Protein AF-A0A498K5F4-F1 (afdb_monomer_lite)

Organism: Malus domestica (NCBI:txid3750)

InterPro domains:
  IPR036188 FAD/NAD(P)-binding domain superfamily [G3DSA:3.50.50.60] (1-344)
  IPR036188 FAD/NAD(P)-binding domain superfamily [G3DSA:3.50.50.60] (350-735)
  IPR036188 FAD/NAD(P)-binding domain superfamily [G3DSA:3.50.50.60] (738-1126)
  IPR036188 FAD/NAD(P)-binding domain superfamily [SSF51905] (8-209)
  IPR036188 FAD/NAD(P)-binding domain superfamily [SSF51905] (174-330)
  IPR036188 FAD/NAD(P)-binding domain superfamily [SSF51905] (362-568)
  IPR036188 FAD/NAD(P)-binding domain superfamily [SSF51905] (528-710)
  IPR036188 FAD/NAD(P)-binding domain superfamily [SSF51905] (752-953)
  IPR036188 FAD/NAD(P)-binding domain superfamily [SSF51905] (918-1083)
  IPR050982 Auxin biosynthesis and cation transport [PTHR43539] (362-741)

Structure (mmCIF, N/CA/C/O backbone):
data_AF-A0A498K5F4-F1
#
_entry.id   AF-A0A498K5F4-F1
#
loop_
_atom_site.group_PDB
_atom_site.id
_atom_site.type_symbol
_atom_site.label_atom_id
_atom_site.label_alt_id
_atom_site.label_comp_id
_atom_site.label_asym_id
_atom_site.label_entity_id
_atom_site.label_seq_id
_atom_site.pdbx_PDB_ins_code
_atom_site.Cartn_x
_atom_site.Cartn_y
_atom_site.Cartn_z
_atom_site.occupancy
_atom_site.B_iso_or_equiv
_atom_site.auth_seq_id
_atom_site.auth_comp_id
_atom_site.auth_asym_id
_atom_site.auth_atom_id
_atom_site.pdbx_PDB_model_num
ATOM 1 N N . MET A 1 1 ? 35.836 16.786 -33.222 1.00 35.81 1 MET A N 1
ATOM 2 C CA . MET A 1 1 ? 34.864 17.900 -33.381 1.00 35.81 1 MET A CA 1
ATOM 3 C C . MET A 1 1 ? 33.391 17.529 -33.111 1.00 35.81 1 MET A C 1
ATOM 5 O O . MET A 1 1 ? 32.616 18.451 -32.907 1.00 35.81 1 MET A O 1
ATOM 9 N N . GLN A 1 2 ? 32.972 16.250 -33.040 1.00 36.69 2 GLN A N 1
ATOM 10 C CA . GLN A 1 2 ? 31.561 15.869 -32.777 1.00 36.69 2 GLN A CA 1
ATOM 11 C C . GLN A 1 2 ? 31.146 15.764 -31.286 1.00 36.69 2 GLN A C 1
ATOM 13 O O . GLN A 1 2 ? 29.950 15.759 -31.003 1.00 36.69 2 GLN A O 1
ATOM 18 N N . GLU A 1 3 ? 32.074 15.723 -30.319 1.00 43.69 3 GLU A N 1
ATOM 19 C CA . GLU A 1 3 ? 31.733 15.519 -28.891 1.00 43.69 3 GLU A CA 1
ATOM 20 C C . GLU A 1 3 ? 31.123 16.748 -28.190 1.00 43.69 3 GLU A C 1
ATOM 22 O O . GLU A 1 3 ? 30.252 16.601 -27.333 1.00 43.69 3 GLU A O 1
ATOM 27 N N . HIS A 1 4 ? 31.481 17.973 -28.592 1.00 48.19 4 HIS A N 1
ATOM 28 C CA . HIS A 1 4 ? 31.007 19.195 -27.920 1.00 48.19 4 HIS A CA 1
ATOM 29 C C . HIS A 1 4 ? 29.530 19.552 -28.177 1.00 48.19 4 HIS A C 1
ATOM 31 O O . HIS A 1 4 ? 29.014 20.461 -27.534 1.00 48.19 4 HIS A O 1
ATOM 37 N N . ASN A 1 5 ? 28.826 18.861 -29.083 1.00 56.59 5 ASN A N 1
ATOM 38 C CA . ASN A 1 5 ? 27.401 19.127 -29.346 1.00 56.59 5 ASN A CA 1
ATOM 39 C C . ASN A 1 5 ? 26.447 18.482 -28.326 1.00 56.59 5 ASN A C 1
ATOM 41 O O . ASN A 1 5 ? 25.254 18.770 -28.351 1.00 56.59 5 ASN A O 1
ATOM 45 N N . LYS A 1 6 ? 26.950 17.620 -27.432 1.00 69.94 6 LYS A N 1
ATOM 46 C CA . LYS A 1 6 ? 26.140 16.919 -26.418 1.00 69.94 6 LYS A CA 1
ATOM 47 C C . LYS A 1 6 ? 26.333 17.450 -24.992 1.00 69.94 6 LYS A C 1
ATOM 49 O O . LYS A 1 6 ? 25.706 16.926 -24.078 1.00 69.94 6 LYS A O 1
ATOM 54 N N . LEU A 1 7 ? 27.179 18.467 -24.797 1.00 88.56 7 LEU A N 1
ATOM 55 C CA . LEU A 1 7 ? 27.463 19.029 -23.474 1.00 88.56 7 LEU A CA 1
ATOM 56 C C . LEU A 1 7 ? 26.258 19.812 -22.933 1.00 88.56 7 LEU A C 1
ATOM 58 O O . LEU A 1 7 ? 25.738 20.704 -23.609 1.00 88.56 7 LEU A O 1
ATOM 62 N N . VAL A 1 8 ? 25.843 19.492 -21.707 1.00 95.00 8 VAL A N 1
ATOM 63 C CA . VAL A 1 8 ? 24.773 20.189 -20.980 1.00 95.00 8 VAL A CA 1
ATOM 64 C C . VAL A 1 8 ? 25.374 21.142 -19.945 1.00 95.00 8 VAL A C 1
ATOM 66 O O . VAL A 1 8 ? 26.144 20.722 -19.084 1.00 95.00 8 VAL A O 1
ATOM 69 N N . ILE A 1 9 ? 25.001 22.420 -19.989 1.00 96.44 9 ILE A N 1
ATOM 70 C CA . ILE A 1 9 ? 25.398 23.412 -18.983 1.00 96.44 9 ILE A CA 1
ATOM 71 C C . ILE A 1 9 ? 24.272 23.541 -17.960 1.00 96.44 9 ILE A C 1
ATOM 73 O O . ILE A 1 9 ? 23.156 23.917 -18.310 1.00 96.44 9 ILE A O 1
ATOM 77 N N . ILE A 1 10 ? 24.549 23.241 -16.694 1.00 96.81 10 ILE A N 1
ATOM 78 C CA . ILE A 1 10 ? 23.596 23.376 -15.588 1.00 96.81 10 ILE A CA 1
ATOM 79 C C . ILE A 1 10 ? 23.981 24.600 -14.760 1.00 96.81 10 ILE A C 1
ATOM 81 O O . ILE A 1 10 ? 25.098 24.681 -14.257 1.00 96.81 10 ILE A O 1
ATOM 85 N N . VAL A 1 11 ? 23.057 25.542 -14.582 1.00 95.00 11 VAL A N 1
ATOM 86 C CA . VAL A 1 11 ? 23.273 26.743 -13.762 1.00 95.00 11 VAL A CA 1
ATOM 87 C C . VAL A 1 11 ? 22.565 26.577 -12.420 1.00 95.00 11 VAL A C 1
ATOM 89 O O . VAL A 1 11 ? 21.337 26.620 -12.355 1.00 95.00 11 VAL A O 1
ATOM 92 N N . GLY A 1 12 ? 23.343 26.402 -11.351 1.00 93.38 12 GLY A N 1
ATOM 93 C CA . GLY A 1 12 ? 22.898 26.188 -9.973 1.00 93.38 12 GLY A CA 1
ATOM 94 C C . GLY A 1 12 ? 23.105 24.749 -9.492 1.00 93.38 12 GLY A C 1
ATOM 95 O O . GLY A 1 12 ? 22.627 23.801 -10.110 1.00 93.38 12 GLY A O 1
ATOM 96 N N . ALA A 1 13 ? 23.754 24.584 -8.337 1.00 94.69 13 ALA A N 1
ATOM 97 C CA . ALA A 1 13 ? 23.990 23.305 -7.663 1.00 94.69 13 ALA A CA 1
ATOM 98 C C . ALA A 1 13 ? 23.065 23.109 -6.444 1.00 94.69 13 ALA A C 1
ATOM 100 O O . ALA A 1 13 ? 23.431 22.495 -5.440 1.00 94.69 13 ALA A O 1
ATOM 101 N N . GLY A 1 14 ? 21.840 23.638 -6.505 1.00 93.06 14 GLY A N 1
ATOM 102 C CA . GLY A 1 14 ? 20.769 23.294 -5.565 1.00 93.06 14 GLY A CA 1
ATOM 103 C C . GLY A 1 14 ? 20.199 21.887 -5.817 1.00 93.06 14 GLY A C 1
ATOM 104 O O . GLY A 1 14 ? 20.601 21.227 -6.776 1.00 93.06 14 GLY A O 1
ATOM 105 N N . PRO A 1 15 ? 19.213 21.423 -5.022 1.00 93.56 15 PRO A N 1
ATOM 106 C CA . PRO A 1 15 ? 18.617 20.093 -5.190 1.00 93.56 15 PRO A CA 1
ATOM 107 C C . PRO A 1 15 ? 18.179 19.770 -6.629 1.00 93.56 15 PRO A C 1
ATOM 109 O O . PRO A 1 15 ? 18.432 18.671 -7.107 1.00 93.56 15 PRO A O 1
ATOM 112 N N . SER A 1 16 ? 17.594 20.730 -7.356 1.00 93.00 16 SER A N 1
ATOM 113 C CA . SER A 1 16 ? 17.188 20.543 -8.760 1.00 93.00 16 SER A CA 1
ATOM 114 C C . SER A 1 16 ? 18.375 20.369 -9.718 1.00 93.00 16 SER A C 1
ATOM 116 O O . SER A 1 16 ? 18.307 19.563 -10.646 1.00 93.00 16 SER A O 1
ATOM 118 N N . GLY A 1 17 ? 19.468 21.104 -9.496 1.00 94.94 17 GLY A N 1
ATOM 119 C CA . GLY A 1 17 ? 20.683 21.004 -10.306 1.00 94.94 17 GLY A CA 1
ATOM 120 C C . GLY A 1 17 ? 21.415 19.691 -10.060 1.00 94.94 17 GLY A C 1
ATOM 121 O O . GLY A 1 17 ? 21.773 19.001 -11.010 1.00 94.94 17 GLY A O 1
ATOM 122 N N . LEU A 1 18 ? 21.523 19.288 -8.791 1.00 96.75 18 LEU A N 1
ATOM 123 C CA . LEU A 1 18 ? 22.079 17.992 -8.400 1.00 96.75 18 LEU A CA 1
ATOM 124 C C . LEU A 1 18 ? 21.248 16.824 -8.945 1.00 96.75 18 LEU A C 1
ATOM 126 O O . LEU A 1 18 ? 21.823 15.886 -9.485 1.00 96.75 18 LEU A O 1
ATOM 130 N N . ALA A 1 19 ? 19.912 16.897 -8.880 1.00 96.06 19 ALA A N 1
ATOM 131 C CA . ALA A 1 19 ? 19.024 15.894 -9.480 1.00 96.06 19 ALA A CA 1
ATOM 132 C C . ALA A 1 19 ? 19.284 15.725 -10.982 1.00 96.06 19 ALA A C 1
ATOM 134 O O . ALA A 1 19 ? 19.341 14.605 -11.491 1.00 96.06 19 ALA A O 1
ATOM 135 N N . THR A 1 20 ? 19.428 16.852 -11.685 1.00 95.44 20 THR A N 1
ATOM 136 C CA . THR A 1 20 ? 19.690 16.874 -13.126 1.00 95.44 20 THR A CA 1
ATOM 137 C C . THR A 1 20 ? 21.054 16.260 -13.422 1.00 95.44 20 THR A C 1
ATOM 139 O O . THR A 1 20 ? 21.137 15.346 -14.238 1.00 95.44 20 THR A O 1
ATOM 142 N N . ALA A 1 21 ? 22.098 16.699 -12.714 1.00 96.06 21 ALA A N 1
ATOM 143 C CA . ALA A 1 21 ? 23.446 16.155 -12.834 1.00 96.06 21 ALA A CA 1
ATOM 144 C C . ALA A 1 21 ? 23.472 14.640 -12.575 1.00 96.06 21 ALA A C 1
ATOM 146 O O . ALA A 1 21 ? 23.976 13.902 -13.408 1.00 96.06 21 ALA A O 1
ATOM 147 N N . GLY A 1 22 ? 22.834 14.151 -11.506 1.00 94.62 22 GLY A N 1
ATOM 148 C CA . GLY A 1 22 ? 22.765 12.715 -11.204 1.00 94.62 22 GLY A CA 1
ATOM 149 C C . GLY A 1 22 ? 22.081 11.890 -12.302 1.00 94.62 22 GLY A C 1
ATOM 150 O O . GLY A 1 22 ? 22.544 10.800 -12.647 1.00 94.62 22 GLY A O 1
ATOM 151 N N . CYS A 1 23 ? 21.020 12.423 -12.918 1.00 93.06 23 CYS A N 1
ATOM 152 C CA . CYS A 1 23 ? 20.382 11.783 -14.073 1.00 93.06 23 CYS A CA 1
ATOM 153 C C . CYS A 1 23 ? 21.304 11.757 -15.303 1.00 93.06 23 CYS A C 1
ATOM 155 O O . CYS A 1 23 ? 21.369 10.736 -15.987 1.00 93.06 23 CYS A O 1
ATOM 157 N N . LEU A 1 24 ? 22.024 12.850 -15.576 1.00 91.69 24 LEU A N 1
ATOM 158 C CA . LEU A 1 24 ? 22.962 12.940 -16.699 1.00 91.69 24 LEU A CA 1
ATOM 159 C C . LEU A 1 24 ? 24.189 12.037 -16.494 1.00 91.69 24 LEU A C 1
ATOM 161 O O . LEU A 1 24 ? 24.546 11.320 -17.427 1.00 91.69 24 LEU A O 1
ATOM 165 N N . SER A 1 25 ? 24.749 11.967 -15.276 1.00 90.06 25 SER A N 1
ATOM 166 C CA . SER A 1 25 ? 25.822 11.028 -14.904 1.00 90.06 25 SER A CA 1
ATOM 167 C C . SER A 1 25 ? 25.431 9.592 -15.213 1.00 90.06 25 SER A C 1
ATOM 169 O O . SER A 1 25 ? 26.182 8.852 -15.842 1.00 90.06 25 SER A O 1
ATOM 171 N N . ARG A 1 26 ? 24.220 9.193 -14.811 1.00 87.50 26 ARG A N 1
ATOM 172 C CA . ARG A 1 26 ? 23.711 7.836 -15.036 1.00 87.50 26 ARG A CA 1
ATOM 173 C C . ARG A 1 26 ? 23.546 7.504 -16.524 1.00 87.50 26 ARG A C 1
ATOM 175 O O . ARG A 1 26 ? 23.658 6.338 -16.892 1.00 87.50 26 ARG A O 1
ATOM 182 N N . LEU A 1 27 ? 23.251 8.501 -17.356 1.00 86.06 27 LEU A N 1
ATOM 183 C CA . LEU A 1 27 ? 23.112 8.358 -18.808 1.00 86.06 27 LEU A CA 1
ATOM 184 C C . LEU A 1 27 ? 24.436 8.552 -19.565 1.00 86.06 27 LEU A C 1
ATOM 186 O O . LEU A 1 27 ? 24.423 8.515 -20.793 1.00 86.06 27 LEU A O 1
ATOM 190 N N . ALA A 1 28 ? 25.551 8.772 -18.859 1.00 87.69 28 ALA A N 1
ATOM 191 C CA . ALA A 1 28 ? 26.849 9.117 -19.440 1.00 87.69 28 ALA A CA 1
ATOM 192 C C . ALA A 1 28 ? 26.788 10.324 -20.403 1.00 87.69 28 ALA A C 1
ATOM 194 O O . ALA A 1 28 ? 27.536 10.399 -21.378 1.00 87.69 28 ALA A O 1
ATOM 195 N N . ILE A 1 29 ? 25.888 11.279 -20.140 1.00 86.88 29 ILE A N 1
ATOM 196 C CA . ILE A 1 29 ? 25.802 12.527 -20.906 1.00 86.88 29 ILE A CA 1
ATOM 197 C C . ILE A 1 29 ? 26.764 13.534 -20.268 1.00 86.88 29 ILE A C 1
ATOM 199 O O . ILE A 1 29 ? 26.645 13.779 -19.068 1.00 86.88 29 ILE A O 1
ATOM 203 N N . PRO A 1 30 ? 27.696 14.138 -21.027 1.00 91.12 30 PRO A N 1
ATOM 204 C CA . PRO A 1 30 ? 28.629 15.108 -20.474 1.00 91.12 30 PRO A CA 1
ATOM 205 C C . PRO A 1 30 ? 27.887 16.365 -20.017 1.00 91.12 30 PRO A C 1
ATOM 207 O O . PRO A 1 30 ? 27.040 16.909 -20.734 1.00 91.12 30 PRO A O 1
ATOM 210 N N . TYR A 1 31 ? 28.227 16.854 -18.830 1.00 95.44 31 TYR A N 1
ATOM 211 C CA . TYR A 1 31 ? 27.654 18.074 -18.278 1.00 95.44 31 TYR A CA 1
ATOM 212 C C . TYR A 1 31 ? 28.675 18.847 -17.448 1.00 95.44 31 TYR A C 1
ATOM 214 O O . TYR A 1 31 ? 29.657 18.291 -16.959 1.00 95.44 31 TYR A O 1
ATOM 222 N N . ILE A 1 32 ? 28.395 20.132 -17.252 1.00 96.38 32 ILE A N 1
ATOM 223 C CA . ILE A 1 32 ? 29.047 20.972 -16.247 1.00 96.38 32 ILE A CA 1
ATOM 224 C C . ILE A 1 32 ? 27.984 21.597 -15.350 1.00 96.38 32 ILE A C 1
ATOM 226 O O . ILE A 1 32 ? 26.868 21.869 -15.795 1.00 96.38 32 ILE A O 1
ATOM 230 N N . VAL A 1 33 ? 28.324 21.828 -14.084 1.00 97.31 33 VAL A N 1
ATOM 231 C CA . VAL A 1 33 ? 27.446 22.519 -13.131 1.00 97.31 33 VAL A CA 1
ATOM 232 C C . VAL A 1 33 ? 28.151 23.776 -12.663 1.00 97.31 33 VAL A C 1
ATOM 234 O O . VAL A 1 33 ? 29.204 23.677 -12.047 1.00 97.31 33 VAL A O 1
ATOM 237 N N . LEU A 1 34 ? 27.578 24.942 -12.941 1.00 95.56 34 LEU A N 1
ATOM 238 C CA . LEU A 1 34 ? 28.090 26.234 -12.498 1.00 95.56 34 LEU A CA 1
ATOM 239 C C . LEU A 1 34 ? 27.342 26.655 -11.230 1.00 95.56 34 LEU A C 1
ATOM 241 O O . LEU A 1 34 ? 26.116 26.764 -11.240 1.00 95.56 34 LEU A O 1
ATOM 245 N N . GLU A 1 35 ? 28.065 26.879 -10.137 1.00 93.75 35 GLU A N 1
ATOM 246 C CA . GLU A 1 35 ? 27.515 27.337 -8.859 1.00 93.75 35 GLU A CA 1
ATOM 247 C C . GLU A 1 35 ? 28.187 28.647 -8.447 1.00 93.75 35 GLU A C 1
ATOM 249 O O . GLU A 1 35 ? 29.414 28.742 -8.418 1.00 93.75 35 GLU A O 1
ATOM 254 N N . ARG A 1 36 ? 27.379 29.663 -8.117 1.00 90.94 36 ARG A N 1
ATOM 255 C CA . ARG A 1 36 ? 27.882 30.992 -7.739 1.00 90.94 36 ARG A CA 1
ATOM 256 C C . ARG A 1 36 ? 28.551 30.984 -6.366 1.00 90.94 36 ARG A C 1
ATOM 258 O O . ARG A 1 36 ? 29.446 31.783 -6.118 1.00 90.94 36 ARG A O 1
ATOM 265 N N . GLU A 1 37 ? 28.132 30.077 -5.490 1.00 92.44 37 GLU A N 1
ATOM 266 C CA . GLU A 1 37 ? 28.693 29.901 -4.153 1.00 92.44 37 GLU A CA 1
ATOM 267 C C . GLU A 1 37 ? 29.899 28.948 -4.138 1.00 92.44 37 GLU A C 1
ATOM 269 O O . GLU A 1 37 ? 30.217 28.273 -5.114 1.00 92.44 37 GLU A O 1
ATOM 274 N N . ASP A 1 38 ? 30.584 28.886 -2.997 1.00 92.69 38 ASP A N 1
ATOM 275 C CA . ASP A 1 38 ? 31.694 27.955 -2.724 1.00 92.69 38 ASP A CA 1
ATOM 276 C C . ASP A 1 38 ? 31.242 26.530 -2.340 1.00 92.69 38 ASP A C 1
ATOM 278 O O . ASP A 1 38 ? 32.068 25.685 -2.000 1.00 92.69 38 ASP A O 1
ATOM 282 N N . CYS A 1 39 ? 29.933 26.264 -2.353 1.00 92.75 39 CYS A N 1
ATOM 283 C CA . CYS A 1 39 ? 29.355 24.976 -1.995 1.00 92.75 39 CYS A CA 1
ATOM 284 C C . CYS A 1 39 ? 28.031 24.731 -2.724 1.00 92.75 39 CYS A C 1
ATOM 286 O O . CYS A 1 39 ? 27.279 25.658 -3.034 1.00 92.75 39 CYS A O 1
ATOM 288 N N . PHE A 1 40 ? 27.706 23.458 -2.947 1.00 93.38 40 PHE A N 1
ATOM 289 C CA . PHE A 1 40 ? 26.390 23.063 -3.440 1.00 93.38 40 PHE A CA 1
ATOM 290 C C . PHE A 1 40 ? 25.323 23.209 -2.351 1.00 93.38 40 PHE A C 1
ATOM 292 O O . PHE A 1 40 ? 25.611 23.180 -1.151 1.00 93.38 40 PHE A O 1
ATOM 299 N N . ALA A 1 41 ? 24.064 23.325 -2.779 1.00 91.50 41 ALA A N 1
ATOM 300 C CA . ALA A 1 41 ? 22.913 23.524 -1.903 1.00 91.50 41 ALA A CA 1
ATOM 301 C C . ALA A 1 41 ? 23.121 24.668 -0.889 1.00 91.50 41 ALA A C 1
ATOM 303 O O . ALA A 1 41 ? 22.697 24.578 0.265 1.00 91.50 41 ALA A O 1
ATOM 304 N N . SER A 1 42 ? 23.750 25.759 -1.330 1.00 90.62 42 SER A N 1
ATOM 305 C CA . SER A 1 42 ? 24.113 26.919 -0.510 1.00 90.62 42 SER A CA 1
ATOM 306 C C . SER A 1 42 ? 22.935 27.529 0.258 1.00 90.62 42 SER A C 1
ATOM 308 O O . SER A 1 42 ? 23.097 27.927 1.410 1.00 90.62 42 SER A O 1
ATOM 310 N N . LEU A 1 43 ? 21.717 27.511 -0.299 1.00 88.12 43 LEU A N 1
ATOM 311 C CA . LEU A 1 43 ? 20.494 27.892 0.422 1.00 88.12 43 LEU A CA 1
ATOM 312 C C . LEU A 1 43 ? 20.327 27.109 1.735 1.00 88.12 43 LEU A C 1
ATOM 314 O O . LEU A 1 43 ? 20.000 27.683 2.771 1.00 88.12 43 LEU A O 1
ATOM 318 N N . TRP A 1 44 ? 20.588 25.803 1.702 1.00 90.44 44 TRP A N 1
ATOM 319 C CA . TRP A 1 44 ? 20.495 24.929 2.866 1.00 90.44 44 TRP A CA 1
ATOM 320 C C . TRP A 1 44 ? 21.716 25.083 3.769 1.00 90.44 44 TRP A C 1
ATOM 322 O O . TRP A 1 44 ? 21.542 25.299 4.965 1.00 90.44 44 TRP A O 1
ATOM 332 N N . LYS A 1 45 ? 22.937 25.047 3.221 1.00 91.56 45 LYS A N 1
ATOM 333 C CA . LYS A 1 45 ? 24.167 25.107 4.030 1.00 91.56 45 LYS A CA 1
ATOM 334 C C . LYS A 1 45 ? 24.387 26.483 4.680 1.00 91.56 45 LYS A C 1
ATOM 336 O O . LYS A 1 45 ? 24.680 26.557 5.870 1.00 91.56 45 LYS A O 1
ATOM 341 N N . LYS A 1 46 ? 24.184 27.575 3.935 1.00 89.62 46 LYS A N 1
ATOM 342 C CA . LYS A 1 46 ? 24.531 28.946 4.350 1.00 89.62 46 LYS A CA 1
ATOM 343 C C . LYS A 1 46 ? 23.349 29.825 4.731 1.00 89.62 46 LYS A C 1
ATOM 345 O O . LYS A 1 46 ? 23.470 30.584 5.686 1.00 89.62 46 LYS A O 1
ATOM 350 N N . TYR A 1 47 ? 22.215 29.738 4.040 1.00 89.50 47 TYR A N 1
ATOM 351 C CA . TYR A 1 47 ? 21.156 30.761 4.137 1.00 89.50 47 TYR A CA 1
ATOM 352 C C . TYR A 1 47 ? 19.872 30.303 4.840 1.00 89.50 47 TYR A C 1
ATOM 354 O O . TYR A 1 47 ? 18.872 31.015 4.823 1.00 89.50 47 TYR A O 1
ATOM 362 N N . SER A 1 48 ? 19.878 29.125 5.464 1.00 90.50 48 SER A N 1
ATOM 363 C CA . SER A 1 48 ? 18.741 28.611 6.234 1.00 90.50 48 SER A CA 1
ATOM 364 C C . SER A 1 48 ? 19.025 28.574 7.740 1.00 90.50 48 SER A C 1
ATOM 366 O O . SER A 1 48 ? 20.187 28.502 8.164 1.00 90.50 48 SER A O 1
ATOM 368 N N . TYR A 1 49 ? 17.956 28.596 8.536 1.00 92.88 49 TYR A N 1
ATOM 369 C CA . TYR A 1 49 ? 17.965 28.538 10.001 1.00 92.88 49 TYR A CA 1
ATOM 370 C C . TYR A 1 49 ? 17.969 27.101 10.536 1.00 92.88 49 TYR A C 1
ATOM 372 O O . TYR A 1 49 ? 17.601 26.160 9.832 1.00 92.88 49 TYR A O 1
ATOM 380 N N . ASP A 1 50 ? 18.395 26.916 11.784 1.00 91.31 50 ASP A N 1
ATOM 381 C CA . ASP A 1 50 ? 18.807 25.597 12.286 1.00 91.31 50 ASP A CA 1
ATOM 382 C C . ASP A 1 50 ? 17.641 24.665 12.613 1.00 91.31 50 ASP A C 1
ATOM 384 O O . ASP A 1 50 ? 17.724 23.457 12.389 1.00 91.31 50 ASP A O 1
ATOM 388 N N . ARG A 1 51 ? 16.503 25.223 13.039 1.00 91.81 51 ARG A N 1
ATOM 389 C CA . ARG A 1 51 ? 15.259 24.473 13.281 1.00 91.81 51 ARG A CA 1
ATOM 390 C C . ARG A 1 51 ? 14.625 23.904 12.001 1.00 91.81 51 ARG A C 1
ATOM 392 O O . ARG A 1 51 ? 13.708 23.087 12.100 1.00 91.81 51 ARG A O 1
ATOM 399 N N . LEU A 1 52 ? 15.049 24.318 10.806 1.00 92.19 52 LEU A N 1
ATOM 400 C CA . LEU A 1 52 ? 14.364 23.968 9.560 1.00 92.19 52 LEU A CA 1
ATOM 401 C C . LEU A 1 52 ? 14.250 22.444 9.361 1.00 92.19 52 LEU A C 1
ATOM 403 O O . LEU A 1 52 ? 15.211 21.690 9.503 1.00 92.19 52 LEU A O 1
ATOM 407 N N . HIS A 1 53 ? 13.055 22.001 8.978 1.00 93.25 53 HIS A N 1
ATOM 408 C CA . HIS A 1 53 ? 12.778 20.642 8.519 1.00 93.25 53 HIS A CA 1
ATOM 409 C C . HIS A 1 53 ? 12.097 20.700 7.155 1.00 93.25 53 HIS A C 1
ATOM 411 O O . HIS A 1 53 ? 11.402 21.668 6.839 1.00 93.25 53 HIS A O 1
ATOM 417 N N . LEU A 1 54 ? 12.208 19.626 6.374 1.00 92.00 54 LEU A N 1
ATOM 418 C CA . LEU A 1 54 ? 11.367 19.449 5.197 1.00 92.00 54 LEU A CA 1
ATOM 419 C C . LEU A 1 54 ? 9.889 19.493 5.609 1.00 92.00 54 LEU A C 1
ATOM 421 O O . LEU A 1 54 ? 9.438 18.742 6.475 1.00 92.00 54 LEU A O 1
ATOM 425 N N . HIS A 1 55 ? 9.116 20.372 4.973 1.00 88.88 55 HIS A N 1
ATOM 426 C CA . HIS A 1 55 ? 7.681 20.483 5.243 1.00 88.88 55 HIS A CA 1
ATOM 427 C C . HIS A 1 55 ? 6.868 19.337 4.624 1.00 88.88 55 HIS A C 1
ATOM 429 O O . HIS A 1 55 ? 5.752 19.055 5.068 1.00 88.88 55 HIS A O 1
ATOM 435 N N . LEU A 1 56 ? 7.422 18.669 3.609 1.00 88.44 56 LEU A N 1
ATOM 436 C CA . LEU A 1 56 ? 6.853 17.473 3.000 1.00 88.44 56 LEU A CA 1
ATOM 437 C C . LEU A 1 56 ? 7.512 16.218 3.571 1.00 88.44 56 LEU A C 1
ATOM 439 O O . LEU A 1 56 ? 8.623 16.258 4.096 1.00 88.44 56 LEU A O 1
ATOM 443 N N . GLN A 1 57 ? 6.803 15.094 3.480 1.00 86.38 57 GLN A N 1
ATOM 444 C CA . GLN A 1 57 ? 7.365 13.818 3.909 1.00 86.38 57 GLN A CA 1
ATOM 445 C C . GLN A 1 57 ? 8.523 13.408 2.996 1.00 86.38 57 GLN A C 1
ATOM 447 O O . GLN A 1 57 ? 8.454 13.650 1.791 1.00 86.38 57 GLN A O 1
ATOM 452 N N . LYS A 1 58 ? 9.518 12.709 3.554 1.00 88.31 58 LYS A N 1
ATOM 453 C CA . LYS A 1 58 ? 10.767 12.331 2.874 1.00 88.31 58 LYS A CA 1
ATOM 454 C C . LYS A 1 58 ? 10.560 11.724 1.479 1.00 88.31 58 LYS A C 1
ATOM 456 O O . LYS A 1 58 ? 11.197 12.162 0.536 1.00 88.31 58 LYS A O 1
ATOM 461 N N . GLN A 1 59 ? 9.555 10.863 1.312 1.00 82.69 59 GLN A N 1
ATOM 462 C CA . GLN A 1 59 ? 9.188 10.233 0.032 1.00 82.69 59 GLN A CA 1
ATOM 463 C C . GLN A 1 59 ? 8.816 11.202 -1.113 1.00 82.69 59 GLN A C 1
ATOM 465 O O . GLN A 1 59 ? 8.831 10.809 -2.273 1.00 82.69 59 GLN A O 1
ATOM 470 N N . PHE A 1 60 ? 8.444 12.453 -0.816 1.00 84.75 60 PHE A N 1
ATOM 471 C CA . PHE A 1 60 ? 8.174 13.488 -1.830 1.00 84.75 60 PHE A CA 1
ATOM 472 C C . PHE A 1 60 ? 9.383 14.388 -2.108 1.00 84.75 60 PHE A C 1
ATOM 474 O O . PHE A 1 60 ? 9.296 15.273 -2.955 1.00 84.75 60 PHE A O 1
ATOM 481 N N . CYS A 1 61 ? 10.478 14.199 -1.374 1.00 90.19 61 CYS A N 1
ATOM 482 C CA . CYS A 1 61 ? 11.689 15.010 -1.452 1.00 90.19 61 CYS A CA 1
ATOM 483 C C . CYS A 1 61 ? 12.914 14.196 -1.891 1.00 90.19 61 CYS A C 1
ATOM 485 O O . CYS A 1 61 ? 14.022 14.725 -1.868 1.00 90.19 61 CYS A O 1
ATOM 487 N N . GLU A 1 62 ? 12.730 12.918 -2.237 1.00 92.00 62 GLU A N 1
ATOM 488 C CA . GLU A 1 62 ? 13.796 12.060 -2.759 1.00 92.00 62 GLU A CA 1
ATOM 489 C C . GLU A 1 62 ? 14.281 12.599 -4.106 1.00 92.00 62 GLU A C 1
ATOM 491 O O . GLU A 1 62 ? 13.490 13.014 -4.957 1.00 92.00 62 GLU A O 1
ATOM 496 N N . LEU A 1 63 ? 15.596 12.587 -4.285 1.00 94.06 63 LEU A N 1
ATOM 497 C CA . LEU A 1 63 ? 16.218 12.877 -5.569 1.00 94.06 63 LEU A CA 1
ATOM 498 C C . LEU A 1 63 ? 16.143 11.612 -6.437 1.00 94.06 63 LEU A C 1
ATOM 500 O O . LEU A 1 63 ? 16.140 10.497 -5.910 1.00 94.06 63 LEU A O 1
ATOM 504 N N . PRO A 1 64 ? 16.086 11.745 -7.771 1.00 91.38 64 PRO A N 1
ATOM 505 C CA . PRO A 1 64 ? 16.006 10.596 -8.662 1.00 91.38 64 PRO A CA 1
ATOM 506 C C . PRO A 1 64 ? 17.108 9.574 -8.379 1.00 91.38 64 PRO A C 1
ATOM 508 O O . PRO A 1 64 ? 18.266 9.942 -8.206 1.00 91.38 64 PRO A O 1
ATOM 511 N N . HIS A 1 65 ? 16.746 8.290 -8.382 1.00 91.25 65 HIS A N 1
ATOM 512 C CA . HIS A 1 65 ? 17.673 7.160 -8.238 1.00 91.25 65 HIS A CA 1
ATOM 513 C C . HIS A 1 65 ? 18.337 6.984 -6.859 1.00 91.25 65 HIS A C 1
ATOM 515 O O . HIS A 1 65 ? 19.141 6.067 -6.716 1.00 91.25 65 HIS A O 1
ATOM 521 N N . MET A 1 66 ? 17.961 7.762 -5.837 1.00 92.25 66 MET A N 1
ATOM 522 C CA . MET A 1 66 ? 18.413 7.545 -4.460 1.00 92.25 66 MET A CA 1
ATOM 523 C C . MET A 1 66 ? 17.292 7.869 -3.465 1.00 92.25 66 MET A C 1
ATOM 525 O O . MET A 1 66 ? 16.813 8.996 -3.404 1.00 92.25 66 MET A O 1
ATOM 529 N N . SER A 1 67 ? 16.858 6.883 -2.680 1.00 91.00 67 SER A N 1
ATOM 530 C CA . SER A 1 67 ? 15.856 7.101 -1.628 1.00 91.00 67 SER A CA 1
ATOM 531 C C . SER A 1 67 ? 16.501 7.566 -0.324 1.00 91.00 67 SER A C 1
ATOM 533 O O . SER A 1 67 ? 17.673 7.291 -0.068 1.00 91.00 67 SER A O 1
ATOM 535 N N . PHE A 1 68 ? 15.728 8.225 0.544 1.00 89.06 68 PHE A N 1
ATOM 536 C CA . PHE A 1 68 ? 16.209 8.542 1.890 1.00 89.06 68 PHE A CA 1
ATOM 537 C C . PHE A 1 68 ? 16.454 7.264 2.708 1.00 89.06 68 PHE A C 1
ATOM 539 O O . PHE A 1 68 ? 15.670 6.312 2.605 1.00 89.06 68 PHE A O 1
ATOM 546 N N . PRO A 1 69 ? 17.439 7.264 3.624 1.00 87.06 69 PRO A N 1
ATOM 547 C CA . PRO A 1 69 ? 17.608 6.188 4.592 1.00 87.06 69 PRO A CA 1
ATOM 548 C C . PRO A 1 69 ? 16.319 5.896 5.379 1.00 87.06 69 PRO A C 1
ATOM 550 O O . PRO A 1 69 ? 15.557 6.797 5.762 1.00 87.06 69 PRO A O 1
ATOM 553 N N . THR A 1 70 ? 16.054 4.616 5.657 1.00 78.69 70 THR A N 1
ATOM 554 C CA . THR A 1 70 ? 14.859 4.197 6.412 1.00 78.69 70 THR A CA 1
ATOM 555 C C . THR A 1 70 ? 14.859 4.752 7.835 1.00 78.69 70 THR A C 1
ATOM 557 O O . THR A 1 70 ? 13.786 5.106 8.324 1.00 78.69 70 THR A O 1
ATOM 560 N N . SER A 1 71 ? 16.044 4.927 8.430 1.00 81.88 71 SER A N 1
ATOM 561 C CA . SER A 1 71 ? 16.281 5.526 9.751 1.00 81.88 71 SER A CA 1
ATOM 562 C C . SER A 1 71 ? 15.882 7.002 9.859 1.00 81.88 71 SER A C 1
ATOM 564 O O . SER A 1 71 ? 15.597 7.472 10.958 1.00 81.88 71 SER A O 1
ATOM 566 N N . TYR A 1 72 ? 15.826 7.745 8.747 1.00 85.69 72 TYR A N 1
ATOM 567 C CA . TYR A 1 72 ? 15.471 9.165 8.779 1.00 85.69 72 TYR A CA 1
ATOM 568 C C . TYR A 1 72 ? 13.996 9.357 9.169 1.00 85.69 72 TYR A C 1
ATOM 570 O O . TYR A 1 72 ? 13.133 8.584 8.725 1.00 85.69 72 TYR A O 1
ATOM 578 N N . PRO A 1 73 ? 13.661 10.406 9.943 1.00 84.44 73 PRO A N 1
ATOM 579 C CA . PRO A 1 73 ? 12.290 10.692 10.337 1.00 84.44 73 PRO A CA 1
ATOM 580 C C . PRO A 1 73 ? 11.426 11.053 9.122 1.00 84.44 73 PRO A C 1
ATOM 582 O O . PRO A 1 73 ? 11.914 11.366 8.038 1.00 84.44 73 PRO A O 1
ATOM 585 N N . THR A 1 74 ? 10.104 11.033 9.307 1.00 85.44 74 THR A N 1
ATOM 586 C CA . THR A 1 74 ? 9.146 11.317 8.220 1.00 85.44 74 THR A CA 1
ATOM 587 C C . THR A 1 74 ? 9.361 12.702 7.600 1.00 85.44 74 THR A C 1
ATOM 589 O O . THR A 1 74 ? 9.256 12.840 6.385 1.00 85.44 74 THR A O 1
ATOM 592 N N . TYR A 1 75 ? 9.672 13.705 8.424 1.00 90.69 75 TYR A N 1
ATOM 593 C CA . TYR A 1 75 ? 10.013 15.066 8.009 1.00 90.69 75 TYR A CA 1
ATOM 594 C C . TYR A 1 75 ? 11.477 15.308 8.365 1.00 90.69 75 TYR A C 1
ATOM 596 O O . TYR A 1 75 ? 11.809 15.390 9.546 1.00 90.69 75 TYR A O 1
ATOM 604 N N . VAL A 1 76 ? 12.343 15.345 7.355 1.00 93.56 76 VAL A N 1
ATOM 605 C CA . VAL A 1 76 ? 13.800 15.299 7.543 1.00 93.56 76 VAL A CA 1
ATOM 606 C C . VAL A 1 76 ? 14.317 16.656 8.053 1.00 93.56 76 VAL A C 1
ATOM 608 O O . VAL A 1 76 ? 13.989 17.679 7.445 1.00 93.56 76 VAL A O 1
ATOM 611 N N . PRO A 1 77 ? 15.098 16.704 9.149 1.00 95.00 77 PRO A N 1
ATOM 612 C CA . PRO A 1 77 ? 15.794 17.908 9.601 1.00 95.00 77 PRO A CA 1
ATOM 613 C C . PRO A 1 77 ? 16.809 18.411 8.569 1.00 95.00 77 PRO A C 1
ATOM 615 O O . PRO A 1 77 ? 17.406 17.614 7.845 1.00 95.00 77 PRO A O 1
ATOM 618 N N . LYS A 1 78 ? 17.072 19.722 8.561 1.00 93.94 78 LYS A N 1
ATOM 619 C CA . LYS A 1 78 ? 18.048 20.398 7.685 1.00 93.94 78 LYS A CA 1
ATOM 620 C C . LYS A 1 78 ? 19.378 19.648 7.566 1.00 93.94 78 LYS A C 1
ATOM 622 O O . LYS A 1 78 ? 19.799 19.353 6.454 1.00 93.94 78 LYS A O 1
ATOM 627 N N . ASN A 1 79 ? 20.012 19.302 8.687 1.00 94.62 79 ASN A N 1
ATOM 628 C CA . ASN A 1 79 ? 21.348 18.689 8.679 1.00 94.62 79 ASN A CA 1
ATOM 629 C C . ASN A 1 79 ? 21.343 17.287 8.054 1.00 94.62 79 ASN A C 1
ATOM 631 O O . ASN A 1 79 ? 22.242 16.948 7.296 1.00 94.62 79 ASN A O 1
ATOM 635 N N . GLN A 1 80 ? 20.292 16.500 8.300 1.00 96.25 80 GLN A N 1
ATOM 636 C CA . GLN A 1 80 ? 20.123 15.197 7.650 1.00 96.25 80 GLN A CA 1
ATOM 637 C C . GLN A 1 80 ? 19.813 15.343 6.157 1.00 96.25 80 GLN A C 1
ATOM 639 O O . GLN A 1 80 ? 20.266 14.539 5.353 1.00 96.25 80 GLN A O 1
ATOM 644 N N . PHE A 1 81 ? 19.071 16.380 5.757 1.00 96.50 81 PHE A N 1
ATOM 645 C CA . PHE A 1 81 ? 18.863 16.662 4.339 1.00 96.50 81 PHE A CA 1
ATOM 646 C C . PHE A 1 81 ? 20.168 17.083 3.648 1.00 96.50 81 PHE A C 1
ATOM 648 O O . PHE A 1 81 ? 20.428 16.625 2.543 1.00 96.50 81 PHE A O 1
ATOM 655 N N . ILE A 1 82 ? 21.016 17.885 4.302 1.00 95.88 82 ILE A N 1
ATOM 656 C CA . ILE A 1 82 ? 22.353 18.239 3.797 1.00 95.88 82 ILE A CA 1
ATOM 657 C C . ILE A 1 82 ? 23.226 16.990 3.640 1.00 95.88 82 ILE A C 1
ATOM 659 O O . ILE A 1 82 ? 23.793 16.808 2.566 1.00 95.88 82 ILE A O 1
ATOM 663 N N . GLN A 1 83 ? 23.263 16.111 4.648 1.00 96.06 83 GLN A N 1
ATOM 664 C CA . GLN A 1 83 ? 23.988 14.839 4.564 1.00 96.06 83 GLN A CA 1
ATOM 665 C C . GLN A 1 83 ? 23.489 13.989 3.392 1.00 96.06 83 GLN A C 1
ATOM 667 O O . GLN A 1 83 ? 24.273 13.498 2.595 1.00 96.06 83 GLN A O 1
ATOM 672 N N . TYR A 1 84 ? 22.172 13.885 3.220 1.00 97.12 84 TYR A N 1
ATOM 673 C CA . TYR A 1 84 ? 21.585 13.184 2.082 1.00 97.12 84 TYR A CA 1
ATOM 674 C C . TYR A 1 84 ? 22.016 13.778 0.724 1.00 97.12 84 TYR A C 1
ATOM 676 O O . TYR A 1 84 ? 22.241 13.034 -0.227 1.00 97.12 84 TYR A O 1
ATOM 684 N N . LEU A 1 85 ? 22.152 15.105 0.610 1.00 96.56 85 LEU A N 1
ATOM 685 C CA . LEU A 1 85 ? 22.673 15.742 -0.605 1.00 96.56 85 LEU A CA 1
ATOM 686 C C . LEU A 1 85 ? 24.173 15.468 -0.804 1.00 96.56 85 LEU A C 1
ATOM 688 O O . LEU A 1 85 ? 24.603 15.315 -1.943 1.00 96.56 85 LEU A O 1
ATOM 692 N N . GLU A 1 86 ? 24.956 15.391 0.273 1.00 95.94 86 GLU A N 1
ATOM 693 C CA . GLU A 1 86 ? 26.369 14.983 0.240 1.00 95.94 86 GLU A CA 1
ATOM 694 C C . GLU A 1 86 ? 26.529 13.545 -0.246 1.00 95.94 86 GLU A C 1
ATOM 696 O O . GLU A 1 86 ? 27.290 13.297 -1.184 1.00 95.94 86 GLU A O 1
ATOM 701 N N . ASP A 1 87 ? 25.733 12.629 0.300 1.00 95.88 87 ASP A N 1
ATOM 702 C CA . ASP A 1 87 ? 25.691 11.234 -0.128 1.00 95.88 87 ASP A CA 1
ATOM 703 C C . ASP A 1 87 ? 25.295 11.135 -1.611 1.00 95.88 87 ASP A C 1
ATOM 705 O O . ASP A 1 87 ? 25.873 10.348 -2.355 1.00 95.88 87 ASP A O 1
ATOM 709 N N . TYR A 1 88 ? 24.359 11.976 -2.074 1.00 96.69 88 TYR A N 1
ATOM 710 C CA . TYR A 1 88 ? 23.916 12.002 -3.472 1.00 96.69 88 TYR A CA 1
ATOM 711 C C . TYR A 1 88 ? 25.024 12.473 -4.419 1.00 96.69 88 TYR A C 1
ATOM 713 O O . TYR A 1 88 ? 25.267 11.862 -5.460 1.00 96.69 88 TYR A O 1
ATOM 721 N N . VAL A 1 89 ? 25.711 13.558 -4.051 1.00 96.06 89 VAL A N 1
ATOM 722 C CA . VAL A 1 89 ? 26.852 14.097 -4.802 1.00 96.06 89 VAL A CA 1
ATOM 723 C C . VAL A 1 89 ? 27.970 13.062 -4.894 1.00 96.06 89 VAL A C 1
ATOM 725 O O . VAL A 1 89 ? 28.498 12.844 -5.984 1.00 96.06 89 VAL A O 1
ATOM 728 N N . SER A 1 90 ? 28.279 12.383 -3.785 1.00 95.56 90 SER A N 1
ATOM 729 C CA . SER A 1 90 ? 29.272 11.306 -3.743 1.00 95.56 90 SER A CA 1
ATOM 730 C C . SER A 1 90 ? 28.853 10.113 -4.608 1.00 95.56 90 SER A C 1
ATOM 732 O O . SER A 1 90 ? 29.629 9.659 -5.447 1.00 95.56 90 SER A O 1
ATOM 734 N N . HIS A 1 91 ? 27.600 9.663 -4.486 1.00 94.38 91 HIS A N 1
ATOM 735 C CA . HIS A 1 91 ? 27.069 8.514 -5.220 1.00 94.38 91 HIS A CA 1
ATOM 736 C C . HIS A 1 91 ? 27.150 8.688 -6.743 1.00 94.38 91 HIS A C 1
ATOM 738 O O . HIS A 1 91 ? 27.485 7.743 -7.453 1.00 94.38 91 HIS A O 1
ATOM 744 N N . PHE A 1 92 ? 26.866 9.892 -7.250 1.00 94.25 92 PHE A N 1
ATOM 745 C CA . PHE A 1 92 ? 26.903 10.199 -8.686 1.00 94.25 92 PHE A CA 1
ATOM 746 C C . PHE A 1 92 ? 28.201 10.872 -9.152 1.00 94.25 92 PHE A C 1
ATOM 748 O O . PHE A 1 92 ? 28.284 11.258 -10.319 1.00 94.25 92 PHE A O 1
ATOM 755 N N . SER A 1 93 ? 29.198 11.012 -8.266 1.00 94.62 93 SER A N 1
ATOM 756 C CA . SER A 1 93 ? 30.474 11.692 -8.545 1.00 94.62 93 SER A CA 1
ATOM 757 C C . SER A 1 93 ? 30.286 13.076 -9.186 1.00 94.62 93 SER A C 1
ATOM 759 O O . SER A 1 93 ? 30.942 13.428 -10.165 1.00 94.62 93 SER A O 1
ATOM 761 N N . ILE A 1 94 ? 29.335 13.858 -8.665 1.00 95.75 94 ILE A N 1
ATOM 762 C CA . ILE A 1 94 ? 29.006 15.180 -9.208 1.00 95.75 94 ILE A CA 1
ATOM 763 C C . ILE A 1 94 ? 30.056 16.186 -8.730 1.00 95.75 94 ILE A C 1
ATOM 765 O O . ILE A 1 94 ? 30.252 16.355 -7.530 1.00 95.75 94 ILE A O 1
ATOM 769 N N . SER A 1 95 ? 30.658 16.921 -9.663 1.00 94.12 95 SER A N 1
ATOM 770 C CA . SER A 1 95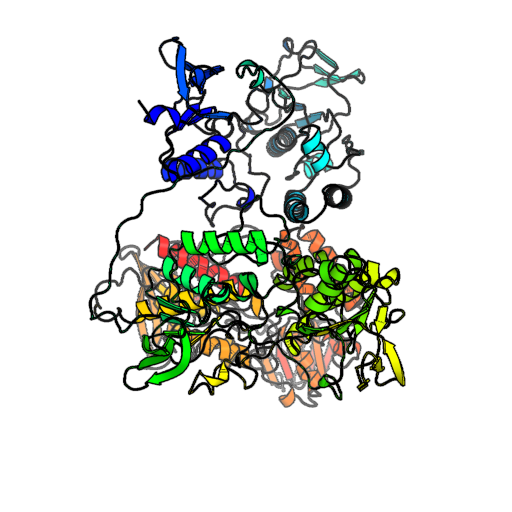 ? 31.677 17.933 -9.359 1.00 94.12 95 SER A CA 1
ATOM 771 C C . SER A 1 95 ? 31.232 19.319 -9.832 1.00 94.12 95 SER A C 1
ATOM 773 O O . SER A 1 95 ? 31.501 19.684 -10.978 1.00 94.12 95 SER A O 1
ATOM 775 N N . PRO A 1 96 ? 30.523 20.103 -8.996 1.00 96.00 96 PRO A N 1
ATOM 776 C CA . PRO A 1 96 ? 30.165 21.468 -9.350 1.00 96.00 96 PRO A CA 1
ATOM 777 C C . PRO A 1 96 ? 31.381 22.395 -9.413 1.00 96.00 96 PRO A C 1
ATOM 779 O O . PRO A 1 96 ? 32.272 22.343 -8.567 1.00 96.00 96 PRO A O 1
ATOM 782 N N . MET A 1 97 ? 31.378 23.285 -10.399 1.00 94.50 97 MET A N 1
ATOM 783 C CA . MET A 1 97 ? 32.323 24.386 -10.535 1.00 94.50 97 MET A CA 1
ATOM 784 C C . MET A 1 97 ? 31.843 25.559 -9.687 1.00 94.50 97 MET A C 1
ATOM 786 O O . MET A 1 97 ? 30.902 26.271 -10.043 1.00 94.50 97 MET A O 1
ATOM 790 N N . TYR A 1 98 ? 32.490 25.734 -8.544 1.00 94.06 98 TYR A N 1
ATOM 791 C CA . TYR A 1 98 ? 32.134 26.752 -7.565 1.00 94.06 98 TYR A CA 1
ATOM 792 C C . TYR A 1 98 ? 32.625 28.153 -7.940 1.00 94.06 98 TYR A C 1
ATOM 794 O O . TYR A 1 98 ? 33.552 28.332 -8.737 1.00 94.06 98 TYR A O 1
ATOM 802 N N . LYS A 1 99 ? 32.026 29.163 -7.299 1.00 92.00 99 LYS A N 1
ATOM 803 C CA . LYS A 1 99 ? 32.328 30.590 -7.494 1.00 92.00 99 LYS A CA 1
ATOM 804 C C . LYS A 1 99 ? 32.196 31.056 -8.950 1.00 92.00 99 LYS A C 1
ATOM 806 O O . LYS A 1 99 ? 32.885 31.987 -9.361 1.00 92.00 99 LYS A O 1
ATOM 811 N N . ARG A 1 100 ? 31.326 30.411 -9.732 1.00 92.94 100 ARG A N 1
ATOM 812 C CA . ARG A 1 100 ? 30.993 30.776 -11.114 1.00 92.94 100 ARG A CA 1
ATOM 813 C C . ARG A 1 100 ? 29.635 31.455 -11.144 1.00 92.94 100 ARG A C 1
ATOM 815 O O . ARG A 1 100 ? 28.597 30.798 -11.100 1.00 92.94 100 ARG A O 1
ATOM 822 N N . ASN A 1 101 ? 29.641 32.782 -11.196 1.00 91.50 101 ASN A N 1
ATOM 823 C CA . ASN A 1 101 ? 28.415 33.559 -11.310 1.00 91.50 101 ASN A CA 1
ATOM 824 C C . ASN A 1 101 ? 28.098 33.826 -12.775 1.00 91.50 101 ASN A C 1
ATOM 826 O O . ASN A 1 101 ? 28.829 34.548 -13.445 1.00 91.50 101 ASN A O 1
ATOM 830 N N . VAL A 1 102 ? 27.015 33.231 -13.264 1.00 92.31 102 VAL A N 1
ATOM 831 C CA . VAL A 1 102 ? 26.550 33.432 -14.638 1.00 92.31 102 VAL A CA 1
ATOM 832 C C . VAL A 1 102 ? 25.998 34.850 -14.783 1.00 92.31 102 VAL A C 1
ATOM 834 O O . VAL A 1 102 ? 25.074 35.229 -14.067 1.00 92.31 102 VAL A O 1
ATOM 837 N N . GLU A 1 103 ? 26.569 35.623 -15.705 1.00 91.06 103 GLU A N 1
ATOM 838 C CA . GLU A 1 103 ? 26.154 37.003 -15.995 1.00 91.06 103 GLU A CA 1
ATOM 839 C C . GLU A 1 103 ? 25.339 37.102 -17.285 1.00 91.06 103 GLU A C 1
ATOM 841 O O . GLU A 1 103 ? 24.488 37.979 -17.409 1.00 91.06 103 GLU A O 1
ATOM 846 N N . SER A 1 104 ? 25.564 36.194 -18.239 1.00 91.81 104 SER A N 1
ATOM 847 C CA . SER A 1 104 ? 24.726 36.088 -19.434 1.00 91.81 104 SER A CA 1
ATOM 848 C C . SER A 1 104 ? 24.654 34.662 -19.974 1.00 91.81 104 SER A C 1
ATOM 850 O O . SER A 1 104 ? 25.599 33.884 -19.848 1.00 91.81 104 SER A O 1
ATOM 852 N N . ALA A 1 105 ? 23.518 34.320 -20.575 1.00 92.31 105 ALA A N 1
ATOM 853 C CA . ALA A 1 105 ? 23.327 33.106 -21.352 1.00 92.31 105 ALA A CA 1
ATOM 854 C C . ALA A 1 105 ? 22.495 33.425 -22.599 1.00 92.31 105 ALA A C 1
ATOM 856 O O . ALA A 1 105 ? 21.378 33.935 -22.485 1.00 92.31 105 ALA A O 1
ATOM 857 N N . GLU A 1 106 ? 23.049 33.120 -23.770 1.00 91.12 106 GLU A N 1
ATOM 858 C CA . GLU A 1 106 ? 22.466 33.414 -25.082 1.00 91.12 106 GLU A CA 1
ATOM 859 C C . GLU A 1 106 ? 22.548 32.169 -25.974 1.00 91.12 106 GLU A C 1
ATOM 861 O O . GLU A 1 106 ? 23.510 31.400 -25.894 1.00 91.12 106 GLU A O 1
ATOM 866 N N . TYR A 1 107 ? 21.524 31.941 -26.799 1.00 87.69 107 TYR A N 1
ATOM 867 C CA . TYR A 1 107 ? 21.531 30.849 -27.771 1.00 87.69 107 TYR A CA 1
ATOM 868 C C . TYR A 1 107 ? 22.004 31.372 -29.124 1.00 87.69 107 TYR A C 1
ATOM 870 O O . TYR A 1 107 ? 21.316 32.172 -29.757 1.00 87.69 107 TYR A O 1
ATOM 878 N N . ASP A 1 108 ? 23.166 30.907 -29.573 1.00 86.50 108 ASP A N 1
ATOM 879 C CA . ASP A 1 108 ? 23.686 31.244 -30.890 1.00 86.50 108 ASP A CA 1
ATOM 880 C C . ASP A 1 108 ? 23.071 30.324 -31.953 1.00 86.50 108 ASP A C 1
ATOM 882 O O . ASP A 1 108 ? 23.335 29.118 -32.004 1.00 86.50 108 ASP A O 1
ATOM 886 N N . GLN A 1 109 ? 22.256 30.918 -32.825 1.00 82.06 109 GLN A N 1
ATOM 887 C CA . GLN A 1 109 ? 21.573 30.229 -33.921 1.00 82.06 109 GLN A CA 1
ATOM 888 C C . GLN A 1 109 ? 22.549 29.682 -34.973 1.00 82.06 109 GLN A C 1
ATOM 890 O O . GLN A 1 109 ? 22.246 28.677 -35.619 1.00 82.06 109 GLN A O 1
ATOM 895 N N . VAL A 1 110 ? 23.722 30.307 -35.139 1.00 81.25 110 VAL A N 1
ATOM 896 C CA . VAL A 1 110 ? 24.713 29.901 -36.145 1.00 81.25 110 VAL A CA 1
ATOM 897 C C . VAL A 1 110 ? 25.443 28.643 -35.686 1.00 81.25 110 VAL A C 1
ATOM 899 O O . VAL A 1 110 ? 25.479 27.647 -36.411 1.00 81.25 110 VAL A O 1
ATOM 902 N N . SER A 1 111 ? 25.983 28.643 -34.464 1.00 79.69 111 SER A N 1
ATOM 903 C CA . SER A 1 111 ? 26.667 27.468 -33.908 1.00 79.69 111 SER A CA 1
ATOM 904 C C . SER A 1 111 ? 25.727 26.413 -33.314 1.00 79.69 111 SER A C 1
ATOM 906 O O . SER A 1 111 ? 26.182 25.308 -33.007 1.00 79.69 111 SER A O 1
ATOM 908 N N . LYS A 1 112 ? 24.427 26.722 -33.178 1.00 83.69 112 LYS A N 1
ATOM 909 C CA . LYS A 1 112 ? 23.400 25.897 -32.515 1.00 83.69 112 LYS A CA 1
ATOM 910 C C . LYS A 1 112 ? 23.762 25.532 -31.072 1.00 83.69 112 LYS A C 1
ATOM 912 O O . LYS A 1 112 ? 23.439 24.435 -30.606 1.00 83.69 112 LYS A O 1
ATOM 917 N N . LYS A 1 113 ? 24.439 26.437 -30.363 1.00 87.19 113 LYS A N 1
ATOM 918 C CA . LYS A 1 113 ? 24.917 26.236 -28.990 1.00 87.19 113 LYS A CA 1
ATOM 919 C C . LYS A 1 113 ? 24.499 27.379 -28.082 1.00 87.19 113 LYS A C 1
ATOM 921 O O . LYS A 1 113 ? 24.376 28.527 -28.491 1.00 87.19 113 LYS A O 1
ATOM 926 N N . TRP A 1 114 ? 24.344 27.047 -26.811 1.00 91.94 114 TRP A N 1
ATOM 927 C CA . TRP A 1 114 ? 24.305 28.016 -25.733 1.00 91.94 114 TRP A CA 1
ATOM 928 C C . TRP A 1 114 ? 25.709 28.533 -25.451 1.00 91.94 114 TRP A C 1
ATOM 930 O O . TRP A 1 114 ? 26.624 27.735 -25.233 1.00 91.94 114 TRP A O 1
ATOM 940 N N . ILE A 1 115 ? 25.841 29.855 -25.423 1.00 91.94 115 ILE A N 1
ATOM 941 C CA . ILE A 1 115 ? 27.015 30.584 -24.954 1.00 91.94 115 ILE A CA 1
ATOM 942 C C . ILE A 1 115 ? 26.665 31.124 -23.570 1.00 91.94 115 ILE A C 1
ATOM 944 O O . ILE A 1 115 ? 25.799 31.988 -23.425 1.00 91.94 115 ILE A O 1
ATOM 948 N N . VAL A 1 116 ? 27.307 30.580 -22.540 1.00 93.50 116 VAL A N 1
ATOM 949 C CA . VAL A 1 116 ? 27.090 30.968 -21.143 1.00 93.50 116 VAL A CA 1
ATOM 950 C C . VAL A 1 116 ? 28.344 31.658 -20.641 1.00 93.50 116 VAL A C 1
ATOM 952 O O . VAL A 1 116 ? 29.405 31.041 -20.581 1.00 93.50 116 VAL A O 1
ATOM 955 N N . LYS A 1 117 ? 28.226 32.932 -20.267 1.00 93.25 117 LYS A N 1
ATOM 956 C CA . LYS A 1 117 ? 29.332 33.719 -19.724 1.00 93.25 117 LYS A CA 1
ATOM 957 C C . LYS A 1 117 ? 29.219 33.777 -18.209 1.00 93.25 117 LYS A C 1
ATOM 959 O O . LYS A 1 117 ? 28.209 34.249 -17.676 1.00 93.25 117 LYS A O 1
ATOM 964 N N . ALA A 1 118 ? 30.248 33.304 -17.517 1.00 92.56 118 ALA A N 1
ATOM 965 C CA . ALA A 1 118 ? 30.306 33.319 -16.064 1.00 92.56 118 ALA A CA 1
ATOM 966 C C . ALA A 1 118 ? 31.576 34.001 -15.562 1.00 92.56 118 ALA A C 1
ATOM 968 O O . ALA A 1 118 ? 32.669 33.785 -16.077 1.00 92.56 118 ALA A O 1
ATOM 969 N N . LYS A 1 119 ? 31.424 34.797 -14.509 1.00 91.38 119 LYS A N 1
ATOM 970 C CA . LYS A 1 119 ? 32.528 35.442 -13.813 1.00 91.38 119 LYS A CA 1
ATOM 971 C C . LYS A 1 119 ? 33.022 34.552 -12.681 1.00 91.38 119 LYS A C 1
ATOM 973 O O . LYS A 1 119 ? 32.224 34.080 -11.861 1.00 91.38 119 LYS A O 1
ATOM 978 N N . ASN A 1 120 ? 34.334 34.344 -12.608 1.00 88.81 120 ASN A N 1
ATOM 979 C CA . ASN A 1 120 ? 34.962 33.680 -11.473 1.00 88.81 120 ASN A CA 1
ATOM 980 C C . ASN A 1 120 ? 35.113 34.669 -10.307 1.00 88.81 120 ASN A C 1
ATOM 982 O O . ASN A 1 120 ? 35.964 35.552 -10.326 1.00 88.81 120 ASN A O 1
ATOM 986 N N . ILE A 1 121 ? 34.296 34.518 -9.263 1.00 84.00 121 ILE A N 1
ATOM 987 C CA . ILE A 1 121 ? 34.322 35.406 -8.084 1.00 84.00 121 ILE A CA 1
ATOM 988 C C . ILE A 1 121 ? 35.479 35.034 -7.127 1.00 84.00 121 ILE A C 1
ATOM 990 O O . ILE A 1 121 ? 35.811 35.777 -6.210 1.00 84.00 121 ILE A O 1
ATOM 994 N N . GLY A 1 122 ? 36.117 33.874 -7.315 1.00 69.69 122 GLY A N 1
ATOM 995 C CA . GLY A 1 122 ? 37.177 33.367 -6.441 1.00 69.69 122 GLY A CA 1
ATOM 996 C C . GLY A 1 122 ? 38.615 33.572 -6.918 1.00 69.69 122 GLY A C 1
ATOM 997 O O . GLY A 1 122 ? 39.510 33.133 -6.200 1.00 69.69 122 GLY A O 1
ATOM 998 N N . GLY A 1 123 ? 38.839 34.152 -8.105 1.00 70.62 123 GLY A N 1
ATOM 999 C CA . GLY A 1 123 ? 40.148 34.215 -8.777 1.00 70.62 123 GLY A CA 1
ATOM 1000 C C . GLY A 1 123 ? 40.311 35.439 -9.688 1.00 70.62 123 GLY A C 1
ATOM 1001 O O . GLY A 1 123 ? 39.929 36.540 -9.295 1.00 70.62 123 GLY A O 1
ATOM 1002 N N . SER A 1 124 ? 40.892 35.268 -10.889 1.00 61.25 124 SER A N 1
ATOM 1003 C CA . SER A 1 124 ? 40.975 36.344 -11.890 1.00 61.25 124 SER A CA 1
ATOM 1004 C C . SER A 1 124 ? 39.567 36.854 -12.218 1.00 61.25 124 SER A C 1
ATOM 1006 O O . SER A 1 124 ? 38.652 36.065 -12.441 1.00 61.25 124 SER A O 1
ATOM 1008 N N . SER A 1 125 ? 39.382 38.178 -12.255 1.00 66.25 125 SER A N 1
ATOM 1009 C CA . SER A 1 125 ? 38.098 38.820 -12.606 1.00 66.25 125 SER A CA 1
ATOM 1010 C C . SER A 1 125 ? 37.708 38.638 -14.086 1.00 66.25 125 SER A C 1
ATOM 1012 O O . SER A 1 125 ? 36.886 39.396 -14.599 1.00 66.25 125 SER A O 1
ATOM 1014 N N . GLU A 1 126 ? 38.319 37.680 -14.779 1.00 75.38 126 GLU A N 1
ATOM 1015 C CA . GLU A 1 126 ? 38.114 37.418 -16.196 1.00 75.38 126 GLU A CA 1
ATOM 1016 C C . GLU A 1 126 ? 36.800 36.664 -16.421 1.00 75.38 126 GLU A C 1
ATOM 1018 O O . GLU A 1 126 ? 36.355 35.851 -15.604 1.00 75.38 126 GLU A O 1
ATOM 1023 N N . MET A 1 127 ? 36.156 36.984 -17.540 1.00 85.62 127 MET A N 1
ATOM 1024 C CA . MET A 1 127 ? 34.926 36.335 -17.971 1.00 85.62 127 MET A CA 1
ATOM 1025 C C . MET A 1 127 ? 35.258 35.004 -18.635 1.00 85.62 127 MET A C 1
ATOM 1027 O O . MET A 1 127 ? 35.991 34.962 -19.619 1.00 85.62 127 MET A O 1
ATOM 1031 N N . GLU A 1 128 ? 34.683 33.925 -18.116 1.00 91.38 128 GLU A N 1
ATOM 1032 C CA . GLU A 1 128 ? 34.805 32.590 -18.687 1.00 91.38 128 GLU A CA 1
ATOM 1033 C C . GLU A 1 128 ? 33.598 32.299 -19.583 1.00 91.38 128 GLU A C 1
ATOM 1035 O O . GLU A 1 128 ? 32.449 32.536 -19.194 1.00 91.38 128 GLU A O 1
ATOM 1040 N N . GLU A 1 129 ? 33.849 31.768 -20.778 1.00 92.25 129 GLU A N 1
ATOM 1041 C CA . GLU A 1 129 ? 32.803 31.386 -21.727 1.00 92.25 129 GLU A CA 1
ATOM 1042 C C . GLU A 1 129 ? 32.671 29.865 -21.816 1.00 92.25 129 GLU A C 1
ATOM 1044 O O . GLU A 1 129 ? 33.642 29.138 -22.029 1.00 92.25 129 GLU A O 1
ATOM 1049 N N . TYR A 1 130 ? 31.439 29.387 -21.670 1.00 91.88 130 TYR A N 1
ATOM 1050 C CA . TYR A 1 130 ? 31.081 27.978 -21.727 1.00 91.88 130 TYR A CA 1
ATOM 1051 C C . TYR A 1 130 ? 30.131 27.730 -22.893 1.00 91.88 130 TYR A C 1
ATOM 1053 O O . TYR A 1 130 ? 29.145 28.447 -23.066 1.00 91.88 130 TYR A O 1
ATOM 1061 N N . PHE A 1 131 ? 30.398 26.674 -23.660 1.00 91.62 131 PHE A N 1
ATOM 1062 C CA . PHE A 1 131 ? 29.643 26.333 -24.864 1.00 91.62 131 PHE A CA 1
ATOM 1063 C C . PHE A 1 131 ? 28.975 24.971 -24.704 1.00 91.62 131 PHE A C 1
ATOM 1065 O O . PHE A 1 131 ? 29.662 23.982 -24.461 1.00 91.62 131 PHE A O 1
ATOM 1072 N N . GLY A 1 132 ? 27.656 24.891 -24.873 1.00 88.12 132 GLY A N 1
ATOM 1073 C CA . GLY A 1 132 ? 26.911 23.638 -24.711 1.00 88.12 132 GLY A CA 1
ATOM 1074 C C . GLY A 1 132 ? 25.747 23.505 -25.682 1.00 88.12 132 GLY A C 1
ATOM 1075 O O . GLY A 1 132 ? 25.186 24.497 -26.130 1.00 88.12 132 GLY A O 1
ATOM 1076 N N . GLY A 1 133 ? 25.357 22.271 -26.003 1.00 86.81 133 GLY A N 1
ATOM 1077 C CA . GLY A 1 133 ? 24.161 22.016 -26.816 1.00 86.81 133 GLY A CA 1
ATOM 1078 C C . GLY A 1 133 ? 22.863 22.310 -26.056 1.00 86.81 133 GLY A C 1
ATOM 1079 O O . GLY A 1 133 ? 21.843 22.628 -26.661 1.00 86.81 133 GLY A O 1
ATOM 1080 N N . PHE A 1 134 ? 22.907 22.253 -24.721 1.00 91.50 134 PHE A N 1
ATOM 1081 C CA . PHE A 1 134 ? 21.745 22.435 -23.854 1.00 91.50 134 PHE A CA 1
ATOM 1082 C C . PHE A 1 134 ? 22.089 23.295 -22.636 1.00 91.50 134 PHE A C 1
ATOM 1084 O O . PHE A 1 134 ? 23.176 23.171 -22.070 1.00 91.50 134 PHE A O 1
ATOM 1091 N N . LEU A 1 135 ? 21.126 24.107 -22.199 1.00 93.56 135 LEU A N 1
ATOM 1092 C CA . LEU A 1 135 ? 21.180 24.887 -20.966 1.00 93.56 135 LEU A CA 1
ATOM 1093 C C . LEU A 1 135 ? 20.063 24.433 -20.022 1.00 93.56 135 LEU A C 1
ATOM 1095 O O . LEU A 1 135 ? 18.894 24.397 -20.402 1.00 93.56 135 LEU A O 1
ATOM 1099 N N . VAL A 1 136 ? 20.417 24.124 -18.777 1.00 94.19 136 VAL A N 1
ATOM 1100 C CA . VAL A 1 136 ? 19.476 23.832 -17.695 1.00 94.19 136 VAL A CA 1
ATOM 1101 C C . VAL A 1 136 ? 19.576 24.926 -16.641 1.00 94.19 136 VAL A C 1
ATOM 1103 O O . VAL A 1 136 ? 20.602 25.085 -15.981 1.00 94.19 136 VAL A O 1
ATOM 1106 N N . VAL A 1 137 ? 18.480 25.654 -16.435 1.00 91.44 137 VAL A N 1
ATOM 1107 C CA . VAL A 1 137 ? 18.380 26.678 -15.390 1.00 91.44 137 VAL A CA 1
ATOM 1108 C C . VAL A 1 137 ? 17.869 26.035 -14.100 1.00 91.44 137 VAL A C 1
ATOM 1110 O O . VAL A 1 137 ? 16.687 25.719 -13.972 1.00 91.44 137 VAL A O 1
ATOM 1113 N N . ALA A 1 138 ? 18.764 25.837 -13.134 1.00 91.81 138 ALA A N 1
ATOM 1114 C CA . ALA A 1 138 ? 18.509 25.156 -11.865 1.00 91.81 138 ALA A CA 1
ATOM 1115 C C . ALA A 1 138 ? 18.784 26.044 -10.632 1.00 91.81 138 ALA A C 1
ATOM 1117 O O . ALA A 1 138 ? 19.055 25.544 -9.538 1.00 91.81 138 ALA A O 1
ATOM 1118 N N . THR A 1 139 ? 18.664 27.367 -10.784 1.00 84.25 139 THR A N 1
ATOM 1119 C CA . THR A 1 139 ? 18.967 28.364 -9.740 1.00 84.25 139 THR A CA 1
ATOM 1120 C C . THR A 1 139 ? 17.966 28.382 -8.575 1.00 84.25 139 THR A C 1
ATOM 1122 O O . THR A 1 139 ? 18.280 28.896 -7.505 1.00 84.25 139 THR A O 1
ATOM 1125 N N . GLY A 1 140 ? 16.779 27.784 -8.741 1.00 76.44 140 GLY A N 1
ATOM 1126 C CA . GLY A 1 140 ? 15.734 27.697 -7.710 1.00 76.44 140 GLY A CA 1
ATOM 1127 C C . GLY A 1 140 ? 14.856 28.952 -7.578 1.00 76.44 140 GLY A C 1
ATOM 1128 O O . GLY A 1 140 ? 15.096 29.971 -8.217 1.00 76.44 140 GLY A O 1
ATOM 1129 N N . GLU A 1 141 ? 13.801 28.869 -6.754 1.00 70.00 141 GLU A N 1
ATOM 1130 C CA . GLU A 1 141 ? 12.819 29.959 -6.547 1.00 70.00 141 GLU A CA 1
ATOM 1131 C C . GLU A 1 141 ? 13.244 30.991 -5.481 1.00 70.00 141 GLU A C 1
ATOM 1133 O O . GLU A 1 141 ? 12.627 32.049 -5.372 1.00 70.00 141 GLU A O 1
ATOM 1138 N N . ALA A 1 142 ? 14.267 30.680 -4.677 1.00 70.38 142 ALA A N 1
ATOM 1139 C CA . ALA A 1 142 ? 14.672 31.437 -3.491 1.00 70.38 142 ALA A CA 1
ATOM 1140 C C . ALA A 1 142 ? 16.133 31.910 -3.594 1.00 70.38 142 ALA A C 1
ATOM 1142 O O . ALA A 1 142 ? 16.983 31.501 -2.804 1.00 70.38 142 ALA A O 1
ATOM 1143 N N . THR A 1 143 ? 16.433 32.723 -4.609 1.00 69.25 143 THR A N 1
ATOM 1144 C CA . THR A 1 143 ? 17.804 33.160 -4.920 1.00 69.25 143 THR A CA 1
ATOM 1145 C C . THR A 1 143 ? 18.205 34.445 -4.212 1.00 69.25 143 THR A C 1
ATOM 1147 O O . THR A 1 143 ? 19.260 34.471 -3.580 1.00 69.25 143 THR A O 1
ATOM 1150 N N . ASP A 1 144 ? 17.390 35.501 -4.300 1.00 79.50 144 ASP A N 1
ATOM 1151 C CA . ASP A 1 144 ? 17.797 36.843 -3.869 1.00 79.50 144 ASP A CA 1
ATOM 1152 C C . ASP A 1 144 ? 16.786 37.407 -2.862 1.00 79.50 144 ASP A C 1
ATOM 1154 O O . ASP A 1 144 ? 15.602 37.500 -3.186 1.00 79.50 144 ASP A O 1
ATOM 1158 N N . PRO A 1 145 ? 17.189 37.735 -1.623 1.00 86.06 145 PRO A N 1
ATOM 1159 C CA . PRO A 1 145 ? 16.257 38.148 -0.576 1.00 86.06 145 PRO A CA 1
ATOM 1160 C C . PRO A 1 145 ? 15.518 39.436 -0.959 1.00 86.06 145 PRO A C 1
ATOM 1162 O O . PRO A 1 145 ? 16.116 40.381 -1.475 1.00 86.06 145 PRO A O 1
ATOM 1165 N N . TYR A 1 146 ? 14.209 39.489 -0.701 1.00 86.75 146 TYR A N 1
ATOM 1166 C CA . TYR A 1 146 ? 13.403 40.681 -0.960 1.00 86.75 146 TYR A CA 1
ATOM 1167 C C . TYR A 1 146 ? 13.162 41.459 0.329 1.00 86.75 146 TYR A C 1
ATOM 1169 O O . TYR A 1 146 ? 12.240 41.135 1.069 1.00 86.75 146 TYR A O 1
ATOM 1177 N N . THR A 1 147 ? 13.932 42.514 0.578 1.00 85.50 147 THR A N 1
ATOM 1178 C CA . THR A 1 147 ? 13.636 43.482 1.646 1.00 85.50 147 THR A CA 1
ATOM 1179 C C . THR A 1 147 ? 12.801 44.633 1.066 1.00 85.50 147 THR A C 1
ATOM 1181 O O . THR A 1 147 ? 13.231 45.221 0.073 1.00 85.50 147 THR A O 1
ATOM 1184 N N . PRO A 1 148 ? 11.607 44.937 1.612 1.00 85.31 148 PRO A N 1
ATOM 1185 C CA . PRO A 1 148 ? 10.792 46.057 1.143 1.00 85.31 148 PRO A CA 1
ATOM 1186 C C . PRO A 1 148 ? 11.437 47.403 1.501 1.00 85.31 148 PRO A C 1
ATOM 1188 O O . PRO A 1 148 ? 12.061 47.536 2.552 1.00 85.31 148 PRO A O 1
ATOM 1191 N N . GLU A 1 149 ? 11.245 48.405 0.646 1.00 85.44 149 GLU A N 1
ATOM 1192 C CA . GLU A 1 149 ? 11.605 49.791 0.951 1.00 85.44 149 GLU A CA 1
ATOM 1193 C C . GLU A 1 149 ? 10.569 50.365 1.924 1.00 85.44 149 GLU A C 1
ATOM 1195 O O . GLU A 1 149 ? 9.369 50.349 1.646 1.00 85.44 149 GLU A O 1
ATOM 1200 N N . ILE A 1 150 ? 11.026 50.804 3.097 1.00 87.62 150 ILE A N 1
ATOM 1201 C CA . ILE A 1 150 ? 10.182 51.366 4.155 1.00 87.62 150 ILE A CA 1
ATOM 1202 C C . ILE A 1 150 ? 10.784 52.702 4.574 1.00 87.62 150 ILE A C 1
ATOM 1204 O O . ILE A 1 150 ? 11.988 52.796 4.829 1.00 87.62 150 ILE A O 1
ATOM 1208 N N . GLU A 1 151 ? 9.938 53.724 4.661 1.00 88.44 151 GLU A N 1
ATOM 1209 C CA . GLU A 1 151 ? 10.337 55.059 5.093 1.00 88.44 151 GLU A CA 1
ATOM 1210 C C . GLU A 1 151 ? 10.966 55.011 6.495 1.00 88.44 151 GLU A C 1
ATOM 1212 O O . GLU A 1 151 ? 10.384 54.479 7.443 1.00 88.44 151 GLU A O 1
ATOM 1217 N N . GLY A 1 152 ? 12.187 55.540 6.613 1.00 85.56 152 GLY A N 1
ATOM 1218 C CA . GLY A 1 152 ? 12.926 55.599 7.873 1.00 85.56 152 GLY A CA 1
ATOM 1219 C C . GLY A 1 152 ? 13.568 54.284 8.336 1.00 85.56 152 GLY A C 1
ATOM 1220 O O . GLY A 1 152 ? 14.152 54.257 9.418 1.00 85.56 152 GLY A O 1
ATOM 1221 N N . LEU A 1 153 ? 13.557 53.209 7.532 1.00 88.69 153 LEU A N 1
ATOM 1222 C CA . LEU A 1 153 ? 14.208 51.932 7.880 1.00 88.69 153 LEU A CA 1
ATOM 1223 C C . LEU A 1 153 ? 15.715 52.074 8.161 1.00 88.69 153 LEU A C 1
ATOM 1225 O O . LEU A 1 153 ? 16.236 51.398 9.043 1.00 88.69 153 LEU A O 1
ATOM 1229 N N . SER A 1 154 ? 16.409 52.970 7.451 1.00 85.00 154 SER A N 1
ATOM 1230 C CA . SER A 1 154 ? 17.832 53.276 7.681 1.00 85.00 154 SER A CA 1
ATOM 1231 C C . SER A 1 154 ? 18.100 53.981 9.015 1.00 85.00 154 SER A C 1
ATOM 1233 O O . SER A 1 154 ? 19.235 53.978 9.478 1.00 85.00 154 SER A O 1
ATOM 1235 N N . SER A 1 155 ? 17.069 54.562 9.638 1.00 86.44 155 SER A N 1
ATOM 1236 C CA . SER A 1 155 ? 17.141 55.211 10.953 1.00 86.44 155 SER A CA 1
ATOM 1237 C C . SER A 1 155 ? 16.809 54.269 12.118 1.00 86.44 155 SER A C 1
ATOM 1239 O O . SER A 1 155 ? 16.696 54.723 13.256 1.00 86.44 155 SER A O 1
ATOM 1241 N N . PHE A 1 156 ? 16.605 52.971 11.850 1.00 91.69 156 PHE A N 1
ATOM 1242 C CA . PHE A 1 156 ? 16.277 51.993 12.883 1.00 91.69 156 PHE A CA 1
ATOM 1243 C C . PHE A 1 156 ? 17.495 51.666 13.753 1.00 91.69 156 PHE A C 1
ATOM 1245 O O . PHE A 1 156 ? 18.533 51.257 13.242 1.00 91.69 156 PHE A O 1
ATOM 1252 N N . ASN A 1 157 ? 17.355 51.802 15.074 1.00 88.75 157 ASN A N 1
ATOM 1253 C CA . ASN A 1 157 ? 18.468 51.614 16.018 1.00 88.75 157 ASN A CA 1
ATOM 1254 C C . ASN A 1 157 ? 18.763 50.137 16.359 1.00 88.75 157 ASN A C 1
ATOM 1256 O O . ASN A 1 157 ? 19.736 49.866 17.059 1.00 88.75 157 ASN A O 1
ATOM 1260 N N . GLY A 1 158 ? 17.904 49.203 15.939 1.00 88.88 158 GLY A N 1
ATOM 1261 C CA . GLY A 1 158 ? 18.006 47.773 16.253 1.00 88.88 158 GLY A CA 1
ATOM 1262 C C . GLY A 1 158 ? 18.455 46.901 15.076 1.00 88.88 158 GLY A C 1
ATOM 1263 O O . GLY A 1 158 ? 18.773 47.384 13.991 1.00 88.88 158 GLY A O 1
ATOM 1264 N N . ASP A 1 159 ? 18.431 45.582 15.274 1.00 92.31 159 ASP A N 1
ATOM 1265 C CA . ASP A 1 159 ? 18.888 44.622 14.264 1.00 92.31 159 ASP A CA 1
ATOM 1266 C C . ASP A 1 159 ? 17.881 44.513 13.102 1.00 92.31 159 ASP A C 1
ATOM 1268 O O . ASP A 1 159 ? 16.714 44.178 13.313 1.00 92.31 159 ASP A O 1
ATOM 1272 N N . VAL A 1 160 ? 18.319 44.730 11.857 1.00 93.12 160 VAL A N 1
ATOM 1273 C CA . VAL A 1 160 ? 17.490 44.515 10.654 1.00 93.12 160 VAL A CA 1
ATOM 1274 C C . VAL A 1 160 ? 18.020 43.337 9.848 1.00 93.12 160 VAL A C 1
ATOM 1276 O O . VAL A 1 160 ? 19.119 43.372 9.290 1.00 93.12 160 VAL A O 1
ATOM 1279 N N . LEU A 1 161 ? 17.218 42.279 9.749 1.00 94.25 161 LEU A N 1
ATOM 1280 C CA . LEU A 1 161 ? 17.609 41.017 9.129 1.00 94.25 161 LEU A CA 1
ATOM 1281 C C . LEU A 1 161 ? 16.566 40.562 8.111 1.00 94.25 161 LEU A C 1
ATOM 1283 O O . LEU A 1 161 ? 15.371 40.790 8.261 1.00 94.25 161 LEU A O 1
ATOM 1287 N N . HIS A 1 162 ? 17.016 39.847 7.086 1.00 94.31 162 HIS A N 1
ATOM 1288 C CA . HIS A 1 162 ? 16.142 38.999 6.279 1.00 94.31 162 HIS A CA 1
ATOM 1289 C C . HIS A 1 162 ? 16.205 37.564 6.818 1.00 94.31 162 HIS A C 1
ATOM 1291 O O . HIS A 1 162 ? 17.200 37.178 7.436 1.00 94.31 162 HIS A O 1
ATOM 1297 N N . SER A 1 163 ? 15.197 36.736 6.534 1.00 93.75 163 SER A N 1
ATOM 1298 C CA . SER A 1 163 ? 15.147 35.332 6.974 1.00 93.75 163 SER A CA 1
ATOM 1299 C C . SER A 1 163 ? 16.372 34.498 6.570 1.00 93.75 163 SER A C 1
ATOM 1301 O O . SER A 1 163 ? 16.631 33.467 7.177 1.00 93.75 163 SER A O 1
ATOM 1303 N N . THR A 1 164 ? 17.136 34.939 5.565 1.00 91.69 164 THR A N 1
ATOM 1304 C CA . THR A 1 164 ? 18.389 34.308 5.111 1.00 91.69 164 THR A CA 1
ATOM 1305 C C . THR A 1 164 ? 19.572 34.517 6.057 1.00 91.69 164 THR A C 1
ATOM 1307 O O . THR A 1 164 ? 20.539 33.760 5.999 1.00 91.69 164 THR A O 1
ATOM 1310 N N . LYS A 1 165 ? 19.510 35.548 6.909 1.00 92.94 165 LYS A N 1
ATOM 1311 C CA . LYS A 1 165 ? 20.521 35.857 7.930 1.00 92.94 165 LYS A CA 1
ATOM 1312 C C . LYS A 1 165 ? 20.150 35.312 9.313 1.00 92.94 165 LYS A C 1
ATOM 1314 O O . LYS A 1 165 ? 21.018 35.221 10.168 1.00 92.94 165 LYS A O 1
ATOM 1319 N N . PHE A 1 166 ? 18.891 34.933 9.531 1.00 95.06 166 PHE A N 1
ATOM 1320 C CA . PHE A 1 166 ? 18.439 34.354 10.796 1.00 95.06 166 PHE A CA 1
ATOM 1321 C C . PHE A 1 166 ? 18.950 32.913 10.966 1.00 95.06 166 PHE A C 1
ATOM 1323 O O . PHE A 1 166 ? 18.861 32.108 10.033 1.00 95.06 166 PHE A O 1
ATOM 1330 N N . LYS A 1 167 ? 19.455 32.576 12.160 1.00 94.00 167 LYS A N 1
ATOM 1331 C CA . LYS A 1 167 ? 19.945 31.226 12.498 1.00 94.00 167 LYS A CA 1
ATOM 1332 C C . LYS A 1 167 ? 19.153 30.554 13.603 1.00 94.00 167 LYS A C 1
ATOM 1334 O O . LYS A 1 167 ? 18.675 29.436 13.399 1.00 94.00 167 LYS A O 1
ATOM 1339 N N . SER A 1 168 ? 18.989 31.248 14.723 1.00 95.50 168 SER A N 1
ATOM 1340 C CA . SER A 1 168 ? 18.312 30.734 15.907 1.00 95.50 168 SER A CA 1
ATOM 1341 C C . SER A 1 168 ? 17.652 31.861 16.692 1.00 95.50 168 SER A C 1
ATOM 1343 O O . SER A 1 168 ? 18.194 32.961 16.799 1.00 95.50 168 SER A O 1
ATOM 1345 N N . GLY A 1 169 ? 16.502 31.566 17.298 1.00 94.19 169 GLY A N 1
ATOM 1346 C CA . GLY A 1 169 ? 15.813 32.481 18.203 1.00 94.19 169 GLY A CA 1
ATOM 1347 C C . GLY A 1 169 ? 16.599 32.785 19.481 1.00 94.19 169 GLY A C 1
ATOM 1348 O O . GLY A 1 169 ? 16.327 33.794 20.124 1.00 94.19 169 GLY A O 1
ATOM 1349 N N . LYS A 1 170 ? 17.604 31.966 19.820 1.00 93.75 170 LYS A N 1
ATOM 1350 C CA . LYS A 1 170 ? 18.451 32.135 21.011 1.00 93.75 170 LYS A CA 1
ATOM 1351 C C . LYS A 1 170 ? 19.164 33.493 21.062 1.00 93.75 170 LYS A C 1
ATOM 1353 O O . LYS A 1 170 ? 19.324 34.053 22.137 1.00 93.75 170 LYS A O 1
ATOM 1358 N N . GLU A 1 171 ? 19.546 34.051 19.914 1.00 94.38 171 GLU A N 1
ATOM 1359 C CA . GLU A 1 171 ? 20.208 35.369 19.819 1.00 94.38 171 GLU A CA 1
ATOM 1360 C C . GLU A 1 171 ? 19.278 36.546 20.177 1.00 94.38 171 GLU A C 1
ATOM 1362 O O . GLU A 1 171 ? 19.726 37.680 20.365 1.00 94.38 171 GLU A O 1
ATOM 1367 N N . PHE A 1 172 ? 17.976 36.274 20.287 1.00 96.12 172 PHE A N 1
ATOM 1368 C CA . PHE A 1 172 ? 16.930 37.254 20.559 1.00 96.12 172 PHE A CA 1
ATOM 1369 C C . PHE A 1 172 ? 16.203 36.995 21.878 1.00 96.12 172 PHE A C 1
ATOM 1371 O O . PHE A 1 172 ? 15.111 37.523 22.097 1.00 96.12 172 PHE A O 1
ATOM 1378 N N . GLU A 1 173 ? 16.788 36.187 22.761 1.00 94.75 173 GLU A N 1
ATOM 1379 C CA . GLU A 1 173 ? 16.224 35.913 24.077 1.00 94.75 173 GLU A CA 1
ATOM 1380 C C . GLU A 1 173 ? 15.893 37.226 24.809 1.00 94.75 173 GLU A C 1
ATOM 1382 O O . GLU A 1 173 ? 16.704 38.150 24.876 1.00 94.75 173 GLU A O 1
ATOM 1387 N N . ASN A 1 174 ? 14.659 37.332 25.313 1.00 93.75 174 ASN A N 1
ATOM 1388 C CA . ASN A 1 174 ? 14.095 38.518 25.971 1.00 93.75 174 ASN A CA 1
ATOM 1389 C C . ASN A 1 174 ? 13.995 39.808 25.125 1.00 93.75 174 ASN A C 1
ATOM 1391 O O . ASN A 1 174 ? 13.448 40.800 25.620 1.00 93.75 174 ASN A O 1
ATOM 1395 N N . LYS A 1 175 ? 14.429 39.809 23.857 1.00 96.00 175 LYS A N 1
ATOM 1396 C CA . LYS A 1 175 ? 14.259 40.937 22.926 1.00 96.00 175 LYS A CA 1
ATOM 1397 C C . LYS A 1 175 ? 12.832 40.998 22.370 1.00 96.00 175 LYS A C 1
ATOM 1399 O O . LYS A 1 175 ? 12.152 39.977 22.231 1.00 96.00 175 LYS A O 1
ATOM 1404 N N . LYS A 1 176 ? 12.370 42.199 22.019 1.00 96.31 176 LYS A N 1
ATOM 1405 C CA . LYS A 1 176 ? 11.143 42.447 21.249 1.00 96.31 176 LYS A CA 1
ATOM 1406 C C . LYS A 1 176 ? 11.457 42.348 19.764 1.00 96.31 176 LYS A C 1
ATOM 1408 O O . LYS A 1 176 ? 12.147 43.206 19.217 1.00 96.31 176 LYS A O 1
ATOM 1413 N N . VAL A 1 177 ? 10.929 41.324 19.105 1.00 97.56 177 VAL A N 1
ATOM 1414 C CA . VAL A 1 177 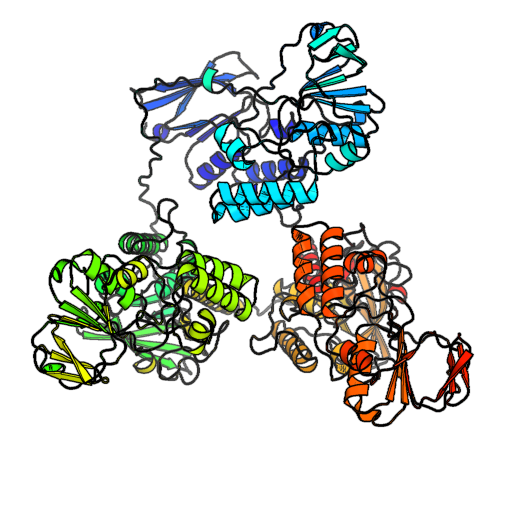? 11.242 41.038 17.702 1.00 97.56 177 VAL A CA 1
ATOM 1415 C C . VAL A 1 177 ? 9.991 41.132 16.847 1.00 97.56 177 VAL A C 1
ATOM 1417 O O . VAL A 1 177 ? 8.988 40.470 17.123 1.00 97.56 177 VAL A O 1
ATOM 1420 N N . LEU A 1 178 ? 10.073 41.924 15.781 1.00 96.56 178 LEU A N 1
ATOM 1421 C CA . LEU A 1 178 ? 9.038 42.028 14.763 1.00 96.56 178 LEU A CA 1
ATOM 1422 C C . LEU A 1 178 ? 9.367 41.129 13.569 1.00 96.56 178 LEU A C 1
ATOM 1424 O O . LEU A 1 178 ? 10.354 41.345 12.872 1.00 96.56 178 LEU A O 1
ATOM 1428 N N . VAL A 1 179 ? 8.505 40.160 13.278 1.00 96.88 179 VAL A N 1
ATOM 1429 C CA . VAL A 1 179 ? 8.577 39.323 12.076 1.00 96.88 179 VAL A CA 1
ATOM 1430 C C . VAL A 1 179 ? 7.609 39.855 11.022 1.00 96.88 179 VAL A C 1
ATOM 1432 O O . VAL A 1 179 ? 6.406 39.972 11.254 1.00 96.88 179 VAL A O 1
ATOM 1435 N N . VAL A 1 180 ? 8.112 40.162 9.830 1.00 94.06 180 VAL A N 1
ATOM 1436 C CA . VAL A 1 180 ? 7.304 40.723 8.739 1.00 94.06 180 VAL A CA 1
ATOM 1437 C C . VAL A 1 180 ? 7.055 39.654 7.677 1.00 94.06 180 VAL A C 1
ATOM 1439 O O . VAL A 1 180 ? 7.942 39.335 6.887 1.00 94.06 180 VAL A O 1
ATOM 1442 N N . GLY A 1 181 ? 5.830 39.124 7.622 1.00 91.25 181 GLY A N 1
ATOM 1443 C CA . GLY A 1 181 ? 5.408 38.094 6.670 1.00 91.25 181 GLY A CA 1
ATOM 1444 C C . GLY A 1 181 ? 5.005 36.773 7.331 1.00 91.25 181 GLY A C 1
ATOM 1445 O O . GLY A 1 181 ? 5.659 36.291 8.245 1.00 91.25 181 GLY A O 1
ATOM 1446 N N . ALA A 1 182 ? 3.932 36.165 6.816 1.00 89.81 182 ALA A N 1
ATOM 1447 C CA . ALA A 1 182 ? 3.261 35.000 7.404 1.00 89.81 182 ALA A CA 1
ATOM 1448 C C . ALA A 1 182 ? 3.403 33.704 6.580 1.00 89.81 182 ALA A C 1
ATOM 1450 O O . ALA A 1 182 ? 2.572 32.804 6.681 1.00 89.81 182 ALA A O 1
ATOM 1451 N N . GLY A 1 183 ? 4.425 33.621 5.720 1.00 89.00 183 GLY A N 1
ATOM 1452 C CA . GLY A 1 183 ? 4.758 32.392 4.991 1.00 89.00 183 GLY A CA 1
ATOM 1453 C C . GLY A 1 183 ? 5.430 31.345 5.890 1.00 89.00 183 GLY A C 1
ATOM 1454 O O . GLY A 1 183 ? 5.600 31.561 7.088 1.00 89.00 183 GLY A O 1
ATOM 1455 N N . ASN A 1 184 ? 5.878 30.229 5.304 1.00 91.06 184 ASN A N 1
ATOM 1456 C CA . ASN A 1 184 ? 6.530 29.144 6.057 1.00 91.06 184 ASN A CA 1
ATOM 1457 C C . ASN A 1 184 ? 7.716 29.634 6.906 1.00 91.06 184 ASN A C 1
ATOM 1459 O O . ASN A 1 184 ? 7.788 29.301 8.085 1.00 91.06 184 ASN A O 1
ATOM 1463 N N . SER A 1 185 ? 8.594 30.479 6.348 1.00 91.50 185 SER A N 1
ATOM 1464 C CA . SER A 1 185 ? 9.732 31.034 7.093 1.00 91.50 185 SER A CA 1
ATOM 1465 C C . SER A 1 185 ? 9.301 31.935 8.247 1.00 91.50 185 SER A C 1
ATOM 1467 O O . SER A 1 185 ? 9.831 31.793 9.339 1.00 91.50 185 SER A O 1
ATOM 1469 N N . GLY A 1 186 ? 8.309 32.806 8.039 1.00 93.56 186 GLY A N 1
ATOM 1470 C CA . GLY A 1 186 ? 7.803 33.682 9.098 1.00 93.56 186 GLY A CA 1
ATOM 1471 C C . GLY A 1 186 ? 7.218 32.896 10.266 1.00 93.56 186 GLY A C 1
ATOM 1472 O O . GLY A 1 186 ? 7.556 33.158 11.413 1.00 93.56 186 GLY A O 1
ATOM 1473 N N . MET A 1 187 ? 6.419 31.866 9.979 1.00 93.38 187 MET A N 1
ATOM 1474 C CA . MET A 1 187 ? 5.812 31.024 11.016 1.00 93.38 187 MET A CA 1
ATOM 1475 C C . MET A 1 187 ? 6.840 30.190 11.788 1.00 93.38 187 MET A C 1
ATOM 1477 O O . MET A 1 187 ? 6.740 30.080 13.008 1.00 93.38 187 MET A O 1
ATOM 1481 N N . GLU A 1 188 ? 7.828 29.610 11.101 1.00 94.12 188 GLU A N 1
ATOM 1482 C CA . GLU A 1 188 ? 8.904 28.845 11.747 1.00 94.12 188 GLU A CA 1
ATOM 1483 C C . GLU A 1 188 ? 9.806 29.746 12.599 1.00 94.12 188 GLU A C 1
ATOM 1485 O O . GLU A 1 188 ? 10.108 29.396 13.736 1.00 94.12 188 GLU A O 1
ATOM 1490 N N . ILE A 1 189 ? 10.187 30.923 12.090 1.00 95.88 189 ILE A N 1
ATOM 1491 C CA . ILE A 1 189 ? 11.029 31.882 12.818 1.00 95.88 189 ILE A CA 1
ATOM 1492 C C . ILE A 1 189 ? 10.282 32.440 14.031 1.00 95.88 189 ILE A C 1
ATOM 1494 O O . ILE A 1 189 ? 10.837 32.448 15.125 1.00 95.88 189 ILE A O 1
ATOM 1498 N N . SER A 1 190 ? 9.011 32.835 13.891 1.00 96.38 190 SER A N 1
ATOM 1499 C CA . SER A 1 190 ? 8.213 33.296 15.033 1.00 96.38 190 SER A CA 1
ATOM 1500 C C . SER A 1 190 ? 8.035 32.210 16.096 1.00 96.38 190 SER A C 1
ATOM 1502 O O . SER A 1 190 ? 8.077 32.505 17.289 1.00 96.38 190 SER A O 1
ATOM 1504 N N . LEU A 1 191 ? 7.863 30.949 15.688 1.00 96.12 191 LEU A N 1
ATOM 1505 C CA . LEU A 1 191 ? 7.819 29.826 16.621 1.00 96.12 191 LEU A CA 1
ATOM 1506 C C . LEU A 1 191 ? 9.166 29.620 17.325 1.00 96.12 191 LEU A C 1
ATOM 1508 O O . LEU A 1 191 ? 9.185 29.341 18.521 1.00 96.12 191 LEU A O 1
ATOM 1512 N N . ASP A 1 192 ? 10.279 29.727 16.601 1.00 96.50 192 ASP A N 1
ATOM 1513 C CA . ASP A 1 192 ? 11.613 29.553 17.174 1.00 96.50 192 ASP A CA 1
ATOM 1514 C C . ASP A 1 192 ? 11.960 30.658 18.175 1.00 96.50 192 ASP A C 1
ATOM 1516 O O . ASP A 1 192 ? 12.426 30.360 19.272 1.00 96.50 192 ASP A O 1
ATOM 1520 N N . LEU A 1 193 ? 11.646 31.910 17.840 1.00 97.25 193 LEU A N 1
ATOM 1521 C CA . LEU A 1 193 ? 11.761 33.067 18.728 1.00 97.25 193 LEU A CA 1
ATOM 1522 C C . LEU A 1 193 ? 10.943 32.875 20.013 1.00 97.25 193 LEU A C 1
ATOM 1524 O O . LEU A 1 193 ? 11.484 32.987 21.113 1.00 97.25 193 LEU A O 1
ATOM 1528 N N . ALA A 1 194 ? 9.666 32.501 19.890 1.00 95.56 194 ALA A N 1
ATOM 1529 C CA . ALA A 1 194 ? 8.801 32.264 21.045 1.00 95.56 194 ALA A CA 1
ATOM 1530 C C . ALA A 1 194 ? 9.276 31.087 21.918 1.00 95.56 194 ALA A C 1
ATOM 1532 O O . ALA A 1 194 ? 9.121 31.117 23.136 1.00 95.56 194 ALA A O 1
ATOM 1533 N N . ASN A 1 195 ? 9.875 30.048 21.324 1.00 95.81 195 ASN A N 1
ATOM 1534 C CA . ASN A 1 195 ? 10.450 28.931 22.083 1.00 95.81 195 ASN A CA 1
ATOM 1535 C C . ASN A 1 195 ? 11.730 29.313 22.846 1.00 95.81 195 ASN A C 1
ATOM 1537 O O . ASN A 1 195 ? 12.079 28.612 23.792 1.00 95.81 195 ASN A O 1
ATOM 1541 N N . HIS A 1 196 ? 12.399 30.401 22.457 1.00 96.25 196 HIS A N 1
ATOM 1542 C CA . HIS A 1 196 ? 13.585 30.952 23.123 1.00 96.25 196 HIS A CA 1
ATOM 1543 C C . HIS A 1 196 ? 13.268 32.252 23.882 1.00 96.25 196 HIS A C 1
ATOM 1545 O O . HIS A 1 196 ? 14.125 33.118 24.031 1.00 96.25 196 HIS A O 1
ATOM 1551 N N . SER A 1 197 ? 12.027 32.401 24.358 1.00 94.56 197 SER A N 1
ATOM 1552 C CA . SER A 1 197 ? 11.603 33.505 25.234 1.00 94.56 197 SER A CA 1
ATOM 1553 C C . SER A 1 197 ? 11.730 34.915 24.629 1.00 94.56 197 SER A C 1
ATOM 1555 O O . SER A 1 197 ? 11.731 35.906 25.361 1.00 94.56 197 SER A O 1
ATOM 1557 N N . ALA A 1 198 ? 11.806 35.049 23.302 1.00 96.38 198 ALA A N 1
ATOM 1558 C CA . ALA A 1 198 ? 11.726 36.350 22.641 1.00 96.38 198 ALA A CA 1
ATOM 1559 C C . ALA A 1 198 ? 10.271 36.853 22.607 1.00 96.38 198 ALA A C 1
ATOM 1561 O O . ALA A 1 198 ? 9.336 36.100 22.305 1.00 96.38 198 ALA A O 1
ATOM 1562 N N . LYS A 1 199 ? 10.063 38.151 22.856 1.00 96.81 199 LYS A N 1
ATOM 1563 C CA . LYS A 1 199 ? 8.744 38.798 22.761 1.00 96.81 199 LYS A CA 1
ATOM 1564 C C . LYS A 1 199 ? 8.415 39.017 21.288 1.00 96.81 199 LYS A C 1
ATOM 1566 O O . LYS A 1 199 ? 8.862 39.986 20.678 1.00 96.81 199 LYS A O 1
ATOM 1571 N N . THR A 1 200 ? 7.674 38.075 20.718 1.00 97.38 200 THR A N 1
ATOM 1572 C CA . THR A 1 200 ? 7.525 37.949 19.267 1.00 97.38 200 THR A CA 1
ATOM 1573 C C . THR A 1 200 ? 6.228 38.585 18.783 1.00 97.38 200 THR A C 1
ATOM 1575 O O . THR A 1 200 ? 5.141 38.168 19.185 1.00 97.38 200 THR A O 1
ATOM 1578 N N . SER A 1 201 ? 6.343 39.523 17.846 1.00 96.81 201 SER A N 1
ATOM 1579 C CA . SER A 1 201 ? 5.210 40.073 17.101 1.00 96.81 201 SER A CA 1
ATOM 1580 C C . SER A 1 201 ? 5.328 39.726 15.620 1.00 96.81 201 SER A C 1
ATOM 1582 O O . SER A 1 201 ? 6.429 39.701 15.077 1.00 96.81 201 SER A O 1
ATOM 1584 N N . ILE A 1 202 ? 4.211 39.463 14.944 1.00 95.88 202 ILE A N 1
ATOM 1585 C CA . ILE A 1 202 ? 4.175 39.131 13.514 1.00 95.88 202 ILE A CA 1
ATOM 1586 C C . ILE A 1 202 ? 3.179 40.016 12.758 1.00 95.88 202 ILE A C 1
ATOM 1588 O O . ILE A 1 202 ? 2.053 40.222 13.207 1.00 95.88 202 ILE A O 1
ATOM 1592 N N . ILE A 1 203 ? 3.577 40.509 11.582 1.00 93.25 203 ILE A N 1
ATOM 1593 C CA . ILE A 1 203 ? 2.694 41.211 10.637 1.00 93.25 203 ILE A CA 1
ATOM 1594 C C . ILE A 1 203 ? 2.306 40.269 9.495 1.00 93.25 203 ILE A C 1
ATOM 1596 O O . ILE A 1 203 ? 3.158 39.779 8.742 1.00 93.25 203 ILE A O 1
ATOM 1600 N N . VAL A 1 204 ? 0.999 40.060 9.323 1.00 89.69 204 VAL A N 1
ATOM 1601 C CA . VAL A 1 204 ? 0.422 39.311 8.200 1.00 89.69 204 VAL A CA 1
ATOM 1602 C C . VAL A 1 204 ? 0.030 40.290 7.094 1.00 89.69 204 VAL A C 1
ATOM 1604 O O . VAL A 1 204 ? -1.012 40.925 7.151 1.00 89.69 204 VAL A O 1
ATOM 1607 N N . ARG A 1 205 ? 0.883 40.415 6.071 1.00 84.00 205 ARG A N 1
ATOM 1608 C CA . ARG A 1 205 ? 0.706 41.393 4.974 1.00 84.00 205 ARG A CA 1
ATOM 1609 C C . ARG A 1 205 ? -0.383 41.024 3.960 1.00 84.00 205 ARG A C 1
ATOM 1611 O O . ARG A 1 205 ? -0.825 41.854 3.181 1.00 84.00 205 ARG A O 1
ATOM 1618 N N . SER A 1 206 ? -0.773 39.754 3.900 1.00 84.56 206 SER A N 1
ATOM 1619 C CA . SER A 1 206 ? -1.794 39.282 2.963 1.00 84.56 206 SER A CA 1
ATOM 1620 C C . SER A 1 206 ? -2.508 38.052 3.511 1.00 84.56 206 SER A C 1
ATOM 1622 O O . SER A 1 206 ? -1.861 37.284 4.232 1.00 84.56 206 SER A O 1
ATOM 1624 N N . PRO A 1 207 ? -3.768 37.797 3.109 1.00 88.38 207 PRO A N 1
ATOM 1625 C CA . PRO A 1 207 ? -4.491 36.596 3.508 1.00 88.38 207 PRO A CA 1
ATOM 1626 C C . PRO A 1 207 ? -3.680 35.317 3.257 1.00 88.38 207 PRO A C 1
ATOM 1628 O O . PRO A 1 207 ? -3.042 35.171 2.209 1.00 88.38 207 PRO A O 1
ATOM 1631 N N . VAL A 1 208 ? -3.710 34.381 4.208 1.00 90.31 208 VAL A N 1
ATOM 1632 C CA . VAL A 1 208 ? -2.926 33.136 4.159 1.00 90.31 208 VAL A CA 1
ATOM 1633 C C . VAL A 1 208 ? -3.732 31.932 4.651 1.00 90.31 208 VAL A C 1
ATOM 1635 O O . VAL A 1 208 ? -4.471 31.996 5.633 1.00 90.31 208 VAL A O 1
ATOM 1638 N N . HIS A 1 209 ? -3.597 30.799 3.958 1.00 92.69 209 HIS A N 1
ATOM 1639 C CA . HIS A 1 209 ? -4.153 29.524 4.419 1.00 92.69 209 HIS A CA 1
ATOM 1640 C C . HIS A 1 209 ? -3.212 28.860 5.417 1.00 92.69 209 HIS A C 1
ATOM 1642 O O . HIS A 1 209 ? -2.029 28.708 5.127 1.00 92.69 209 HIS A O 1
ATOM 1648 N N . PHE A 1 210 ? -3.750 28.396 6.544 1.00 92.31 210 PHE A N 1
ATOM 1649 C CA . PHE A 1 210 ? -3.033 27.562 7.510 1.00 92.31 210 PHE A CA 1
ATOM 1650 C C . PHE A 1 210 ? -3.372 26.093 7.280 1.00 92.31 210 PHE A C 1
ATOM 1652 O O . PHE A 1 210 ? -4.546 25.715 7.317 1.00 92.31 210 PHE A O 1
ATOM 1659 N N . LEU A 1 211 ? -2.357 25.261 7.065 1.00 93.38 211 LEU A N 1
ATOM 1660 C CA . LEU A 1 211 ? -2.507 23.820 6.870 1.00 93.38 211 LEU A CA 1
ATOM 1661 C C . LEU A 1 211 ? -1.545 23.057 7.779 1.00 93.38 211 LEU A C 1
ATOM 1663 O O . LEU A 1 211 ? -0.407 23.468 7.973 1.00 93.38 211 LEU A O 1
ATOM 1667 N N . SER A 1 212 ? -1.967 21.897 8.280 1.00 90.12 212 SER A N 1
ATOM 1668 C CA . SER A 1 212 ? -1.044 20.987 8.961 1.00 90.12 212 SER A CA 1
ATOM 1669 C C . SER A 1 212 ? -0.257 20.156 7.945 1.00 90.12 212 SER A C 1
ATOM 1671 O O . SER A 1 212 ? -0.721 19.903 6.827 1.00 90.12 212 SER A O 1
ATOM 1673 N N . ARG A 1 213 ? 0.908 19.631 8.346 1.00 86.62 213 ARG A N 1
ATOM 1674 C CA . ARG A 1 213 ? 1.696 18.713 7.499 1.00 86.62 213 ARG A CA 1
ATOM 1675 C C . ARG A 1 213 ? 0.889 17.487 7.027 1.00 86.62 213 ARG A C 1
ATOM 1677 O O . ARG A 1 213 ? 1.098 17.005 5.915 1.00 86.62 213 ARG A O 1
ATOM 1684 N N . GLY A 1 214 ? -0.054 17.003 7.843 1.00 79.06 214 GLY A N 1
ATOM 1685 C CA . GLY A 1 214 ? -0.952 15.896 7.491 1.00 79.06 214 GLY A CA 1
ATOM 1686 C C . GLY A 1 214 ? -1.975 16.265 6.412 1.00 79.06 214 GLY A C 1
ATOM 1687 O O . GLY A 1 214 ? -2.223 15.473 5.504 1.00 79.06 214 GLY A O 1
ATOM 1688 N N . MET A 1 215 ? -2.515 17.488 6.452 1.00 87.94 215 MET A N 1
ATOM 1689 C CA . MET A 1 215 ? -3.414 17.992 5.406 1.00 87.94 215 MET A CA 1
ATOM 1690 C C . MET A 1 215 ? -2.692 18.139 4.069 1.00 87.94 215 MET A C 1
ATOM 1692 O O . MET A 1 215 ? -3.226 17.732 3.043 1.00 87.94 215 MET A O 1
ATOM 1696 N N . VAL A 1 216 ? -1.466 18.670 4.079 1.00 86.12 216 VAL A N 1
ATOM 1697 C CA . VAL A 1 216 ? -0.651 18.799 2.861 1.00 86.12 216 VAL A CA 1
ATOM 1698 C C . VAL A 1 216 ? -0.316 17.424 2.283 1.00 86.12 216 VAL A C 1
ATOM 1700 O O . VAL A 1 216 ? -0.438 17.225 1.078 1.00 86.12 216 VAL A O 1
ATOM 1703 N N . TYR A 1 217 ? 0.030 16.445 3.126 1.00 81.88 217 TYR A N 1
ATOM 1704 C CA . TYR A 1 217 ? 0.219 15.062 2.683 1.00 81.88 217 TYR A CA 1
ATOM 1705 C C . TYR A 1 217 ? -1.037 14.501 2.002 1.00 81.88 217 TYR A C 1
ATOM 1707 O O . TYR A 1 217 ? -0.960 13.999 0.880 1.00 81.88 217 TYR A O 1
ATOM 1715 N N . LEU A 1 218 ? -2.198 14.630 2.653 1.00 79.06 218 LEU A N 1
ATOM 1716 C CA . LEU A 1 218 ? -3.472 14.186 2.095 1.00 79.06 218 LEU A CA 1
ATOM 1717 C C . LEU A 1 218 ? -3.758 14.874 0.754 1.00 79.06 218 LEU A C 1
ATOM 1719 O O . LEU A 1 218 ? -4.128 14.203 -0.204 1.00 79.06 218 LEU A O 1
ATOM 1723 N N . ALA A 1 219 ? -3.526 16.184 0.662 1.00 82.06 219 ALA A N 1
ATOM 1724 C CA . ALA A 1 219 ? -3.690 16.941 -0.572 1.00 82.06 219 ALA A CA 1
ATOM 1725 C C . ALA A 1 219 ? -2.838 16.381 -1.710 1.00 82.06 219 ALA A C 1
ATOM 1727 O O . ALA A 1 219 ? -3.360 16.114 -2.785 1.00 82.06 219 ALA A O 1
ATOM 1728 N N . LEU A 1 220 ? -1.543 16.152 -1.472 1.00 79.50 220 LEU A N 1
ATOM 1729 C CA . LEU A 1 220 ? -0.626 15.627 -2.486 1.00 79.50 220 LEU A CA 1
ATOM 1730 C C . LEU A 1 220 ? -1.005 14.216 -2.945 1.00 79.50 220 LEU A C 1
ATOM 1732 O O . LEU A 1 220 ? -0.783 13.865 -4.103 1.00 79.50 220 LEU A O 1
ATOM 1736 N N . VAL A 1 221 ? -1.591 13.406 -2.062 1.00 72.62 221 VAL A N 1
ATOM 1737 C CA . VAL A 1 221 ? -2.143 12.096 -2.429 1.00 72.62 221 VAL A CA 1
ATOM 1738 C C . VAL A 1 221 ? -3.414 12.253 -3.268 1.00 72.62 221 VAL A C 1
ATOM 1740 O O . VAL A 1 221 ? -3.560 11.575 -4.282 1.00 72.62 221 VAL A O 1
ATOM 1743 N N . LEU A 1 222 ? -4.320 13.156 -2.885 1.00 65.19 222 LEU A N 1
ATOM 1744 C CA . LEU A 1 222 ? -5.592 13.365 -3.580 1.00 65.19 222 LEU A CA 1
ATOM 1745 C C . LEU A 1 222 ? -5.429 14.067 -4.934 1.00 65.19 222 LEU A C 1
ATOM 1747 O O . LEU A 1 222 ? -6.124 13.699 -5.875 1.00 65.19 222 LEU A O 1
ATOM 1751 N N . LEU A 1 223 ? -4.493 15.010 -5.074 1.00 76.88 223 LEU A N 1
ATOM 1752 C CA . LEU A 1 223 ? -4.220 15.735 -6.326 1.00 76.88 223 LEU A CA 1
ATOM 1753 C C . LEU A 1 223 ? -3.767 14.817 -7.464 1.00 76.88 223 LEU A C 1
ATOM 1755 O O . LEU A 1 223 ? -3.909 15.166 -8.630 1.00 76.88 223 LEU A O 1
ATOM 1759 N N . LYS A 1 224 ? -3.273 13.614 -7.152 1.00 65.50 224 LYS A N 1
ATOM 1760 C CA . LYS A 1 224 ? -2.981 12.594 -8.168 1.00 65.50 224 LYS A CA 1
ATOM 1761 C C . LYS A 1 224 ? -4.245 12.050 -8.843 1.00 65.50 224 LYS A C 1
ATOM 1763 O O . LYS A 1 224 ? -4.143 11.388 -9.874 1.00 65.50 224 LYS A O 1
ATOM 1768 N N . HIS A 1 225 ? -5.418 12.241 -8.236 1.00 58.78 225 HIS A N 1
ATOM 1769 C CA . HIS A 1 225 ? -6.633 11.487 -8.558 1.00 58.78 225 HIS A CA 1
ATOM 1770 C C . HIS A 1 225 ? -7.906 12.335 -8.645 1.00 58.78 225 HIS A C 1
ATOM 1772 O O . HIS A 1 225 ? -8.869 11.894 -9.267 1.00 58.78 225 HIS A O 1
ATOM 1778 N N . PHE A 1 226 ? -7.925 13.522 -8.040 1.00 62.41 226 PHE A N 1
ATOM 1779 C CA . PHE A 1 226 ? -9.087 14.403 -7.982 1.00 62.41 226 PHE A CA 1
ATOM 1780 C C . PHE A 1 226 ? -8.758 15.793 -8.540 1.00 62.41 226 PHE A C 1
ATOM 1782 O O . PHE A 1 226 ? -7.616 16.241 -8.408 1.00 62.41 226 PHE A O 1
ATOM 1789 N N . PRO A 1 227 ? -9.745 16.500 -9.129 1.00 77.00 227 PRO A N 1
ATOM 1790 C CA . PRO A 1 227 ? -9.561 17.872 -9.585 1.00 77.00 227 PRO A CA 1
ATOM 1791 C C . PRO A 1 227 ? -9.107 18.797 -8.452 1.00 77.00 227 PRO A C 1
ATOM 1793 O O . PRO A 1 227 ? -9.570 18.677 -7.314 1.00 77.00 227 PRO A O 1
ATOM 1796 N N . LEU A 1 228 ? -8.255 19.765 -8.795 1.00 82.25 228 LEU A N 1
ATOM 1797 C CA . LEU A 1 228 ? -7.695 20.752 -7.868 1.00 82.25 228 LEU A CA 1
ATOM 1798 C C . LEU A 1 228 ? -8.769 21.444 -7.010 1.00 82.25 228 LEU A C 1
ATOM 1800 O O . LEU A 1 228 ? -8.607 21.540 -5.798 1.00 82.25 228 LEU A O 1
ATOM 1804 N N . SER A 1 229 ? -9.893 21.849 -7.611 1.00 82.69 229 SER A N 1
ATOM 1805 C CA . SER A 1 229 ? -10.993 22.541 -6.918 1.00 82.69 229 SER A CA 1
ATOM 1806 C C . SER A 1 229 ? -11.601 21.726 -5.770 1.00 82.69 229 SER A C 1
ATOM 1808 O O . SER A 1 229 ? -11.884 22.266 -4.697 1.00 82.69 229 SER A O 1
ATOM 1810 N N . MET A 1 230 ? -11.769 20.417 -5.973 1.00 80.06 230 MET A N 1
ATOM 1811 C CA . MET A 1 230 ? -12.315 19.503 -4.972 1.00 80.06 230 MET A CA 1
ATOM 1812 C C . MET A 1 230 ? -11.338 19.312 -3.808 1.00 80.06 230 MET A C 1
ATOM 1814 O O . MET A 1 230 ? -11.749 19.336 -2.646 1.00 80.06 230 MET A O 1
ATOM 1818 N N . VAL A 1 231 ? -10.045 19.153 -4.111 1.00 82.62 231 VAL A N 1
ATOM 1819 C CA . VAL A 1 231 ? -9.008 19.022 -3.079 1.00 82.62 231 VAL A CA 1
ATOM 1820 C C . VAL A 1 231 ? -8.889 20.313 -2.272 1.00 82.62 231 VAL A C 1
ATOM 1822 O O . VAL A 1 231 ? -8.886 20.260 -1.044 1.00 82.62 231 VAL A O 1
ATOM 1825 N N . ASP A 1 232 ? -8.871 21.469 -2.935 1.00 92.12 232 ASP A N 1
ATOM 1826 C CA . ASP A 1 232 ? -8.794 22.769 -2.268 1.00 92.12 232 ASP A CA 1
ATOM 1827 C C . ASP A 1 232 ? -10.008 23.027 -1.363 1.00 92.12 232 ASP A C 1
ATOM 1829 O O . ASP A 1 232 ? -9.836 23.442 -0.216 1.00 92.12 232 ASP A O 1
ATOM 1833 N N . SER A 1 233 ? -11.223 22.695 -1.809 1.00 88.06 233 SER A N 1
ATOM 1834 C CA . SER A 1 233 ? -12.431 22.814 -0.975 1.00 88.06 233 SER A CA 1
ATOM 1835 C C . SER A 1 233 ? -12.363 21.942 0.279 1.00 88.06 233 SER A C 1
ATOM 1837 O O . SER A 1 233 ? -12.683 22.399 1.381 1.00 88.06 233 SER A O 1
ATOM 1839 N N . LEU A 1 234 ? -11.883 20.703 0.139 1.00 84.44 234 LEU A N 1
ATOM 1840 C CA . LEU A 1 234 ? -11.669 19.809 1.274 1.00 84.44 234 LEU A CA 1
ATOM 1841 C C . LEU A 1 234 ? -10.631 20.380 2.250 1.00 84.44 234 LEU A C 1
ATOM 1843 O O . LEU A 1 234 ? -10.847 20.347 3.460 1.00 84.44 234 LEU A O 1
ATOM 1847 N N . LEU A 1 235 ? -9.520 20.926 1.753 1.00 87.62 235 LEU A N 1
ATOM 1848 C CA . LEU A 1 235 ? -8.479 21.505 2.604 1.00 87.62 235 LEU A CA 1
ATOM 1849 C C . LEU A 1 235 ? -8.961 22.731 3.368 1.00 87.62 235 LEU A C 1
ATOM 1851 O O . LEU A 1 235 ? -8.654 22.862 4.552 1.00 87.62 235 LEU A O 1
ATOM 1855 N N . VAL A 1 236 ? -9.741 23.602 2.728 1.00 91.25 236 VAL A N 1
ATOM 1856 C CA . VAL A 1 236 ? -10.336 24.762 3.400 1.00 91.25 236 VAL A CA 1
ATOM 1857 C C . VAL A 1 236 ? -11.263 24.301 4.524 1.00 91.25 236 VAL A C 1
ATOM 1859 O O . VAL A 1 236 ? -11.167 24.824 5.637 1.00 91.25 236 VAL A O 1
ATOM 1862 N N . LEU A 1 237 ? -12.104 23.290 4.277 1.00 87.12 237 LEU A N 1
ATOM 1863 C CA . LEU A 1 237 ? -12.968 22.696 5.299 1.00 87.12 237 LEU A CA 1
ATOM 1864 C C . LEU A 1 237 ? -12.154 22.110 6.462 1.00 87.12 237 LEU A C 1
ATOM 1866 O O . LEU A 1 237 ? -12.394 22.461 7.617 1.00 87.12 237 LEU A O 1
ATOM 1870 N N . LEU A 1 238 ? -11.159 21.266 6.173 1.00 81.31 238 LEU A N 1
ATOM 1871 C CA . LEU A 1 238 ? -10.300 20.654 7.193 1.00 81.31 238 LEU A CA 1
ATOM 1872 C C . LEU A 1 238 ? -9.546 21.711 8.008 1.00 81.31 238 LEU A C 1
ATOM 1874 O O . LEU A 1 238 ? -9.480 21.623 9.233 1.00 81.31 238 LEU A O 1
ATOM 1878 N N . SER A 1 239 ? -9.035 22.748 7.350 1.00 89.81 239 SER A N 1
ATOM 1879 C CA . SER A 1 239 ? -8.386 23.878 8.009 1.00 89.81 239 SER A CA 1
ATOM 1880 C C . SER A 1 239 ? -9.358 24.657 8.906 1.00 89.81 239 SER A C 1
ATOM 1882 O O . SER A 1 239 ? -8.966 25.131 9.970 1.00 89.81 239 SER A O 1
ATOM 1884 N N . LYS A 1 240 ? -10.642 24.802 8.531 1.00 86.44 240 LYS A N 1
ATOM 1885 C CA . LYS A 1 240 ? -11.661 25.432 9.402 1.00 86.44 240 LYS A CA 1
ATOM 1886 C C . LYS A 1 240 ? -11.917 24.581 10.646 1.00 86.44 240 LYS A C 1
ATOM 1888 O O . LYS A 1 240 ? -11.993 25.126 11.739 1.00 86.44 240 LYS A O 1
ATOM 1893 N N . LEU A 1 241 ? -11.986 23.259 10.488 1.00 81.88 241 LEU A N 1
ATOM 1894 C CA . LEU A 1 241 ? -12.196 22.331 11.602 1.00 81.88 241 LEU A CA 1
ATOM 1895 C C . LEU A 1 241 ? -11.019 22.309 12.586 1.00 81.88 241 LEU A C 1
ATOM 1897 O O . LEU A 1 241 ? -11.237 22.201 13.788 1.00 81.88 241 LEU A O 1
ATOM 1901 N N . VAL A 1 242 ? -9.780 22.414 12.094 1.00 78.75 242 VAL A N 1
ATOM 1902 C CA . VAL A 1 242 ? -8.580 22.343 12.947 1.00 78.75 242 VAL A CA 1
ATOM 1903 C C . VAL A 1 242 ? -8.220 23.685 13.580 1.00 78.75 242 VAL A C 1
ATOM 1905 O O . VAL A 1 242 ? -7.892 23.721 14.764 1.00 78.75 242 VAL A O 1
ATOM 1908 N N . TYR A 1 243 ? -8.275 24.778 12.818 1.00 85.81 243 TYR A N 1
ATOM 1909 C CA . TYR A 1 243 ? -7.787 26.089 13.268 1.00 85.81 243 TYR A CA 1
ATOM 1910 C C . TYR A 1 243 ? -8.900 27.056 13.688 1.00 85.81 243 TYR A C 1
ATOM 1912 O O . TYR A 1 243 ? -8.616 28.094 14.288 1.00 85.81 243 TYR A O 1
ATOM 1920 N N . GLY A 1 244 ? -10.164 26.727 13.406 1.00 86.25 244 GLY A N 1
ATOM 1921 C CA . GLY A 1 244 ? -11.306 27.586 13.706 1.00 86.25 244 GLY A CA 1
ATOM 1922 C C . GLY A 1 244 ? -11.295 28.894 12.911 1.00 86.25 244 GLY A C 1
ATOM 1923 O O . GLY A 1 244 ? -10.793 28.962 11.782 1.00 86.25 244 GLY A O 1
ATOM 1924 N N . ASN A 1 245 ? -11.876 29.938 13.510 1.00 86.69 245 ASN A N 1
ATOM 1925 C CA . ASN A 1 245 ? -11.862 31.286 12.955 1.00 86.69 245 ASN A CA 1
ATOM 1926 C C . ASN A 1 245 ? -10.526 31.975 13.275 1.00 86.69 245 ASN A C 1
ATOM 1928 O O . ASN A 1 245 ? -10.275 32.340 14.417 1.00 86.69 245 ASN A O 1
ATOM 1932 N N . LEU A 1 246 ? -9.677 32.150 12.263 1.00 87.12 246 LEU A N 1
ATOM 1933 C CA . LEU A 1 246 ? -8.371 32.802 12.407 1.00 87.12 246 LEU A CA 1
ATOM 1934 C C . LEU A 1 246 ? -8.458 34.337 12.424 1.00 87.12 246 LEU A C 1
ATOM 1936 O O . LEU A 1 246 ? -7.536 34.991 12.911 1.00 87.12 246 LEU A O 1
ATOM 1940 N N . ALA A 1 247 ? -9.575 34.909 11.965 1.00 86.25 247 ALA A N 1
ATOM 1941 C CA . ALA A 1 247 ? -9.756 36.357 11.904 1.00 86.25 247 ALA A CA 1
ATOM 1942 C C . ALA A 1 247 ? -9.758 37.002 13.300 1.00 86.25 247 ALA A C 1
ATOM 1944 O O . ALA A 1 247 ? -9.286 38.124 13.451 1.00 86.25 247 ALA A O 1
ATOM 1945 N N . SER A 1 248 ? -10.182 36.271 14.342 1.00 85.62 248 SER A N 1
ATOM 1946 C CA . SER A 1 248 ? -10.099 36.741 15.736 1.00 85.62 248 SER A CA 1
ATOM 1947 C C . SER A 1 248 ? -8.665 36.976 16.216 1.00 85.62 248 SER A C 1
ATOM 1949 O O . SER A 1 248 ? -8.463 37.633 17.230 1.00 85.62 248 SER A O 1
ATOM 1951 N N . TYR A 1 249 ? -7.677 36.436 15.501 1.00 87.56 249 TYR A N 1
ATOM 1952 C CA . TYR A 1 249 ? -6.253 36.612 15.770 1.00 87.56 249 TYR A CA 1
ATOM 1953 C C . TYR A 1 249 ? -5.573 37.503 14.718 1.00 87.56 249 TYR A C 1
ATOM 1955 O O . TYR A 1 249 ? -4.357 37.471 14.611 1.00 87.56 249 TYR A O 1
ATOM 1963 N N . GLY A 1 250 ? -6.324 38.253 13.900 1.00 84.69 250 GLY A N 1
ATOM 1964 C CA . GLY A 1 250 ? -5.758 39.134 12.868 1.00 84.69 250 GLY A CA 1
ATOM 1965 C C . GLY A 1 250 ? -5.224 38.413 11.624 1.00 84.69 250 GLY A C 1
ATOM 1966 O O . GLY A 1 250 ? -4.439 38.988 10.875 1.00 84.69 250 GLY A O 1
ATOM 1967 N N . ILE A 1 251 ? -5.620 37.154 11.395 1.00 89.06 251 ILE A N 1
ATOM 1968 C CA . ILE A 1 251 ? -5.192 36.364 10.232 1.00 89.06 251 ILE A CA 1
ATOM 1969 C C . ILE A 1 251 ? -6.397 36.071 9.342 1.00 89.06 251 ILE A C 1
ATOM 1971 O O . ILE A 1 251 ? -7.238 35.220 9.646 1.00 89.06 251 ILE A O 1
ATOM 1975 N N . GLU A 1 252 ? -6.456 36.754 8.204 1.00 89.25 252 GLU A N 1
ATOM 1976 C CA . GLU A 1 252 ? -7.500 36.541 7.209 1.00 89.25 252 GLU A CA 1
ATOM 1977 C C . GLU A 1 252 ? -7.195 35.350 6.302 1.00 89.25 252 GLU A C 1
ATOM 1979 O O . GLU A 1 252 ? -6.057 35.112 5.884 1.00 89.25 252 GLU A O 1
ATOM 1984 N N . ARG A 1 253 ? -8.245 34.594 5.972 1.00 89.69 253 ARG A N 1
ATOM 1985 C CA . ARG A 1 253 ? -8.143 33.419 5.111 1.00 89.69 253 ARG A CA 1
ATOM 1986 C C . ARG A 1 253 ? -8.524 33.796 3.669 1.00 89.69 253 ARG A C 1
ATOM 1988 O O . ARG A 1 253 ? -9.559 34.435 3.490 1.00 89.69 253 ARG A O 1
ATOM 1995 N N . PRO A 1 254 ? -7.746 33.403 2.644 1.00 90.81 254 PRO A N 1
ATOM 1996 C CA . PRO A 1 254 ? -8.079 33.708 1.254 1.00 90.81 254 PRO A CA 1
ATOM 1997 C C . PRO A 1 254 ? -9.394 33.059 0.800 1.00 90.81 254 PRO A C 1
ATOM 1999 O O . PRO A 1 254 ? -9.752 31.982 1.284 1.00 90.81 254 PRO A O 1
ATOM 2002 N N . GLN A 1 255 ? -10.064 33.683 -0.176 1.00 86.75 255 GLN A N 1
ATOM 2003 C CA . GLN A 1 255 ? -11.260 33.125 -0.830 1.00 86.75 255 GLN A CA 1
ATOM 2004 C C . GLN A 1 255 ? -10.918 31.975 -1.785 1.00 86.75 255 GLN A C 1
ATOM 2006 O O . GLN A 1 255 ? -11.637 30.981 -1.865 1.00 86.75 255 GLN A O 1
ATOM 2011 N N . GLU A 1 256 ? -9.801 32.100 -2.501 1.00 89.69 256 GLU A N 1
ATOM 2012 C CA . GLU A 1 256 ? -9.320 31.077 -3.426 1.00 89.69 256 GLU A CA 1
ATOM 2013 C C . GLU A 1 256 ? -8.594 29.940 -2.687 1.00 89.69 256 GLU A C 1
ATOM 2015 O O . GLU A 1 256 ? -8.071 30.120 -1.586 1.00 89.69 256 GLU A O 1
ATOM 2020 N N . GLY A 1 257 ? -8.554 28.753 -3.294 1.00 90.62 257 GLY A N 1
ATOM 2021 C CA . GLY A 1 257 ? -7.964 27.552 -2.703 1.00 90.62 257 GLY A CA 1
ATOM 2022 C C . GLY A 1 257 ? -6.433 27.598 -2.549 1.00 90.62 257 GLY A C 1
ATOM 2023 O O . GLY A 1 257 ? -5.750 28.278 -3.321 1.00 90.62 257 GLY A O 1
ATOM 2024 N N . PRO A 1 258 ? -5.859 26.877 -1.565 1.00 90.81 258 PRO A N 1
ATOM 2025 C CA . PRO A 1 258 ? -4.431 26.951 -1.256 1.00 90.81 258 PRO A CA 1
ATOM 2026 C C . PRO A 1 258 ? -3.512 26.488 -2.397 1.00 90.81 258 PRO A C 1
ATOM 2028 O O . PRO A 1 258 ? -2.480 27.120 -2.629 1.00 90.81 258 PRO A O 1
ATOM 2031 N N . PHE A 1 259 ? -3.843 25.413 -3.121 1.00 88.56 259 PHE A N 1
ATOM 2032 C CA . PHE A 1 259 ? -3.006 24.941 -4.230 1.00 88.56 259 PHE A CA 1
ATOM 2033 C C . PHE A 1 259 ? -3.266 25.714 -5.526 1.00 88.56 259 PHE A C 1
ATOM 2035 O O . PHE A 1 259 ? -2.328 25.925 -6.297 1.00 88.56 259 PHE A O 1
ATOM 2042 N N . TYR A 1 260 ? -4.489 26.204 -5.745 1.00 87.62 260 TYR A N 1
ATOM 2043 C CA . TYR A 1 260 ? -4.781 27.137 -6.833 1.00 87.62 260 TYR A CA 1
ATOM 2044 C C . TYR A 1 260 ? -3.963 28.430 -6.717 1.00 87.62 260 TYR A C 1
ATOM 2046 O O . TYR A 1 260 ? -3.295 28.822 -7.675 1.00 87.62 260 TYR A O 1
ATOM 2054 N N . MET A 1 261 ? -3.915 29.043 -5.528 1.00 86.81 261 MET A N 1
ATOM 2055 C CA . MET A 1 261 ? -3.095 30.236 -5.280 1.00 86.81 261 MET A CA 1
ATOM 2056 C C . MET A 1 261 ? -1.600 29.992 -5.508 1.00 86.81 261 MET A C 1
ATOM 2058 O O . MET A 1 261 ? -0.909 30.869 -6.037 1.00 86.81 261 MET A O 1
ATOM 2062 N N . LYS A 1 262 ? -1.103 28.800 -5.148 1.00 83.06 262 LYS A N 1
ATOM 2063 C CA . LYS A 1 262 ? 0.276 28.401 -5.444 1.00 83.06 262 LYS A CA 1
ATOM 2064 C C . LYS A 1 262 ? 0.525 28.392 -6.953 1.00 83.06 262 LYS A C 1
ATOM 2066 O O . LYS A 1 262 ? 1.507 28.976 -7.395 1.00 83.06 262 LYS A O 1
ATOM 2071 N N . GLY A 1 263 ? -0.348 27.753 -7.733 1.00 75.25 263 GLY A N 1
ATOM 2072 C CA . GLY A 1 263 ? -0.195 27.662 -9.188 1.00 75.25 263 GLY A CA 1
ATOM 2073 C C . GLY A 1 263 ? -0.305 29.013 -9.900 1.00 75.25 263 GLY A C 1
ATOM 2074 O O . GLY A 1 263 ? 0.473 29.286 -10.806 1.00 75.25 263 GLY A O 1
ATOM 2075 N N . LYS A 1 264 ? -1.243 29.867 -9.472 1.00 79.44 264 LYS A N 1
ATOM 2076 C CA . LYS A 1 264 ? -1.540 31.143 -10.141 1.00 79.44 264 LYS A CA 1
ATOM 2077 C C . LYS A 1 264 ? -0.605 32.287 -9.742 1.00 79.44 264 LYS A C 1
ATOM 2079 O O . LYS A 1 264 ? -0.194 33.058 -10.600 1.00 79.44 264 LYS A O 1
ATOM 2084 N N . TYR A 1 265 ? -0.277 32.415 -8.454 1.00 78.75 265 TYR A N 1
ATOM 2085 C CA . TYR A 1 265 ? 0.475 33.565 -7.928 1.00 78.75 265 TYR A CA 1
ATOM 2086 C C . TYR A 1 265 ? 1.797 33.186 -7.253 1.00 78.75 265 TYR A C 1
ATOM 2088 O O . TYR A 1 265 ? 2.473 34.061 -6.716 1.00 78.75 265 TYR A O 1
ATOM 2096 N N . GLY A 1 266 ? 2.142 31.895 -7.176 1.00 72.75 266 GLY A N 1
ATOM 2097 C CA . GLY A 1 266 ? 3.297 31.437 -6.397 1.00 72.75 266 GLY A CA 1
ATOM 2098 C C . GLY A 1 266 ? 3.135 31.625 -4.882 1.00 72.75 266 GLY A C 1
ATOM 2099 O O . GLY A 1 266 ? 4.123 31.599 -4.152 1.00 72.75 266 GLY A O 1
ATOM 2100 N N . LYS A 1 267 ? 1.906 31.838 -4.385 1.00 80.00 267 LYS A N 1
ATOM 2101 C CA . LYS A 1 267 ? 1.632 32.043 -2.954 1.00 80.00 267 LYS A CA 1
ATOM 2102 C C . LYS A 1 267 ? 1.377 30.708 -2.261 1.00 80.00 267 LYS A C 1
ATOM 2104 O O . LYS A 1 267 ? 0.414 30.012 -2.570 1.00 80.00 267 LYS A O 1
ATOM 2109 N N . TYR A 1 268 ? 2.236 30.365 -1.310 1.00 83.69 268 TYR A N 1
ATOM 2110 C CA . TYR A 1 268 ? 2.169 29.104 -0.574 1.00 83.69 268 TYR A CA 1
ATOM 2111 C C . TYR A 1 268 ? 1.274 29.213 0.672 1.00 83.69 268 TYR A C 1
ATOM 2113 O O . TYR A 1 268 ? 1.299 30.249 1.342 1.00 83.69 268 TYR A O 1
ATOM 2121 N N . PRO A 1 269 ? 0.523 28.153 1.037 1.00 90.94 269 PRO A N 1
ATOM 2122 C CA . PRO A 1 269 ? -0.086 28.072 2.360 1.00 90.94 269 PRO A CA 1
ATOM 2123 C C . PRO A 1 269 ? 1.001 27.989 3.442 1.00 90.94 269 PRO A C 1
ATOM 2125 O O . PRO A 1 269 ? 2.055 27.386 3.227 1.00 90.94 269 PRO A O 1
ATOM 2128 N N . ALA A 1 270 ? 0.718 28.554 4.614 1.00 92.25 270 ALA A N 1
ATOM 2129 C CA . ALA A 1 270 ? 1.545 28.404 5.800 1.00 92.25 270 ALA A CA 1
ATOM 2130 C C . ALA A 1 270 ? 1.341 27.006 6.395 1.00 92.25 270 ALA A C 1
ATOM 2132 O O . ALA A 1 270 ? 0.233 26.628 6.792 1.00 92.25 270 ALA A O 1
ATOM 2133 N N . ILE A 1 271 ? 2.417 26.226 6.439 1.00 93.06 271 ILE A N 1
ATOM 2134 C CA . ILE A 1 271 ? 2.419 24.885 7.012 1.00 93.06 271 ILE A CA 1
ATOM 2135 C C . ILE A 1 271 ? 2.714 25.014 8.501 1.00 93.06 271 ILE A C 1
ATOM 2137 O O . ILE A 1 271 ? 3.861 25.184 8.908 1.00 93.06 271 ILE A O 1
ATOM 2141 N N . ASP A 1 272 ? 1.667 24.931 9.313 1.00 91.75 272 ASP A N 1
ATOM 2142 C CA . ASP A 1 272 ? 1.784 25.069 10.757 1.00 91.75 272 ASP A CA 1
ATOM 2143 C C . ASP A 1 272 ? 2.411 23.816 11.381 1.00 91.75 272 ASP A C 1
ATOM 2145 O O . ASP A 1 272 ? 1.962 22.679 11.190 1.00 91.75 272 ASP A O 1
ATOM 2149 N N . VAL A 1 273 ? 3.463 24.063 12.156 1.00 89.31 273 VAL A N 1
ATOM 2150 C CA . VAL A 1 273 ? 4.206 23.065 12.934 1.00 89.31 273 VAL A CA 1
ATOM 2151 C C . VAL A 1 273 ? 4.173 23.363 14.437 1.00 89.31 273 VAL A C 1
ATOM 2153 O O . VAL A 1 273 ? 4.860 22.697 15.210 1.00 89.31 273 VAL A O 1
ATOM 2156 N N . GLY A 1 274 ? 3.374 24.346 14.868 1.00 88.81 274 GLY A N 1
ATOM 2157 C CA . GLY A 1 274 ? 3.237 24.730 16.275 1.00 88.81 274 GLY A CA 1
ATOM 2158 C C . GLY A 1 274 ? 3.008 26.224 16.516 1.00 88.81 274 GLY A C 1
ATOM 2159 O O . GLY A 1 274 ? 2.540 26.579 17.599 1.00 88.81 274 GLY A O 1
ATOM 2160 N N . ALA A 1 275 ? 3.276 27.083 15.527 1.00 91.88 275 ALA A N 1
ATOM 2161 C CA . ALA A 1 275 ? 3.124 28.535 15.625 1.00 91.88 275 ALA A CA 1
ATOM 2162 C C . ALA A 1 275 ? 1.689 28.937 15.994 1.00 91.88 275 ALA A C 1
ATOM 2164 O O . ALA A 1 275 ? 1.488 29.796 16.850 1.00 91.88 275 ALA A O 1
ATOM 2165 N N . TYR A 1 276 ? 0.682 28.249 15.443 1.00 92.50 276 TYR A N 1
ATOM 2166 C CA . TYR A 1 276 ? -0.723 28.518 15.762 1.00 92.50 276 TYR A CA 1
ATOM 2167 C C . TYR A 1 276 ? -1.028 28.418 17.265 1.00 92.50 276 TYR A C 1
ATOM 2169 O O . TYR A 1 276 ? -1.789 29.226 17.793 1.00 92.50 276 TYR A O 1
ATOM 2177 N N . ARG A 1 277 ? -0.429 27.457 17.985 1.00 90.88 277 ARG A N 1
ATOM 2178 C CA . ARG A 1 277 ? -0.677 27.313 19.432 1.00 90.88 277 ARG A CA 1
ATOM 2179 C C . ARG A 1 277 ? -0.135 28.502 20.220 1.00 90.88 277 ARG A C 1
ATOM 2181 O O . ARG A 1 277 ? -0.800 28.931 21.154 1.00 90.88 277 ARG A O 1
ATOM 2188 N N . LYS A 1 278 ? 1.027 29.023 19.818 1.00 93.81 278 LYS A N 1
ATOM 2189 C CA . LYS A 1 278 ? 1.671 30.197 20.422 1.00 93.81 278 LYS A CA 1
ATOM 2190 C C . LYS A 1 278 ? 0.931 31.497 20.086 1.00 93.81 278 LYS A C 1
ATOM 2192 O O . LYS A 1 278 ? 0.805 32.367 20.936 1.00 93.81 278 LYS A O 1
ATOM 2197 N N . ILE A 1 279 ? 0.359 31.596 18.884 1.00 93.50 279 ILE A N 1
ATOM 2198 C CA . ILE A 1 279 ? -0.563 32.687 18.525 1.00 93.50 279 ILE A CA 1
ATOM 2199 C C . ILE A 1 279 ? -1.818 32.622 19.402 1.00 93.50 279 ILE A C 1
ATOM 2201 O O . ILE A 1 279 ? -2.243 33.620 19.974 1.00 93.50 279 ILE A O 1
ATOM 2205 N N . LYS A 1 280 ? -2.392 31.425 19.567 1.00 90.81 280 LYS A N 1
ATOM 2206 C CA . LYS A 1 280 ? -3.595 31.218 20.378 1.00 90.81 280 LYS A CA 1
ATOM 2207 C C . LYS A 1 280 ? -3.376 31.504 21.869 1.00 90.81 280 LYS A C 1
ATOM 2209 O O . LYS A 1 280 ? -4.309 31.977 22.513 1.00 90.81 280 LYS A O 1
ATOM 2214 N N . SER A 1 281 ? -2.195 31.206 22.418 1.00 91.62 281 SER A N 1
ATOM 2215 C CA . SER A 1 281 ? -1.844 31.532 23.809 1.00 91.62 281 SER A CA 1
ATOM 2216 C C . SER A 1 281 ? -1.473 33.004 24.017 1.00 91.62 281 SER A C 1
ATOM 2218 O O . SER A 1 281 ? -1.404 33.440 25.161 1.00 91.62 281 SER A O 1
ATOM 2220 N N . GLY A 1 282 ? -1.257 33.769 22.941 1.00 91.50 282 GLY A N 1
ATOM 2221 C CA . GLY A 1 282 ? -0.811 35.163 22.996 1.00 91.50 282 GLY A CA 1
ATOM 2222 C C . GLY A 1 282 ? 0.707 35.339 23.116 1.00 91.50 282 GLY A C 1
ATOM 2223 O O . GLY A 1 282 ? 1.177 36.467 23.203 1.00 91.50 282 GLY A O 1
ATOM 2224 N N . GLU A 1 283 ? 1.482 34.251 23.088 1.00 93.50 283 GLU A N 1
ATOM 2225 C CA . GLU A 1 283 ? 2.953 34.295 23.107 1.00 93.50 283 GLU A CA 1
ATOM 2226 C C . GLU A 1 283 ? 3.547 34.842 21.798 1.00 93.50 283 GLU A C 1
ATOM 2228 O O . GLU A 1 283 ? 4.632 35.419 21.804 1.00 93.50 283 GLU A O 1
ATOM 2233 N N . ILE A 1 284 ? 2.833 34.677 20.678 1.00 96.75 284 ILE A N 1
ATOM 2234 C CA . ILE A 1 284 ? 3.114 35.372 19.415 1.00 96.75 284 ILE A CA 1
ATOM 2235 C C . ILE A 1 284 ? 1.970 36.349 19.156 1.00 96.75 284 ILE A C 1
ATOM 2237 O O . ILE A 1 284 ? 0.836 35.933 18.908 1.00 96.75 284 ILE A O 1
ATOM 2241 N N . GLN A 1 285 ? 2.266 37.646 19.183 1.00 95.06 285 GLN A N 1
ATOM 2242 C CA . GLN A 1 285 ? 1.275 38.689 18.943 1.00 95.06 285 GLN A CA 1
ATOM 2243 C C . GLN A 1 285 ? 1.144 38.981 17.445 1.00 95.06 285 GLN A C 1
ATOM 2245 O O . GLN A 1 285 ? 2.105 39.378 16.793 1.00 95.06 285 GLN A O 1
ATOM 2250 N N . VAL A 1 286 ? -0.056 38.846 16.884 1.00 94.06 286 VAL A N 1
ATOM 2251 C CA . VAL A 1 286 ? -0.326 39.273 15.502 1.00 94.06 286 VAL A CA 1
ATOM 2252 C C . VAL A 1 286 ? -0.702 40.754 15.498 1.00 94.06 286 VAL A C 1
ATOM 2254 O O . VAL A 1 286 ? -1.631 41.161 16.197 1.00 94.06 286 VAL A O 1
ATOM 2257 N N . LEU A 1 287 ? 0.019 41.566 14.725 1.00 91.50 287 LEU A N 1
ATOM 2258 C CA . LEU A 1 287 ? -0.250 42.998 14.603 1.00 91.50 287 LEU A CA 1
ATOM 2259 C C . LEU A 1 287 ? -1.237 43.282 13.457 1.00 91.50 287 LEU A C 1
ATOM 2261 O O . LEU A 1 287 ? -1.102 42.703 12.379 1.00 91.50 287 LEU A O 1
ATOM 2265 N N . PRO A 1 288 ? -2.213 44.186 13.661 1.00 77.69 288 PRO A N 1
ATOM 2266 C CA . PRO A 1 288 ? -3.385 44.319 12.789 1.00 77.69 288 PRO A CA 1
ATOM 2267 C C . PRO A 1 288 ? -3.174 45.192 11.538 1.00 77.69 288 PRO A C 1
ATOM 2269 O O . PRO A 1 288 ? -4.146 45.494 10.851 1.00 77.69 288 PRO A O 1
ATOM 2272 N N . ALA A 1 289 ? -1.954 45.658 11.255 1.00 77.38 289 ALA A N 1
ATOM 2273 C CA . ALA A 1 289 ? -1.675 46.541 10.121 1.00 77.38 289 ALA A CA 1
ATOM 2274 C C . ALA A 1 289 ? -0.222 46.418 9.633 1.00 77.38 289 ALA A C 1
ATOM 2276 O O . ALA A 1 289 ? 0.661 45.979 10.369 1.00 77.38 289 ALA A O 1
ATOM 2277 N N . GLU A 1 290 ? 0.014 46.818 8.381 1.00 84.06 290 GLU A N 1
ATOM 2278 C CA . GLU A 1 290 ? 1.358 46.923 7.805 1.00 84.06 290 GLU A CA 1
ATOM 2279 C C . GLU A 1 290 ? 2.161 48.073 8.426 1.00 84.06 290 GLU A C 1
ATOM 2281 O O . GLU A 1 290 ? 1.596 49.004 9.004 1.00 84.06 290 GLU A O 1
ATOM 2286 N N . ILE A 1 291 ? 3.482 48.024 8.249 1.00 88.38 291 ILE A N 1
ATOM 2287 C CA . ILE A 1 291 ? 4.394 49.105 8.634 1.00 88.38 291 ILE A CA 1
ATOM 2288 C C . ILE A 1 291 ? 4.098 50.341 7.767 1.00 88.38 291 ILE A C 1
ATOM 2290 O O . ILE A 1 291 ? 3.985 50.227 6.545 1.00 88.38 291 ILE A O 1
ATOM 2294 N N . GLY A 1 292 ? 3.935 51.496 8.413 1.00 86.50 292 GLY A N 1
ATOM 2295 C CA . GLY A 1 292 ? 3.806 52.809 7.785 1.00 86.50 292 GLY A CA 1
ATOM 2296 C C . GLY A 1 292 ? 5.156 53.519 7.714 1.00 86.50 292 GLY A C 1
ATOM 2297 O O . GLY A 1 292 ? 5.666 53.737 6.620 1.00 86.50 292 GLY A O 1
ATOM 2298 N N . SER A 1 293 ? 5.755 53.814 8.872 1.00 89.69 293 SER A N 1
ATOM 2299 C CA . SER A 1 293 ? 7.066 54.468 8.979 1.00 89.69 293 SER A CA 1
ATOM 2300 C C . SER A 1 293 ? 7.891 53.891 10.137 1.00 89.69 293 SER A C 1
ATOM 2302 O O . SER A 1 293 ? 7.356 53.236 11.038 1.00 89.69 293 SER A O 1
ATOM 2304 N N . ILE A 1 294 ? 9.208 54.096 10.112 1.00 90.75 294 ILE A N 1
ATOM 2305 C CA . ILE A 1 294 ? 10.120 53.714 11.197 1.00 90.75 294 ILE A CA 1
ATOM 2306 C C . ILE A 1 294 ? 10.880 54.958 11.658 1.00 90.75 294 ILE A C 1
ATOM 2308 O O . ILE A 1 294 ? 11.426 55.692 10.838 1.00 90.75 294 ILE A O 1
ATOM 2312 N N . ARG A 1 295 ? 10.923 55.204 12.972 1.00 86.00 295 ARG A N 1
ATOM 2313 C CA . ARG A 1 295 ? 11.660 56.331 13.567 1.00 86.00 295 ARG A CA 1
ATOM 2314 C C . ARG A 1 295 ? 12.425 55.862 14.803 1.00 86.00 295 ARG A C 1
ATOM 2316 O O . ARG A 1 295 ? 11.819 55.554 15.832 1.00 86.00 295 ARG A O 1
ATOM 2323 N N . GLY A 1 296 ? 13.756 55.804 14.725 1.00 84.69 296 GLY A N 1
ATOM 2324 C CA . GLY A 1 296 ? 14.588 55.294 15.821 1.00 84.69 296 GLY A CA 1
ATOM 2325 C C . GLY A 1 296 ? 14.241 53.838 16.160 1.00 84.69 296 GLY A C 1
ATOM 2326 O O . GLY A 1 296 ? 14.208 52.989 15.282 1.00 84.69 296 GLY A O 1
ATOM 2327 N N . GLY A 1 297 ? 13.944 53.521 17.424 1.00 81.69 297 GLY A N 1
ATOM 2328 C CA . GLY A 1 297 ? 13.526 52.168 17.847 1.00 81.69 297 GLY A CA 1
ATOM 2329 C C . GLY A 1 297 ? 12.025 51.860 17.708 1.00 81.69 297 GLY A C 1
ATOM 2330 O O . GLY A 1 297 ? 11.567 50.833 18.209 1.00 81.69 297 GLY A O 1
ATOM 2331 N N . GLN A 1 298 ? 11.237 52.758 17.106 1.00 90.75 298 GLN A N 1
ATOM 2332 C CA . GLN A 1 298 ? 9.776 52.654 17.036 1.00 90.75 298 GLN A CA 1
ATOM 2333 C C . GLN A 1 298 ? 9.309 52.336 15.613 1.00 90.75 298 GLN A C 1
ATOM 2335 O O . GLN A 1 298 ? 9.700 53.006 14.655 1.00 90.75 298 GLN A O 1
ATOM 2340 N N . VAL A 1 299 ? 8.436 51.334 15.489 1.00 91.75 299 VAL A N 1
ATOM 2341 C CA . VAL A 1 299 ? 7.763 50.969 14.238 1.00 91.75 299 VAL A CA 1
ATOM 2342 C C . VAL A 1 299 ? 6.319 51.448 14.306 1.00 91.75 299 VAL A C 1
ATOM 2344 O O . VAL A 1 299 ? 5.525 50.940 15.102 1.00 91.75 299 VAL A O 1
ATOM 2347 N N . GLU A 1 300 ? 5.976 52.414 13.459 1.00 92.06 300 GLU A N 1
ATOM 2348 C CA . GLU A 1 300 ? 4.624 52.944 13.321 1.00 92.06 300 GLU A CA 1
ATOM 2349 C C . GLU A 1 300 ? 3.865 52.156 12.250 1.00 92.06 300 GLU A C 1
ATOM 2351 O O . GLU A 1 300 ? 4.314 52.017 11.111 1.00 92.06 300 GLU A O 1
ATOM 2356 N N . LEU A 1 301 ? 2.704 51.613 12.607 1.00 91.12 301 LEU A N 1
ATOM 2357 C CA . LEU A 1 301 ? 1.824 50.906 11.683 1.00 91.12 301 LEU A CA 1
ATOM 2358 C C . LEU A 1 301 ? 0.901 51.889 10.951 1.00 91.12 301 LEU A C 1
ATOM 2360 O O . LEU A 1 301 ? 0.552 52.939 11.482 1.00 91.12 301 LEU A O 1
ATOM 2364 N N . LYS A 1 302 ? 0.391 51.509 9.774 1.00 86.62 302 LYS A N 1
ATOM 2365 C CA . LYS A 1 302 ? -0.539 52.338 8.971 1.00 86.62 302 LYS A CA 1
ATOM 2366 C C . LYS A 1 302 ? -1.835 52.751 9.686 1.00 86.62 302 LYS A C 1
ATOM 2368 O O . LYS A 1 302 ? -2.540 53.631 9.211 1.00 86.62 302 LYS A O 1
ATOM 2373 N N . ASN A 1 303 ? -2.171 52.118 10.808 1.00 84.88 303 ASN A N 1
ATOM 2374 C CA . ASN A 1 303 ? -3.316 52.484 11.645 1.00 84.88 303 ASN A CA 1
ATOM 2375 C C . ASN A 1 303 ? -2.972 53.515 12.745 1.00 84.88 303 ASN A C 1
ATOM 2377 O O . ASN A 1 303 ? -3.776 53.708 13.654 1.00 84.88 303 ASN A O 1
ATOM 2381 N N . GLY A 1 304 ? -1.780 54.123 12.697 1.00 83.75 304 GLY A N 1
ATOM 2382 C CA . GLY A 1 304 ? -1.308 55.150 13.633 1.00 83.75 304 GLY A CA 1
ATOM 2383 C C . GLY A 1 304 ? -0.775 54.619 14.969 1.00 83.75 304 GLY A C 1
ATOM 2384 O O . GLY A 1 304 ? -0.401 55.406 15.835 1.00 83.75 304 GLY A O 1
ATOM 2385 N N . LYS A 1 305 ? -0.740 53.295 15.188 1.00 88.31 305 LYS A N 1
ATOM 2386 C CA . LYS A 1 305 ? -0.161 52.707 16.410 1.00 88.31 305 LYS A CA 1
ATOM 2387 C C . LYS A 1 305 ? 1.340 52.493 16.257 1.00 88.31 305 LYS A C 1
ATOM 2389 O O . LYS A 1 305 ? 1.777 51.926 15.260 1.00 88.31 305 LYS A O 1
ATOM 2394 N N . SER A 1 306 ? 2.102 52.856 17.285 1.00 90.06 306 SER A N 1
ATOM 2395 C CA . SER A 1 306 ? 3.557 52.700 17.318 1.00 90.06 306 SER A CA 1
ATOM 2396 C C . SER A 1 306 ? 3.998 51.688 18.375 1.00 90.06 306 SER A C 1
ATOM 2398 O O . SER A 1 306 ? 3.426 51.637 19.469 1.00 90.06 306 SER A O 1
ATOM 2400 N N . TYR A 1 307 ? 4.984 50.858 18.032 1.00 92.50 307 TYR A N 1
ATOM 2401 C CA . TYR A 1 307 ? 5.496 49.784 18.882 1.00 92.50 307 TYR A CA 1
ATOM 2402 C C . TYR A 1 307 ? 7.034 49.784 18.914 1.00 92.50 307 TYR A C 1
ATOM 2404 O O . TYR A 1 307 ? 7.660 49.841 17.852 1.00 92.50 307 TYR A O 1
ATOM 2412 N N . PRO A 1 308 ? 7.660 49.640 20.100 1.00 94.12 308 PRO A N 1
ATOM 2413 C CA . PRO A 1 308 ? 9.108 49.504 20.209 1.00 94.12 308 PRO A CA 1
ATOM 2414 C C . PRO A 1 308 ? 9.565 48.089 19.849 1.00 94.12 308 PRO A C 1
ATOM 2416 O O . PRO A 1 308 ? 9.036 47.118 20.404 1.00 94.12 308 PRO A O 1
ATOM 2419 N N . PHE A 1 309 ? 10.604 47.979 19.021 1.00 95.75 309 PHE A N 1
ATOM 2420 C CA . PHE A 1 309 ? 11.258 46.709 18.698 1.00 95.75 309 PHE A CA 1
ATOM 2421 C C . PHE A 1 309 ? 12.779 46.821 18.781 1.00 95.75 309 PHE A C 1
ATOM 2423 O O . PHE A 1 309 ? 13.352 47.846 18.428 1.00 95.75 309 PHE A O 1
ATOM 2430 N N . ASP A 1 310 ? 13.416 45.733 19.206 1.00 95.56 310 ASP A N 1
ATOM 2431 C CA . ASP A 1 310 ? 14.874 45.591 19.256 1.00 95.56 310 ASP A CA 1
ATOM 2432 C C . ASP A 1 310 ? 15.420 44.982 17.952 1.00 95.56 310 ASP A C 1
ATOM 2434 O O . ASP A 1 310 ? 16.591 45.156 17.621 1.00 95.56 310 ASP A O 1
ATOM 2438 N N . ALA A 1 311 ? 14.574 44.259 17.205 1.00 96.31 311 ALA A N 1
ATOM 2439 C CA . ALA A 1 311 ? 14.929 43.666 15.920 1.00 96.31 311 ALA A CA 1
ATOM 2440 C C . ALA A 1 311 ? 13.729 43.542 14.967 1.00 96.31 311 ALA A C 1
ATOM 2442 O O . ALA A 1 311 ? 12.597 43.294 15.394 1.00 96.31 311 ALA A O 1
ATOM 2443 N N . ILE A 1 312 ? 13.996 43.641 13.663 1.00 95.75 312 ILE A N 1
ATOM 2444 C CA . ILE A 1 312 ? 13.044 43.411 12.571 1.00 95.75 312 ILE A CA 1
ATOM 2445 C C . ILE A 1 312 ? 13.580 42.292 11.675 1.00 95.75 312 ILE A C 1
ATOM 2447 O O . ILE A 1 312 ? 14.669 42.396 11.109 1.00 95.75 312 ILE A O 1
ATOM 2451 N N . ILE A 1 313 ? 12.791 41.230 11.506 1.00 96.44 313 ILE A N 1
ATOM 2452 C CA . ILE A 1 313 ? 13.107 40.097 10.634 1.00 96.44 313 ILE A CA 1
ATOM 2453 C C . ILE A 1 313 ? 12.125 40.051 9.465 1.00 96.44 313 ILE A C 1
ATOM 2455 O O . ILE A 1 313 ? 10.953 39.686 9.599 1.00 96.44 313 ILE A O 1
ATOM 2459 N N . PHE A 1 314 ? 12.626 40.367 8.279 1.00 94.81 314 PHE A N 1
ATOM 2460 C CA . PHE A 1 314 ? 11.888 40.295 7.029 1.00 94.81 314 PHE A CA 1
ATOM 2461 C C . PHE A 1 314 ? 11.795 38.852 6.525 1.00 94.81 314 PHE A C 1
ATOM 2463 O O . PHE A 1 314 ? 12.774 38.254 6.081 1.00 94.81 314 PHE A O 1
ATOM 2470 N N . CYS A 1 315 ? 10.584 38.297 6.572 1.00 92.81 315 CYS A N 1
ATOM 2471 C CA . CYS A 1 315 ? 10.205 37.007 5.993 1.00 92.81 315 CYS A CA 1
ATOM 2472 C C . CYS A 1 315 ? 9.371 37.238 4.727 1.00 92.81 315 CYS A C 1
ATOM 2474 O O . CYS A 1 315 ? 8.255 36.732 4.564 1.00 92.81 315 CYS A O 1
ATOM 2476 N N . THR A 1 316 ? 9.897 38.091 3.854 1.00 88.62 316 THR A N 1
ATOM 2477 C CA . THR A 1 316 ? 9.130 38.785 2.819 1.00 88.62 316 THR A CA 1
ATOM 2478 C C . THR A 1 316 ? 9.242 38.170 1.428 1.00 88.62 316 THR A C 1
ATOM 2480 O O . THR A 1 316 ? 8.538 38.627 0.527 1.00 88.62 316 THR A O 1
ATOM 2483 N N . GLY A 1 317 ? 10.013 37.090 1.282 1.00 84.88 317 GLY A N 1
ATOM 2484 C CA . GLY A 1 317 ? 10.164 36.322 0.046 1.00 84.88 317 GLY A CA 1
ATOM 2485 C C . GLY A 1 317 ? 11.468 36.634 -0.688 1.00 84.88 317 GLY A C 1
ATOM 2486 O O . GLY A 1 317 ? 12.394 37.199 -0.114 1.00 84.88 317 GLY A O 1
ATOM 2487 N N . PHE A 1 318 ? 11.543 36.247 -1.960 1.00 82.94 318 PHE A N 1
ATOM 2488 C CA . PHE A 1 318 ? 12.742 36.379 -2.789 1.00 82.94 318 PHE A CA 1
ATOM 2489 C C . PHE A 1 318 ? 12.402 37.001 -4.153 1.00 82.94 318 PHE A C 1
ATOM 2491 O O . PHE A 1 318 ? 11.302 36.795 -4.672 1.00 82.94 318 PHE A O 1
ATOM 2498 N N . LYS A 1 319 ? 13.343 37.751 -4.736 1.00 77.25 319 LYS A N 1
ATOM 2499 C CA . LYS A 1 319 ? 13.309 38.220 -6.128 1.00 77.25 319 LYS A CA 1
ATOM 2500 C C . LYS A 1 319 ? 13.862 37.130 -7.054 1.00 77.25 319 LYS A C 1
ATOM 2502 O O . LYS A 1 319 ? 14.712 36.338 -6.653 1.00 77.25 319 LYS A O 1
ATOM 2507 N N . ARG A 1 320 ? 13.389 37.110 -8.304 1.00 70.69 320 ARG A N 1
ATOM 2508 C CA . ARG A 1 320 ? 13.904 36.230 -9.364 1.00 70.69 320 ARG A CA 1
ATOM 2509 C C . ARG A 1 320 ? 14.887 37.013 -10.230 1.00 70.69 320 ARG A C 1
ATOM 2511 O O . ARG A 1 320 ? 14.483 37.982 -10.864 1.00 70.69 320 ARG A O 1
ATOM 2518 N N . SER A 1 321 ? 16.143 36.585 -10.274 1.00 70.50 321 SER A N 1
ATOM 2519 C CA . SER A 1 321 ? 17.205 37.209 -11.080 1.00 70.50 321 SER A CA 1
ATOM 2520 C C . SER A 1 321 ? 17.424 36.546 -12.441 1.00 70.50 321 SER A C 1
ATOM 2522 O O . SER A 1 321 ? 18.191 37.068 -13.240 1.00 70.50 321 SER A O 1
ATOM 2524 N N . THR A 1 322 ? 16.733 35.440 -12.753 1.00 77.12 322 THR A N 1
ATOM 2525 C CA . THR A 1 322 ? 16.899 34.702 -14.023 1.00 77.12 322 THR A CA 1
ATOM 2526 C C . THR A 1 322 ? 16.725 35.586 -15.260 1.00 77.12 322 THR A C 1
ATOM 2528 O O . THR A 1 322 ? 17.513 35.487 -16.192 1.00 77.12 322 THR A O 1
ATOM 2531 N N . ASN A 1 323 ? 15.756 36.506 -15.243 1.00 72.12 323 ASN A N 1
ATOM 2532 C CA . ASN A 1 323 ? 15.488 37.410 -16.368 1.00 72.12 323 ASN A CA 1
ATOM 2533 C C . ASN A 1 323 ? 16.584 38.473 -16.582 1.00 72.12 323 ASN A C 1
ATOM 2535 O O . ASN A 1 323 ? 16.537 39.181 -17.580 1.00 72.12 323 ASN A O 1
ATOM 2539 N N . LEU A 1 324 ? 17.528 38.631 -15.646 1.00 76.69 324 LEU A N 1
ATOM 2540 C CA . LEU A 1 324 ? 18.617 39.608 -15.760 1.00 76.69 324 LEU A CA 1
ATOM 2541 C C . LEU A 1 324 ? 19.786 39.080 -16.600 1.00 76.69 324 LEU A C 1
ATOM 2543 O O . LEU A 1 324 ? 20.495 39.878 -17.202 1.00 76.69 324 LEU A O 1
ATOM 2547 N N . TRP A 1 325 ? 19.987 37.759 -16.637 1.00 84.31 325 TRP A N 1
ATOM 2548 C CA . TRP A 1 325 ? 21.124 37.127 -17.317 1.00 84.31 325 TRP A CA 1
ATOM 2549 C C . TRP A 1 325 ? 20.713 36.168 -18.442 1.00 84.31 325 TRP A C 1
ATOM 2551 O O . TRP A 1 325 ? 21.491 35.944 -19.364 1.00 84.31 325 TRP A O 1
ATOM 2561 N N . LEU A 1 326 ? 19.500 35.610 -18.428 1.00 84.12 326 LEU A N 1
ATOM 2562 C CA . LEU A 1 326 ? 19.000 34.790 -19.532 1.00 84.12 326 LEU A CA 1
ATOM 2563 C C . LEU A 1 326 ? 18.327 35.688 -20.577 1.00 84.12 326 LEU A C 1
ATOM 2565 O O . LEU A 1 326 ? 17.209 36.156 -20.356 1.00 84.12 326 LEU A O 1
ATOM 2569 N N . LYS A 1 327 ? 18.986 35.919 -21.717 1.00 76.50 327 LYS A N 1
ATOM 2570 C CA . LYS A 1 327 ? 18.398 36.687 -22.822 1.00 76.50 327 LYS A CA 1
ATOM 2571 C C . LYS A 1 327 ? 17.734 35.731 -23.810 1.00 76.50 327 LYS A C 1
ATOM 2573 O O . LYS A 1 327 ? 18.383 34.846 -24.359 1.00 76.50 327 LYS A O 1
ATOM 2578 N N . MET A 1 328 ? 16.434 35.905 -24.031 1.00 60.69 328 MET A N 1
ATOM 2579 C CA . MET A 1 328 ? 15.673 35.167 -25.040 1.00 60.69 328 MET A CA 1
ATOM 2580 C C . MET A 1 328 ? 14.977 36.163 -25.966 1.00 60.69 328 MET A C 1
ATOM 2582 O O . MET A 1 328 ? 14.163 36.961 -25.501 1.00 60.69 328 MET A O 1
ATOM 2586 N N . GLU A 1 329 ? 15.264 36.104 -27.267 1.00 48.66 329 GLU A N 1
ATOM 2587 C CA . GLU A 1 329 ? 14.408 36.729 -28.275 1.00 48.66 329 GLU A CA 1
ATOM 2588 C C . GLU A 1 329 ? 13.169 35.847 -28.457 1.00 48.66 329 GLU A C 1
ATOM 2590 O O . GLU A 1 329 ? 13.247 34.712 -28.930 1.00 48.66 329 GLU A O 1
ATOM 2595 N N . PHE A 1 330 ? 12.016 36.338 -28.007 1.00 39.94 330 PHE A N 1
ATOM 2596 C CA . PHE A 1 330 ? 10.747 35.638 -28.173 1.00 39.94 330 PHE A CA 1
ATOM 2597 C C . PHE A 1 330 ? 10.185 35.928 -29.567 1.00 39.94 330 PHE A C 1
ATOM 2599 O O . PHE A 1 330 ? 9.515 36.939 -29.762 1.00 39.94 330 PHE A O 1
ATOM 2606 N N . HIS A 1 331 ? 10.407 35.018 -30.516 1.00 35.88 331 HIS A N 1
ATOM 2607 C CA . HIS A 1 331 ? 9.530 34.889 -31.678 1.00 35.88 331 HIS A CA 1
ATOM 2608 C C . HIS A 1 331 ? 8.486 33.799 -31.406 1.00 35.88 331 HIS A C 1
ATOM 2610 O O . HIS A 1 331 ? 8.828 32.640 -31.203 1.00 35.88 331 HIS A O 1
ATOM 2616 N N . ASP A 1 332 ? 7.227 34.241 -31.372 1.00 32.81 332 ASP A N 1
ATOM 2617 C CA . ASP A 1 332 ? 5.964 33.506 -31.264 1.00 32.81 332 ASP A CA 1
ATOM 2618 C C . ASP A 1 332 ? 5.750 32.506 -30.111 1.00 32.81 332 ASP A C 1
ATOM 2620 O O . ASP A 1 332 ? 6.473 31.542 -29.865 1.00 32.81 332 ASP A O 1
ATOM 2624 N N . GLN A 1 333 ? 4.635 32.727 -29.409 1.00 39.38 333 GLN A N 1
ATOM 2625 C CA . GLN A 1 333 ? 4.096 31.857 -28.371 1.00 39.38 333 GLN A CA 1
ATOM 2626 C C . GLN A 1 333 ? 3.550 30.553 -28.970 1.00 39.38 333 GLN A C 1
ATOM 2628 O O . GLN A 1 333 ? 2.351 30.417 -29.186 1.00 39.38 333 GLN A O 1
ATOM 2633 N N . ALA A 1 334 ? 4.408 29.555 -29.160 1.00 29.14 334 ALA A N 1
ATOM 2634 C CA . ALA A 1 334 ? 4.026 28.147 -29.113 1.00 29.14 334 ALA A CA 1
ATOM 2635 C C . ALA A 1 334 ? 5.274 27.264 -29.009 1.00 29.14 334 ALA A C 1
ATOM 2637 O O . ALA A 1 334 ? 6.243 27.456 -29.733 1.00 29.14 334 ALA A O 1
ATOM 2638 N N . SER A 1 335 ? 5.171 26.190 -28.222 1.00 26.73 335 SER A N 1
ATOM 2639 C CA . SER A 1 335 ? 6.051 25.006 -28.270 1.00 26.73 335 SER A CA 1
ATOM 2640 C C . SER A 1 335 ? 7.334 25.053 -27.421 1.00 26.73 335 SER A C 1
ATOM 2642 O O . SER A 1 335 ? 8.451 25.135 -27.920 1.00 26.73 335 SER A O 1
ATOM 2644 N N . LEU A 1 336 ? 7.193 24.811 -26.114 1.00 25.92 336 LEU A N 1
ATOM 2645 C CA . LEU A 1 336 ? 8.241 24.124 -25.346 1.00 25.92 336 LEU A CA 1
ATOM 2646 C C . LEU A 1 336 ? 8.249 22.647 -25.781 1.00 25.92 336 LEU A C 1
ATOM 2648 O O . LEU A 1 336 ? 7.543 21.806 -25.222 1.00 25.92 336 LEU A O 1
ATOM 2652 N N . ILE A 1 337 ? 8.998 22.352 -26.845 1.00 26.31 337 ILE A N 1
ATOM 2653 C CA . ILE A 1 337 ? 9.219 20.998 -27.360 1.00 26.31 337 ILE A CA 1
ATOM 2654 C C . ILE A 1 337 ? 10.252 20.319 -26.456 1.00 26.31 337 ILE A C 1
ATOM 2656 O O . ILE A 1 337 ? 11.448 20.585 -26.542 1.00 26.31 337 ILE A O 1
ATOM 2660 N N . ILE A 1 338 ? 9.799 19.419 -25.582 1.00 26.64 338 ILE A N 1
ATOM 2661 C CA . ILE A 1 338 ? 10.688 18.445 -24.940 1.00 26.64 338 ILE A CA 1
ATOM 2662 C C . ILE A 1 338 ? 10.986 17.379 -25.996 1.00 26.64 338 ILE A C 1
ATOM 2664 O O . ILE A 1 338 ? 10.204 16.449 -26.197 1.00 26.64 338 ILE A O 1
ATOM 2668 N N . GLY A 1 339 ? 12.097 17.568 -26.708 1.00 25.00 339 GLY A N 1
ATOM 2669 C CA . GLY A 1 339 ? 12.603 16.632 -27.703 1.00 25.00 339 GLY A CA 1
ATOM 2670 C C . GLY A 1 339 ? 12.878 15.263 -27.083 1.00 25.00 339 GLY A C 1
ATOM 2671 O O . GLY A 1 339 ? 13.753 15.105 -26.234 1.00 25.00 339 GLY A O 1
ATOM 2672 N N . ARG A 1 340 ? 12.115 14.263 -27.524 1.00 29.12 340 ARG A N 1
ATOM 2673 C CA . ARG A 1 340 ? 12.536 12.863 -27.555 1.00 29.12 340 ARG A CA 1
ATOM 2674 C C . ARG A 1 340 ? 13.049 12.611 -28.961 1.00 29.12 340 ARG A C 1
ATOM 2676 O O . ARG A 1 340 ? 12.251 12.765 -29.872 1.00 29.12 340 ARG A O 1
ATOM 2683 N N . GLU A 1 341 ? 14.295 12.172 -29.115 1.00 25.14 341 GLU A N 1
ATOM 2684 C CA . GLU A 1 341 ? 14.645 11.172 -30.130 1.00 25.14 341 GLU A CA 1
ATOM 2685 C C . GLU A 1 341 ? 16.062 10.589 -29.955 1.00 25.14 341 GLU A C 1
ATOM 2687 O O . GLU A 1 341 ? 17.025 11.304 -29.699 1.00 25.14 341 GLU A O 1
ATOM 2692 N N . ARG A 1 342 ? 16.093 9.255 -30.107 1.00 25.89 342 ARG A N 1
ATOM 2693 C CA . ARG A 1 342 ? 17.159 8.302 -30.476 1.00 25.89 342 ARG A CA 1
ATOM 2694 C C . ARG A 1 342 ? 18.532 8.297 -29.782 1.00 25.89 342 ARG A C 1
ATOM 2696 O O . ARG A 1 342 ? 19.377 9.162 -29.976 1.00 25.89 342 ARG A O 1
ATOM 2703 N N . MET A 1 343 ? 18.800 7.150 -29.152 1.00 21.75 343 MET A N 1
ATOM 2704 C CA . MET A 1 343 ? 20.121 6.532 -29.018 1.00 21.75 343 MET A CA 1
ATOM 2705 C C . MET A 1 343 ? 19.965 5.039 -29.342 1.00 21.75 343 MET A C 1
ATOM 2707 O O . MET A 1 343 ? 19.437 4.287 -28.526 1.00 21.75 343 MET A O 1
ATOM 2711 N N . ASP A 1 344 ? 20.380 4.652 -30.548 1.00 23.38 344 ASP A N 1
ATOM 2712 C CA . ASP A 1 344 ? 20.651 3.266 -30.941 1.00 23.38 344 ASP A CA 1
ATOM 2713 C C . ASP A 1 344 ? 22.162 2.987 -30.785 1.00 23.38 344 ASP A C 1
ATOM 2715 O O . ASP A 1 344 ? 22.976 3.882 -31.022 1.00 23.38 344 ASP A O 1
ATOM 2719 N N . TYR A 1 345 ? 22.494 1.725 -30.467 1.00 23.44 345 TYR A N 1
ATOM 2720 C CA . TYR A 1 345 ? 23.823 1.083 -30.317 1.00 23.44 345 TYR A CA 1
ATOM 2721 C C . TYR A 1 345 ? 24.603 1.455 -29.033 1.00 23.44 345 TYR A C 1
ATOM 2723 O O . TYR A 1 345 ? 24.808 2.619 -28.730 1.00 23.44 345 TYR A O 1
ATOM 2731 N N . ILE A 1 346 ? 25.072 0.526 -28.183 1.00 21.89 346 ILE A N 1
ATOM 2732 C CA . ILE A 1 346 ? 25.778 -0.745 -28.432 1.00 21.89 346 ILE A CA 1
ATOM 2733 C C . ILE A 1 346 ? 25.397 -1.789 -27.359 1.00 21.89 346 ILE A C 1
ATOM 2735 O O . ILE A 1 346 ? 25.507 -1.518 -26.166 1.00 21.89 346 ILE A O 1
ATOM 2739 N N . ALA A 1 347 ? 25.058 -3.012 -27.775 1.00 22.36 347 ALA A N 1
ATOM 2740 C CA . ALA A 1 347 ? 25.245 -4.220 -26.968 1.00 22.36 347 ALA A CA 1
ATOM 2741 C C . ALA A 1 347 ? 25.545 -5.396 -27.908 1.00 22.36 347 ALA A C 1
ATOM 2743 O O . ALA A 1 347 ? 24.670 -5.893 -28.613 1.00 22.36 347 ALA A O 1
ATOM 2744 N N . HIS A 1 348 ? 26.807 -5.813 -27.946 1.00 22.61 348 HIS A N 1
ATOM 2745 C CA . HIS A 1 348 ? 27.244 -7.055 -28.569 1.00 22.61 348 HIS A CA 1
ATOM 2746 C C . HIS A 1 348 ? 28.020 -7.812 -27.500 1.00 22.61 348 HIS A C 1
ATOM 2748 O O . HIS A 1 348 ? 29.088 -7.359 -27.118 1.00 22.61 348 HIS A O 1
ATOM 2754 N N . PHE A 1 349 ? 27.445 -8.891 -26.977 1.00 23.78 349 PHE A N 1
ATOM 2755 C CA . PHE A 1 349 ? 28.144 -10.132 -26.638 1.00 23.78 349 PHE A CA 1
ATOM 2756 C C . PHE A 1 349 ? 27.080 -11.198 -26.370 1.00 23.78 349 PHE A C 1
ATOM 2758 O O . PHE A 1 349 ? 26.379 -11.184 -25.359 1.00 23.78 349 PHE A O 1
ATOM 2765 N N . CYS A 1 350 ? 26.930 -12.086 -27.350 1.00 22.25 350 CYS A N 1
ATOM 2766 C CA . CYS A 1 350 ? 26.149 -13.307 -27.242 1.00 22.25 350 CYS A CA 1
ATOM 2767 C C . CYS A 1 350 ? 26.935 -14.323 -26.410 1.00 22.25 350 CYS A C 1
ATOM 2769 O O . CYS A 1 350 ? 28.119 -14.523 -26.669 1.00 22.25 350 CYS A O 1
ATOM 2771 N N . ASN A 1 351 ? 26.262 -15.021 -25.498 1.00 24.83 351 ASN A N 1
ATOM 2772 C CA . ASN A 1 351 ? 26.724 -16.317 -25.015 1.00 24.83 351 ASN A CA 1
ATOM 2773 C C . ASN A 1 351 ? 25.690 -17.368 -25.414 1.00 24.83 351 ASN A C 1
ATOM 2775 O O . ASN A 1 351 ? 24.550 -17.346 -24.952 1.00 24.83 351 ASN A O 1
ATOM 2779 N N . VAL A 1 352 ? 26.112 -18.272 -26.294 1.00 26.97 352 VAL A N 1
ATOM 2780 C CA . VAL A 1 352 ? 25.452 -19.552 -26.553 1.00 26.97 352 VAL A CA 1
ATOM 2781 C C . VAL A 1 352 ? 25.883 -20.506 -25.431 1.00 26.97 352 VAL A C 1
ATOM 2783 O O . VAL A 1 352 ? 27.091 -20.644 -25.215 1.00 26.97 352 VAL A O 1
ATOM 2786 N N . PRO A 1 353 ? 24.967 -21.158 -24.696 1.00 29.03 353 PRO A N 1
ATOM 2787 C CA . PRO A 1 353 ? 25.354 -22.165 -23.714 1.00 29.03 353 PRO A CA 1
ATOM 2788 C C . PRO A 1 353 ? 25.929 -23.407 -24.406 1.00 29.03 353 PRO A C 1
ATOM 2790 O O . PRO A 1 353 ? 25.330 -23.934 -25.343 1.00 29.03 353 PRO A O 1
ATOM 2793 N N . LYS A 1 354 ? 27.083 -23.886 -23.927 1.00 29.17 354 LYS A N 1
ATOM 2794 C CA . LYS A 1 354 ? 27.624 -25.216 -24.253 1.00 29.17 354 LYS A CA 1
ATOM 2795 C C . LYS A 1 354 ? 26.787 -26.312 -23.572 1.00 29.17 354 LYS A C 1
ATOM 2797 O O . LYS A 1 354 ? 26.113 -26.058 -22.575 1.00 29.17 354 LYS A O 1
ATOM 2802 N N . GLU A 1 355 ? 26.861 -27.526 -24.115 1.00 31.88 355 GLU A N 1
ATOM 2803 C CA . GLU A 1 355 ? 25.950 -28.670 -23.912 1.00 31.88 355 GLU A CA 1
ATOM 2804 C C . GLU A 1 355 ? 25.638 -29.100 -22.458 1.00 31.88 355 GLU A C 1
ATOM 2806 O O . GLU A 1 355 ? 24.621 -29.760 -22.242 1.00 31.88 355 GLU A O 1
ATOM 2811 N N . GLU A 1 356 ? 26.385 -28.671 -21.435 1.00 36.53 356 GLU A N 1
ATOM 2812 C CA . GLU A 1 356 ? 26.172 -29.085 -20.034 1.00 36.53 356 GLU A CA 1
ATOM 2813 C C . GLU A 1 356 ? 25.128 -28.259 -19.233 1.00 36.53 356 GLU A C 1
ATOM 2815 O O . GLU A 1 356 ? 24.758 -28.645 -18.122 1.00 36.53 356 GLU A O 1
ATOM 2820 N N . GLU A 1 357 ? 24.564 -27.164 -19.770 1.00 42.22 357 GLU A N 1
ATOM 2821 C CA . GLU A 1 357 ? 23.581 -26.313 -19.050 1.00 42.22 357 GLU A CA 1
ATOM 2822 C C . GLU A 1 357 ? 22.092 -26.718 -19.191 1.00 42.22 357 GLU A C 1
ATOM 2824 O O . GLU A 1 357 ? 21.202 -26.074 -18.623 1.00 42.22 357 GLU A O 1
ATOM 2829 N N . HIS A 1 358 ? 21.785 -27.836 -19.855 1.00 43.66 358 HIS A N 1
ATOM 2830 C CA . HIS A 1 358 ? 20.406 -28.296 -20.112 1.00 43.66 358 HIS A CA 1
ATOM 2831 C C . HIS A 1 358 ? 19.576 -28.654 -18.857 1.00 43.66 358 HIS A C 1
ATOM 2833 O O . HIS A 1 358 ? 18.387 -28.957 -18.959 1.00 43.66 358 HIS A O 1
ATOM 2839 N N . ASN A 1 359 ? 20.155 -28.623 -17.652 1.00 48.16 359 ASN A N 1
ATOM 2840 C CA . ASN A 1 359 ? 19.435 -28.906 -16.403 1.00 48.16 359 ASN A CA 1
ATOM 2841 C C . ASN A 1 359 ? 18.651 -27.708 -15.825 1.00 48.16 359 ASN A C 1
ATOM 2843 O O . ASN A 1 359 ? 17.934 -27.897 -14.843 1.00 48.16 359 ASN A O 1
ATOM 2847 N N . LYS A 1 360 ? 18.777 -26.482 -16.368 1.00 58.12 360 LYS A N 1
ATOM 2848 C CA . LYS A 1 360 ? 18.265 -25.256 -15.703 1.00 58.12 360 LYS A CA 1
ATOM 2849 C C . LYS A 1 360 ? 17.418 -24.312 -16.573 1.00 58.12 360 LYS A C 1
ATOM 2851 O O . LYS A 1 360 ? 17.069 -23.230 -16.106 1.00 58.12 360 LYS A O 1
ATOM 2856 N N . VAL A 1 361 ? 17.060 -24.705 -17.795 1.00 84.69 361 VAL A N 1
ATOM 2857 C CA . VAL A 1 361 ? 16.265 -23.868 -18.715 1.00 84.69 361 VAL A CA 1
ATOM 2858 C C . VAL A 1 361 ? 14.791 -23.823 -18.289 1.00 84.69 361 VAL A C 1
ATOM 2860 O O . VAL A 1 361 ? 14.207 -24.852 -17.937 1.00 84.69 361 VAL A O 1
ATOM 2863 N N . VAL A 1 362 ? 14.190 -22.629 -18.314 1.00 94.31 362 VAL A N 1
ATOM 2864 C CA . VAL A 1 362 ? 12.748 -22.413 -18.096 1.00 94.31 362 VAL A CA 1
ATOM 2865 C C . VAL A 1 362 ? 12.012 -22.423 -19.439 1.00 94.31 362 VAL A C 1
ATOM 2867 O O . VAL A 1 362 ? 12.343 -21.639 -20.324 1.00 94.31 362 VAL A O 1
ATOM 2870 N N . ILE A 1 363 ? 10.980 -23.255 -19.593 1.00 96.25 363 ILE A N 1
ATOM 2871 C CA . ILE A 1 363 ? 10.127 -23.261 -20.793 1.00 96.25 363 ILE A CA 1
ATOM 2872 C C . ILE A 1 363 ? 8.882 -22.414 -20.528 1.00 96.25 363 ILE A C 1
ATOM 2874 O O . ILE A 1 363 ? 8.128 -22.704 -19.603 1.00 96.25 363 ILE A O 1
ATOM 2878 N N . ILE A 1 364 ? 8.642 -21.380 -21.332 1.00 97.06 364 ILE A N 1
ATOM 2879 C CA . ILE A 1 364 ? 7.446 -20.530 -21.265 1.00 97.06 364 ILE A CA 1
ATOM 2880 C C . ILE A 1 364 ? 6.536 -20.858 -22.451 1.00 97.06 364 ILE A C 1
ATOM 2882 O O . ILE A 1 364 ? 6.948 -20.756 -23.604 1.00 97.06 364 ILE A O 1
ATOM 2886 N N . VAL A 1 365 ? 5.278 -21.212 -22.187 1.00 95.56 365 VAL A N 1
ATOM 2887 C CA . VAL A 1 365 ? 4.277 -21.491 -23.230 1.00 95.56 365 VAL A CA 1
ATOM 2888 C C . VAL A 1 365 ? 3.334 -20.297 -23.374 1.00 95.56 365 VAL A C 1
ATOM 2890 O O . VAL A 1 365 ? 2.463 -20.085 -22.528 1.00 95.56 365 VAL A O 1
ATOM 2893 N N . GLY A 1 366 ? 3.500 -19.538 -24.458 1.00 94.75 366 GLY A N 1
ATOM 2894 C CA . GLY A 1 366 ? 2.736 -18.340 -24.813 1.00 94.75 366 GLY A CA 1
ATOM 2895 C C . GLY A 1 366 ? 3.542 -17.044 -24.676 1.00 94.75 366 GLY A C 1
ATOM 2896 O O . GLY A 1 366 ? 4.081 -16.746 -23.614 1.00 94.75 366 GLY A O 1
ATOM 2897 N N . ALA A 1 367 ? 3.557 -16.223 -25.729 1.00 95.81 367 ALA A N 1
ATOM 2898 C CA . ALA A 1 367 ? 4.188 -14.901 -25.784 1.00 95.81 367 ALA A CA 1
ATOM 2899 C C . ALA A 1 367 ? 3.152 -13.762 -25.699 1.00 95.81 367 ALA A C 1
ATOM 2901 O O . ALA A 1 367 ? 3.296 -12.696 -26.303 1.00 95.81 367 ALA A O 1
ATOM 2902 N N . GLY A 1 368 ? 2.075 -13.966 -24.937 1.00 94.69 368 GLY A N 1
ATOM 2903 C CA . GLY A 1 368 ? 1.187 -12.883 -24.512 1.00 94.69 368 GLY A CA 1
ATOM 2904 C C . GLY A 1 368 ? 1.840 -11.984 -23.449 1.00 94.69 368 GLY A C 1
ATOM 2905 O O . GLY A 1 368 ? 2.936 -12.287 -22.976 1.00 94.69 368 GLY A O 1
ATOM 2906 N N . PRO A 1 369 ? 1.162 -10.915 -22.986 1.00 95.75 369 PRO A N 1
ATOM 2907 C CA . PRO A 1 369 ? 1.697 -10.026 -21.948 1.00 95.75 369 PRO A CA 1
ATOM 2908 C C . PRO A 1 369 ? 2.200 -10.757 -20.692 1.00 95.75 369 PRO A C 1
ATOM 2910 O O . PRO A 1 369 ? 3.190 -10.346 -20.098 1.00 95.75 369 PRO A O 1
ATOM 2913 N N . SER A 1 370 ? 1.551 -11.858 -20.304 1.00 95.50 370 SER A N 1
ATOM 2914 C CA . SER A 1 370 ? 1.954 -12.689 -19.164 1.00 95.50 370 SER A CA 1
ATOM 2915 C C . SER A 1 370 ? 3.270 -13.440 -19.407 1.00 95.50 370 SER A C 1
ATOM 2917 O O . SER A 1 370 ? 4.118 -13.467 -18.523 1.00 95.50 370 SER A O 1
ATOM 2919 N N . GLY A 1 371 ? 3.474 -13.998 -20.604 1.00 96.25 371 GLY A N 1
ATOM 2920 C CA . GLY A 1 371 ? 4.719 -14.685 -20.962 1.00 96.25 371 GLY A CA 1
ATOM 2921 C C . GLY A 1 371 ? 5.883 -13.716 -21.140 1.00 96.25 371 GLY A C 1
ATOM 2922 O O . GLY A 1 371 ? 6.968 -13.959 -20.618 1.00 96.25 371 GLY A O 1
ATOM 2923 N N . LEU A 1 372 ? 5.626 -12.566 -21.775 1.00 97.44 372 LEU A N 1
ATOM 2924 C CA . LEU A 1 372 ? 6.599 -11.477 -21.892 1.00 97.44 372 LEU A CA 1
ATOM 2925 C C . LEU A 1 372 ? 7.011 -10.936 -20.516 1.00 97.44 372 LEU A C 1
ATOM 2927 O O . LEU A 1 372 ? 8.194 -10.725 -20.277 1.00 97.44 372 LEU A O 1
ATOM 2931 N N . ALA A 1 373 ? 6.064 -10.772 -19.586 1.00 97.25 373 ALA A N 1
ATOM 2932 C CA . ALA A 1 373 ? 6.358 -10.363 -18.212 1.00 97.25 373 ALA A CA 1
ATOM 2933 C C . ALA A 1 373 ? 7.288 -11.348 -17.494 1.00 97.25 373 ALA A C 1
ATOM 2935 O O . ALA A 1 373 ? 8.241 -10.924 -16.840 1.00 97.25 373 ALA A O 1
ATOM 2936 N N . THR A 1 374 ? 7.026 -12.654 -17.614 1.00 97.38 374 THR A N 1
ATOM 2937 C CA . THR A 1 374 ? 7.898 -13.684 -17.037 1.00 97.38 374 THR A CA 1
ATOM 2938 C C . THR A 1 374 ? 9.282 -13.642 -17.668 1.00 97.38 374 THR A C 1
ATOM 2940 O O . THR A 1 374 ? 10.270 -13.606 -16.941 1.00 97.38 374 THR A O 1
ATOM 2943 N N . ALA A 1 375 ? 9.362 -13.574 -18.996 1.00 96.75 375 ALA A N 1
ATOM 2944 C CA . ALA A 1 375 ? 10.619 -13.463 -19.724 1.00 96.75 375 ALA A CA 1
ATOM 2945 C C . ALA A 1 375 ? 11.441 -12.239 -19.287 1.00 96.75 375 ALA A C 1
ATOM 2947 O O . ALA A 1 375 ? 12.615 -12.380 -18.962 1.00 96.75 375 ALA A O 1
ATOM 2948 N N . GLY A 1 376 ? 10.816 -11.064 -19.155 1.00 94.88 376 GLY A N 1
ATOM 2949 C CA . GLY A 1 376 ? 11.478 -9.854 -18.657 1.00 94.88 376 GLY A CA 1
ATOM 2950 C C . GLY A 1 376 ? 12.022 -10.003 -17.229 1.00 94.88 376 GLY A C 1
ATOM 2951 O O . GLY A 1 376 ? 13.152 -9.597 -16.949 1.00 94.88 376 GLY A O 1
ATOM 2952 N N . CYS A 1 377 ? 11.268 -10.643 -16.325 1.00 95.31 377 CYS A N 1
ATOM 2953 C CA . CYS A 1 377 ? 11.750 -10.966 -14.976 1.00 95.31 377 CYS A CA 1
ATOM 2954 C C . CYS A 1 377 ? 12.934 -11.950 -14.987 1.00 95.31 377 CYS A C 1
ATOM 2956 O O . CYS A 1 377 ? 13.873 -11.777 -14.212 1.00 95.31 377 CYS A O 1
ATOM 2958 N N . LEU A 1 378 ? 12.904 -12.978 -15.840 1.00 92.81 378 LEU A N 1
ATOM 2959 C CA . LEU A 1 378 ? 13.990 -13.958 -15.949 1.00 92.81 378 LEU A CA 1
ATOM 2960 C C . LEU A 1 378 ? 15.246 -13.342 -16.584 1.00 92.81 378 LEU A C 1
ATOM 2962 O O . LEU A 1 378 ? 16.337 -13.542 -16.051 1.00 92.81 378 LEU A O 1
ATOM 2966 N N . SER A 1 379 ? 15.095 -12.514 -17.628 1.00 91.19 379 SER A N 1
ATOM 2967 C CA . SER A 1 379 ? 16.188 -11.735 -18.234 1.00 91.19 379 SER A CA 1
ATOM 2968 C C . SER A 1 379 ? 16.885 -10.860 -17.186 1.00 91.19 379 SER A C 1
ATOM 2970 O O . SER A 1 379 ? 18.109 -10.853 -17.090 1.00 91.19 379 SER A O 1
ATOM 2972 N N . ARG A 1 380 ? 16.115 -10.172 -16.331 1.00 88.81 380 ARG A N 1
ATOM 2973 C CA . ARG A 1 380 ? 16.629 -9.328 -15.234 1.00 88.81 380 ARG A CA 1
ATOM 2974 C C . ARG A 1 380 ? 17.489 -10.102 -14.223 1.00 88.81 380 ARG A C 1
ATOM 2976 O O . ARG A 1 380 ? 18.361 -9.499 -13.601 1.00 88.81 380 ARG A O 1
ATOM 2983 N N . LEU A 1 381 ? 17.213 -11.393 -14.033 1.00 84.06 381 LEU A N 1
ATOM 2984 C CA . LEU A 1 381 ? 17.917 -12.289 -13.108 1.00 84.06 381 LEU A CA 1
ATOM 2985 C C . LEU A 1 381 ? 18.975 -13.165 -13.800 1.00 84.06 381 LEU A C 1
ATOM 2987 O O . LEU A 1 381 ? 19.559 -14.025 -13.142 1.00 84.06 381 LEU A O 1
ATOM 2991 N N . ALA A 1 382 ? 19.210 -12.971 -15.103 1.00 87.31 382 ALA A N 1
ATOM 2992 C CA . ALA A 1 382 ? 20.086 -13.813 -15.918 1.00 87.31 382 ALA A CA 1
ATOM 2993 C C . ALA A 1 382 ? 19.750 -15.319 -15.808 1.00 87.31 382 ALA A C 1
ATOM 2995 O O . ALA A 1 382 ? 20.634 -16.168 -15.672 1.00 87.31 382 ALA A O 1
ATOM 2996 N N . ILE A 1 383 ? 18.454 -15.657 -15.817 1.00 85.50 383 ILE A N 1
ATOM 2997 C CA . ILE A 1 383 ? 17.972 -17.046 -15.844 1.00 85.50 383 ILE A CA 1
ATOM 2998 C C . ILE A 1 383 ? 17.645 -17.418 -17.299 1.00 85.50 383 ILE A C 1
ATOM 3000 O O . ILE A 1 383 ? 16.847 -16.710 -17.913 1.00 85.50 383 ILE A O 1
ATOM 3004 N N . PRO A 1 384 ? 18.210 -18.507 -17.854 1.00 88.94 384 PRO A N 1
ATOM 3005 C CA . PRO A 1 384 ? 17.954 -18.910 -19.235 1.00 88.94 384 PRO A CA 1
ATOM 3006 C C . PRO A 1 384 ? 16.522 -19.427 -19.415 1.00 88.94 384 PRO A C 1
ATOM 3008 O O . PRO A 1 384 ? 16.013 -20.207 -18.602 1.00 88.94 384 PRO A O 1
ATOM 3011 N N . TYR A 1 385 ? 15.875 -19.015 -20.503 1.00 94.38 385 TYR A N 1
ATOM 3012 C CA . TYR A 1 385 ? 14.522 -19.442 -20.844 1.00 94.38 385 TYR A CA 1
ATOM 3013 C C . TYR A 1 385 ? 14.314 -19.551 -22.353 1.00 94.38 385 TYR A C 1
ATOM 3015 O O . TYR A 1 385 ? 15.023 -18.926 -23.139 1.00 94.38 385 TYR A O 1
ATOM 3023 N N . ILE A 1 386 ? 13.285 -20.305 -22.734 1.00 95.88 386 ILE A N 1
ATOM 3024 C CA . ILE A 1 386 ? 12.733 -20.347 -24.091 1.00 95.88 386 ILE A CA 1
ATOM 3025 C C . ILE A 1 386 ? 11.247 -19.986 -24.046 1.00 95.88 386 ILE A C 1
ATOM 3027 O O . ILE A 1 386 ? 10.567 -20.283 -23.062 1.00 95.88 386 ILE A O 1
ATOM 3031 N N . ILE A 1 387 ? 10.731 -19.346 -25.097 1.00 96.88 387 ILE A N 1
ATOM 3032 C CA . ILE A 1 387 ? 9.301 -19.029 -25.222 1.00 96.88 387 ILE A CA 1
ATOM 3033 C C . ILE A 1 387 ? 8.758 -19.673 -26.489 1.00 96.88 387 ILE A C 1
ATOM 3035 O O . ILE A 1 387 ? 9.240 -19.368 -27.576 1.00 96.88 387 ILE A O 1
ATOM 3039 N N . LEU A 1 388 ? 7.727 -20.503 -26.354 1.00 96.12 388 LEU A N 1
ATOM 3040 C CA . LEU A 1 388 ? 7.008 -21.114 -27.469 1.00 96.12 388 LEU A CA 1
ATOM 3041 C C . LEU A 1 388 ? 5.704 -20.343 -27.705 1.00 96.12 388 LEU A C 1
ATOM 3043 O O . LEU A 1 388 ? 4.858 -20.264 -26.812 1.00 96.12 388 LEU A O 1
ATOM 3047 N N . GLU A 1 389 ? 5.541 -19.755 -28.888 1.00 94.81 389 GLU A N 1
ATOM 3048 C CA . GLU A 1 389 ? 4.341 -19.019 -29.299 1.00 94.81 389 GLU A CA 1
ATOM 3049 C C . GLU A 1 389 ? 3.708 -19.695 -30.514 1.00 94.81 389 GLU A C 1
ATOM 3051 O O . GLU A 1 389 ? 4.375 -19.946 -31.516 1.00 94.81 389 GLU A O 1
ATOM 3056 N N . ARG A 1 390 ? 2.403 -19.976 -30.434 1.00 92.75 390 ARG A N 1
ATOM 3057 C CA . ARG A 1 390 ? 1.670 -20.675 -31.499 1.00 92.75 390 ARG A CA 1
ATOM 3058 C C . ARG A 1 390 ? 1.441 -19.789 -32.723 1.00 92.75 390 ARG A C 1
ATOM 3060 O O . ARG A 1 390 ? 1.319 -20.297 -33.827 1.00 92.75 390 ARG A O 1
ATOM 3067 N N . GLU A 1 391 ? 1.371 -18.476 -32.535 1.00 94.06 391 GLU A N 1
ATOM 3068 C CA . GLU A 1 391 ? 1.173 -17.499 -33.606 1.00 94.06 391 GLU A CA 1
ATOM 3069 C C . GLU A 1 391 ? 2.503 -17.038 -34.219 1.00 94.06 391 GLU A C 1
ATOM 3071 O O . GLU A 1 391 ? 3.584 -17.301 -33.698 1.00 94.06 391 GLU A O 1
ATOM 3076 N N . ASP A 1 392 ? 2.426 -16.316 -35.336 1.00 94.06 392 ASP A N 1
ATOM 3077 C CA . ASP A 1 392 ? 3.573 -15.673 -36.002 1.00 94.06 392 ASP A CA 1
ATOM 3078 C C . ASP A 1 392 ? 4.046 -14.372 -35.319 1.00 94.06 392 ASP A C 1
ATOM 3080 O O . ASP A 1 392 ? 4.975 -13.723 -35.796 1.00 94.06 392 ASP A O 1
ATOM 3084 N N . CYS A 1 393 ? 3.402 -13.973 -34.219 1.00 94.25 393 CYS A N 1
ATOM 3085 C CA . CYS A 1 393 ? 3.704 -12.749 -33.493 1.00 94.25 393 CYS A CA 1
ATOM 3086 C C . CYS A 1 393 ? 3.421 -12.898 -31.993 1.00 94.25 393 CYS A C 1
ATOM 3088 O O . CYS A 1 393 ? 2.497 -13.604 -31.582 1.00 94.25 393 CYS A O 1
ATOM 3090 N N . PHE A 1 394 ? 4.139 -12.143 -31.163 1.00 95.06 394 PHE A N 1
ATOM 3091 C CA . PHE A 1 394 ? 3.801 -12.009 -29.745 1.00 95.06 394 PHE A CA 1
ATOM 3092 C C . PHE A 1 394 ? 2.525 -11.181 -29.554 1.00 95.06 394 PHE A C 1
ATOM 3094 O O . PHE A 1 394 ? 2.138 -10.382 -30.411 1.00 95.06 394 PHE A O 1
ATOM 3101 N N . ALA A 1 395 ? 1.873 -11.347 -28.401 1.00 93.50 395 ALA A N 1
ATOM 3102 C CA . ALA A 1 395 ? 0.644 -10.639 -28.041 1.00 93.50 395 ALA A CA 1
ATOM 3103 C C . ALA A 1 395 ? -0.444 -10.686 -29.136 1.00 93.50 395 ALA A C 1
ATOM 3105 O O . ALA A 1 395 ? -1.164 -9.709 -29.358 1.00 93.50 395 ALA A O 1
ATOM 3106 N N . SER A 1 396 ? -0.595 -11.838 -29.794 1.00 92.75 396 SER A N 1
ATOM 3107 C CA . SER A 1 396 ? -1.519 -12.069 -30.913 1.00 92.75 396 SER A CA 1
ATOM 3108 C C . SER A 1 396 ? -2.973 -11.675 -30.628 1.00 92.75 396 SER A C 1
ATOM 3110 O O . SER A 1 396 ? -3.636 -11.121 -31.503 1.00 92.75 396 SER A O 1
ATOM 3112 N N . LEU A 1 397 ? -3.463 -11.845 -29.392 1.00 90.94 397 LEU A N 1
ATOM 3113 C CA . LEU A 1 397 ? -4.775 -11.334 -28.963 1.00 90.94 397 LEU A CA 1
ATOM 3114 C C . LEU A 1 397 ? -4.938 -9.835 -29.264 1.00 90.94 397 LEU A C 1
ATOM 3116 O O . LEU A 1 397 ? -5.977 -9.404 -29.759 1.00 90.94 397 LEU A O 1
ATOM 3120 N N . TRP A 1 398 ? -3.901 -9.047 -28.992 1.00 92.25 398 TRP A N 1
ATOM 3121 C CA . TRP A 1 398 ? -3.905 -7.606 -29.211 1.00 92.25 398 TRP A CA 1
ATOM 3122 C C . TRP A 1 398 ? -3.643 -7.274 -30.677 1.00 92.25 398 TRP A C 1
ATOM 3124 O O . TRP A 1 398 ? -4.408 -6.506 -31.255 1.00 92.25 398 TRP A O 1
ATOM 3134 N N . LYS A 1 399 ? -2.634 -7.890 -31.303 1.00 93.69 399 LYS A N 1
ATOM 3135 C CA . LYS A 1 399 ? -2.253 -7.592 -32.693 1.00 93.69 399 LYS A CA 1
ATOM 3136 C C . LYS A 1 399 ? -3.306 -8.046 -33.714 1.00 93.69 399 LYS A C 1
ATOM 3138 O O . LYS A 1 399 ? -3.675 -7.273 -34.592 1.00 93.69 399 LYS A O 1
ATOM 3143 N N . LYS A 1 400 ? -3.845 -9.261 -33.569 1.00 92.06 400 LYS A N 1
ATOM 3144 C CA . LYS A 1 400 ? -4.716 -9.905 -34.566 1.00 92.06 400 LYS A CA 1
ATOM 3145 C C . LYS A 1 400 ? -6.193 -9.923 -34.197 1.00 92.06 400 LYS A C 1
ATOM 3147 O O . LYS A 1 400 ? -7.025 -9.664 -35.059 1.00 92.06 400 LYS A O 1
ATOM 3152 N N . TYR A 1 401 ? -6.540 -10.200 -32.942 1.00 91.75 401 TYR A N 1
ATOM 3153 C CA . TYR A 1 401 ? -7.918 -10.581 -32.584 1.00 91.75 401 TYR A CA 1
ATOM 3154 C C . TYR A 1 401 ? -8.744 -9.490 -31.886 1.00 91.75 401 TYR A C 1
ATOM 3156 O O . TYR A 1 401 ? -9.942 -9.664 -31.692 1.00 91.75 401 TYR A O 1
ATOM 3164 N N . SER A 1 402 ? -8.137 -8.364 -31.506 1.00 92.69 402 SER A N 1
ATOM 3165 C CA . SER A 1 402 ? -8.849 -7.257 -30.853 1.00 92.69 402 SER A CA 1
ATOM 3166 C C . SER A 1 402 ? -9.356 -6.208 -31.851 1.00 92.69 402 SER A C 1
ATOM 3168 O O . SER A 1 402 ? -8.750 -6.002 -32.913 1.00 92.69 402 SER A O 1
ATOM 3170 N N . TYR A 1 403 ? -10.448 -5.530 -31.493 1.00 94.25 403 TYR A N 1
ATOM 3171 C CA . TYR A 1 403 ? -11.059 -4.433 -32.253 1.00 94.25 403 TYR A CA 1
ATOM 3172 C C . TYR A 1 403 ? -10.349 -3.092 -32.041 1.00 94.25 403 TYR A C 1
ATOM 3174 O O . TYR A 1 403 ? -9.631 -2.905 -31.057 1.00 94.25 403 TYR A O 1
ATOM 3182 N N . ASP A 1 404 ? -10.528 -2.149 -32.964 1.00 93.00 404 ASP A N 1
ATOM 3183 C CA . ASP A 1 404 ? -9.612 -1.008 -33.091 1.00 93.00 404 ASP A CA 1
ATOM 3184 C C . ASP A 1 404 ? -9.833 0.083 -32.050 1.00 93.00 404 ASP A C 1
ATOM 3186 O O . ASP A 1 404 ? -8.871 0.673 -31.555 1.00 93.00 404 ASP A O 1
ATOM 3190 N N . ARG A 1 405 ? -11.081 0.286 -31.617 1.00 92.75 405 ARG A N 1
ATOM 3191 C CA . ARG A 1 405 ? -11.399 1.270 -30.573 1.00 92.75 405 ARG A CA 1
ATOM 3192 C C . ARG A 1 405 ? -10.909 0.895 -29.174 1.00 92.75 405 ARG A C 1
ATOM 3194 O O . ARG A 1 405 ? -11.067 1.703 -28.258 1.00 92.75 405 ARG A O 1
ATOM 3201 N N . LEU A 1 406 ? -10.427 -0.333 -28.975 1.00 92.94 406 LEU A N 1
ATOM 3202 C CA . LEU A 1 406 ? -10.152 -0.881 -27.651 1.00 92.94 406 LEU A CA 1
ATOM 3203 C C . LEU A 1 406 ? -9.176 0.012 -26.881 1.00 92.94 406 LEU A C 1
ATOM 3205 O O . LEU A 1 406 ? -8.091 0.351 -27.356 1.00 92.94 406 LEU A O 1
ATOM 3209 N N . HIS A 1 407 ? -9.552 0.335 -25.648 1.00 93.62 407 HIS A N 1
ATOM 3210 C CA . HIS A 1 407 ? -8.659 0.937 -24.666 1.00 93.62 407 HIS A CA 1
ATOM 3211 C C . HIS A 1 407 ? -8.525 0.022 -23.454 1.00 93.62 407 HIS A C 1
ATOM 3213 O O . HIS A 1 407 ? -9.453 -0.700 -23.081 1.00 93.62 407 HIS A O 1
ATOM 3219 N N . LEU A 1 408 ? -7.387 0.107 -22.770 1.00 93.38 408 LEU A N 1
ATOM 3220 C CA . LEU A 1 408 ? -7.247 -0.510 -21.462 1.00 93.38 408 LEU A CA 1
ATOM 3221 C C . LEU A 1 408 ? -8.286 0.087 -20.507 1.00 93.38 408 LEU A C 1
ATOM 3223 O O . LEU A 1 408 ? -8.388 1.300 -20.326 1.00 93.38 408 LEU A O 1
ATOM 3227 N N . HIS A 1 409 ? -9.071 -0.788 -19.885 1.00 90.31 409 HIS A N 1
ATOM 3228 C CA . HIS A 1 409 ? -10.142 -0.392 -18.971 1.00 90.31 409 HIS A CA 1
ATOM 3229 C C . HIS A 1 409 ? -9.623 0.088 -17.609 1.00 90.31 409 HIS A C 1
ATOM 3231 O O . HIS A 1 409 ? -10.333 0.780 -16.879 1.00 90.31 409 HIS A O 1
ATOM 3237 N N . LEU A 1 410 ? -8.391 -0.287 -17.262 1.00 91.06 410 LEU A N 1
ATOM 3238 C CA . LEU A 1 410 ? -7.704 0.146 -16.053 1.00 91.06 410 LEU A CA 1
ATOM 3239 C C . LEU A 1 410 ? -6.687 1.235 -16.394 1.00 91.06 410 LEU A C 1
ATOM 3241 O O . LEU A 1 410 ? -6.208 1.324 -17.524 1.00 91.06 410 LEU A O 1
ATOM 3245 N N . GLN A 1 411 ? -6.341 2.050 -15.400 1.00 89.88 411 GLN A N 1
ATOM 3246 C CA . GLN A 1 411 ? -5.302 3.061 -15.582 1.00 89.88 411 GLN A CA 1
ATOM 3247 C C . GLN A 1 411 ? -3.942 2.415 -15.878 1.00 89.88 411 GLN A C 1
ATOM 3249 O O . GLN A 1 411 ? -3.658 1.316 -15.391 1.00 89.88 411 GLN A O 1
ATOM 3254 N N . LYS A 1 412 ? -3.088 3.125 -16.624 1.00 89.81 412 LYS A N 1
ATOM 3255 C CA . LYS A 1 412 ? -1.790 2.628 -17.105 1.00 89.81 412 LYS A CA 1
ATOM 3256 C C . LYS A 1 412 ? -0.899 2.029 -16.006 1.00 89.81 412 LYS A C 1
ATOM 3258 O O . LYS A 1 412 ? -0.314 0.975 -16.228 1.00 89.81 412 LYS A O 1
ATOM 3263 N N . GLN A 1 413 ? -0.890 2.581 -14.785 1.00 86.38 413 GLN A N 1
ATOM 3264 C CA . GLN A 1 413 ? -0.098 2.017 -13.676 1.00 86.38 413 GLN A CA 1
ATOM 3265 C C . GLN A 1 413 ? -0.543 0.617 -13.203 1.00 86.38 413 GLN A C 1
ATOM 3267 O O . GLN A 1 413 ? 0.215 -0.076 -12.536 1.00 86.38 413 GLN A O 1
ATOM 3272 N N . PHE A 1 414 ? -1.766 0.183 -13.526 1.00 87.06 414 PHE A N 1
ATOM 3273 C CA . PHE A 1 414 ? -2.247 -1.179 -13.249 1.00 87.06 414 PHE A CA 1
ATOM 3274 C C . PHE A 1 414 ? -2.076 -2.129 -14.443 1.00 87.06 414 PHE A C 1
ATOM 3276 O O . PHE A 1 414 ? -2.501 -3.283 -14.375 1.00 87.06 414 PHE A O 1
ATOM 3283 N N . CYS A 1 415 ? -1.503 -1.649 -15.545 1.00 92.56 415 CYS A N 1
ATOM 3284 C CA . CYS A 1 415 ? -1.340 -2.420 -16.775 1.00 92.56 415 CYS A CA 1
ATOM 3285 C C . CYS A 1 415 ? 0.124 -2.583 -17.196 1.00 92.56 415 CYS A C 1
ATOM 3287 O O . CYS A 1 415 ? 0.385 -3.233 -18.202 1.00 92.56 415 CYS A O 1
ATOM 3289 N N . GLU A 1 416 ? 1.061 -1.965 -16.474 1.00 93.56 416 GLU A N 1
ATOM 3290 C CA . GLU A 1 416 ? 2.489 -2.078 -16.765 1.00 93.56 416 GLU A CA 1
ATOM 3291 C C . GLU A 1 416 ? 2.989 -3.494 -16.459 1.00 93.56 416 GLU A C 1
ATOM 3293 O O . GLU A 1 416 ? 2.558 -4.129 -15.493 1.00 93.56 416 GLU A O 1
ATOM 3298 N N . LEU A 1 417 ? 3.907 -3.984 -17.281 1.00 95.00 417 LEU A N 1
ATOM 3299 C CA . LEU A 1 417 ? 4.655 -5.208 -17.047 1.00 95.00 417 LEU A CA 1
ATOM 3300 C C . LEU A 1 417 ? 5.791 -4.962 -16.031 1.00 95.00 417 LEU A C 1
ATOM 3302 O O . LEU A 1 417 ? 6.152 -3.814 -15.743 1.00 95.00 417 LEU A O 1
ATOM 3306 N N . PRO A 1 418 ? 6.345 -6.022 -15.414 1.00 93.38 418 PRO A N 1
ATOM 3307 C CA . PRO A 1 418 ? 7.458 -5.907 -14.479 1.00 93.38 418 PRO A CA 1
ATOM 3308 C C . PRO A 1 418 ? 8.620 -5.094 -15.052 1.00 93.38 418 PRO A C 1
ATOM 3310 O O . PRO A 1 418 ? 8.985 -5.264 -16.208 1.00 93.38 418 PRO A O 1
ATOM 3313 N N . HIS A 1 419 ? 9.239 -4.260 -14.217 1.00 93.25 419 HIS A N 1
ATOM 3314 C CA . HIS A 1 419 ? 10.495 -3.559 -14.519 1.00 93.25 419 HIS A CA 1
ATOM 3315 C C . HIS A 1 419 ? 10.446 -2.475 -15.614 1.00 93.25 419 HIS A C 1
ATOM 3317 O O . HIS A 1 419 ? 11.456 -1.804 -15.797 1.00 93.25 419 HIS A O 1
ATOM 3323 N N . MET A 1 420 ? 9.304 -2.225 -16.266 1.00 92.56 420 MET A N 1
ATOM 3324 C CA . MET A 1 420 ? 9.170 -1.151 -17.258 1.00 92.56 420 MET A CA 1
ATOM 3325 C C . MET A 1 420 ? 7.802 -0.465 -17.167 1.00 92.56 420 MET A C 1
ATOM 3327 O O . MET A 1 420 ? 6.774 -1.060 -17.490 1.00 92.56 420 MET A O 1
ATOM 3331 N N . SER A 1 421 ? 7.778 0.800 -16.749 1.00 91.69 421 SER A N 1
ATOM 3332 C CA . SER A 1 421 ? 6.550 1.604 -16.713 1.00 91.69 421 SER A CA 1
ATOM 3333 C C . SER A 1 421 ? 6.169 2.129 -18.098 1.00 91.69 421 SER A C 1
ATOM 3335 O O . SER A 1 421 ? 7.018 2.292 -18.973 1.00 91.69 421 SER A O 1
ATOM 3337 N N . PHE A 1 422 ? 4.885 2.444 -18.290 1.00 88.44 422 PHE A N 1
ATOM 3338 C CA . PHE A 1 422 ? 4.440 3.163 -19.486 1.00 88.44 422 PHE A CA 1
ATOM 3339 C C . PHE A 1 422 ? 5.109 4.540 -19.592 1.00 88.44 422 PHE A C 1
ATOM 3341 O O . PHE A 1 422 ? 5.273 5.217 -18.570 1.00 88.44 422 PHE A O 1
ATOM 3348 N N . PRO A 1 423 ? 5.380 5.023 -20.816 1.00 86.25 423 PRO A N 1
ATOM 3349 C CA . PRO A 1 423 ? 5.768 6.405 -21.052 1.00 86.25 423 PRO A CA 1
ATOM 3350 C C . PRO A 1 423 ? 4.830 7.417 -20.370 1.00 86.25 423 PRO A C 1
ATOM 3352 O O . PRO A 1 423 ? 3.605 7.242 -20.296 1.00 86.25 423 PRO A O 1
ATOM 3355 N N . THR A 1 424 ? 5.396 8.526 -19.890 1.00 81.12 424 THR A N 1
ATOM 3356 C CA . THR A 1 424 ? 4.619 9.636 -19.313 1.00 81.12 424 THR A CA 1
ATOM 3357 C C . THR A 1 424 ? 3.627 10.217 -20.319 1.00 81.12 424 THR A C 1
ATOM 3359 O O . THR A 1 424 ? 2.512 10.537 -19.915 1.00 81.12 424 THR A O 1
ATOM 3362 N N . SER A 1 425 ? 3.988 10.230 -21.608 1.00 83.00 425 SER A N 1
ATOM 3363 C CA . SER A 1 425 ? 3.154 10.659 -22.738 1.00 83.00 425 SER A CA 1
ATOM 3364 C C . SER A 1 425 ? 1.923 9.783 -22.997 1.00 83.00 425 SER A C 1
ATOM 3366 O O . SER A 1 425 ? 0.966 10.268 -23.595 1.00 83.00 425 SER A O 1
ATOM 3368 N N . CYS A 1 426 ? 1.895 8.520 -22.549 1.00 83.31 426 CYS A N 1
ATOM 3369 C CA . CYS A 1 426 ? 0.712 7.681 -22.744 1.00 83.31 426 CYS A CA 1
ATOM 3370 C C . CYS A 1 426 ? -0.477 8.219 -21.928 1.00 83.31 426 CYS A C 1
ATOM 3372 O O . CYS A 1 426 ? -0.302 8.584 -20.755 1.00 83.31 426 CYS A O 1
ATOM 3374 N N . PRO A 1 427 ? -1.701 8.206 -22.482 1.00 89.88 427 PRO A N 1
ATOM 3375 C CA . PRO A 1 427 ? -2.890 8.646 -21.768 1.00 89.88 427 PRO A CA 1
ATOM 3376 C C . PRO A 1 427 ? -3.185 7.729 -20.575 1.00 89.88 427 PRO A C 1
ATOM 3378 O O . PRO A 1 427 ? -2.701 6.599 -20.488 1.00 89.88 427 PRO A O 1
ATOM 3381 N N . THR A 1 428 ? -4.011 8.205 -19.639 1.00 88.38 428 THR A N 1
ATOM 3382 C CA . THR A 1 428 ? -4.376 7.453 -18.425 1.00 88.38 428 THR A CA 1
ATOM 3383 C C . THR A 1 428 ? -4.946 6.068 -18.738 1.00 88.38 428 THR A C 1
ATOM 3385 O O . THR A 1 428 ? -4.605 5.108 -18.050 1.00 88.38 428 THR A O 1
ATOM 3388 N N . TYR A 1 429 ? -5.782 5.965 -19.774 1.00 92.31 429 TYR A N 1
ATOM 3389 C CA . TYR A 1 429 ? -6.318 4.711 -20.305 1.00 92.31 429 TYR A CA 1
ATOM 3390 C C . TYR A 1 429 ? -5.723 4.493 -21.692 1.00 92.31 429 TYR A C 1
ATOM 3392 O O . TYR A 1 429 ? -6.047 5.227 -22.623 1.00 92.31 429 TYR A O 1
ATOM 3400 N N . VAL A 1 430 ? -4.812 3.530 -21.803 1.00 94.38 430 VAL A N 1
ATOM 3401 C CA . VAL A 1 430 ? -3.955 3.373 -22.984 1.00 94.38 430 VAL A CA 1
ATOM 3402 C C . VAL A 1 430 ? -4.758 2.780 -24.151 1.00 94.38 430 VAL A C 1
ATOM 3404 O O . VAL A 1 430 ? -5.413 1.753 -23.951 1.00 94.38 430 VAL A O 1
ATOM 3407 N N . PRO A 1 431 ? -4.742 3.383 -25.352 1.00 95.19 431 PRO A N 1
ATOM 3408 C CA . PRO A 1 431 ? -5.352 2.786 -26.538 1.00 95.19 431 PRO A CA 1
ATOM 3409 C C . PRO A 1 431 ? -4.565 1.556 -27.010 1.00 95.19 431 PRO A C 1
ATOM 3411 O O . PRO A 1 431 ? -3.353 1.470 -26.807 1.00 95.19 431 PRO A O 1
ATOM 3414 N N . LYS A 1 432 ? -5.242 0.627 -27.695 1.00 94.38 432 LYS A N 1
ATOM 3415 C CA . LYS A 1 432 ? -4.672 -0.620 -28.238 1.00 94.38 432 LYS A CA 1
ATOM 3416 C C . LYS A 1 432 ? -3.324 -0.421 -28.940 1.00 94.38 432 LYS A C 1
ATOM 3418 O O . LYS A 1 432 ? -2.374 -1.121 -28.607 1.00 94.38 432 LYS A O 1
ATOM 3423 N N . HIS A 1 433 ? -3.223 0.533 -29.868 1.00 94.69 433 HIS A N 1
ATOM 3424 C CA . HIS A 1 433 ? -1.997 0.756 -30.646 1.00 94.69 433 HIS A CA 1
ATOM 3425 C C . HIS A 1 433 ? -0.804 1.165 -29.762 1.00 94.69 433 HIS A C 1
ATOM 3427 O O . HIS A 1 433 ? 0.282 0.620 -29.919 1.00 94.69 433 HIS A O 1
ATOM 3433 N N . GLN A 1 434 ? -1.007 2.036 -28.764 1.00 95.62 434 GLN A N 1
ATOM 3434 C CA . GLN A 1 434 ? 0.059 2.403 -27.818 1.00 95.62 434 GLN A CA 1
ATOM 3435 C C . GLN A 1 434 ? 0.406 1.270 -26.854 1.00 95.62 434 GLN A C 1
ATOM 3437 O O . GLN A 1 434 ? 1.548 1.174 -26.415 1.00 95.62 434 GLN A O 1
ATOM 3442 N N . PHE A 1 435 ? -0.553 0.404 -26.510 1.00 96.31 435 PHE A N 1
ATOM 3443 C CA . PHE A 1 435 ? -0.246 -0.784 -25.719 1.00 96.31 435 PHE A CA 1
ATOM 3444 C C . PHE A 1 435 ? 0.599 -1.788 -26.514 1.00 96.31 435 PHE A C 1
ATOM 3446 O O . PHE A 1 435 ? 1.529 -2.360 -25.959 1.00 96.31 435 PHE A O 1
ATOM 3453 N N . ILE A 1 436 ? 0.323 -1.961 -27.811 1.00 96.25 436 ILE A N 1
ATOM 3454 C CA . ILE A 1 436 ? 1.149 -2.785 -28.704 1.00 96.25 436 ILE A CA 1
ATOM 3455 C C . ILE A 1 436 ? 2.564 -2.208 -28.815 1.00 96.25 436 ILE A C 1
ATOM 3457 O O . ILE A 1 436 ? 3.513 -2.957 -28.603 1.00 96.25 436 ILE A O 1
ATOM 3461 N N . GLN A 1 437 ? 2.698 -0.895 -29.033 1.00 95.69 437 GLN A N 1
ATOM 3462 C CA . GLN A 1 437 ? 4.002 -0.223 -29.048 1.00 95.69 437 GLN A CA 1
ATOM 3463 C C . GLN A 1 437 ? 4.759 -0.436 -27.732 1.00 95.69 437 GLN A C 1
ATOM 3465 O O . GLN A 1 437 ? 5.923 -0.807 -27.731 1.00 95.69 437 GLN A O 1
ATOM 3470 N N . TYR A 1 438 ? 4.082 -0.287 -26.591 1.00 96.38 438 TYR A N 1
ATOM 3471 C CA . TYR A 1 438 ? 4.683 -0.553 -25.286 1.00 96.38 438 TYR A CA 1
ATOM 3472 C C . TYR A 1 438 ? 5.199 -1.998 -25.151 1.00 96.38 438 TYR A C 1
ATOM 3474 O O . TYR A 1 438 ? 6.241 -2.216 -24.539 1.00 96.38 438 TYR A O 1
ATOM 3482 N N . LEU A 1 439 ? 4.497 -2.991 -25.709 1.00 96.44 439 LEU A N 1
ATOM 3483 C CA . LEU A 1 439 ? 4.967 -4.380 -25.711 1.00 96.44 439 LEU A CA 1
ATOM 3484 C C . LEU A 1 439 ? 6.142 -4.596 -26.676 1.00 96.44 439 LEU A C 1
ATOM 3486 O O . LEU A 1 439 ? 7.019 -5.394 -26.364 1.00 96.44 439 LEU A O 1
ATOM 3490 N N . GLU A 1 440 ? 6.183 -3.892 -27.809 1.00 96.00 440 GLU A N 1
ATOM 3491 C CA . GLU A 1 440 ? 7.335 -3.873 -28.725 1.00 96.00 440 GLU A CA 1
ATOM 3492 C C . GLU A 1 440 ? 8.577 -3.304 -28.042 1.00 96.00 440 GLU A C 1
ATOM 3494 O O . GLU A 1 440 ? 9.621 -3.958 -28.018 1.00 96.00 440 GLU A O 1
ATOM 3499 N N . ASP A 1 441 ? 8.428 -2.161 -27.374 1.00 95.31 441 ASP A N 1
ATOM 3500 C CA . ASP A 1 441 ? 9.485 -1.546 -26.575 1.00 95.31 441 ASP A CA 1
ATOM 3501 C C . ASP A 1 441 ? 9.945 -2.496 -25.455 1.00 95.31 441 ASP A C 1
ATOM 3503 O O . ASP A 1 441 ? 11.138 -2.606 -25.182 1.00 95.31 441 ASP A O 1
ATOM 3507 N N . TYR A 1 442 ? 9.015 -3.229 -24.828 1.00 95.62 442 TYR A N 1
ATOM 3508 C CA . TYR A 1 442 ? 9.317 -4.183 -23.755 1.00 95.62 442 TYR A CA 1
ATOM 3509 C C . TYR A 1 442 ? 10.137 -5.372 -24.262 1.00 95.62 442 TYR A C 1
ATOM 3511 O O . TYR A 1 442 ? 11.135 -5.753 -23.650 1.00 95.62 442 TYR A O 1
ATOM 3519 N N . VAL A 1 443 ? 9.722 -5.952 -25.392 1.00 95.25 443 VAL A N 1
ATOM 3520 C CA . VAL A 1 443 ? 10.430 -7.048 -26.065 1.00 95.25 443 VAL A CA 1
ATOM 3521 C C . VAL A 1 443 ? 11.841 -6.609 -26.449 1.00 95.25 443 VAL A C 1
ATOM 3523 O O . VAL A 1 443 ? 12.794 -7.329 -26.151 1.00 95.25 443 VAL A O 1
ATOM 3526 N N . SER A 1 444 ? 11.985 -5.408 -27.018 1.00 93.38 444 SER A N 1
ATOM 3527 C CA . SER A 1 444 ? 13.286 -4.836 -27.370 1.00 93.38 444 SER A CA 1
ATOM 3528 C C . SER A 1 444 ? 14.157 -4.581 -26.136 1.00 93.38 444 SER A C 1
ATOM 3530 O O . SER A 1 444 ? 15.329 -4.946 -26.124 1.00 93.38 444 SER A O 1
ATOM 3532 N N . HIS A 1 445 ? 13.595 -3.996 -25.073 1.00 91.19 445 HIS A N 1
ATOM 3533 C CA . HIS A 1 445 ? 14.332 -3.635 -23.858 1.00 91.19 445 HIS A CA 1
ATOM 3534 C C . HIS A 1 445 ? 14.940 -4.851 -23.147 1.00 91.19 445 HIS A C 1
ATOM 3536 O O . HIS A 1 445 ? 16.063 -4.782 -22.655 1.00 91.19 445 HIS A O 1
ATOM 3542 N N . PHE A 1 446 ? 14.214 -5.972 -23.105 1.00 90.81 446 PHE A N 1
ATOM 3543 C CA . PHE A 1 446 ? 14.672 -7.209 -22.461 1.00 90.81 446 PHE A CA 1
ATOM 3544 C C . PHE A 1 446 ? 15.284 -8.227 -23.434 1.00 90.81 446 PHE A C 1
ATOM 3546 O O . PHE A 1 446 ? 15.599 -9.339 -23.002 1.00 90.81 446 PHE A O 1
ATOM 3553 N N . SER A 1 447 ? 15.452 -7.857 -24.713 1.00 91.88 447 SER A N 1
ATOM 3554 C CA . SER A 1 447 ? 15.954 -8.732 -25.786 1.00 91.88 447 SER A CA 1
ATOM 3555 C C . SER A 1 447 ? 15.219 -10.079 -25.848 1.00 91.88 447 SER A C 1
ATOM 3557 O O . SER A 1 447 ? 15.827 -11.142 -25.956 1.00 91.88 447 SER A O 1
ATOM 3559 N N . ILE A 1 448 ? 13.890 -10.043 -25.724 1.00 94.06 448 ILE A N 1
ATOM 3560 C CA . ILE A 1 448 ? 13.054 -11.247 -25.693 1.00 94.06 448 ILE A CA 1
ATOM 3561 C C . ILE A 1 448 ? 12.891 -11.773 -27.121 1.00 94.06 448 ILE A C 1
ATOM 3563 O O . ILE A 1 448 ? 12.449 -11.042 -28.004 1.00 94.06 448 ILE A O 1
ATOM 3567 N N . SER A 1 449 ? 13.175 -13.056 -27.343 1.00 93.38 449 SER A N 1
ATOM 3568 C CA . SER A 1 449 ? 13.038 -13.693 -28.659 1.00 93.38 449 SER A CA 1
ATOM 3569 C C . SER A 1 449 ? 12.110 -14.913 -28.590 1.00 93.38 449 SER A C 1
ATOM 3571 O O . SER A 1 449 ? 12.557 -16.008 -28.242 1.00 93.38 449 SER A O 1
ATOM 3573 N N . PRO A 1 450 ? 10.797 -14.748 -28.849 1.00 95.44 450 PRO A N 1
ATOM 3574 C CA . PRO A 1 450 ? 9.870 -15.872 -28.888 1.00 95.44 450 PRO A CA 1
ATOM 3575 C C . PRO A 1 450 ? 10.040 -16.742 -30.136 1.00 95.44 450 PRO A C 1
ATOM 3577 O O . PRO A 1 450 ? 10.195 -16.242 -31.250 1.00 95.44 450 PRO A O 1
ATOM 3580 N N . MET A 1 451 ? 9.910 -18.056 -29.965 1.00 94.62 451 MET A N 1
ATOM 3581 C CA . MET A 1 451 ? 9.825 -19.015 -31.061 1.00 94.62 451 MET A CA 1
ATOM 3582 C C . MET A 1 451 ? 8.387 -19.074 -31.573 1.00 94.62 451 MET A C 1
ATOM 3584 O O . MET A 1 451 ? 7.527 -19.739 -30.998 1.00 94.62 451 MET A O 1
ATOM 3588 N N . TYR A 1 452 ? 8.133 -18.356 -32.662 1.00 94.62 452 TYR A N 1
ATOM 3589 C CA . TYR A 1 452 ? 6.815 -18.253 -33.295 1.00 94.62 452 TYR A CA 1
ATOM 3590 C C . TYR A 1 452 ? 6.399 -19.508 -34.054 1.00 94.62 452 TYR A C 1
ATOM 3592 O O . TYR A 1 452 ? 7.255 -20.242 -34.538 1.00 94.62 452 TYR A O 1
ATOM 3600 N N . LYS A 1 453 ? 5.094 -19.708 -34.254 1.00 93.94 453 LYS A N 1
ATOM 3601 C CA . LYS A 1 453 ? 4.521 -20.863 -34.964 1.00 93.94 453 LYS A CA 1
ATOM 3602 C C . LYS A 1 453 ? 4.896 -22.224 -34.349 1.00 93.94 453 LYS A C 1
ATOM 3604 O O . LYS A 1 453 ? 5.000 -23.220 -35.062 1.00 93.94 453 LYS A O 1
ATOM 3609 N N . ARG A 1 454 ? 5.097 -22.275 -33.027 1.00 94.12 454 ARG A N 1
ATOM 3610 C CA . ARG A 1 454 ? 5.315 -23.510 -32.251 1.00 94.12 454 ARG A CA 1
ATOM 3611 C C . ARG A 1 454 ? 4.049 -23.811 -31.463 1.00 94.12 454 ARG A C 1
ATOM 3613 O O . ARG A 1 454 ? 3.787 -23.206 -30.423 1.00 94.12 454 ARG A O 1
ATOM 3620 N N . ASN A 1 455 ? 3.230 -24.721 -31.981 1.00 93.06 455 ASN A N 1
ATOM 3621 C CA . ASN A 1 455 ? 1.995 -25.132 -31.326 1.00 93.06 455 ASN A CA 1
ATOM 3622 C C . ASN A 1 455 ? 2.279 -26.280 -30.352 1.00 93.06 455 ASN A C 1
ATOM 3624 O O . ASN A 1 455 ? 2.540 -27.397 -30.784 1.00 93.06 455 ASN A O 1
ATOM 3628 N N . VAL A 1 456 ? 2.238 -26.012 -29.046 1.00 93.44 456 VAL A N 1
ATOM 3629 C CA . VAL A 1 456 ? 2.451 -27.041 -28.014 1.00 93.44 456 VAL A CA 1
ATOM 3630 C C . VAL A 1 456 ? 1.289 -28.039 -28.015 1.00 93.44 456 VAL A C 1
ATOM 3632 O O . VAL A 1 456 ? 0.139 -27.643 -27.832 1.00 93.44 456 VAL A O 1
ATOM 3635 N N . GLU A 1 457 ? 1.598 -29.324 -28.196 1.00 91.56 457 GLU A N 1
ATOM 3636 C CA . GLU A 1 457 ? 0.615 -30.420 -28.231 1.00 91.56 457 GLU A CA 1
ATOM 3637 C C . GLU A 1 457 ? 0.663 -31.294 -26.974 1.00 91.56 457 GLU A C 1
ATOM 3639 O O . GLU A 1 457 ? -0.362 -31.838 -26.566 1.00 91.56 457 GLU A O 1
ATOM 3644 N N . SER A 1 458 ? 1.823 -31.397 -26.316 1.00 91.81 458 SER A N 1
ATOM 3645 C CA . SER A 1 458 ? 1.933 -32.094 -25.032 1.00 91.81 458 SER A CA 1
ATOM 3646 C C . SER A 1 458 ? 3.049 -31.543 -24.148 1.00 91.81 458 SER A C 1
ATOM 3648 O O . SER A 1 458 ? 4.115 -31.197 -24.650 1.00 91.81 458 SER A O 1
ATOM 3650 N N . ALA A 1 459 ? 2.845 -31.536 -22.832 1.00 92.25 459 ALA A N 1
ATOM 3651 C CA . ALA A 1 459 ? 3.879 -31.277 -21.833 1.00 92.25 459 ALA A CA 1
ATOM 3652 C C . ALA A 1 459 ? 3.778 -32.292 -20.687 1.00 92.25 459 ALA A C 1
ATOM 3654 O O . ALA A 1 459 ? 2.724 -32.408 -20.062 1.00 92.25 459 ALA A O 1
ATOM 3655 N N . GLU A 1 460 ? 4.868 -33.008 -20.413 1.00 91.06 460 GLU A N 1
ATOM 3656 C CA . GLU A 1 460 ? 4.942 -34.089 -19.420 1.00 91.06 460 GLU A CA 1
ATOM 3657 C C . GLU A 1 460 ? 6.159 -33.899 -18.508 1.00 91.06 460 GLU A C 1
ATOM 3659 O O . GLU A 1 460 ? 7.228 -33.499 -18.970 1.00 91.06 460 GLU A O 1
ATOM 3664 N N . TYR A 1 461 ? 6.005 -34.182 -17.211 1.00 88.56 461 TYR A N 1
ATOM 3665 C CA . TYR A 1 461 ? 7.121 -34.173 -16.265 1.00 88.56 461 TYR A CA 1
ATOM 3666 C C . TYR A 1 461 ? 7.685 -35.578 -16.090 1.00 88.56 461 TYR A C 1
ATOM 3668 O O . TYR A 1 461 ? 6.990 -36.472 -15.605 1.00 88.56 461 TYR A O 1
ATOM 3676 N N . ASP A 1 462 ? 8.957 -35.750 -16.422 1.00 86.75 462 ASP A N 1
ATOM 3677 C CA . ASP A 1 462 ? 9.687 -36.979 -16.164 1.00 86.75 462 ASP A CA 1
ATOM 3678 C C . ASP A 1 462 ? 10.252 -36.971 -14.734 1.00 86.75 462 ASP A C 1
ATOM 3680 O O . ASP A 1 462 ? 11.087 -36.141 -14.364 1.00 86.75 462 ASP A O 1
ATOM 3684 N N . GLN A 1 463 ? 9.794 -37.927 -13.923 1.00 83.25 463 GLN A N 1
ATOM 3685 C CA . GLN A 1 463 ? 10.225 -38.103 -12.534 1.00 83.25 463 GLN A CA 1
ATOM 3686 C C . GLN A 1 463 ? 11.688 -38.551 -12.419 1.00 83.25 463 GLN A C 1
ATOM 3688 O O . GLN A 1 463 ? 12.334 -38.245 -11.416 1.00 83.25 463 GLN A O 1
ATOM 3693 N N . VAL A 1 464 ? 12.210 -39.262 -13.425 1.00 80.75 464 VAL A N 1
ATOM 3694 C CA . VAL A 1 464 ? 13.571 -39.811 -13.414 1.00 80.75 464 VAL A CA 1
ATOM 3695 C C . VAL A 1 464 ? 14.576 -38.707 -13.714 1.00 80.75 464 VAL A C 1
ATOM 3697 O O . VAL A 1 464 ? 15.452 -38.432 -12.894 1.00 80.75 464 VAL A O 1
ATOM 3700 N N . SER A 1 465 ? 14.420 -38.013 -14.845 1.00 77.25 465 SER A N 1
ATOM 3701 C CA . SER A 1 465 ? 15.306 -36.897 -15.205 1.00 77.25 465 SER A CA 1
ATOM 3702 C C . SER A 1 465 ? 15.009 -35.600 -14.443 1.00 77.25 465 SER A C 1
ATOM 3704 O O . SER A 1 465 ? 15.809 -34.664 -14.501 1.00 77.25 465 SER A O 1
ATOM 3706 N N . LYS A 1 466 ? 13.887 -35.537 -13.710 1.00 83.81 466 LYS A N 1
ATOM 3707 C CA . LYS A 1 466 ? 13.368 -34.343 -13.019 1.00 83.81 466 LYS A CA 1
ATOM 3708 C C . LYS A 1 466 ? 13.158 -33.146 -13.959 1.00 83.81 466 LYS A C 1
ATOM 3710 O O . LYS A 1 466 ? 13.296 -31.997 -13.527 1.00 83.81 466 LYS A O 1
ATOM 3715 N N . LYS A 1 467 ? 12.803 -33.404 -15.223 1.00 88.38 467 LYS A N 1
ATOM 3716 C CA . LYS A 1 467 ? 12.618 -32.398 -16.282 1.00 88.38 467 LYS A CA 1
ATOM 3717 C C . LYS A 1 467 ? 11.224 -32.443 -16.889 1.00 88.38 467 LYS A C 1
ATOM 3719 O O . LYS A 1 467 ? 10.572 -33.479 -16.940 1.00 88.38 467 LYS A O 1
ATOM 3724 N N . TRP A 1 468 ? 10.805 -31.302 -17.412 1.00 90.94 468 TRP A N 1
ATOM 3725 C CA . TRP A 1 468 ? 9.680 -31.199 -18.328 1.00 90.94 468 TRP A CA 1
ATOM 3726 C C . TRP A 1 468 ? 10.129 -31.516 -19.750 1.00 90.94 468 TRP A C 1
ATOM 3728 O O . TRP A 1 468 ? 11.112 -30.941 -20.216 1.00 90.94 468 TRP A O 1
ATOM 3738 N N . THR A 1 469 ? 9.368 -32.375 -20.424 1.00 92.38 469 THR A N 1
ATOM 3739 C CA . THR A 1 469 ? 9.434 -32.621 -21.868 1.00 92.38 469 THR A CA 1
ATOM 3740 C C . THR A 1 469 ? 8.221 -31.961 -22.511 1.00 92.38 469 THR A C 1
ATOM 3742 O O . THR A 1 469 ? 7.081 -32.331 -22.224 1.00 92.38 469 THR A O 1
ATOM 3745 N N . VAL A 1 470 ? 8.450 -30.962 -23.361 1.00 93.44 470 VAL A N 1
ATOM 3746 C CA . VAL A 1 470 ? 7.402 -30.213 -24.065 1.00 93.44 470 VAL A CA 1
ATOM 3747 C C . VAL A 1 470 ? 7.522 -30.486 -25.557 1.00 93.44 470 VAL A C 1
ATOM 3749 O O . VAL A 1 470 ? 8.543 -30.171 -26.158 1.00 93.44 470 VAL A O 1
ATOM 3752 N N . LYS A 1 471 ? 6.473 -31.054 -26.155 1.00 93.81 471 LYS A N 1
ATOM 3753 C CA . LYS A 1 471 ? 6.395 -31.323 -27.594 1.00 93.81 471 LYS A CA 1
ATOM 3754 C C . LYS A 1 471 ? 5.585 -30.233 -28.280 1.00 93.81 471 LYS A C 1
ATOM 3756 O O . LYS A 1 471 ? 4.438 -29.976 -27.896 1.00 93.81 471 LYS A O 1
ATOM 3761 N N . ALA A 1 472 ? 6.168 -29.603 -29.293 1.00 93.69 472 ALA A N 1
ATOM 3762 C CA . ALA A 1 472 ? 5.517 -28.565 -30.075 1.00 93.69 472 ALA A CA 1
ATOM 3763 C C . ALA A 1 472 ? 5.629 -28.846 -31.572 1.00 93.69 472 ALA A C 1
ATOM 3765 O O . ALA A 1 472 ? 6.702 -29.144 -32.084 1.00 93.69 472 ALA A O 1
ATOM 3766 N N . LYS A 1 473 ? 4.512 -28.704 -32.281 1.00 93.38 473 LYS A N 1
ATOM 3767 C CA . LYS A 1 473 ? 4.459 -28.806 -33.734 1.00 93.38 473 LYS A CA 1
ATOM 3768 C C . LYS A 1 473 ? 4.890 -27.492 -34.371 1.00 93.38 473 LYS A C 1
ATOM 3770 O O . LYS A 1 473 ? 4.316 -26.439 -34.066 1.00 93.38 473 LYS A O 1
ATOM 3775 N N . ASN A 1 474 ? 5.855 -27.546 -35.284 1.00 91.25 474 ASN A N 1
ATOM 3776 C CA . ASN A 1 474 ? 6.265 -26.386 -36.066 1.00 91.25 474 ASN A CA 1
ATOM 3777 C C . ASN A 1 474 ? 5.300 -26.171 -37.239 1.00 91.25 474 ASN A C 1
ATOM 3779 O O . ASN A 1 474 ? 5.450 -26.751 -38.313 1.00 91.25 474 ASN A O 1
ATOM 3783 N N . ILE A 1 475 ? 4.303 -25.308 -37.042 1.00 89.50 475 ILE A N 1
ATOM 3784 C CA . ILE A 1 475 ? 3.294 -24.991 -38.068 1.00 89.50 475 ILE A CA 1
ATOM 3785 C C . ILE A 1 475 ? 3.770 -23.920 -39.065 1.00 89.50 475 ILE A C 1
ATOM 3787 O O . ILE A 1 475 ? 3.015 -23.498 -39.936 1.00 89.50 475 ILE A O 1
ATOM 3791 N N . GLY A 1 476 ? 5.004 -23.430 -38.912 1.00 74.50 476 GLY A N 1
ATOM 3792 C CA . GLY A 1 476 ? 5.613 -22.424 -39.779 1.00 74.50 476 GLY A CA 1
ATOM 3793 C C . GLY A 1 476 ? 6.573 -22.960 -40.830 1.00 74.50 476 GLY A C 1
ATOM 3794 O O . GLY A 1 476 ? 6.916 -22.199 -41.732 1.00 74.50 476 GLY A O 1
ATOM 3795 N N . GLY A 1 477 ? 6.998 -24.218 -40.693 1.00 72.69 477 GLY A N 1
ATOM 3796 C CA . GLY A 1 477 ? 7.961 -24.900 -41.555 1.00 72.69 477 GLY A CA 1
ATOM 3797 C C . GLY A 1 477 ? 7.482 -26.295 -41.970 1.00 72.69 477 GLY A C 1
ATOM 3798 O O . GLY A 1 477 ? 6.377 -26.436 -42.485 1.00 72.69 477 GLY A O 1
ATOM 3799 N N . SER A 1 478 ? 8.312 -27.318 -41.738 1.00 68.31 478 SER A N 1
ATOM 3800 C CA . SER A 1 478 ? 8.139 -28.719 -42.174 1.00 68.31 478 SER A CA 1
ATOM 3801 C C . SER A 1 478 ? 6.908 -29.446 -41.606 1.00 68.31 478 SER A C 1
ATOM 3803 O O . SER A 1 478 ? 6.553 -30.514 -42.098 1.00 68.31 478 SER A O 1
ATOM 3805 N N . GLY A 1 479 ? 6.247 -28.902 -40.577 1.00 79.88 479 GLY A N 1
ATOM 3806 C CA . GLY A 1 479 ? 5.190 -29.604 -39.842 1.00 79.88 479 GLY A CA 1
ATOM 3807 C C . GLY A 1 479 ? 5.716 -30.635 -38.837 1.00 79.88 479 GLY A C 1
ATOM 3808 O O . GLY A 1 479 ? 4.909 -31.364 -38.256 1.00 79.88 479 GLY A O 1
ATOM 3809 N N . GLU A 1 480 ? 7.036 -30.692 -38.635 1.00 87.25 480 GLU A N 1
ATOM 3810 C CA . GLU A 1 480 ? 7.708 -31.614 -37.720 1.00 87.25 480 GLU A CA 1
ATOM 3811 C C . GLU A 1 480 ? 7.388 -31.324 -36.249 1.00 87.25 480 GLU A C 1
ATOM 3813 O O . GLU A 1 480 ? 7.056 -30.200 -35.849 1.00 87.25 480 GLU A O 1
ATOM 3818 N N . MET A 1 481 ? 7.492 -32.379 -35.441 1.00 91.44 481 MET A N 1
ATOM 3819 C CA . MET A 1 481 ? 7.373 -32.313 -33.990 1.00 91.44 481 MET A CA 1
ATOM 3820 C C . MET A 1 481 ? 8.740 -32.027 -33.372 1.00 91.44 481 MET A C 1
ATOM 3822 O O . MET A 1 481 ? 9.666 -32.819 -33.513 1.00 91.44 481 MET A O 1
ATOM 3826 N N . GLU A 1 482 ? 8.844 -30.910 -32.661 1.00 91.88 482 GLU A N 1
ATOM 3827 C CA . GLU A 1 482 ? 10.034 -30.483 -31.926 1.00 91.88 482 GLU A CA 1
ATOM 3828 C C . GLU A 1 482 ? 9.866 -30.829 -30.433 1.00 91.88 482 GLU A C 1
ATOM 3830 O O . GLU A 1 482 ? 8.788 -30.627 -29.861 1.00 91.88 482 GLU A O 1
ATOM 3835 N N . GLU A 1 483 ? 10.922 -31.329 -29.786 1.00 92.06 483 GLU A N 1
ATOM 3836 C CA . GLU A 1 483 ? 10.936 -31.631 -28.347 1.00 92.06 483 GLU A CA 1
ATOM 3837 C C . GLU A 1 483 ? 11.857 -30.672 -27.585 1.00 92.06 483 GLU A C 1
ATOM 3839 O O . GLU A 1 483 ? 12.996 -30.424 -27.980 1.00 92.06 483 GLU A O 1
ATOM 3844 N N . TYR A 1 484 ? 11.361 -30.144 -26.467 1.00 91.38 484 TYR A N 1
ATOM 3845 C CA . TYR A 1 484 ? 12.056 -29.180 -25.622 1.00 91.38 484 TYR A CA 1
ATOM 3846 C C . TYR A 1 484 ? 12.154 -29.690 -24.186 1.00 91.38 484 TYR A C 1
ATOM 3848 O O . TYR A 1 484 ? 11.163 -30.156 -23.620 1.00 91.38 484 TYR A O 1
ATOM 3856 N N . PHE A 1 485 ? 13.329 -29.531 -23.571 1.00 89.44 485 PHE A N 1
ATOM 3857 C CA . PHE A 1 485 ? 13.612 -30.007 -22.216 1.00 89.44 485 PHE A CA 1
ATOM 3858 C C . PHE A 1 485 ? 13.950 -28.853 -21.272 1.00 89.44 485 PHE A C 1
ATOM 3860 O O . PHE A 1 485 ? 14.738 -27.970 -21.613 1.00 89.44 485 PHE A O 1
ATOM 3867 N N . GLY A 1 486 ? 13.380 -28.858 -20.066 1.00 87.81 486 GLY A N 1
ATOM 3868 C CA . GLY A 1 486 ? 13.625 -27.802 -19.082 1.00 87.81 486 GLY A CA 1
ATOM 3869 C C . GLY A 1 486 ? 13.355 -28.225 -17.644 1.00 87.81 486 GLY A C 1
ATOM 3870 O O . GLY A 1 486 ? 12.548 -29.111 -17.379 1.00 87.81 486 GLY A O 1
ATOM 3871 N N . GLY A 1 487 ? 14.026 -27.579 -16.690 1.00 87.75 487 GLY A N 1
ATOM 3872 C CA . GLY A 1 487 ? 13.815 -27.831 -15.256 1.00 87.75 487 GLY A CA 1
ATOM 3873 C C . GLY A 1 487 ? 12.524 -27.203 -14.716 1.00 87.75 487 GLY A C 1
ATOM 3874 O O . GLY A 1 487 ? 12.029 -27.599 -13.662 1.00 87.75 487 GLY A O 1
ATOM 3875 N N . PHE A 1 488 ? 11.967 -26.232 -15.443 1.00 92.75 488 PHE A N 1
ATOM 3876 C CA . PHE A 1 488 ? 10.766 -25.494 -15.060 1.00 92.75 488 PHE A CA 1
ATOM 3877 C C . PHE A 1 488 ? 9.856 -25.278 -16.270 1.00 92.75 488 PHE A C 1
ATOM 3879 O O . PHE A 1 488 ? 10.342 -25.044 -17.378 1.00 92.75 488 PHE A O 1
ATOM 3886 N N . LEU A 1 489 ? 8.543 -25.281 -16.036 1.00 94.19 489 LEU A N 1
ATOM 3887 C CA . LEU A 1 489 ? 7.521 -25.010 -17.046 1.00 94.19 489 LEU A CA 1
ATOM 3888 C C . LEU A 1 489 ? 6.615 -23.871 -16.576 1.00 94.19 489 LEU A C 1
ATOM 3890 O O . LEU A 1 489 ? 6.033 -23.933 -15.495 1.00 94.19 489 LEU A O 1
ATOM 3894 N N . VAL A 1 490 ? 6.467 -22.836 -17.397 1.00 94.75 490 VAL A N 1
ATOM 3895 C CA . VAL A 1 490 ? 5.574 -21.701 -17.159 1.00 94.75 490 VAL A CA 1
ATOM 3896 C C . VAL A 1 490 ? 4.468 -21.696 -18.206 1.00 94.75 490 VAL A C 1
ATOM 3898 O O . VAL A 1 490 ? 4.702 -21.492 -19.395 1.00 94.75 490 VAL A O 1
ATOM 3901 N N . VAL A 1 491 ? 3.232 -21.851 -17.748 1.00 92.94 491 VAL A N 1
ATOM 3902 C CA . VAL A 1 491 ? 2.029 -21.774 -18.574 1.00 92.94 491 VAL A CA 1
ATOM 3903 C C . VAL A 1 491 ? 1.555 -20.322 -18.637 1.00 92.94 491 VAL A C 1
ATOM 3905 O O . VAL A 1 491 ? 1.042 -19.782 -17.653 1.00 92.94 491 VAL A O 1
ATOM 3908 N N . ALA A 1 492 ? 1.720 -19.693 -19.802 1.00 93.62 492 ALA A N 1
ATOM 3909 C CA . ALA A 1 492 ? 1.418 -18.285 -20.069 1.00 93.62 492 ALA A CA 1
ATOM 3910 C C . ALA A 1 492 ? 0.418 -18.098 -21.230 1.00 93.62 492 ALA A C 1
ATOM 3912 O O . ALA A 1 492 ? 0.410 -17.067 -21.906 1.00 93.62 492 ALA A O 1
ATOM 3913 N N . THR A 1 493 ? -0.456 -19.084 -21.456 1.00 88.25 493 THR A N 1
ATOM 3914 C CA . THR A 1 493 ? -1.376 -19.119 -22.607 1.00 88.25 493 THR A CA 1
ATOM 3915 C C . THR A 1 493 ? -2.499 -18.080 -22.550 1.00 88.25 493 THR A C 1
ATOM 3917 O O . THR A 1 493 ? -3.129 -17.809 -23.566 1.00 88.25 493 THR A O 1
ATOM 3920 N N . GLY A 1 494 ? -2.757 -17.484 -21.383 1.00 82.19 494 GLY A N 1
ATOM 3921 C CA . GLY A 1 494 ? -3.814 -16.490 -21.178 1.00 82.19 494 GLY A CA 1
ATOM 3922 C C . GLY A 1 494 ? -5.230 -17.074 -21.059 1.00 82.19 494 GLY A C 1
ATOM 3923 O O . GLY A 1 494 ? -5.478 -18.253 -21.305 1.00 82.19 494 GLY A O 1
ATOM 3924 N N . GLU A 1 495 ? -6.179 -16.227 -20.643 1.00 77.44 495 GLU A N 1
ATOM 3925 C CA . GLU A 1 495 ? -7.562 -16.633 -20.328 1.00 77.44 495 GLU A CA 1
ATOM 3926 C C . GLU A 1 495 ? -8.532 -16.578 -21.518 1.00 77.44 495 GLU A C 1
ATOM 3928 O O . GLU A 1 495 ? -9.572 -17.237 -21.480 1.00 77.44 495 GLU A O 1
ATOM 3933 N N . ALA A 1 496 ? -8.221 -15.775 -22.538 1.00 77.06 496 ALA A N 1
ATOM 3934 C CA . ALA A 1 496 ? -9.077 -15.493 -23.691 1.00 77.06 496 ALA A CA 1
ATOM 3935 C C . ALA A 1 496 ? -8.442 -16.053 -24.972 1.00 77.06 496 ALA A C 1
ATOM 3937 O O . ALA A 1 496 ? -7.915 -15.307 -25.794 1.00 77.06 496 ALA A O 1
ATOM 3938 N N . THR A 1 497 ? -8.418 -17.384 -25.089 1.00 74.50 497 THR A N 1
ATOM 3939 C CA . THR A 1 497 ? -7.634 -18.087 -26.118 1.00 74.50 497 THR A CA 1
ATOM 3940 C C . THR A 1 497 ? -8.452 -18.595 -27.292 1.00 74.50 497 THR A C 1
ATOM 3942 O O . THR A 1 497 ? -7.994 -18.455 -28.424 1.00 74.50 497 THR A O 1
ATOM 3945 N N . ASN A 1 498 ? -9.632 -19.178 -27.050 1.00 83.00 498 ASN A N 1
ATOM 3946 C CA . ASN A 1 498 ? -10.466 -19.764 -28.103 1.00 83.00 498 ASN A CA 1
ATOM 3947 C C . ASN A 1 498 ? -11.887 -19.196 -28.031 1.00 83.00 498 ASN A C 1
ATOM 3949 O O . ASN A 1 498 ? -12.469 -19.220 -26.945 1.00 83.00 498 ASN A O 1
ATOM 3953 N N . PRO A 1 499 ? -12.449 -18.663 -29.128 1.00 88.62 499 PRO A N 1
ATOM 3954 C CA . PRO A 1 499 ? -13.774 -18.049 -29.118 1.00 88.62 499 PRO A CA 1
ATOM 3955 C C . PRO A 1 499 ? -14.850 -19.069 -28.726 1.00 88.62 499 PRO A C 1
ATOM 3957 O O . PRO A 1 499 ? -14.799 -20.227 -29.141 1.00 88.62 499 PRO A O 1
ATOM 3960 N N . TYR A 1 500 ? -15.817 -18.652 -27.908 1.00 88.94 500 TYR A N 1
ATOM 3961 C CA . TYR A 1 500 ? -16.956 -19.489 -27.544 1.00 88.94 500 TYR A CA 1
ATOM 3962 C C . TYR A 1 500 ? -18.170 -19.134 -28.395 1.00 88.94 500 TYR A C 1
ATOM 3964 O O . TYR A 1 500 ? -18.791 -18.096 -28.180 1.00 88.94 500 TYR A O 1
ATOM 3972 N N . THR A 1 501 ? -18.538 -20.018 -29.314 1.00 88.44 501 THR A N 1
ATOM 3973 C CA . THR A 1 501 ? -19.761 -19.911 -30.116 1.00 88.44 501 THR A CA 1
ATOM 3974 C C . THR A 1 501 ? -20.811 -20.850 -29.513 1.00 88.44 501 THR A C 1
ATOM 3976 O O . THR A 1 501 ? -20.566 -22.057 -29.497 1.00 88.44 501 THR A O 1
ATOM 3979 N N . PRO A 1 502 ? -21.931 -20.347 -28.958 1.00 87.19 502 PRO A N 1
ATOM 3980 C CA . PRO A 1 502 ? -22.998 -21.212 -28.463 1.00 87.19 502 PRO A CA 1
ATOM 3981 C C . PRO A 1 502 ? -23.738 -21.889 -29.622 1.00 87.19 502 PRO A C 1
ATOM 3983 O O . PRO A 1 502 ? -23.874 -21.311 -30.700 1.00 87.19 502 PRO A O 1
ATOM 3986 N N . GLU A 1 503 ? -24.261 -23.087 -29.374 1.00 87.31 503 GLU A N 1
ATOM 3987 C CA . GLU A 1 503 ? -25.216 -23.730 -30.275 1.00 87.31 503 GLU A CA 1
ATOM 3988 C C . GLU A 1 503 ? -26.553 -22.982 -30.188 1.00 87.31 503 GLU A C 1
ATOM 3990 O O . GLU A 1 503 ? -27.107 -22.805 -29.101 1.00 87.31 503 GLU A O 1
ATOM 3995 N N . ILE A 1 504 ? -27.033 -22.480 -31.326 1.00 89.19 504 ILE A N 1
ATOM 3996 C CA . ILE A 1 504 ? -28.297 -21.747 -31.443 1.00 89.19 504 ILE A CA 1
ATOM 3997 C C . ILE A 1 504 ? -29.117 -22.426 -32.537 1.00 89.19 504 ILE A C 1
ATOM 3999 O O . ILE A 1 504 ? -28.640 -22.601 -33.661 1.00 89.19 504 ILE A O 1
ATOM 4003 N N . GLU A 1 505 ? -30.352 -22.794 -32.207 1.00 90.75 505 GLU A N 1
ATOM 4004 C CA . GLU A 1 505 ? -31.269 -23.442 -33.139 1.00 90.75 505 GLU A CA 1
ATOM 4005 C C . GLU A 1 505 ? -31.531 -22.548 -34.360 1.00 90.75 505 GLU A C 1
ATOM 4007 O O . GLU A 1 505 ? -31.910 -21.381 -34.233 1.00 90.75 505 GLU A O 1
ATOM 4012 N N . GLY A 1 506 ? -31.296 -23.096 -35.554 1.00 88.50 506 GLY A N 1
ATOM 4013 C CA . GLY A 1 506 ? -31.509 -22.394 -36.819 1.00 88.50 506 GLY A CA 1
ATOM 4014 C C . GLY A 1 506 ? -30.457 -21.337 -37.176 1.00 88.50 506 GLY A C 1
ATOM 4015 O O . GLY A 1 506 ? -30.623 -20.654 -38.184 1.00 88.50 506 GLY A O 1
ATOM 4016 N N . LEU A 1 507 ? -29.347 -21.213 -36.430 1.00 91.00 507 LEU A N 1
ATOM 4017 C CA . LEU A 1 507 ? -28.277 -20.244 -36.732 1.00 91.00 507 LEU A CA 1
ATOM 4018 C C . LEU A 1 507 ? -27.668 -20.426 -38.131 1.00 91.00 507 LEU A C 1
ATOM 4020 O O . LEU A 1 507 ? -27.325 -19.441 -38.775 1.00 91.00 507 LEU A O 1
ATOM 4024 N N . SER A 1 508 ? -27.569 -21.666 -38.618 1.00 88.00 508 SER A N 1
ATOM 4025 C CA . SER A 1 508 ? -27.102 -21.972 -39.979 1.00 88.00 508 SER A CA 1
ATOM 4026 C C . SER A 1 508 ? -28.050 -21.482 -41.078 1.00 88.00 508 SER A C 1
ATOM 4028 O O . SER A 1 508 ? -27.626 -21.359 -42.220 1.00 88.00 508 SER A O 1
ATOM 4030 N N . SER A 1 509 ? -29.314 -21.197 -40.743 1.00 90.50 509 SER A N 1
ATOM 4031 C CA . SER A 1 509 ? -30.310 -20.639 -41.666 1.00 90.50 509 SER A CA 1
ATOM 4032 C C . SER A 1 509 ? -30.305 -19.107 -41.714 1.00 90.50 509 SER A C 1
ATOM 4034 O O . SER A 1 509 ? -31.128 -18.521 -42.416 1.00 90.50 509 SER A O 1
ATOM 4036 N N . PHE A 1 510 ? -29.426 -18.444 -40.950 1.00 93.69 510 PHE A N 1
ATOM 4037 C CA . PHE A 1 510 ? -29.353 -16.988 -40.921 1.00 93.69 510 PHE A CA 1
ATOM 4038 C C . PHE A 1 510 ? -28.738 -16.442 -42.213 1.00 93.69 510 PHE A C 1
ATOM 4040 O O . PHE A 1 510 ? -27.616 -16.794 -42.565 1.00 93.69 510 PHE A O 1
ATOM 4047 N N . ASN A 1 511 ? -29.460 -15.555 -42.901 1.00 89.50 511 ASN A N 1
ATOM 4048 C CA . ASN A 1 511 ? -29.038 -15.026 -44.205 1.00 89.50 511 ASN A CA 1
ATOM 4049 C C . ASN A 1 511 ? -27.988 -13.899 -44.109 1.00 89.50 511 ASN A C 1
ATOM 4051 O O . ASN A 1 511 ? -27.437 -13.499 -45.131 1.00 89.50 511 ASN A O 1
ATOM 4055 N N . GLY A 1 512 ? -27.763 -13.348 -42.912 1.00 90.00 512 GLY A N 1
ATOM 4056 C CA . GLY A 1 512 ? -26.840 -12.237 -42.666 1.00 90.00 512 GLY A CA 1
ATOM 4057 C C . GLY A 1 512 ? -25.493 -12.662 -42.070 1.00 90.00 512 GLY A C 1
ATOM 4058 O O . GLY A 1 512 ? -25.204 -13.844 -41.889 1.00 90.00 512 GLY A O 1
ATOM 4059 N N . ASP A 1 513 ? -24.671 -11.680 -41.700 1.00 92.44 513 ASP A N 1
ATOM 4060 C CA . ASP A 1 513 ? -23.326 -11.935 -41.171 1.00 92.44 513 ASP A CA 1
ATOM 4061 C C . ASP A 1 513 ? -23.373 -12.463 -39.725 1.00 92.44 513 ASP A C 1
ATOM 4063 O O . ASP A 1 513 ? -23.936 -11.814 -38.843 1.00 92.44 513 ASP A O 1
ATOM 4067 N N . VAL A 1 514 ? -22.719 -13.597 -39.437 1.00 94.19 514 VAL A N 1
ATOM 4068 C CA . VAL A 1 514 ? -22.516 -14.096 -38.061 1.00 94.19 514 VAL A CA 1
ATOM 4069 C C . VAL A 1 514 ? -21.035 -14.054 -37.702 1.00 94.19 514 VAL A C 1
ATOM 4071 O O . VAL A 1 514 ? -20.206 -14.772 -38.265 1.00 94.19 514 VAL A O 1
ATOM 4074 N N . LEU A 1 515 ? -20.685 -13.224 -36.721 1.00 94.94 515 LEU A N 1
ATOM 4075 C CA . LEU A 1 515 ? -19.300 -12.955 -36.340 1.00 94.94 515 LEU A CA 1
ATOM 4076 C C . LEU A 1 515 ? -19.119 -13.104 -34.830 1.00 94.94 515 LEU A C 1
ATOM 4078 O O . LEU A 1 515 ? -19.932 -12.636 -34.043 1.00 94.94 515 LEU A O 1
ATOM 4082 N N . HIS A 1 516 ? -18.013 -13.708 -34.398 1.00 95.38 516 HIS A N 1
ATOM 4083 C CA . HIS A 1 516 ? -17.575 -13.600 -33.005 1.00 95.38 516 HIS A CA 1
ATOM 4084 C C . HIS A 1 516 ? -16.811 -12.286 -32.796 1.00 95.38 516 HIS A C 1
ATOM 4086 O O . HIS A 1 516 ? -16.200 -11.766 -33.732 1.00 95.38 516 HIS A O 1
ATOM 4092 N N . SER A 1 517 ? -16.769 -11.776 -31.563 1.00 94.88 517 SER A N 1
ATOM 4093 C CA . SER A 1 517 ? -16.068 -10.528 -31.211 1.00 94.88 517 SER A CA 1
ATOM 4094 C C . SER A 1 517 ? -14.594 -10.474 -31.648 1.00 94.88 517 SER A C 1
ATOM 4096 O O . SER A 1 517 ? -14.062 -9.392 -31.865 1.00 94.88 517 SER A O 1
ATOM 4098 N N . THR A 1 518 ? -13.946 -11.628 -31.839 1.00 93.38 518 THR A N 1
ATOM 4099 C CA . THR A 1 518 ? -12.564 -11.758 -32.341 1.00 93.38 518 THR A CA 1
ATOM 4100 C C . THR A 1 518 ? -12.395 -11.423 -33.823 1.00 93.38 518 THR A C 1
ATOM 4102 O O . THR A 1 518 ? -11.271 -11.199 -34.268 1.00 93.38 518 THR A O 1
ATOM 4105 N N . LYS A 1 519 ? -13.487 -11.436 -34.599 1.00 94.31 519 LYS A N 1
ATOM 4106 C CA . LYS A 1 519 ? -13.509 -11.049 -36.017 1.00 94.31 519 LYS A CA 1
ATOM 4107 C C . LYS A 1 519 ? -13.942 -9.592 -36.220 1.00 94.31 519 LYS A C 1
ATOM 4109 O O . LYS A 1 519 ? -13.730 -9.050 -37.294 1.00 94.31 519 LYS A O 1
ATOM 4114 N N . TYR A 1 520 ? -14.518 -8.957 -35.200 1.00 95.50 520 TYR A N 1
ATOM 4115 C CA . TYR A 1 520 ? -14.963 -7.567 -35.265 1.00 95.50 520 TYR A CA 1
ATOM 4116 C C . TYR A 1 520 ? -13.775 -6.591 -35.212 1.00 95.50 520 TYR A C 1
ATOM 4118 O O . TYR A 1 520 ? -12.869 -6.755 -34.388 1.00 95.50 520 TYR A O 1
ATOM 4126 N N . LYS A 1 521 ? -13.789 -5.552 -36.061 1.00 94.50 521 LYS A N 1
ATOM 4127 C CA . LYS A 1 521 ? -12.751 -4.503 -36.099 1.00 94.50 521 LYS A CA 1
ATOM 4128 C C . LYS A 1 521 ? -13.288 -3.110 -35.819 1.00 94.50 521 LYS A C 1
ATOM 4130 O O . LYS A 1 521 ? -12.781 -2.449 -34.909 1.00 94.50 521 LYS A O 1
ATOM 4135 N N . SER A 1 522 ? -14.320 -2.706 -36.551 1.00 96.00 522 SER A N 1
ATOM 4136 C CA . SER A 1 522 ? -14.929 -1.382 -36.463 1.00 96.00 522 SER A CA 1
ATOM 4137 C C . SER A 1 522 ? -16.414 -1.441 -36.811 1.00 96.00 522 SER A C 1
ATOM 4139 O O . SER A 1 522 ? -16.840 -2.264 -37.619 1.00 96.00 522 SER A O 1
ATOM 4141 N N . GLY A 1 523 ? -17.192 -0.529 -36.228 1.00 95.31 523 GLY A N 1
ATOM 4142 C CA . GLY A 1 523 ? -18.621 -0.389 -36.502 1.00 95.31 523 GLY A CA 1
ATOM 4143 C C . GLY A 1 523 ? -18.923 0.190 -37.881 1.00 95.31 523 GLY A C 1
ATOM 4144 O O . GLY A 1 523 ? -20.056 0.086 -38.338 1.00 95.31 523 GLY A O 1
ATOM 4145 N N . LYS A 1 524 ? -17.917 0.754 -38.562 1.00 94.69 524 LYS A N 1
ATOM 4146 C CA . LYS A 1 524 ? -18.054 1.389 -39.879 1.00 94.69 524 LYS A CA 1
ATOM 4147 C C . LYS A 1 524 ? -18.636 0.451 -40.946 1.00 94.69 524 LYS A C 1
ATOM 4149 O O . LYS A 1 524 ? -19.412 0.888 -41.782 1.00 94.69 524 LYS A O 1
ATOM 4154 N N . GLU A 1 525 ? -18.317 -0.841 -40.891 1.00 94.44 525 GLU A N 1
ATOM 4155 C CA . GLU A 1 525 ? -18.824 -1.859 -41.834 1.00 94.44 525 GLU A CA 1
ATOM 4156 C C . GLU A 1 525 ? -20.316 -2.197 -41.634 1.00 94.44 525 GLU A C 1
ATOM 4158 O O . GLU A 1 525 ? -20.922 -2.919 -42.433 1.00 94.44 525 GLU A O 1
ATOM 4163 N N . PHE A 1 526 ? -20.914 -1.676 -40.561 1.00 96.38 526 PHE A N 1
ATOM 4164 C CA . PHE A 1 526 ? -22.294 -1.928 -40.161 1.00 96.38 526 PHE A CA 1
ATOM 4165 C C . PHE A 1 526 ? -23.161 -0.668 -40.186 1.00 96.38 526 PHE A C 1
ATOM 4167 O O . PHE A 1 526 ? -24.272 -0.677 -39.652 1.00 96.38 526 PHE A O 1
ATOM 4174 N N . GLU A 1 527 ? -22.677 0.412 -40.797 1.00 95.56 527 GLU A N 1
ATOM 4175 C CA . GLU A 1 527 ? -23.444 1.642 -40.965 1.00 95.56 527 GLU A CA 1
ATOM 4176 C C . GLU A 1 527 ? -24.821 1.339 -41.582 1.00 95.56 527 GLU A C 1
ATOM 4178 O O . GLU A 1 527 ? -24.940 0.584 -42.548 1.00 95.56 527 GLU A O 1
ATOM 4183 N N . ASN A 1 528 ? -25.884 1.880 -40.978 1.00 94.75 528 ASN A N 1
ATOM 4184 C CA . ASN A 1 528 ? -27.290 1.657 -41.339 1.00 94.75 528 ASN A CA 1
ATOM 4185 C C . ASN A 1 528 ? -27.823 0.211 -41.230 1.00 94.75 528 ASN A C 1
ATOM 4187 O O . ASN A 1 528 ? -29.032 0.013 -41.399 1.00 94.75 528 ASN A O 1
ATOM 4191 N N . LYS A 1 529 ? -26.993 -0.782 -40.881 1.00 96.56 529 LYS A N 1
ATOM 4192 C CA . LYS A 1 529 ? -27.425 -2.169 -40.644 1.00 96.56 529 LYS A CA 1
ATOM 4193 C C . LYS A 1 529 ? -28.090 -2.328 -39.274 1.00 96.56 529 LYS A C 1
ATOM 4195 O O . LYS A 1 529 ? -27.745 -1.641 -38.310 1.00 96.56 529 LYS A O 1
ATOM 4200 N N . LYS A 1 530 ? -29.028 -3.269 -39.163 1.00 96.94 530 LYS A N 1
ATOM 4201 C CA . LYS A 1 530 ? -29.594 -3.758 -37.899 1.00 96.94 530 LYS A CA 1
ATOM 4202 C C . LYS A 1 530 ? -28.698 -4.850 -37.336 1.00 96.94 530 LYS A C 1
ATOM 4204 O O . LYS A 1 530 ? -28.627 -5.943 -37.895 1.00 96.94 530 LYS A O 1
ATOM 4209 N N . VAL A 1 531 ? -28.036 -4.576 -36.219 1.00 98.00 531 VAL A N 1
ATOM 4210 C CA . VAL A 1 531 ? -27.026 -5.477 -35.655 1.00 98.00 531 VAL A CA 1
ATOM 4211 C C . VAL A 1 531 ? -27.438 -5.958 -34.274 1.00 98.00 531 VAL A C 1
ATOM 4213 O O . VAL A 1 531 ? -27.692 -5.153 -33.376 1.00 98.00 531 VAL A O 1
ATOM 4216 N N . LEU A 1 532 ? -27.455 -7.278 -34.096 1.00 97.25 532 LEU A N 1
ATOM 4217 C CA . LEU A 1 532 ? -27.704 -7.929 -32.817 1.00 97.25 532 LEU A CA 1
ATOM 4218 C C . LEU A 1 532 ? -26.389 -8.303 -32.133 1.00 97.25 532 LEU A C 1
ATOM 4220 O O . LEU A 1 532 ? -25.661 -9.172 -32.601 1.00 97.25 532 LEU A O 1
ATOM 4224 N N . VAL A 1 533 ? -26.109 -7.714 -30.975 1.00 97.62 533 VAL A N 1
ATOM 4225 C CA . VAL A 1 533 ? -24.982 -8.082 -30.115 1.00 97.62 533 VAL A CA 1
ATOM 4226 C C . VAL A 1 533 ? -25.449 -9.065 -29.041 1.00 97.62 533 VAL A C 1
ATOM 4228 O O . VAL A 1 533 ? -26.286 -8.754 -28.192 1.00 97.62 533 VAL A O 1
ATOM 4231 N N . VAL A 1 534 ? -24.882 -10.269 -29.043 1.00 95.00 534 VAL A N 1
ATOM 4232 C CA . VAL A 1 534 ? -25.231 -11.337 -28.102 1.00 95.00 534 VAL A CA 1
ATOM 4233 C C . VAL A 1 534 ? -24.209 -11.371 -26.970 1.00 95.00 534 VAL A C 1
ATOM 4235 O O . VAL A 1 534 ? -23.110 -11.902 -27.126 1.00 95.00 534 VAL A O 1
ATOM 4238 N N . GLY A 1 535 ? -24.576 -10.816 -25.811 1.00 91.88 535 GLY A N 1
ATOM 4239 C CA . GLY A 1 535 ? -23.769 -10.859 -24.591 1.00 91.88 535 GLY A CA 1
ATOM 4240 C C . GLY A 1 535 ? -23.412 -9.482 -24.030 1.00 91.88 535 GLY A C 1
ATOM 4241 O O . GLY A 1 535 ? -22.883 -8.618 -24.719 1.00 91.88 535 GLY A O 1
ATOM 4242 N N . ALA A 1 536 ? -23.635 -9.315 -22.727 1.00 91.38 536 ALA A N 1
ATOM 4243 C CA . ALA A 1 536 ? -23.496 -8.058 -21.987 1.00 91.38 536 ALA A CA 1
ATOM 4244 C C . ALA A 1 536 ? -22.139 -7.887 -21.265 1.00 91.38 536 ALA A C 1
ATOM 4246 O O . ALA A 1 536 ? -22.044 -7.178 -20.264 1.00 91.38 536 ALA A O 1
ATOM 4247 N N . GLY A 1 537 ? -21.093 -8.586 -21.721 1.00 91.19 537 GLY A N 1
ATOM 4248 C CA . GLY A 1 537 ? -19.733 -8.418 -21.197 1.00 91.19 537 GLY A CA 1
ATOM 4249 C C . GLY A 1 537 ? -19.089 -7.108 -21.666 1.00 91.19 537 GLY A C 1
ATOM 4250 O O . GLY A 1 537 ? -19.651 -6.404 -22.502 1.00 91.19 537 GLY A O 1
ATOM 4251 N N . ASN A 1 538 ? -17.875 -6.802 -21.187 1.00 93.12 538 ASN A N 1
ATOM 4252 C CA . ASN A 1 538 ? -17.167 -5.575 -21.591 1.00 93.12 538 ASN A CA 1
ATOM 4253 C C . ASN A 1 538 ? -17.028 -5.459 -23.119 1.00 93.12 538 ASN A C 1
ATOM 4255 O O . ASN A 1 538 ? -17.345 -4.410 -23.663 1.00 93.12 538 ASN A O 1
ATOM 4259 N N . SER A 1 539 ? -16.676 -6.545 -23.821 1.00 93.56 539 SER A N 1
ATOM 4260 C CA . SER A 1 539 ? -16.614 -6.537 -25.290 1.00 93.56 539 SER A CA 1
ATOM 4261 C C . SER A 1 539 ? -17.966 -6.246 -25.938 1.00 93.56 539 SER A C 1
ATOM 4263 O O . SER A 1 539 ? -18.024 -5.433 -26.846 1.00 93.56 539 SER A O 1
ATOM 4265 N N . GLY A 1 540 ? -19.061 -6.845 -25.458 1.00 95.12 540 GLY A N 1
ATOM 4266 C CA . GLY A 1 540 ? -20.393 -6.598 -26.020 1.00 95.12 540 GLY A CA 1
ATOM 4267 C C . GLY A 1 540 ? -20.872 -5.164 -25.803 1.00 95.12 540 GLY A C 1
ATOM 4268 O O . GLY A 1 540 ? -21.382 -4.538 -26.728 1.00 95.12 540 GLY A O 1
ATOM 4269 N N . MET A 1 541 ? -20.631 -4.601 -24.617 1.00 95.56 541 MET A N 1
ATOM 4270 C CA . MET A 1 541 ? -20.946 -3.199 -24.315 1.00 95.56 541 MET A CA 1
ATOM 4271 C C . MET A 1 541 ? -20.101 -2.225 -25.142 1.00 95.56 541 MET A C 1
ATOM 4273 O O . MET A 1 541 ? -20.601 -1.191 -25.589 1.00 95.56 541 MET A O 1
ATOM 4277 N N . GLU A 1 542 ? -18.822 -2.543 -25.345 1.00 95.50 542 GLU A N 1
ATOM 4278 C CA . GLU A 1 542 ? -17.893 -1.708 -26.102 1.00 95.50 542 GLU A CA 1
ATOM 4279 C C . GLU A 1 542 ? -18.173 -1.784 -27.613 1.00 95.50 542 GLU A C 1
ATOM 4281 O O . GLU A 1 542 ? -18.195 -0.750 -28.277 1.00 95.50 542 GLU A O 1
ATOM 4286 N N . ILE A 1 543 ? -18.468 -2.967 -28.150 1.00 97.06 543 ILE A N 1
ATOM 4287 C CA . ILE A 1 543 ? -18.864 -3.158 -29.552 1.00 97.06 543 ILE A CA 1
ATOM 4288 C C . ILE A 1 543 ? -20.217 -2.492 -29.828 1.00 97.06 543 ILE A C 1
ATOM 4290 O O . ILE A 1 543 ? -20.342 -1.766 -30.806 1.00 97.06 543 ILE A O 1
ATOM 4294 N N . SER A 1 544 ? -21.202 -2.634 -28.933 1.00 97.56 544 SER A N 1
ATOM 4295 C CA . SER A 1 544 ? -22.513 -1.982 -29.104 1.00 97.56 544 SER A CA 1
ATOM 4296 C C . SER A 1 544 ? -22.401 -0.457 -29.163 1.00 97.56 544 SER A C 1
ATOM 4298 O O . SER A 1 544 ? -23.074 0.194 -29.956 1.00 97.56 544 SER A O 1
ATOM 4300 N N . LEU A 1 545 ? -21.526 0.126 -28.338 1.00 97.19 545 LEU A N 1
ATOM 4301 C CA . LEU A 1 545 ? -21.246 1.561 -28.384 1.00 97.19 545 LEU A CA 1
ATOM 4302 C C . LEU A 1 545 ? -20.570 1.975 -29.694 1.00 97.19 545 LEU A C 1
ATOM 4304 O O . LEU A 1 545 ? -20.866 3.043 -30.217 1.00 97.19 545 LEU A O 1
ATOM 4308 N N . ASP A 1 546 ? -19.656 1.157 -30.208 1.00 97.38 546 ASP A N 1
ATOM 4309 C CA . ASP A 1 546 ? -18.966 1.444 -31.464 1.00 97.38 546 ASP A CA 1
ATOM 4310 C C . ASP A 1 546 ? -19.907 1.428 -32.663 1.00 97.38 546 ASP A C 1
ATOM 4312 O O . ASP A 1 546 ? -19.890 2.356 -33.464 1.00 97.38 546 ASP A O 1
ATOM 4316 N N . LEU A 1 547 ? -20.754 0.403 -32.741 1.00 97.88 547 LEU A N 1
ATOM 4317 C CA . LEU A 1 547 ? -21.795 0.256 -33.750 1.00 97.88 547 LEU A CA 1
ATOM 4318 C C . LEU A 1 547 ? -22.730 1.468 -33.752 1.00 97.88 547 LEU A C 1
ATOM 4320 O O . LEU A 1 547 ? -22.904 2.112 -34.785 1.00 97.88 547 LEU A O 1
ATOM 4324 N N . ALA A 1 548 ? -23.255 1.840 -32.582 1.00 97.12 548 ALA A N 1
ATOM 4325 C CA . ALA A 1 548 ? -24.129 3.001 -32.448 1.00 97.12 548 ALA A CA 1
ATOM 4326 C C . ALA A 1 548 ? -23.430 4.316 -32.842 1.00 97.12 548 ALA A C 1
ATOM 4328 O O . ALA A 1 548 ? -24.043 5.181 -33.461 1.00 97.12 548 ALA A O 1
ATOM 4329 N N . ASN A 1 549 ? -22.140 4.474 -32.525 1.00 96.88 549 ASN A N 1
ATOM 4330 C CA . ASN A 1 549 ? -21.373 5.660 -32.921 1.00 96.88 549 ASN A CA 1
ATOM 4331 C C . ASN A 1 549 ? -21.119 5.745 -34.437 1.00 96.88 549 ASN A C 1
ATOM 4333 O O . ASN A 1 549 ? -20.880 6.844 -34.929 1.00 96.88 549 ASN A O 1
ATOM 4337 N N . HIS A 1 550 ? -21.182 4.624 -35.160 1.00 97.38 550 HIS A N 1
ATOM 4338 C CA . HIS A 1 550 ? -21.033 4.552 -36.618 1.00 97.38 550 HIS A CA 1
ATOM 4339 C C . HIS A 1 550 ? -22.381 4.392 -37.348 1.00 97.38 550 HIS A C 1
ATOM 4341 O O . HIS A 1 550 ? -22.415 3.965 -38.497 1.00 97.38 550 HIS A O 1
ATOM 4347 N N . GLY A 1 551 ? -23.505 4.711 -36.695 1.00 95.50 551 GLY A N 1
ATOM 4348 C CA . GLY A 1 551 ? -24.821 4.745 -37.343 1.00 95.50 551 GLY A CA 1
ATOM 4349 C C . GLY A 1 551 ? -25.504 3.384 -37.533 1.00 95.50 551 GLY A C 1
ATOM 4350 O O . GLY A 1 551 ? -26.509 3.301 -38.237 1.00 95.50 551 GLY A O 1
ATOM 4351 N N . ALA A 1 552 ? -25.008 2.310 -36.913 1.00 97.38 552 ALA A N 1
ATOM 4352 C CA . ALA A 1 552 ? -25.690 1.016 -36.924 1.00 97.38 552 ALA A CA 1
ATOM 4353 C C . ALA A 1 552 ? -26.891 1.006 -35.957 1.00 97.38 552 ALA A C 1
ATOM 4355 O O . ALA A 1 552 ? -26.804 1.470 -34.814 1.00 97.38 552 ALA A O 1
ATOM 4356 N N . LYS A 1 553 ? -28.008 0.396 -36.373 1.00 97.56 553 LYS A N 1
ATOM 4357 C CA . LYS A 1 553 ? -29.192 0.175 -35.526 1.00 97.56 553 LYS A CA 1
ATOM 4358 C C . LYS A 1 553 ? -28.918 -0.998 -34.591 1.00 97.56 553 LYS A C 1
ATOM 4360 O O . LYS A 1 553 ? -29.074 -2.158 -34.967 1.00 97.56 553 LYS A O 1
ATOM 4365 N N . THR A 1 554 ? -28.458 -0.684 -33.386 1.00 97.94 554 THR A N 1
ATOM 4366 C CA . THR A 1 554 ? -27.839 -1.665 -32.492 1.00 97.94 554 THR A CA 1
ATOM 4367 C C . THR A 1 554 ? -28.824 -2.188 -31.452 1.00 97.94 554 THR A C 1
ATOM 4369 O O . THR A 1 554 ? -29.405 -1.410 -30.693 1.00 97.94 554 THR A O 1
ATOM 4372 N N . SER A 1 555 ? -28.942 -3.512 -31.347 1.00 97.62 555 SER A N 1
ATOM 4373 C CA . SER A 1 555 ? -29.652 -4.189 -30.259 1.00 97.62 555 SER A CA 1
ATOM 4374 C C . SER A 1 555 ? -28.695 -5.095 -29.483 1.00 97.62 555 SER A C 1
ATOM 4376 O O . SER A 1 555 ? -27.849 -5.751 -30.080 1.00 97.62 555 SER A O 1
ATOM 4378 N N . ILE A 1 556 ? -28.821 -5.169 -28.157 1.00 97.12 556 ILE A N 1
ATOM 4379 C CA . ILE A 1 556 ? -27.979 -6.012 -27.293 1.00 97.12 556 ILE A CA 1
ATOM 4380 C C . ILE A 1 556 ? -28.827 -6.936 -26.415 1.00 97.12 556 ILE A C 1
ATOM 4382 O O . ILE A 1 556 ? -29.770 -6.490 -25.765 1.00 97.12 556 ILE A O 1
ATOM 4386 N N . ILE A 1 557 ? -28.464 -8.220 -26.343 1.00 94.56 557 ILE A N 1
ATOM 4387 C CA . ILE A 1 557 ? -29.090 -9.185 -25.426 1.00 94.56 557 ILE A CA 1
ATOM 4388 C C . ILE A 1 557 ? -28.379 -9.176 -24.071 1.00 94.56 557 ILE A C 1
ATOM 4390 O O . ILE A 1 557 ? -27.187 -9.494 -23.967 1.00 94.56 557 ILE A O 1
ATOM 4394 N N . VAL A 1 558 ? -29.143 -8.887 -23.014 1.00 91.44 558 VAL A N 1
ATOM 4395 C CA . VAL A 1 558 ? -28.685 -8.896 -21.617 1.00 91.44 558 VAL A CA 1
ATOM 4396 C C . VAL A 1 558 ? -29.453 -9.969 -20.843 1.00 91.44 558 VAL A C 1
ATOM 4398 O O . VAL A 1 558 ? -30.482 -9.708 -20.237 1.00 91.44 558 VAL A O 1
ATOM 4401 N N . ARG A 1 559 ? -28.941 -11.205 -20.858 1.00 86.06 559 ARG A N 1
ATOM 4402 C CA . ARG A 1 559 ? -29.629 -12.366 -20.252 1.00 86.06 559 ARG A CA 1
ATOM 4403 C C . ARG A 1 559 ? -29.492 -12.511 -18.734 1.00 86.06 559 ARG A C 1
ATOM 4405 O O . ARG A 1 559 ? -30.153 -13.338 -18.124 1.00 86.06 559 ARG A O 1
ATOM 4412 N N . SER A 1 560 ? -28.519 -11.841 -18.127 1.00 86.00 560 SER A N 1
ATOM 4413 C CA . SER A 1 560 ? -28.186 -12.016 -16.710 1.00 86.00 560 SER A CA 1
ATOM 4414 C C . SER A 1 560 ? -27.957 -10.659 -16.065 1.00 86.00 560 SER A C 1
ATOM 4416 O O . SER A 1 560 ? -27.498 -9.757 -16.765 1.00 86.00 560 SER A O 1
ATOM 4418 N N . PRO A 1 561 ? -28.180 -10.522 -14.746 1.00 89.50 561 PRO A N 1
ATOM 4419 C CA . PRO A 1 561 ? -27.902 -9.278 -14.045 1.00 89.50 561 PRO A CA 1
ATOM 4420 C C . PRO A 1 561 ? -26.443 -8.820 -14.207 1.00 89.50 561 PRO A C 1
ATOM 4422 O O . PRO A 1 561 ? -25.515 -9.629 -14.088 1.00 89.50 561 PRO A O 1
ATOM 4425 N N . VAL A 1 562 ? -26.231 -7.519 -14.441 1.00 91.31 562 VAL A N 1
ATOM 4426 C CA . VAL A 1 562 ? -24.907 -6.901 -14.652 1.00 91.31 562 VAL A CA 1
ATOM 4427 C C . VAL A 1 562 ? -24.760 -5.627 -13.820 1.00 91.31 562 VAL A C 1
ATOM 4429 O O . VAL A 1 562 ? -25.641 -4.771 -13.783 1.00 91.31 562 VAL A O 1
ATOM 4432 N N . HIS A 1 563 ? -23.609 -5.469 -13.162 1.00 94.38 563 HIS A N 1
ATOM 4433 C CA . HIS A 1 563 ? -23.232 -4.200 -12.531 1.00 94.38 563 HIS A CA 1
ATOM 4434 C C . HIS A 1 563 ? -22.614 -3.248 -13.552 1.00 94.38 563 HIS A C 1
ATOM 4436 O O . HIS A 1 563 ? -21.686 -3.639 -14.253 1.00 94.38 563 HIS A O 1
ATOM 4442 N N . PHE A 1 564 ? -23.057 -1.991 -13.567 1.00 94.19 564 PHE A N 1
ATOM 4443 C CA . PHE A 1 564 ? -22.420 -0.903 -14.316 1.00 94.19 564 PHE A CA 1
ATOM 4444 C C . PHE A 1 564 ? -21.512 -0.091 -13.393 1.00 94.19 564 PHE A C 1
ATOM 4446 O O . PHE A 1 564 ? -21.960 0.391 -12.349 1.00 94.19 564 PHE A O 1
ATOM 4453 N N . LEU A 1 565 ? -20.247 0.083 -13.777 1.00 95.25 565 LEU A N 1
ATOM 4454 C CA . LEU A 1 565 ? -19.265 0.900 -13.060 1.00 95.25 565 LEU A CA 1
ATOM 4455 C C . LEU A 1 565 ? -18.548 1.835 -14.031 1.00 95.25 565 LEU A C 1
ATOM 4457 O O . LEU A 1 565 ? -18.239 1.450 -15.150 1.00 95.25 565 LEU A O 1
ATOM 4461 N N . SER A 1 566 ? -18.238 3.061 -13.604 1.00 93.25 566 SER A N 1
ATOM 4462 C CA . SER A 1 566 ? -17.353 3.931 -14.391 1.00 93.25 566 SER A CA 1
ATOM 4463 C C . SER A 1 566 ? -15.887 3.535 -14.190 1.00 93.25 566 SER A C 1
ATOM 4465 O O . SER A 1 566 ? -15.521 2.954 -13.161 1.00 93.25 566 SER A O 1
ATOM 4467 N N . ARG A 1 567 ? -15.004 3.920 -15.121 1.00 89.81 567 ARG A N 1
ATOM 4468 C CA . ARG A 1 567 ? -13.552 3.706 -14.965 1.00 89.81 567 ARG A CA 1
ATOM 4469 C C . ARG A 1 567 ? -12.998 4.301 -13.657 1.00 89.81 567 ARG A C 1
ATOM 4471 O O . ARG A 1 567 ? -12.155 3.687 -13.006 1.00 89.81 567 ARG A O 1
ATOM 4478 N N . GLY A 1 568 ? -13.523 5.453 -13.226 1.00 85.56 568 GLY A N 1
ATOM 4479 C CA . GLY A 1 568 ? -13.154 6.091 -11.955 1.00 85.56 568 GLY A CA 1
ATOM 4480 C C . GLY A 1 568 ? -13.567 5.279 -10.722 1.00 85.56 568 GLY A C 1
ATOM 4481 O O . GLY A 1 568 ? -12.788 5.160 -9.779 1.00 85.56 568 GLY A O 1
ATOM 4482 N N . MET A 1 569 ? -14.749 4.653 -10.746 1.00 92.06 569 MET A N 1
ATOM 4483 C CA . MET A 1 569 ? -15.192 3.757 -9.669 1.00 92.06 569 MET A CA 1
ATOM 4484 C C . MET A 1 569 ? -14.310 2.512 -9.574 1.00 92.06 569 MET A C 1
ATOM 4486 O O . MET A 1 569 ? -13.915 2.125 -8.478 1.00 92.06 569 MET A O 1
ATOM 4490 N N . VAL A 1 570 ? -13.962 1.904 -10.713 1.00 90.19 570 VAL A N 1
ATOM 4491 C CA . VAL A 1 570 ? -13.066 0.737 -10.746 1.00 90.19 570 VAL A CA 1
ATOM 4492 C C . VAL A 1 570 ? -11.678 1.106 -10.221 1.00 90.19 570 VAL A C 1
ATOM 4494 O O . VAL A 1 570 ? -11.106 0.359 -9.430 1.00 90.19 570 VAL A O 1
ATOM 4497 N N . TYR A 1 571 ? -11.154 2.277 -10.594 1.00 85.25 571 TYR A N 1
ATOM 4498 C CA . TYR A 1 571 ? -9.899 2.792 -10.048 1.00 85.25 571 TYR A CA 1
ATOM 4499 C C . TYR A 1 571 ? -9.955 2.945 -8.521 1.00 85.25 571 TYR A C 1
ATOM 4501 O O . TYR A 1 571 ? -9.110 2.396 -7.812 1.00 85.25 571 TYR A O 1
ATOM 4509 N N . LEU A 1 572 ? -10.979 3.642 -8.016 1.00 82.44 572 LEU A N 1
ATOM 4510 C CA . LEU A 1 572 ? -11.195 3.832 -6.584 1.00 82.44 572 LEU A CA 1
ATOM 4511 C C . LEU A 1 572 ? -11.277 2.485 -5.859 1.00 82.44 572 LEU A C 1
ATOM 4513 O O . LEU A 1 572 ? -10.626 2.303 -4.835 1.00 82.44 572 LEU A O 1
ATOM 4517 N N . ALA A 1 573 ? -12.010 1.522 -6.418 1.00 85.75 573 ALA A N 1
ATOM 4518 C CA . ALA A 1 573 ? -12.110 0.178 -5.870 1.00 85.75 573 ALA A CA 1
ATOM 4519 C C . ALA A 1 573 ? -10.745 -0.498 -5.736 1.00 85.75 573 ALA A C 1
ATOM 4521 O O . ALA A 1 573 ? -10.424 -1.007 -4.668 1.00 85.75 573 ALA A O 1
ATOM 4522 N N . LEU A 1 574 ? -9.918 -0.477 -6.787 1.00 83.62 574 LEU A N 1
ATOM 4523 C CA . LEU A 1 574 ? -8.590 -1.096 -6.765 1.00 83.62 574 LEU A CA 1
ATOM 4524 C C . LEU A 1 574 ? -7.656 -0.447 -5.735 1.00 83.62 574 LEU A C 1
ATOM 4526 O O . LEU A 1 574 ? -6.847 -1.145 -5.127 1.00 83.62 574 LEU A O 1
ATOM 4530 N N . VAL A 1 575 ? -7.774 0.865 -5.510 1.00 77.94 575 VAL A N 1
ATOM 4531 C CA . VAL A 1 575 ? -7.037 1.563 -4.444 1.00 77.94 575 VAL A CA 1
ATOM 4532 C C . VAL A 1 575 ? -7.566 1.163 -3.068 1.00 77.94 575 VAL A C 1
ATOM 4534 O O . VAL A 1 575 ? -6.785 0.802 -2.190 1.00 77.94 575 VAL A O 1
ATOM 4537 N N . LEU A 1 576 ? -8.887 1.181 -2.874 1.00 69.38 576 LEU A N 1
ATOM 4538 C CA . LEU A 1 576 ? -9.504 0.860 -1.590 1.00 69.38 576 LEU A CA 1
ATOM 4539 C C . LEU A 1 576 ? -9.313 -0.607 -1.205 1.00 69.38 576 LEU A C 1
ATOM 4541 O O . LEU A 1 576 ? -9.079 -0.879 -0.035 1.00 69.38 576 LEU A O 1
ATOM 4545 N N . LEU A 1 577 ? -9.325 -1.548 -2.151 1.00 77.50 577 LEU A N 1
ATOM 4546 C CA . LEU A 1 577 ? -9.106 -2.977 -1.888 1.00 77.50 577 LEU A CA 1
ATOM 4547 C C . LEU A 1 577 ? -7.720 -3.281 -1.297 1.00 77.50 577 LEU A C 1
ATOM 4549 O O . LEU A 1 577 ? -7.545 -4.328 -0.680 1.00 77.50 577 LEU A O 1
ATOM 4553 N N . LYS A 1 578 ? -6.745 -2.367 -1.424 1.00 70.06 578 LYS A N 1
ATOM 4554 C CA . LYS A 1 578 ? -5.444 -2.479 -0.740 1.00 70.06 578 LYS A CA 1
ATOM 4555 C C . LYS A 1 578 ? -5.539 -2.242 0.769 1.00 70.06 578 LYS A C 1
ATOM 4557 O O . LYS A 1 578 ? -4.647 -2.645 1.510 1.00 70.06 578 LYS A O 1
ATOM 4562 N N . HIS A 1 579 ? -6.590 -1.563 1.223 1.00 66.38 579 HIS A N 1
ATOM 4563 C CA . HIS A 1 579 ? -6.704 -1.055 2.590 1.00 66.38 579 HIS A CA 1
ATOM 4564 C C . HIS A 1 579 ? -7.992 -1.490 3.303 1.00 66.38 579 HIS A C 1
ATOM 4566 O O . HIS A 1 579 ? -7.992 -1.609 4.529 1.00 66.38 579 HIS A O 1
ATOM 4572 N N . PHE A 1 580 ? -9.069 -1.754 2.561 1.00 62.47 580 PHE A N 1
ATOM 4573 C CA . PHE A 1 580 ? -10.416 -2.023 3.058 1.00 62.47 580 PHE A CA 1
ATOM 4574 C C . PHE A 1 580 ? -10.924 -3.409 2.618 1.00 62.47 580 PHE A C 1
ATOM 4576 O O . PHE A 1 580 ? -10.520 -3.912 1.569 1.00 62.47 580 PHE A O 1
ATOM 4583 N N . PRO A 1 581 ? -11.829 -4.047 3.389 1.00 72.94 581 PRO A N 1
ATOM 4584 C CA . PRO A 1 581 ? -12.409 -5.340 3.026 1.00 72.94 581 PRO A CA 1
ATOM 4585 C C . PRO A 1 581 ? -13.245 -5.282 1.744 1.00 72.94 581 PRO A C 1
ATOM 4587 O O . PRO A 1 581 ? -13.958 -4.305 1.515 1.00 72.94 581 PRO A O 1
ATOM 4590 N N . LEU A 1 582 ? -13.246 -6.386 0.987 1.00 81.38 582 LEU A N 1
ATOM 4591 C CA . LEU A 1 582 ? -14.021 -6.552 -0.249 1.00 81.38 582 LEU A CA 1
ATOM 4592 C C . LEU A 1 582 ? -15.492 -6.140 -0.092 1.00 81.38 582 LEU A C 1
ATOM 4594 O O . LEU A 1 582 ? -15.990 -5.379 -0.909 1.00 81.38 582 LEU A O 1
ATOM 4598 N N . SER A 1 583 ? -16.162 -6.575 0.979 1.00 82.75 583 SER A N 1
ATOM 4599 C CA . SER A 1 583 ? -17.581 -6.272 1.214 1.00 82.75 583 SER A CA 1
ATOM 4600 C C . SER A 1 583 ? -17.861 -4.779 1.391 1.00 82.75 583 SER A C 1
ATOM 4602 O O . SER A 1 583 ? -18.865 -4.280 0.899 1.00 82.75 583 SER A O 1
ATOM 4604 N N . MET A 1 584 ? -16.969 -4.046 2.061 1.00 78.62 584 MET A N 1
ATOM 4605 C CA . MET A 1 584 ? -17.116 -2.603 2.254 1.00 78.62 584 MET A CA 1
ATOM 4606 C C . MET A 1 584 ? -16.922 -1.854 0.934 1.00 78.62 584 MET A C 1
ATOM 4608 O O . MET A 1 584 ? -17.688 -0.941 0.628 1.00 78.62 584 MET A O 1
ATOM 4612 N N . VAL A 1 585 ? -15.914 -2.254 0.153 1.00 82.25 585 VAL A N 1
ATOM 4613 C CA . VAL A 1 585 ? -15.664 -1.668 -1.167 1.00 82.25 585 VAL A CA 1
ATOM 4614 C C . VAL A 1 585 ? -16.832 -1.962 -2.106 1.00 82.25 585 VAL A C 1
ATOM 4616 O O . VAL A 1 585 ? -17.333 -1.042 -2.741 1.00 82.25 585 VAL A O 1
ATOM 4619 N N . ASP A 1 586 ? -17.325 -3.200 -2.144 1.00 92.62 586 ASP A N 1
ATOM 4620 C CA . ASP A 1 586 ? -18.478 -3.575 -2.964 1.00 92.62 586 ASP A CA 1
ATOM 4621 C C . ASP A 1 586 ? -19.742 -2.799 -2.576 1.00 92.62 586 ASP A C 1
ATOM 4623 O O . ASP A 1 586 ? -20.403 -2.252 -3.457 1.00 92.62 586 ASP A O 1
ATOM 4627 N N . SER A 1 587 ? -20.050 -2.660 -1.282 1.00 87.62 587 SER A N 1
ATOM 4628 C CA . SER A 1 587 ? -21.190 -1.853 -0.823 1.00 87.62 587 SER A CA 1
ATOM 4629 C C . SER A 1 587 ? -21.077 -0.389 -1.257 1.00 87.62 587 SER A C 1
ATOM 4631 O O . SER A 1 587 ? -22.053 0.193 -1.735 1.00 87.62 587 SER A O 1
ATOM 4633 N N . LEU A 1 588 ? -19.880 0.200 -1.146 1.00 85.12 588 LEU A N 1
ATOM 4634 C CA . LEU A 1 588 ? -19.617 1.558 -1.622 1.00 85.12 588 LEU A CA 1
ATOM 4635 C C . LEU A 1 588 ? -19.816 1.664 -3.139 1.00 85.12 588 LEU A C 1
ATOM 4637 O O . LEU A 1 588 ? -20.435 2.612 -3.611 1.00 85.12 588 LEU A O 1
ATOM 4641 N N . LEU A 1 589 ? -19.326 0.699 -3.914 1.00 90.12 589 LEU A N 1
ATOM 4642 C CA . LEU A 1 589 ? -19.462 0.716 -5.370 1.00 90.12 589 LEU A CA 1
ATOM 4643 C C . LEU A 1 589 ? -20.902 0.543 -5.829 1.00 90.12 589 LEU A C 1
ATOM 4645 O O . LEU A 1 589 ? -21.310 1.207 -6.776 1.00 90.12 589 LEU A O 1
ATOM 4649 N N . VAL A 1 590 ? -21.683 -0.307 -5.163 1.00 92.44 590 VAL A N 1
ATOM 4650 C CA . VAL A 1 590 ? -23.115 -0.452 -5.449 1.00 92.44 590 VAL A CA 1
ATOM 4651 C C . VAL A 1 590 ? -23.843 0.863 -5.172 1.00 92.44 590 VAL A C 1
ATOM 4653 O O . VAL A 1 590 ? -24.674 1.277 -5.981 1.00 92.44 590 VAL A O 1
ATOM 4656 N N . LEU A 1 591 ? -23.507 1.557 -4.079 1.00 87.62 591 LEU A N 1
ATOM 4657 C CA . LEU A 1 591 ? -24.040 2.888 -3.785 1.00 87.62 591 LEU A CA 1
ATOM 4658 C C . LEU A 1 591 ? -23.653 3.907 -4.870 1.00 87.62 591 LEU A C 1
ATOM 4660 O O . LEU A 1 591 ? -24.526 4.571 -5.421 1.00 87.62 591 LEU A O 1
ATOM 4664 N N . LEU A 1 592 ? -22.368 4.001 -5.223 1.00 82.12 592 LEU A N 1
ATOM 4665 C CA . LEU A 1 592 ? -21.884 4.918 -6.263 1.00 82.12 592 LEU A CA 1
ATOM 4666 C C . LEU A 1 592 ? -22.509 4.614 -7.634 1.00 82.12 592 LEU A C 1
ATOM 4668 O O . LEU A 1 592 ? -22.909 5.531 -8.348 1.00 82.12 592 LEU A O 1
ATOM 4672 N N . SER A 1 593 ? -22.654 3.334 -7.982 1.00 91.62 593 SER A N 1
ATOM 4673 C CA . SER A 1 593 ? -23.335 2.880 -9.198 1.00 91.62 593 SER A CA 1
ATOM 4674 C C . SER A 1 593 ? -24.807 3.302 -9.210 1.00 91.62 593 SER A C 1
ATOM 4676 O O . SER A 1 593 ? -25.288 3.793 -10.229 1.00 91.62 593 SER A O 1
ATOM 4678 N N . LYS A 1 594 ? -25.523 3.180 -8.081 1.00 87.81 594 LYS A N 1
ATOM 4679 C CA . LYS A 1 594 ? -26.908 3.667 -7.943 1.00 87.81 594 LYS A CA 1
ATOM 4680 C C . LYS A 1 594 ? -27.010 5.176 -8.154 1.00 87.81 594 LYS A C 1
ATOM 4682 O O . LYS A 1 594 ? -27.929 5.614 -8.833 1.00 87.81 594 LYS A O 1
ATOM 4687 N N . LEU A 1 595 ? -26.071 5.949 -7.611 1.00 84.88 595 LEU A N 1
ATOM 4688 C CA . LEU A 1 595 ? -26.067 7.408 -7.748 1.00 84.88 595 LEU A CA 1
ATOM 4689 C C . LEU A 1 595 ? -25.806 7.864 -9.190 1.00 84.88 595 LEU A C 1
ATOM 4691 O O . LEU A 1 595 ? -26.431 8.814 -9.646 1.00 84.88 595 LEU A O 1
ATOM 4695 N N . VAL A 1 596 ? -24.905 7.192 -9.914 1.00 84.62 596 VAL A N 1
ATOM 4696 C CA . VAL A 1 596 ? -24.529 7.597 -11.281 1.00 84.62 596 VAL A CA 1
ATOM 4697 C C . VAL A 1 596 ? -25.482 7.048 -12.345 1.00 84.62 596 VAL A C 1
ATOM 4699 O O . VAL A 1 596 ? -25.840 7.769 -13.274 1.00 84.62 596 VAL A O 1
ATOM 4702 N N . TYR A 1 597 ? -25.900 5.786 -12.225 1.00 88.44 597 TYR A N 1
ATOM 4703 C CA . TYR A 1 597 ? -26.681 5.094 -13.259 1.00 88.44 597 TYR A CA 1
ATOM 4704 C C . TYR A 1 597 ? -28.165 4.922 -12.907 1.00 88.44 597 TYR A C 1
ATOM 4706 O O . TYR A 1 597 ? -28.953 4.534 -13.763 1.00 88.44 597 TYR A O 1
ATOM 4714 N N . GLY A 1 598 ? -28.573 5.197 -11.665 1.00 87.81 598 GLY A N 1
ATOM 4715 C CA . GLY A 1 598 ? -29.965 5.060 -11.236 1.00 87.81 598 GLY A CA 1
ATOM 4716 C C . GLY A 1 598 ? -30.474 3.613 -11.251 1.00 87.81 598 GLY A C 1
ATOM 4717 O O . GLY A 1 598 ? -29.744 2.662 -10.930 1.00 87.81 598 GLY A O 1
ATOM 4718 N N . ASN A 1 599 ? -31.759 3.452 -11.580 1.00 88.19 599 ASN A N 1
ATOM 4719 C CA . ASN A 1 599 ? -32.393 2.153 -11.789 1.00 88.19 599 ASN A CA 1
ATOM 4720 C C . ASN A 1 599 ? -32.332 1.772 -13.275 1.00 88.19 599 ASN A C 1
ATOM 4722 O O . ASN A 1 599 ? -32.981 2.409 -14.098 1.00 88.19 599 ASN A O 1
ATOM 4726 N N . LEU A 1 600 ? -31.568 0.728 -13.605 1.00 89.31 600 LEU A N 1
ATOM 4727 C CA . LEU A 1 600 ? -31.410 0.254 -14.982 1.00 89.31 600 LEU A CA 1
ATOM 4728 C C . LEU A 1 600 ? -32.487 -0.758 -15.410 1.00 89.31 600 LEU A C 1
ATOM 4730 O O . LEU A 1 600 ? -32.577 -1.080 -16.594 1.00 89.31 600 LEU A O 1
ATOM 4734 N N . ALA A 1 601 ? -33.332 -1.219 -14.481 1.00 88.88 601 ALA A N 1
ATOM 4735 C CA . ALA A 1 601 ? -34.365 -2.211 -14.772 1.00 88.88 601 ALA A CA 1
ATOM 4736 C C . ALA A 1 601 ? -35.387 -1.705 -15.805 1.00 88.88 601 ALA A C 1
ATOM 4738 O O . ALA A 1 601 ? -35.863 -2.485 -16.624 1.00 88.88 601 ALA A O 1
ATOM 4739 N N . SER A 1 602 ? -35.652 -0.391 -15.843 1.00 86.81 602 SER A N 1
ATOM 4740 C CA . SER A 1 602 ? -36.514 0.237 -16.858 1.00 86.81 602 SER A CA 1
ATOM 4741 C C . SER A 1 602 ? -35.980 0.100 -18.286 1.00 86.81 602 SER A C 1
ATOM 4743 O O . SER A 1 602 ? -36.741 0.235 -19.235 1.00 86.81 602 SER A O 1
ATOM 4745 N N . TYR A 1 603 ? -34.683 -0.174 -18.441 1.00 89.38 603 TYR A N 1
ATOM 4746 C CA . TYR A 1 603 ? -34.029 -0.416 -19.725 1.00 89.38 603 TYR A CA 1
ATOM 4747 C C . TYR A 1 603 ? -33.730 -1.908 -19.940 1.00 89.38 603 TYR A C 1
ATOM 4749 O O . TYR A 1 603 ? -32.897 -2.240 -20.770 1.00 89.38 603 TYR A O 1
ATOM 4757 N N . GLY A 1 604 ? -34.344 -2.820 -19.175 1.00 86.62 604 GLY A N 1
ATOM 4758 C CA . GLY A 1 604 ? -34.140 -4.266 -19.321 1.00 86.62 604 GLY A CA 1
ATOM 4759 C C . GLY A 1 604 ? -32.820 -4.798 -18.750 1.00 86.62 604 GLY A C 1
ATOM 4760 O O . GLY A 1 604 ? -32.413 -5.901 -19.102 1.00 86.62 604 GLY A O 1
ATOM 4761 N N . ILE A 1 605 ? -32.139 -4.036 -17.883 1.00 91.19 605 ILE A N 1
ATOM 4762 C CA . ILE A 1 605 ? -30.884 -4.455 -17.240 1.00 91.19 605 ILE A CA 1
ATOM 4763 C C . ILE A 1 605 ? -31.085 -4.561 -15.731 1.00 91.19 605 ILE A C 1
ATOM 4765 O O . ILE A 1 605 ? -31.186 -3.561 -15.016 1.00 91.19 605 ILE A O 1
ATOM 4769 N N . GLU A 1 606 ? -31.079 -5.789 -15.226 1.00 91.00 606 GLU A N 1
ATOM 4770 C CA . GLU A 1 606 ? -31.173 -6.044 -13.792 1.00 91.00 606 GLU A CA 1
ATOM 4771 C C . GLU A 1 606 ? -29.820 -5.887 -13.090 1.00 91.00 606 GLU A C 1
ATOM 4773 O O . GLU A 1 606 ? -28.772 -6.307 -13.591 1.00 91.00 606 GLU A O 1
ATOM 4778 N N . ARG A 1 607 ? -29.836 -5.302 -11.886 1.00 90.75 607 ARG A N 1
ATOM 4779 C CA . ARG A 1 607 ? -28.643 -5.196 -11.039 1.00 90.75 607 ARG A CA 1
ATOM 4780 C C . ARG A 1 607 ? -28.528 -6.441 -10.144 1.00 90.75 607 ARG A C 1
ATOM 4782 O O . ARG A 1 607 ? -29.500 -6.770 -9.467 1.00 90.75 607 ARG A O 1
ATOM 4789 N N . PRO A 1 608 ? -27.355 -7.094 -10.062 1.00 92.00 608 PRO A N 1
ATOM 4790 C CA . PRO A 1 608 ? -27.152 -8.214 -9.147 1.00 92.00 608 PRO A CA 1
ATOM 4791 C C . PRO A 1 608 ? -27.275 -7.816 -7.666 1.00 92.00 608 PRO A C 1
ATOM 4793 O O . PRO A 1 608 ? -26.928 -6.693 -7.293 1.00 92.00 608 PRO A O 1
ATOM 4796 N N . GLN A 1 609 ? -27.692 -8.766 -6.819 1.00 87.38 609 GLN A N 1
ATOM 4797 C CA . GLN A 1 609 ? -27.730 -8.600 -5.354 1.00 87.38 609 GLN A CA 1
ATOM 4798 C C . GLN A 1 609 ? -26.336 -8.679 -4.715 1.00 87.38 609 GLN A C 1
ATOM 4800 O O . GLN A 1 609 ? -26.027 -7.950 -3.775 1.00 87.38 609 GLN A O 1
ATOM 4805 N N . GLU A 1 610 ? -25.478 -9.558 -5.235 1.00 91.81 610 GLU A N 1
ATOM 4806 C CA . GLU A 1 610 ? -24.096 -9.700 -4.777 1.00 91.81 610 GLU A CA 1
ATOM 4807 C C . GLU A 1 610 ? -23.202 -8.586 -5.357 1.00 91.81 610 GLU A C 1
ATOM 4809 O O . GLU A 1 610 ? -23.462 -8.061 -6.439 1.00 91.81 610 GLU A O 1
ATOM 4814 N N . GLY A 1 611 ? -22.136 -8.215 -4.641 1.00 91.81 611 GLY A N 1
ATOM 4815 C CA . GLY A 1 611 ? -21.244 -7.112 -5.016 1.00 91.81 611 GLY A CA 1
ATOM 4816 C C . GLY A 1 611 ? -20.423 -7.350 -6.299 1.00 91.81 611 GLY A C 1
ATOM 4817 O O . GLY A 1 611 ? -20.143 -8.500 -6.653 1.00 91.81 611 GLY A O 1
ATOM 4818 N N . PRO A 1 612 ? -20.008 -6.282 -7.011 1.00 92.31 612 PRO A N 1
ATOM 4819 C CA . PRO A 1 612 ? -19.347 -6.398 -8.313 1.00 92.31 612 PRO A CA 1
ATOM 4820 C C . PRO A 1 612 ? -18.000 -7.136 -8.273 1.00 92.31 612 PRO A C 1
ATOM 4822 O O . PRO A 1 612 ? -17.733 -7.960 -9.150 1.00 92.31 612 PRO A O 1
ATOM 4825 N N . PHE A 1 613 ? -17.140 -6.883 -7.282 1.00 90.19 613 PHE A N 1
ATOM 4826 C CA . PHE A 1 613 ? -15.858 -7.585 -7.178 1.00 90.19 613 PHE A CA 1
ATOM 4827 C C . PHE A 1 613 ? -16.015 -8.974 -6.556 1.00 90.19 613 PHE A C 1
ATOM 4829 O O . PHE A 1 613 ? -15.291 -9.892 -6.946 1.00 90.19 613 PHE A O 1
ATOM 4836 N N . TYR A 1 614 ? -16.981 -9.172 -5.658 1.00 88.81 614 TYR A N 1
ATOM 4837 C CA . TYR A 1 614 ? -17.341 -10.501 -5.172 1.00 88.81 614 TYR A CA 1
ATOM 4838 C C . TYR A 1 614 ? -17.780 -11.431 -6.311 1.00 88.81 614 TYR A C 1
ATOM 4840 O O . TYR A 1 614 ? -17.243 -12.532 -6.441 1.00 88.81 614 TYR A O 1
ATOM 4848 N N . MET A 1 615 ? -18.674 -10.977 -7.197 1.00 88.75 615 MET A N 1
ATOM 4849 C CA . MET A 1 615 ? -19.103 -11.750 -8.370 1.00 88.75 615 MET A CA 1
ATOM 4850 C C . MET A 1 615 ? -17.944 -12.097 -9.309 1.00 88.75 615 MET A C 1
ATOM 4852 O O . MET A 1 615 ? -17.890 -13.210 -9.845 1.00 88.75 615 MET A O 1
ATOM 4856 N N . LYS A 1 616 ? -16.990 -11.172 -9.477 1.00 86.00 616 LYS A N 1
ATOM 4857 C CA . LYS A 1 616 ? -15.762 -11.422 -10.236 1.00 86.00 616 LYS A CA 1
ATOM 4858 C C . LYS A 1 616 ? -14.959 -12.568 -9.619 1.00 86.00 616 LYS A C 1
ATOM 4860 O O . LYS A 1 616 ? -14.546 -13.468 -10.344 1.00 86.00 616 LYS A O 1
ATOM 4865 N N . VAL A 1 617 ? -14.743 -12.551 -8.303 1.00 78.50 617 VAL A N 1
ATOM 4866 C CA . VAL A 1 617 ? -13.966 -13.587 -7.602 1.00 78.50 617 VAL A CA 1
ATOM 4867 C C . VAL A 1 617 ? -14.687 -14.937 -7.622 1.00 78.50 617 VAL A C 1
ATOM 4869 O O . VAL A 1 617 ? -14.062 -15.951 -7.915 1.00 78.50 617 VAL A O 1
ATOM 4872 N N . LYS A 1 618 ? -15.995 -14.954 -7.347 1.00 80.94 618 LYS A N 1
ATOM 4873 C CA . LYS A 1 618 ? -16.776 -16.189 -7.188 1.00 80.94 618 LYS A CA 1
ATOM 4874 C C . LYS A 1 618 ? -17.130 -16.857 -8.515 1.00 80.94 618 LYS A C 1
ATOM 4876 O O . LYS A 1 618 ? -16.959 -18.062 -8.647 1.00 80.94 618 LYS A O 1
ATOM 4881 N N . TYR A 1 619 ? -17.597 -16.090 -9.502 1.00 80.69 619 TYR A N 1
ATOM 4882 C CA . TYR A 1 619 ? -18.110 -16.643 -10.765 1.00 80.69 619 TYR A CA 1
ATOM 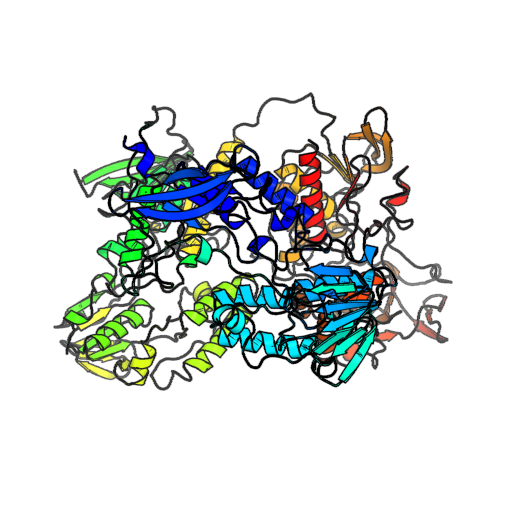4883 C C . TYR A 1 619 ? -17.301 -16.230 -11.996 1.00 80.69 619 TYR A C 1
ATOM 4885 O O . TYR A 1 619 ? -17.563 -16.725 -13.088 1.00 80.69 619 TYR A O 1
ATOM 4893 N N . GLY A 1 620 ? -16.346 -15.302 -11.871 1.00 75.69 620 GLY A N 1
ATOM 4894 C CA . GLY A 1 620 ? -15.680 -14.703 -13.034 1.00 75.69 620 GLY A CA 1
ATOM 4895 C C . GLY A 1 620 ? -16.558 -13.736 -13.821 1.00 75.69 620 GLY A C 1
ATOM 4896 O O . GLY A 1 620 ? -16.242 -13.431 -14.968 1.00 75.69 620 GLY A O 1
ATOM 4897 N N . LYS A 1 621 ? -17.664 -13.263 -13.235 1.00 83.69 621 LYS A N 1
ATOM 4898 C CA . LYS A 1 621 ? -18.551 -12.281 -13.865 1.00 83.69 621 LYS A CA 1
ATOM 4899 C C . LYS A 1 621 ? -18.042 -10.877 -13.558 1.00 83.69 621 LYS A C 1
ATOM 4901 O O . LYS A 1 621 ? -18.022 -10.461 -12.402 1.00 83.69 621 LYS A O 1
ATOM 4906 N N . TYR A 1 622 ? -17.601 -10.166 -14.589 1.00 87.62 622 TYR A N 1
ATOM 4907 C CA . TYR A 1 622 ? -17.074 -8.810 -14.460 1.00 87.62 622 TYR A CA 1
ATOM 4908 C C . TYR A 1 622 ? -18.210 -7.780 -14.482 1.00 87.62 622 TYR A C 1
ATOM 4910 O O . TYR A 1 622 ? -19.175 -7.974 -15.223 1.00 87.62 622 TYR A O 1
ATOM 4918 N N . PRO A 1 623 ? -18.098 -6.672 -13.727 1.00 92.81 623 PRO A N 1
ATOM 4919 C CA . PRO A 1 623 ? -18.945 -5.513 -13.976 1.00 92.81 623 PRO A CA 1
ATOM 4920 C C . PRO A 1 623 ? -18.667 -4.955 -15.382 1.00 92.81 623 PRO A C 1
ATOM 4922 O O . PRO A 1 623 ? -17.518 -4.968 -15.837 1.00 92.81 623 PRO A O 1
ATOM 4925 N N . ALA A 1 624 ? -19.708 -4.447 -16.039 1.00 94.25 624 ALA A N 1
ATOM 4926 C CA . ALA A 1 624 ? -19.587 -3.669 -17.262 1.00 94.25 624 ALA A CA 1
ATOM 4927 C C . ALA A 1 624 ? -18.957 -2.312 -16.929 1.00 94.25 624 ALA A C 1
ATOM 4929 O O . ALA A 1 624 ? -19.491 -1.537 -16.126 1.00 94.25 624 ALA A O 1
ATOM 4930 N N . ILE A 1 625 ? -17.797 -2.043 -17.520 1.00 94.62 625 ILE A N 1
ATOM 4931 C CA . ILE A 1 625 ? -17.080 -0.785 -17.337 1.00 94.62 625 ILE A CA 1
ATOM 4932 C C . ILE A 1 625 ? -17.599 0.193 -18.382 1.00 94.62 625 ILE A C 1
ATOM 4934 O O . ILE A 1 625 ? -17.209 0.141 -19.546 1.00 94.62 625 ILE A O 1
ATOM 4938 N N . ASP A 1 626 ? -18.498 1.077 -17.962 1.00 93.94 626 ASP A N 1
ATOM 4939 C CA . ASP A 1 626 ? -19.131 2.026 -18.865 1.00 93.94 626 ASP A CA 1
ATOM 4940 C C . ASP A 1 626 ? -18.135 3.093 -19.331 1.00 93.94 626 ASP A C 1
ATOM 4942 O O . ASP A 1 626 ? -17.428 3.734 -18.542 1.00 93.94 626 ASP A O 1
ATOM 4946 N N . VAL A 1 627 ? -18.108 3.269 -20.649 1.00 92.25 627 VAL A N 1
ATOM 4947 C CA . VAL A 1 627 ? -17.315 4.273 -21.367 1.00 92.25 627 VAL A CA 1
ATOM 4948 C C . VAL A 1 627 ? -18.193 5.129 -22.285 1.00 92.25 627 VAL A C 1
ATOM 4950 O O . VAL A 1 627 ? -17.674 5.847 -23.136 1.00 92.25 627 VAL A O 1
ATOM 4953 N N . GLY A 1 628 ? -19.521 5.053 -22.124 1.00 92.19 628 GLY A N 1
ATOM 4954 C CA . GLY A 1 628 ? -20.505 5.800 -22.911 1.00 92.19 628 GLY A CA 1
ATOM 4955 C C . GLY A 1 628 ? -21.703 4.969 -23.377 1.00 92.19 628 GLY A C 1
ATOM 4956 O O . GLY A 1 628 ? -22.692 5.548 -23.825 1.00 92.19 628 GLY A O 1
ATOM 4957 N N . THR A 1 629 ? -21.653 3.641 -23.246 1.00 94.69 629 THR A N 1
ATOM 4958 C CA . THR A 1 629 ? -22.713 2.715 -23.671 1.00 94.69 629 THR A CA 1
ATOM 4959 C C . THR A 1 629 ? -24.018 2.996 -22.934 1.00 94.69 629 THR A C 1
ATOM 4961 O O . THR A 1 629 ? -25.075 3.039 -23.557 1.00 94.69 629 THR A O 1
ATOM 4964 N N . TYR A 1 630 ? -23.954 3.281 -21.628 1.00 94.50 630 TYR A N 1
ATOM 4965 C CA . TYR A 1 630 ? -25.144 3.624 -20.843 1.00 94.50 630 TYR A CA 1
ATOM 4966 C C . TYR A 1 630 ? -25.900 4.826 -21.423 1.00 94.50 630 TYR A C 1
ATOM 4968 O O . TYR A 1 630 ? -27.128 4.812 -21.481 1.00 94.50 630 TYR A O 1
ATOM 4976 N N . ARG A 1 631 ? -25.187 5.858 -21.895 1.00 94.38 631 ARG A N 1
ATOM 4977 C CA . ARG A 1 631 ? -25.822 7.055 -22.467 1.00 94.38 631 ARG A CA 1
ATOM 4978 C C . ARG A 1 631 ? -26.628 6.715 -23.722 1.00 94.38 631 ARG A C 1
ATOM 4980 O O . ARG A 1 631 ? -27.728 7.232 -23.868 1.00 94.38 631 ARG A O 1
ATOM 4987 N N . LYS A 1 632 ? -26.097 5.831 -24.571 1.00 96.38 632 LYS A N 1
ATOM 4988 C CA . LYS A 1 632 ? -26.750 5.355 -25.800 1.00 96.38 632 LYS A CA 1
ATOM 4989 C C . LYS A 1 632 ? -27.928 4.414 -25.521 1.00 96.38 632 LYS A C 1
ATOM 4991 O O . LYS A 1 632 ? -28.927 4.456 -26.227 1.00 96.38 632 LYS A O 1
ATOM 4996 N N . ILE A 1 633 ? -27.851 3.613 -24.457 1.00 95.56 633 ILE A N 1
ATOM 4997 C CA . ILE A 1 633 ? -28.998 2.828 -23.969 1.00 95.56 633 ILE A CA 1
ATOM 4998 C C . ILE A 1 633 ? -30.104 3.767 -23.475 1.00 95.56 633 ILE A C 1
ATOM 5000 O O . ILE A 1 633 ? -31.268 3.604 -23.825 1.00 95.56 633 ILE A O 1
ATOM 5004 N N . LYS A 1 634 ? -29.737 4.793 -22.699 1.00 93.75 634 LYS A N 1
ATOM 5005 C CA . LYS A 1 634 ? -30.685 5.768 -22.154 1.00 93.75 634 LYS A CA 1
ATOM 5006 C C . LYS A 1 634 ? -31.376 6.599 -23.243 1.00 93.75 634 LYS A C 1
ATOM 5008 O O . LYS A 1 634 ? -32.552 6.908 -23.084 1.00 93.75 634 LYS A O 1
ATOM 5013 N N . SER A 1 635 ? -30.672 6.969 -24.316 1.00 94.81 635 SER A N 1
ATOM 5014 C CA . SER A 1 635 ? -31.261 7.690 -25.456 1.00 94.81 635 SER A CA 1
ATOM 5015 C C . SER A 1 635 ? -32.092 6.799 -26.386 1.00 94.81 635 SER A C 1
ATOM 5017 O O . SER A 1 635 ? -32.799 7.325 -27.239 1.00 94.81 635 SER A O 1
ATOM 5019 N N . GLY A 1 636 ? -32.026 5.472 -26.233 1.00 93.62 636 GLY A N 1
ATOM 5020 C CA . GLY A 1 636 ? -32.696 4.511 -27.112 1.00 93.62 636 GLY A CA 1
ATOM 5021 C C . GLY A 1 636 ? -31.931 4.189 -28.401 1.00 93.62 636 GLY A C 1
ATOM 5022 O O . GLY A 1 636 ? -32.410 3.393 -29.202 1.00 93.62 636 GLY A O 1
ATOM 5023 N N . GLU A 1 637 ? -30.735 4.751 -28.593 1.00 96.00 637 GLU A N 1
ATOM 5024 C CA . GLU A 1 637 ? -29.860 4.445 -29.736 1.00 96.00 637 GLU A CA 1
ATOM 5025 C C . GLU A 1 637 ? -29.304 3.011 -29.686 1.00 96.00 637 GLU A C 1
ATOM 5027 O O . GLU A 1 637 ? -28.998 2.427 -30.723 1.00 96.00 637 GLU A O 1
ATOM 5032 N N . ILE A 1 638 ? -29.186 2.435 -28.484 1.00 97.81 638 ILE A N 1
ATOM 5033 C CA . ILE A 1 638 ? -28.929 1.005 -28.278 1.00 97.81 638 ILE A CA 1
ATOM 5034 C C . ILE A 1 638 ? -30.150 0.391 -27.600 1.00 97.81 638 ILE A C 1
ATOM 5036 O O . ILE A 1 638 ? -30.460 0.712 -26.451 1.00 97.81 638 ILE A O 1
ATOM 5040 N N . GLN A 1 639 ? -30.816 -0.534 -28.286 1.00 96.31 639 GLN A N 1
ATOM 5041 C CA . GLN A 1 639 ? -31.968 -1.243 -27.744 1.00 96.31 639 GLN A CA 1
ATOM 5042 C C . GLN A 1 639 ? -31.523 -2.452 -26.914 1.00 96.31 639 GLN A C 1
ATOM 5044 O O . GLN A 1 639 ? -30.830 -3.338 -27.406 1.00 96.31 639 GLN A O 1
ATOM 5049 N N . VAL A 1 640 ? -31.966 -2.542 -25.662 1.00 95.31 640 VAL A N 1
ATOM 5050 C CA . VAL A 1 640 ? -31.726 -3.727 -24.826 1.00 95.31 640 VAL A CA 1
ATOM 5051 C C . VAL A 1 640 ? -32.859 -4.732 -25.011 1.00 95.31 640 VAL A C 1
ATOM 5053 O O . VAL A 1 640 ? -34.034 -4.399 -24.859 1.00 95.31 640 VAL A O 1
ATOM 5056 N N . LEU A 1 641 ? -32.499 -5.976 -25.314 1.00 92.75 641 LEU A N 1
ATOM 5057 C CA . LEU A 1 641 ? -33.418 -7.099 -25.440 1.00 92.75 641 LEU A CA 1
ATOM 5058 C C . LEU A 1 641 ? -33.324 -7.980 -24.179 1.00 92.75 641 LEU A C 1
ATOM 5060 O O . LEU A 1 641 ? -32.242 -8.494 -23.876 1.00 92.75 641 LEU A O 1
ATOM 5064 N N . PRO A 1 642 ? -34.432 -8.159 -23.431 1.00 74.88 642 PRO A N 1
ATOM 5065 C CA . PRO A 1 642 ? -34.408 -8.758 -22.092 1.00 74.88 642 PRO A CA 1
ATOM 5066 C C . PRO A 1 642 ? -34.437 -10.296 -22.085 1.00 74.88 642 PRO A C 1
ATOM 5068 O O . PRO A 1 642 ? -34.384 -10.898 -21.018 1.00 74.88 642 PRO A O 1
ATOM 5071 N N . ALA A 1 643 ? -34.562 -10.945 -23.247 1.00 81.38 643 ALA A N 1
ATOM 5072 C CA . ALA A 1 643 ? -34.722 -12.394 -23.356 1.00 81.38 643 ALA A CA 1
ATOM 5073 C C . ALA A 1 643 ? -33.638 -13.022 -24.241 1.00 81.38 643 ALA A C 1
ATOM 5075 O O . ALA A 1 643 ? -33.110 -12.385 -25.151 1.00 81.38 643 ALA A O 1
ATOM 5076 N N . GLU A 1 644 ? -33.309 -14.284 -23.955 1.00 86.25 644 GLU A N 1
ATOM 5077 C CA . GLU A 1 644 ? -32.393 -15.083 -24.772 1.00 86.25 644 GLU A CA 1
ATOM 5078 C C . GLU A 1 644 ? -32.995 -15.399 -26.147 1.00 86.25 644 GLU A C 1
ATOM 5080 O O . GLU A 1 644 ? -34.217 -15.410 -26.312 1.00 86.25 644 GLU A O 1
ATOM 5085 N N . ILE A 1 645 ? -32.126 -15.707 -27.113 1.00 90.88 645 ILE A N 1
ATOM 5086 C CA . ILE A 1 645 ? -32.534 -16.237 -28.418 1.00 90.88 645 ILE A CA 1
ATOM 5087 C C . ILE A 1 645 ? -33.207 -17.599 -28.198 1.00 90.88 645 ILE A C 1
ATOM 5089 O O . ILE A 1 645 ? -32.674 -18.447 -27.481 1.00 90.88 645 ILE A O 1
ATOM 5093 N N . GLY A 1 646 ? -34.395 -17.766 -28.775 1.00 87.88 646 GLY A N 1
ATOM 5094 C CA . GLY A 1 646 ? -35.121 -19.028 -28.864 1.00 87.88 646 GLY A CA 1
ATOM 5095 C C . GLY A 1 646 ? -34.743 -19.770 -30.142 1.00 87.88 646 GLY A C 1
ATOM 5096 O O . GLY A 1 646 ? -34.096 -20.807 -30.065 1.00 87.88 646 GLY A O 1
ATOM 5097 N N . SER A 1 647 ? -35.083 -19.200 -31.303 1.00 91.38 647 SER A N 1
ATOM 5098 C CA . SER A 1 647 ? -34.774 -19.777 -32.618 1.00 91.38 647 SER A CA 1
ATOM 5099 C C . SER A 1 647 ? -34.422 -18.698 -33.649 1.00 91.38 647 SER A C 1
ATOM 5101 O O . SER A 1 647 ? -34.739 -17.517 -33.469 1.00 91.38 647 SER A O 1
ATOM 5103 N N . ILE A 1 648 ? -33.741 -19.092 -34.726 1.00 93.50 648 ILE A N 1
ATOM 5104 C CA . ILE A 1 648 ? -33.437 -18.227 -35.873 1.00 93.50 648 ILE A CA 1
ATOM 5105 C C . ILE A 1 648 ? -34.022 -18.853 -37.141 1.00 93.50 648 ILE A C 1
ATOM 5107 O O . ILE A 1 648 ? -33.834 -20.042 -37.389 1.00 93.50 648 ILE A O 1
ATOM 5111 N N . ARG A 1 649 ? -34.733 -18.056 -37.949 1.00 89.38 649 ARG A N 1
ATOM 5112 C CA . ARG A 1 649 ? -35.324 -18.482 -39.229 1.00 89.38 649 ARG A CA 1
ATOM 5113 C C . ARG A 1 649 ? -35.088 -17.412 -40.296 1.00 89.38 649 ARG A C 1
ATOM 5115 O O . ARG A 1 649 ? -35.729 -16.360 -40.272 1.00 89.38 649 ARG A O 1
ATOM 5122 N N . GLY 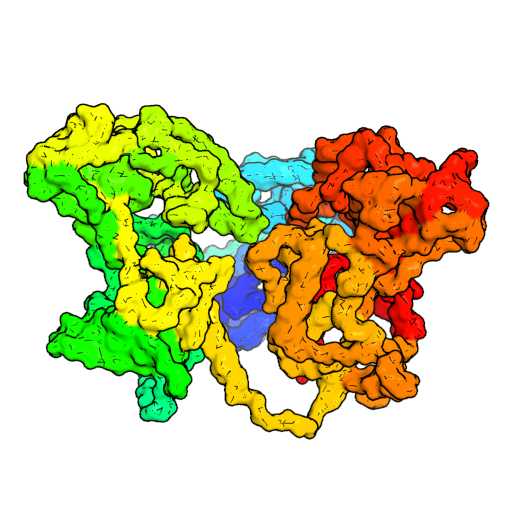A 1 650 ? -34.176 -17.656 -41.240 1.00 88.81 650 GLY A N 1
ATOM 5123 C CA . GLY A 1 650 ? -33.806 -16.642 -42.237 1.00 88.81 650 GLY A CA 1
ATOM 5124 C C . GLY A 1 650 ? -33.222 -15.394 -41.560 1.00 88.81 650 GLY A C 1
ATOM 5125 O O . GLY A 1 650 ? -32.335 -15.508 -40.728 1.00 88.81 650 GLY A O 1
ATOM 5126 N N . GLY A 1 651 ? -33.729 -14.193 -41.859 1.00 83.69 651 GLY A N 1
ATOM 5127 C CA . GLY A 1 651 ? -33.314 -12.946 -41.179 1.00 83.69 651 GLY A CA 1
ATOM 5128 C C . GLY A 1 651 ? -33.966 -12.691 -39.807 1.00 83.69 651 GLY A C 1
ATOM 5129 O O . GLY A 1 651 ? -33.637 -11.714 -39.129 1.00 83.69 651 GLY A O 1
ATOM 5130 N N . GLN A 1 652 ? -34.903 -13.548 -39.389 1.00 91.88 652 GLN A N 1
ATOM 5131 C CA . GLN A 1 652 ? -35.704 -13.358 -38.181 1.00 91.88 652 GLN A CA 1
ATOM 5132 C C . GLN A 1 652 ? -35.078 -14.067 -36.977 1.00 91.88 652 GLN A C 1
ATOM 5134 O O . GLN A 1 652 ? -34.856 -15.277 -37.001 1.00 91.88 652 GLN A O 1
ATOM 5139 N N . VAL A 1 653 ? -34.853 -13.319 -35.898 1.00 93.56 653 VAL A N 1
ATOM 5140 C CA . VAL A 1 653 ? -34.433 -13.834 -34.591 1.00 93.56 653 VAL A CA 1
ATOM 5141 C C . VAL A 1 653 ? -35.623 -13.777 -33.640 1.00 93.56 653 VAL A C 1
ATOM 5143 O O . VAL A 1 653 ? -36.120 -12.695 -33.314 1.00 93.56 653 VAL A O 1
ATOM 5146 N N . GLU A 1 654 ? -36.072 -14.942 -33.188 1.00 93.50 654 GLU A N 1
ATOM 5147 C CA . GLU A 1 654 ? -37.138 -15.092 -32.203 1.00 93.50 654 GLU A CA 1
ATOM 5148 C C . GLU A 1 654 ? -36.534 -15.248 -30.805 1.00 93.50 654 GLU A C 1
ATOM 5150 O O . GLU A 1 654 ? -35.656 -16.081 -30.574 1.00 93.50 654 GLU A O 1
ATOM 5155 N N . LEU A 1 655 ? -36.988 -14.437 -29.853 1.00 92.25 655 LEU A N 1
ATOM 5156 C CA . LEU A 1 655 ? -36.581 -14.521 -28.454 1.00 92.25 655 LEU A CA 1
ATOM 5157 C C . LEU A 1 655 ? -37.510 -15.460 -27.674 1.00 92.25 655 LEU A C 1
ATOM 5159 O O . LEU A 1 655 ? -38.691 -15.579 -27.984 1.00 92.25 655 LEU A O 1
ATOM 5163 N N . LYS A 1 656 ? -37.025 -16.037 -26.569 1.00 88.69 656 LYS A N 1
ATOM 5164 C CA . LYS A 1 656 ? -37.814 -16.940 -25.700 1.00 88.69 656 LYS A CA 1
ATOM 5165 C C . LYS A 1 656 ? -39.084 -16.324 -25.096 1.00 88.69 656 LYS A C 1
ATOM 5167 O O . LYS A 1 656 ? -39.918 -17.045 -24.566 1.00 88.69 656 LYS A O 1
ATOM 5172 N N . ASN A 1 657 ? -39.235 -15.002 -25.145 1.00 85.94 657 ASN A N 1
ATOM 5173 C CA . ASN A 1 657 ? -40.451 -14.308 -24.718 1.00 85.94 657 ASN A CA 1
ATOM 5174 C C . ASN A 1 657 ? -41.494 -14.151 -25.849 1.00 85.94 657 ASN A C 1
ATOM 5176 O O . ASN A 1 657 ? -42.432 -13.372 -25.690 1.00 85.94 657 ASN A O 1
ATOM 5180 N N . GLY A 1 658 ? -41.306 -14.828 -26.988 1.00 86.44 658 GLY A N 1
ATOM 5181 C CA . GLY A 1 658 ? -42.207 -14.822 -28.144 1.00 86.44 658 GLY A CA 1
ATOM 5182 C C . GLY A 1 658 ? -42.064 -13.610 -29.071 1.00 86.44 658 GLY A C 1
ATOM 5183 O O . GLY A 1 658 ? -42.778 -13.508 -30.065 1.00 86.44 658 GLY A O 1
ATOM 5184 N N . LYS A 1 659 ? -41.160 -12.662 -28.779 1.00 89.75 659 LYS A N 1
ATOM 5185 C CA . LYS A 1 659 ? -40.924 -11.502 -29.653 1.00 89.75 659 LYS A CA 1
ATOM 5186 C C . LYS A 1 659 ? -39.922 -11.833 -30.750 1.00 89.75 659 LYS A C 1
ATOM 5188 O O . LYS A 1 659 ? -38.874 -12.414 -30.484 1.00 89.75 659 LYS A O 1
ATOM 5193 N N . SER A 1 660 ? -40.212 -11.374 -31.963 1.00 92.44 660 SER A N 1
ATOM 5194 C CA . SER A 1 660 ? -39.359 -11.552 -33.136 1.00 92.44 660 SER A CA 1
ATOM 5195 C C . SER A 1 660 ? -38.799 -10.233 -33.655 1.00 92.44 660 SER A C 1
ATOM 5197 O O . SER A 1 660 ? -39.501 -9.223 -33.686 1.00 92.44 660 SER A O 1
ATOM 5199 N N . TYR A 1 661 ? -37.549 -10.264 -34.112 1.00 94.25 661 TYR A N 1
ATOM 5200 C CA . TYR A 1 661 ? -36.829 -9.109 -34.646 1.00 94.25 661 TYR A CA 1
ATOM 5201 C C . TYR A 1 661 ? -36.070 -9.492 -35.921 1.00 94.25 661 TYR A C 1
ATOM 5203 O O . TYR A 1 661 ? -35.623 -10.625 -36.060 1.00 94.25 661 TYR A O 1
ATOM 5211 N N . GLN A 1 662 ? -35.919 -8.546 -36.846 1.00 94.94 662 GLN A N 1
ATOM 5212 C CA . GLN A 1 662 ? -35.139 -8.720 -38.078 1.00 94.94 662 GLN A CA 1
ATOM 5213 C C . GLN A 1 662 ? -33.762 -8.076 -37.915 1.00 94.94 662 GLN A C 1
ATOM 5215 O O . GLN A 1 662 ? -33.690 -6.904 -37.524 1.00 94.94 662 GLN A O 1
ATOM 5220 N N . PHE A 1 663 ? -32.702 -8.813 -38.245 1.00 96.44 663 PHE A N 1
ATOM 5221 C CA . PHE A 1 663 ? -31.319 -8.341 -38.167 1.00 96.44 663 PHE A CA 1
ATOM 5222 C C . PHE A 1 663 ? -30.543 -8.667 -39.441 1.00 96.44 663 PHE A C 1
ATOM 5224 O O . PHE A 1 663 ? -30.760 -9.706 -40.055 1.00 96.44 663 PHE A O 1
ATOM 5231 N N . ASP A 1 664 ? -29.598 -7.794 -39.783 1.00 96.19 664 ASP A N 1
ATOM 5232 C CA . ASP A 1 664 ? -28.684 -7.961 -40.917 1.00 96.19 664 ASP A CA 1
ATOM 5233 C C . ASP A 1 664 ? -27.372 -8.640 -40.482 1.00 96.19 664 ASP A C 1
ATOM 5235 O O . ASP A 1 664 ? -26.672 -9.234 -41.299 1.00 96.19 664 ASP A O 1
ATOM 5239 N N . ALA A 1 665 ? -27.024 -8.553 -39.191 1.00 96.75 665 ALA A N 1
ATOM 5240 C CA . ALA A 1 665 ? -25.835 -9.187 -38.626 1.00 96.75 665 ALA A CA 1
ATOM 5241 C C . ALA A 1 665 ? -26.010 -9.578 -37.148 1.00 96.75 665 ALA A C 1
ATOM 5243 O O . ALA A 1 665 ? -26.696 -8.894 -36.381 1.00 96.75 665 ALA A O 1
ATOM 5244 N N . ILE A 1 666 ? -25.325 -10.647 -36.732 1.00 96.56 666 ILE A N 1
ATOM 5245 C CA . ILE A 1 666 ? -25.249 -11.143 -35.354 1.00 96.56 666 ILE A CA 1
ATOM 5246 C C . ILE A 1 666 ? -23.786 -11.154 -34.892 1.00 96.56 666 ILE A C 1
ATOM 5248 O O . ILE A 1 666 ? -22.936 -11.844 -35.455 1.00 96.56 666 ILE A O 1
ATOM 5252 N N . LEU A 1 667 ? -23.499 -10.427 -33.811 1.00 97.00 667 LEU A N 1
ATOM 5253 C CA . LEU A 1 667 ? -22.194 -10.363 -33.159 1.00 97.00 667 LEU A CA 1
ATOM 5254 C C . LEU A 1 667 ? -22.199 -11.133 -31.838 1.00 97.00 667 LEU A C 1
ATOM 5256 O O . LEU A 1 667 ? -22.714 -10.676 -30.816 1.00 97.00 667 LEU A O 1
ATOM 5260 N N . LEU A 1 668 ? -21.564 -12.300 -31.842 1.00 95.75 668 LEU A N 1
ATOM 5261 C CA . LEU A 1 668 ? -21.401 -13.169 -30.684 1.00 95.75 668 LEU A CA 1
ATOM 5262 C C . LEU A 1 668 ? -20.294 -12.625 -29.768 1.00 95.75 668 LEU A C 1
ATOM 5264 O O . LEU A 1 668 ? -19.099 -12.801 -30.006 1.00 95.75 668 LEU A O 1
ATOM 5268 N N . CYS A 1 669 ? -20.705 -11.959 -28.689 1.00 94.12 669 CYS A N 1
ATOM 5269 C CA . CYS A 1 669 ? -19.846 -11.460 -27.613 1.00 94.12 669 CYS A CA 1
ATOM 5270 C C . CYS A 1 669 ? -19.893 -12.404 -26.402 1.00 94.12 669 CYS A C 1
ATOM 5272 O O . CYS A 1 669 ? -20.041 -11.990 -25.249 1.00 94.12 669 CYS A O 1
ATOM 5274 N N . THR A 1 670 ? -19.785 -13.699 -26.686 1.00 90.94 670 THR A N 1
ATOM 5275 C CA . THR A 1 670 ? -20.134 -14.813 -25.795 1.00 90.94 670 THR A CA 1
ATOM 5276 C C . THR A 1 670 ? -18.957 -15.366 -24.988 1.00 90.94 670 THR A C 1
ATOM 5278 O O . THR A 1 670 ? -19.151 -16.235 -24.141 1.00 90.94 670 THR A O 1
ATOM 5281 N N . GLY A 1 671 ? -17.755 -14.807 -25.151 1.00 87.62 671 GLY A N 1
ATOM 5282 C CA . GLY A 1 671 ? -16.583 -15.124 -24.330 1.00 87.62 671 GLY A CA 1
ATOM 5283 C C . GLY A 1 671 ? -15.674 -16.180 -24.957 1.00 87.62 671 GLY A C 1
ATOM 5284 O O . GLY A 1 671 ? -15.629 -16.324 -26.173 1.00 87.62 671 GLY A O 1
ATOM 5285 N N . PHE A 1 672 ? -14.901 -16.887 -24.129 1.00 86.12 672 PHE A N 1
ATOM 5286 C CA . PHE A 1 672 ? -13.823 -17.768 -24.591 1.00 86.12 672 PHE A CA 1
ATOM 5287 C C . PHE A 1 672 ? -13.771 -19.090 -23.808 1.00 86.12 672 PHE A C 1
ATOM 5289 O O . PHE A 1 672 ? -14.074 -19.116 -22.613 1.00 86.12 672 PHE A O 1
ATOM 5296 N N . LYS A 1 673 ? -13.327 -20.166 -24.472 1.00 80.94 673 LYS A N 1
ATOM 5297 C CA . LYS A 1 673 ? -12.938 -21.456 -23.877 1.00 80.94 673 LYS A CA 1
ATOM 5298 C C . LYS A 1 673 ? -11.417 -21.517 -23.669 1.00 80.94 673 LYS A C 1
ATOM 5300 O O . LYS A 1 673 ? -10.652 -20.970 -24.465 1.00 80.94 673 LYS A O 1
ATOM 5305 N N . ARG A 1 674 ? -10.979 -22.219 -22.619 1.00 77.81 674 ARG A N 1
ATOM 5306 C CA . ARG A 1 674 ? -9.563 -22.499 -22.313 1.00 77.81 674 ARG A CA 1
ATOM 5307 C C . ARG A 1 674 ? -9.284 -23.966 -22.642 1.00 77.81 674 ARG A C 1
ATOM 5309 O O . ARG A 1 674 ? -10.110 -24.803 -22.311 1.00 77.81 674 ARG A O 1
ATOM 5316 N N . LEU A 1 675 ? -8.159 -24.253 -23.297 1.00 70.44 675 LEU A N 1
ATOM 5317 C CA . LEU A 1 675 ? -7.790 -25.607 -23.752 1.00 70.44 675 LEU A CA 1
ATOM 5318 C C . LEU A 1 675 ? -6.469 -26.098 -23.135 1.00 70.44 675 LEU A C 1
ATOM 5320 O O . LEU A 1 675 ? -5.838 -27.017 -23.642 1.00 70.44 675 LEU A O 1
ATOM 5324 N N . THR A 1 676 ? -6.012 -25.452 -22.060 1.00 74.00 676 THR A N 1
ATOM 5325 C CA . THR A 1 676 ? -4.721 -25.738 -21.416 1.00 74.00 676 THR A CA 1
ATOM 5326 C C . THR A 1 676 ? -4.638 -27.165 -20.864 1.00 74.00 676 THR A C 1
ATOM 5328 O O . THR A 1 676 ? -3.578 -27.779 -20.891 1.00 74.00 676 THR A O 1
ATOM 5331 N N . ASN A 1 677 ? -5.771 -27.717 -20.433 1.00 69.50 677 ASN A N 1
ATOM 5332 C CA . ASN A 1 677 ? -5.908 -29.092 -19.957 1.00 69.50 677 ASN A CA 1
ATOM 5333 C C . ASN A 1 677 ? -5.772 -30.158 -21.060 1.00 69.50 677 ASN A C 1
ATOM 5335 O O . ASN A 1 677 ? -5.621 -31.326 -20.728 1.00 69.50 677 ASN A O 1
ATOM 5339 N N . LEU A 1 678 ? -5.841 -29.792 -22.348 1.00 73.44 678 LEU A N 1
ATOM 5340 C CA . LEU A 1 678 ? -5.730 -30.766 -23.442 1.00 73.44 678 LEU A CA 1
ATOM 5341 C C . LEU A 1 678 ? -4.286 -31.206 -23.714 1.00 73.44 678 LEU A C 1
ATOM 5343 O O . LEU A 1 678 ? -4.080 -32.314 -24.197 1.00 73.44 678 LEU A O 1
ATOM 5347 N N . TRP A 1 679 ? -3.298 -30.356 -23.419 1.00 83.06 679 TRP A N 1
ATOM 5348 C CA . TRP A 1 679 ? -1.886 -30.624 -23.720 1.00 83.06 679 TRP A CA 1
ATOM 5349 C C . TRP A 1 679 ? -1.009 -30.776 -22.468 1.00 83.06 679 TRP A C 1
ATOM 5351 O O . TRP A 1 679 ? 0.019 -31.447 -22.521 1.00 83.06 679 TRP A O 1
ATOM 5361 N N . LEU A 1 680 ? -1.378 -30.194 -21.324 1.00 83.62 680 LEU A N 1
ATOM 5362 C CA . LEU A 1 680 ? -0.621 -30.366 -20.081 1.00 83.62 680 LEU A CA 1
ATOM 5363 C C . LEU A 1 680 ? -1.017 -31.683 -19.393 1.00 83.62 680 LEU A C 1
ATOM 5365 O O . LEU A 1 680 ? -2.126 -31.807 -18.879 1.00 83.62 680 LEU A O 1
ATOM 5369 N N . LYS A 1 681 ? -0.114 -32.668 -19.376 1.00 77.25 681 LYS A N 1
ATOM 5370 C CA . LYS A 1 681 ? -0.364 -34.011 -18.832 1.00 77.25 681 LYS A CA 1
ATOM 5371 C C . LYS A 1 681 ? 0.209 -34.161 -17.417 1.00 77.25 681 LYS A C 1
ATOM 5373 O O . LYS A 1 681 ? 1.247 -33.590 -17.090 1.00 77.25 681 LYS A O 1
ATOM 5378 N N . GLY A 1 682 ? -0.469 -34.945 -16.573 1.00 60.78 682 GLY A N 1
ATOM 5379 C CA . GLY A 1 682 ? -0.090 -35.154 -15.164 1.00 60.78 682 GLY A CA 1
ATOM 5380 C C . GLY A 1 682 ? -0.501 -34.020 -14.210 1.00 60.78 682 GLY A C 1
ATOM 5381 O O . GLY A 1 682 ? 0.035 -33.921 -13.105 1.00 60.78 682 GLY A O 1
ATOM 5382 N N . ASP A 1 683 ? -1.440 -33.159 -14.623 1.00 59.31 683 ASP A N 1
ATOM 5383 C CA . ASP A 1 683 ? -1.879 -31.963 -13.890 1.00 59.31 683 ASP A CA 1
ATOM 5384 C C . ASP A 1 683 ? -3.125 -32.174 -13.004 1.00 59.31 683 ASP A C 1
ATOM 5386 O O . ASP A 1 683 ? -4.081 -31.392 -12.988 1.00 59.31 683 ASP A O 1
ATOM 5390 N N . ASP A 1 684 ? -3.113 -33.210 -12.169 1.00 55.09 684 ASP A N 1
ATOM 5391 C CA . ASP A 1 684 ? -4.200 -33.406 -11.202 1.00 55.09 684 ASP A CA 1
ATOM 5392 C C . ASP A 1 684 ? -4.200 -32.339 -10.090 1.00 55.09 684 ASP A C 1
ATOM 5394 O O . ASP A 1 684 ? -5.134 -32.273 -9.286 1.00 55.09 684 ASP A O 1
ATOM 5398 N N . TYR A 1 685 ? -3.204 -31.445 -10.045 1.00 56.88 685 TYR A N 1
ATOM 5399 C CA . TYR A 1 685 ? -2.960 -30.566 -8.901 1.00 56.88 685 TYR A CA 1
ATOM 5400 C C . TYR A 1 685 ? -3.108 -29.061 -9.179 1.00 56.88 685 TYR A C 1
ATOM 5402 O O . TYR A 1 685 ? -3.516 -28.341 -8.265 1.00 56.88 685 TYR A O 1
ATOM 5410 N N . LEU A 1 686 ? -2.807 -28.557 -10.385 1.00 64.56 686 LEU A N 1
ATOM 5411 C CA . LEU A 1 686 ? -2.744 -27.116 -10.648 1.00 64.56 686 LEU A CA 1
ATOM 5412 C C . LEU A 1 686 ? -3.938 -26.577 -11.430 1.00 64.56 686 LEU A C 1
ATOM 5414 O O . LEU A 1 686 ? -4.426 -25.536 -11.014 1.00 64.56 686 LEU A O 1
ATOM 5418 N N . LEU A 1 687 ? -4.455 -27.227 -12.477 1.00 70.44 687 LEU A N 1
ATOM 5419 C CA . LEU A 1 687 ? -5.615 -26.728 -13.236 1.00 70.44 687 LEU A CA 1
ATOM 5420 C C . LEU A 1 687 ? -6.884 -27.566 -13.009 1.00 70.44 687 LEU A C 1
ATOM 5422 O O . LEU A 1 687 ? -6.852 -28.772 -12.766 1.00 70.44 687 LEU A O 1
ATOM 5426 N N . LYS A 1 688 ? -8.039 -26.898 -13.041 1.00 69.75 688 LYS A N 1
ATOM 5427 C CA . LYS A 1 688 ? -9.374 -27.510 -13.139 1.00 69.75 688 LYS A CA 1
ATOM 5428 C C . LYS A 1 688 ? -9.670 -27.898 -14.593 1.00 69.75 688 LYS A C 1
ATOM 5430 O O . LYS A 1 688 ? -9.009 -27.409 -15.507 1.00 69.75 688 LYS A O 1
ATOM 5435 N N . GLU A 1 689 ? -10.727 -28.681 -14.813 1.00 65.75 689 GLU A N 1
ATOM 5436 C CA . GLU A 1 689 ? -11.218 -29.022 -16.163 1.00 65.75 689 GLU A CA 1
ATOM 5437 C C . GLU A 1 689 ? -11.521 -27.786 -17.031 1.00 65.75 689 GLU A C 1
ATOM 5439 O O . GLU A 1 689 ? -11.387 -27.830 -18.249 1.00 65.75 689 GLU A O 1
ATOM 5444 N N . ASP A 1 690 ? -11.868 -26.650 -16.416 1.00 64.88 690 ASP A N 1
ATOM 5445 C CA . ASP A 1 690 ? -12.132 -25.378 -17.101 1.00 64.88 690 ASP A CA 1
ATOM 5446 C C . ASP A 1 690 ? -10.871 -24.515 -17.354 1.00 64.88 690 ASP A C 1
ATOM 5448 O O . ASP A 1 690 ? -10.976 -23.345 -17.762 1.00 64.88 690 ASP A O 1
ATOM 5452 N N . GLY A 1 691 ? -9.681 -25.072 -17.094 1.00 67.25 691 GLY A N 1
ATOM 5453 C CA . GLY A 1 691 ? -8.374 -24.443 -17.299 1.00 67.25 691 GLY A CA 1
ATOM 5454 C C . GLY A 1 691 ? -8.025 -23.343 -16.292 1.00 67.25 691 GLY A C 1
ATOM 5455 O O . GLY A 1 691 ? -7.145 -22.528 -16.568 1.00 67.25 691 GLY A O 1
ATOM 5456 N N . ILE A 1 692 ? -8.726 -23.260 -15.155 1.00 71.25 692 ILE A N 1
ATOM 5457 C CA . ILE A 1 692 ? -8.437 -22.300 -14.075 1.00 71.25 692 ILE A CA 1
ATOM 5458 C C . ILE A 1 692 ? -7.547 -22.954 -13.015 1.00 71.25 692 ILE A C 1
ATOM 5460 O O . ILE A 1 692 ? -7.794 -24.109 -12.662 1.00 71.25 692 ILE A O 1
ATOM 5464 N N . PRO A 1 693 ? -6.591 -22.219 -12.417 1.00 71.75 693 PRO A N 1
ATOM 5465 C CA . PRO A 1 693 ? -5.845 -22.713 -11.273 1.00 71.75 693 PRO A CA 1
ATOM 5466 C C . PRO A 1 693 ? -6.744 -23.213 -10.124 1.00 71.75 693 PRO A C 1
ATOM 5468 O O . PRO A 1 693 ? -7.632 -22.500 -9.647 1.00 71.75 693 PRO A O 1
ATOM 5471 N N . LYS A 1 694 ? -6.507 -24.446 -9.662 1.00 72.81 694 LYS A N 1
ATOM 5472 C CA . LYS A 1 694 ? -7.078 -25.053 -8.451 1.00 72.81 694 LYS A CA 1
ATOM 5473 C C . LYS A 1 694 ? -6.683 -24.270 -7.190 1.00 72.81 694 LYS A C 1
ATOM 5475 O O . LYS A 1 694 ? -7.581 -23.998 -6.389 1.00 72.81 694 LYS A O 1
ATOM 5480 N N . PRO A 1 695 ? -5.411 -23.856 -6.988 1.00 71.06 695 PRO A N 1
ATOM 5481 C CA . PRO A 1 695 ? -5.051 -23.047 -5.832 1.00 71.06 695 PRO A CA 1
ATOM 5482 C C . PRO A 1 695 ? -5.596 -21.623 -5.978 1.00 71.06 695 PRO A C 1
ATOM 5484 O O . PRO A 1 695 ? -5.483 -20.993 -7.027 1.00 71.06 695 PRO A O 1
ATOM 5487 N N . SER A 1 696 ? -6.174 -21.085 -4.906 1.00 68.94 696 SER A N 1
ATOM 5488 C CA . SER A 1 696 ? -6.627 -19.693 -4.863 1.00 68.94 696 SER A CA 1
ATOM 5489 C C . SER A 1 696 ? -5.475 -18.725 -4.566 1.00 68.94 696 SER A C 1
ATOM 5491 O O . SER A 1 696 ? -4.461 -19.097 -3.972 1.00 68.94 696 SER A O 1
ATOM 5493 N N . PHE A 1 697 ? -5.668 -17.446 -4.894 1.00 61.22 697 PHE A N 1
ATOM 5494 C CA . PHE A 1 697 ? -4.770 -16.358 -4.493 1.00 61.22 697 PHE A CA 1
ATOM 5495 C C . PHE A 1 697 ? -4.428 -16.414 -2.982 1.00 61.22 697 PHE A C 1
ATOM 5497 O O . PHE A 1 697 ? -5.338 -16.626 -2.170 1.00 61.22 697 PHE A O 1
ATOM 5504 N N . PRO A 1 698 ? -3.154 -16.214 -2.574 1.00 67.00 698 PRO A N 1
ATOM 5505 C CA . PRO A 1 698 ? -2.006 -15.738 -3.361 1.00 67.00 698 PRO A CA 1
ATOM 5506 C C . PRO A 1 698 ? -1.152 -16.817 -4.042 1.00 67.00 698 PRO A C 1
ATOM 5508 O O . PRO A 1 698 ? -0.214 -16.462 -4.745 1.00 67.00 698 PRO A O 1
ATOM 5511 N N . ASN A 1 699 ? -1.446 -18.105 -3.856 1.00 74.25 699 ASN A N 1
ATOM 5512 C CA . ASN A 1 699 ? -0.578 -19.203 -4.313 1.00 74.25 699 ASN A CA 1
ATOM 5513 C C . ASN A 1 699 ? -1.034 -19.833 -5.640 1.00 74.25 699 ASN A C 1
ATOM 5515 O O . ASN A 1 699 ? -0.541 -20.887 -6.026 1.00 74.25 699 ASN A O 1
ATOM 5519 N N . HIS A 1 700 ? -1.969 -19.194 -6.348 1.00 81.19 700 HIS A N 1
ATOM 5520 C CA . HIS A 1 700 ? -2.558 -19.678 -7.606 1.00 81.19 700 HIS A CA 1
ATOM 5521 C C . HIS A 1 700 ? -1.551 -19.866 -8.748 1.00 81.19 700 HIS A C 1
ATOM 5523 O O . HIS A 1 700 ? -1.850 -20.559 -9.713 1.00 81.19 700 HIS A O 1
ATOM 5529 N N . TRP A 1 701 ? -0.381 -19.234 -8.665 1.00 86.25 701 TRP A N 1
ATOM 5530 C CA . TRP A 1 701 ? 0.646 -19.247 -9.707 1.00 86.25 701 TRP A CA 1
ATOM 5531 C C . TRP A 1 701 ? 1.640 -20.413 -9.583 1.00 86.25 701 TRP A C 1
ATOM 5533 O O . TRP A 1 701 ? 2.427 -20.622 -10.504 1.00 86.25 701 TRP A O 1
ATOM 5543 N N . LYS A 1 702 ? 1.637 -21.168 -8.471 1.00 87.06 702 LYS A N 1
ATOM 5544 C CA . LYS A 1 702 ? 2.666 -22.174 -8.152 1.00 87.06 702 LYS A CA 1
ATOM 5545 C C . LYS A 1 702 ? 2.106 -23.598 -8.111 1.00 87.06 702 LYS A C 1
ATOM 5547 O O . LYS A 1 702 ? 1.246 -23.903 -7.288 1.00 87.06 702 LYS A O 1
ATOM 5552 N N . GLY A 1 703 ? 2.655 -24.475 -8.950 1.00 83.69 703 GLY A N 1
ATOM 5553 C CA . GLY A 1 703 ? 2.407 -25.917 -8.961 1.00 83.69 703 GLY A CA 1
ATOM 5554 C C . GLY A 1 703 ? 3.537 -26.745 -8.341 1.00 83.69 703 GLY A C 1
ATOM 5555 O O . GLY A 1 703 ? 4.484 -26.226 -7.741 1.00 83.69 703 GLY A O 1
ATOM 5556 N N . LYS A 1 704 ? 3.422 -28.071 -8.481 1.00 82.12 704 LYS A N 1
ATOM 5557 C CA . LYS A 1 704 ? 4.480 -29.034 -8.125 1.00 82.12 704 LYS A CA 1
ATOM 5558 C C . LYS A 1 704 ? 5.532 -29.107 -9.238 1.00 82.12 704 LYS A C 1
ATOM 5560 O O . LYS A 1 704 ? 5.303 -28.618 -10.337 1.00 82.12 704 LYS A O 1
ATOM 5565 N N . ASN A 1 705 ? 6.686 -29.711 -8.950 1.00 85.88 705 ASN A N 1
ATOM 5566 C CA . ASN A 1 705 ? 7.692 -30.081 -9.959 1.00 85.88 705 ASN A CA 1
ATOM 5567 C C . ASN A 1 705 ? 8.173 -28.923 -10.858 1.00 85.88 705 ASN A C 1
ATOM 5569 O O . ASN A 1 705 ? 8.483 -29.119 -12.026 1.00 85.88 705 ASN A O 1
ATOM 5573 N N . GLY A 1 706 ? 8.200 -27.693 -10.333 1.00 86.69 706 GLY A N 1
ATOM 5574 C CA . GLY A 1 706 ? 8.635 -26.524 -11.108 1.00 86.69 706 GLY A CA 1
ATOM 5575 C C . GLY A 1 706 ? 7.636 -26.054 -12.174 1.00 86.69 706 GLY A C 1
ATOM 5576 O O . GLY A 1 706 ? 8.030 -25.313 -13.071 1.00 86.69 706 GLY A O 1
ATOM 5577 N N . LEU A 1 707 ? 6.368 -26.471 -12.083 1.00 90.31 707 LEU A N 1
ATOM 5578 C CA . LEU A 1 707 ? 5.263 -25.954 -12.890 1.00 90.31 707 LEU A CA 1
ATOM 5579 C C . LEU A 1 707 ? 4.726 -24.642 -12.312 1.00 90.31 707 LEU A C 1
ATOM 5581 O O . LEU A 1 707 ? 4.460 -24.545 -11.110 1.00 90.31 707 LEU A O 1
ATOM 5585 N N . TYR A 1 708 ? 4.480 -23.662 -13.175 1.00 92.12 708 TYR A N 1
ATOM 5586 C CA . TYR A 1 708 ? 3.912 -22.370 -12.810 1.00 92.12 708 TYR A CA 1
ATOM 5587 C C . TYR A 1 708 ? 2.826 -21.928 -13.795 1.00 92.12 708 TYR A C 1
ATOM 5589 O O . TYR A 1 708 ? 2.892 -22.223 -14.986 1.00 92.12 708 TYR A O 1
ATOM 5597 N N . CYS A 1 709 ? 1.856 -21.151 -13.314 1.00 90.56 709 CYS A N 1
ATOM 5598 C CA . CYS A 1 709 ? 0.842 -20.493 -14.138 1.00 90.56 709 CYS A CA 1
ATOM 5599 C C . CYS A 1 709 ? 0.931 -18.978 -13.965 1.00 90.56 709 CYS A C 1
ATOM 5601 O O . CYS A 1 709 ? 0.903 -18.477 -12.843 1.00 90.56 709 CYS A O 1
ATOM 5603 N N . VAL A 1 710 ? 0.964 -18.235 -15.070 1.00 90.81 710 VAL A N 1
ATOM 5604 C CA . VAL A 1 710 ? 1.012 -16.768 -15.052 1.00 90.81 710 VAL A CA 1
ATOM 5605 C C . VAL A 1 710 ? -0.181 -16.194 -15.811 1.00 90.81 710 VAL A C 1
ATOM 5607 O O . VAL A 1 710 ? -0.465 -16.578 -16.943 1.00 90.81 710 VAL A O 1
ATOM 5610 N N . GLY A 1 711 ? -0.913 -15.270 -15.181 1.00 85.50 711 GLY A N 1
ATOM 5611 C CA . GLY A 1 711 ? -2.014 -14.564 -15.845 1.00 85.50 711 GLY A CA 1
ATOM 5612 C C . GLY A 1 711 ? -3.289 -15.386 -16.073 1.00 85.50 711 GLY A C 1
ATOM 5613 O O . GLY A 1 711 ? -4.103 -14.998 -16.905 1.00 85.50 711 GLY A O 1
ATOM 5614 N N . LEU A 1 712 ? -3.479 -16.486 -15.330 1.00 82.19 712 LEU A N 1
ATOM 5615 C CA . LEU A 1 712 ? -4.691 -17.330 -15.358 1.00 82.19 712 LEU A CA 1
ATOM 5616 C C . LEU A 1 712 ? -5.623 -17.113 -14.143 1.00 82.19 712 LEU A C 1
ATOM 5618 O O . LEU A 1 712 ? -6.542 -17.892 -13.892 1.00 82.19 712 LEU A O 1
ATOM 5622 N N . SER A 1 713 ? -5.374 -16.066 -13.350 1.00 74.81 713 SER A N 1
ATOM 5623 C CA . SER A 1 713 ? -6.011 -15.821 -12.045 1.00 74.81 713 SER A CA 1
ATOM 5624 C C . SER A 1 713 ? -7.189 -14.841 -12.059 1.00 74.81 713 SER A C 1
ATOM 5626 O O . SER A 1 713 ? -7.687 -14.458 -11.000 1.00 74.81 713 SER A O 1
ATOM 5628 N N . ARG A 1 714 ? -7.638 -14.385 -13.234 1.00 77.81 714 ARG A N 1
ATOM 5629 C CA . ARG A 1 714 ? -8.676 -13.354 -13.450 1.00 77.81 714 ARG A CA 1
ATOM 5630 C C . ARG A 1 714 ? -8.315 -11.981 -12.879 1.00 77.81 714 ARG A C 1
ATOM 5632 O O . ARG A 1 714 ? -9.161 -11.089 -12.732 1.00 77.81 714 ARG A O 1
ATOM 5639 N N . ARG A 1 715 ? -7.031 -11.775 -12.578 1.00 80.38 715 ARG A N 1
ATOM 5640 C CA . ARG A 1 715 ? -6.459 -10.539 -12.018 1.00 80.38 715 ARG A CA 1
ATOM 5641 C C . ARG A 1 715 ? -5.835 -9.634 -13.087 1.00 80.38 715 ARG A C 1
ATOM 5643 O O . ARG A 1 715 ? -5.259 -8.612 -12.745 1.00 80.38 715 ARG A O 1
ATOM 5650 N N . GLY A 1 716 ? -6.002 -9.948 -14.373 1.00 85.50 716 GLY A N 1
ATOM 5651 C CA . GLY A 1 716 ? -5.558 -9.093 -15.478 1.00 85.50 716 GLY A CA 1
ATOM 5652 C C . GLY A 1 716 ? -4.040 -8.870 -15.513 1.00 85.50 716 GLY A C 1
ATOM 5653 O O . GLY A 1 716 ? -3.261 -9.701 -15.042 1.00 85.50 716 GLY A O 1
ATOM 5654 N N . LEU A 1 717 ? -3.620 -7.736 -16.080 1.00 89.38 717 LEU A N 1
ATOM 5655 C CA . LEU A 1 717 ? -2.204 -7.420 -16.305 1.00 89.38 717 LEU A CA 1
ATOM 5656 C C . LEU A 1 717 ? -1.420 -7.189 -15.002 1.00 89.38 717 LEU A C 1
ATOM 5658 O O . LEU A 1 717 ? -0.332 -7.739 -14.865 1.00 89.38 717 LEU A O 1
ATOM 5662 N N . TYR A 1 718 ? -1.977 -6.484 -14.006 1.00 86.19 718 TYR A N 1
ATOM 5663 C CA . TYR A 1 718 ? -1.306 -6.338 -12.701 1.00 86.19 718 TYR A CA 1
ATOM 5664 C C . TYR A 1 718 ? -1.113 -7.686 -11.991 1.00 86.19 718 TYR A C 1
ATOM 5666 O O . TYR A 1 718 ? -0.083 -7.903 -11.362 1.00 86.19 718 TYR A O 1
ATOM 5674 N N . GLY A 1 719 ? -2.079 -8.606 -12.113 1.00 86.31 719 GLY A N 1
ATOM 5675 C CA . GLY A 1 719 ? -1.936 -9.966 -11.596 1.00 86.31 719 GLY A CA 1
ATOM 5676 C C . GLY A 1 719 ? -0.821 -10.723 -12.310 1.00 86.31 719 GLY A C 1
ATOM 5677 O O . GLY A 1 719 ? 0.018 -11.321 -11.653 1.00 86.31 719 GLY A O 1
ATOM 5678 N N . SER A 1 720 ? -0.758 -10.616 -13.641 1.00 90.81 720 SER A N 1
ATOM 5679 C CA . SER A 1 720 ? 0.323 -11.216 -14.439 1.00 90.81 720 SER A CA 1
ATOM 5680 C C . SER A 1 720 ? 1.701 -10.673 -14.048 1.00 90.81 720 SER A C 1
ATOM 5682 O O . SER A 1 720 ? 2.652 -11.442 -13.970 1.00 90.81 720 SER A O 1
ATOM 5684 N N . LYS A 1 721 ? 1.806 -9.369 -13.755 1.00 92.12 721 LYS A N 1
ATOM 5685 C CA . LYS A 1 721 ? 3.031 -8.733 -13.249 1.00 92.12 721 LYS A CA 1
ATOM 5686 C C . LYS A 1 721 ? 3.477 -9.335 -11.914 1.00 92.12 721 LYS A C 1
ATOM 5688 O O . LYS A 1 721 ? 4.644 -9.688 -11.774 1.00 92.12 721 LYS A O 1
ATOM 5693 N N . GLU A 1 722 ? 2.568 -9.443 -10.946 1.00 88.44 722 GLU A N 1
ATOM 5694 C CA . GLU A 1 722 ? 2.863 -10.036 -9.632 1.00 88.44 722 GLU A CA 1
ATOM 5695 C C . GLU A 1 722 ? 3.255 -11.515 -9.760 1.00 88.44 722 GLU A C 1
ATOM 5697 O O . GLU A 1 722 ? 4.262 -11.938 -9.196 1.00 88.44 722 GLU A O 1
ATOM 5702 N N . ASP A 1 723 ? 2.491 -12.284 -10.539 1.00 92.44 723 ASP A N 1
ATOM 5703 C CA . ASP A 1 723 ? 2.728 -13.709 -10.772 1.00 92.44 723 ASP A CA 1
ATOM 5704 C C . ASP A 1 723 ? 4.112 -13.933 -11.406 1.00 92.44 723 ASP A C 1
ATOM 5706 O O . ASP A 1 723 ? 4.899 -14.723 -10.892 1.00 92.44 723 ASP A O 1
ATOM 5710 N N . ALA A 1 724 ? 4.462 -13.177 -12.453 1.00 95.31 724 ALA A N 1
ATOM 5711 C CA . ALA A 1 724 ? 5.766 -13.249 -13.115 1.00 95.31 724 ALA A CA 1
ATOM 5712 C C . ALA A 1 724 ? 6.940 -12.961 -12.162 1.00 95.31 724 ALA A C 1
ATOM 5714 O O . ALA A 1 724 ? 7.949 -13.666 -12.185 1.00 95.31 724 ALA A O 1
ATOM 5715 N N . GLN A 1 725 ? 6.816 -11.942 -11.304 1.00 92.94 725 GLN A N 1
ATOM 5716 C CA . GLN A 1 725 ? 7.841 -11.609 -10.307 1.00 92.94 725 GLN A CA 1
ATOM 5717 C C . GLN A 1 725 ? 7.991 -12.711 -9.256 1.00 92.94 725 GLN A C 1
ATOM 5719 O O . GLN A 1 725 ? 9.109 -13.089 -8.909 1.00 92.94 725 GLN A O 1
ATOM 5724 N N . ASN A 1 726 ? 6.874 -13.254 -8.770 1.00 91.12 726 ASN A N 1
ATOM 5725 C CA . ASN A 1 726 ? 6.885 -14.342 -7.798 1.00 91.12 726 ASN A CA 1
ATOM 5726 C C . ASN A 1 726 ? 7.525 -15.614 -8.372 1.00 91.12 726 ASN A C 1
ATOM 5728 O O . ASN A 1 726 ? 8.347 -16.231 -7.697 1.00 91.12 726 ASN A O 1
ATOM 5732 N N . ILE A 1 727 ? 7.202 -15.964 -9.621 1.00 93.06 727 ILE A N 1
ATOM 5733 C CA . ILE A 1 727 ? 7.785 -17.111 -10.332 1.00 93.06 727 ILE A CA 1
ATOM 5734 C C . ILE A 1 727 ? 9.302 -16.952 -10.454 1.00 93.06 727 ILE A C 1
ATOM 5736 O O . ILE A 1 727 ? 10.047 -17.841 -10.045 1.00 93.06 727 ILE A O 1
ATOM 5740 N N . ALA A 1 728 ? 9.770 -15.808 -10.959 1.00 91.56 728 ALA A N 1
ATOM 5741 C CA . ALA A 1 728 ? 11.196 -15.558 -11.146 1.00 91.56 728 ALA A CA 1
ATOM 5742 C C . ALA A 1 728 ? 11.974 -15.598 -9.816 1.00 91.56 728 ALA A C 1
ATOM 5744 O O . ALA A 1 728 ? 13.048 -16.198 -9.739 1.00 91.56 728 ALA A O 1
ATOM 5745 N N . ASN A 1 729 ? 11.403 -15.036 -8.746 1.00 88.19 729 ASN A N 1
ATOM 5746 C CA . ASN A 1 729 ? 11.990 -15.085 -7.407 1.00 88.19 729 ASN A CA 1
ATOM 5747 C C . ASN A 1 729 ? 12.031 -16.510 -6.829 1.00 88.19 729 ASN A C 1
ATOM 5749 O O . ASN A 1 729 ? 13.031 -16.883 -6.215 1.00 88.19 729 ASN A O 1
ATOM 5753 N N . ASP A 1 730 ? 10.978 -17.313 -7.026 1.00 89.31 730 ASP A N 1
ATOM 5754 C CA . ASP A 1 730 ? 10.941 -18.713 -6.580 1.00 89.31 730 ASP A CA 1
ATOM 5755 C C . ASP A 1 730 ? 12.028 -19.535 -7.279 1.00 89.31 730 ASP A C 1
ATOM 5757 O O . ASP A 1 730 ? 12.804 -20.216 -6.608 1.00 89.31 730 ASP A O 1
ATOM 5761 N N . ILE A 1 731 ? 12.141 -19.410 -8.605 1.00 87.94 731 ILE A N 1
ATOM 5762 C CA . ILE A 1 731 ? 13.171 -20.090 -9.403 1.00 87.94 731 ILE A CA 1
ATOM 5763 C C . ILE A 1 731 ? 14.573 -19.677 -8.930 1.00 87.94 731 ILE A C 1
ATOM 5765 O O . ILE A 1 731 ? 15.427 -20.535 -8.703 1.00 87.94 731 ILE A O 1
ATOM 5769 N N . ASN A 1 732 ? 14.799 -18.380 -8.695 1.00 85.25 732 ASN A N 1
ATOM 5770 C CA . ASN A 1 732 ? 16.084 -17.882 -8.206 1.00 85.25 732 ASN A CA 1
ATOM 5771 C C . ASN A 1 732 ? 16.429 -18.410 -6.802 1.00 85.25 732 ASN A C 1
ATOM 5773 O O . ASN A 1 732 ? 17.559 -18.822 -6.556 1.00 85.25 732 ASN A O 1
ATOM 5777 N N . SER A 1 733 ? 15.455 -18.470 -5.887 1.00 77.75 733 SER A N 1
ATOM 5778 C CA . SER A 1 733 ? 15.673 -18.977 -4.522 1.00 77.75 733 SER A CA 1
ATOM 5779 C C . SER A 1 733 ? 16.112 -20.446 -4.493 1.00 77.75 733 SER A C 1
ATOM 5781 O O . SER A 1 733 ? 16.981 -20.818 -3.705 1.00 77.75 733 SER A O 1
ATOM 5783 N N . ARG A 1 734 ? 15.587 -21.267 -5.412 1.00 71.62 734 ARG A N 1
ATOM 5784 C CA . ARG A 1 734 ? 15.973 -22.678 -5.558 1.00 71.62 734 ARG A CA 1
ATOM 5785 C C . ARG A 1 734 ? 17.377 -22.852 -6.138 1.00 71.62 734 ARG A C 1
ATOM 5787 O O . ARG A 1 734 ? 18.020 -23.856 -5.856 1.00 71.62 734 ARG A O 1
ATOM 5794 N N . LYS A 1 735 ? 17.885 -21.871 -6.897 1.00 58.44 735 LYS A N 1
ATOM 5795 C CA . LYS A 1 735 ? 19.274 -21.851 -7.391 1.00 58.44 735 LYS A CA 1
ATOM 5796 C C . LYS A 1 735 ? 20.278 -21.707 -6.238 1.00 58.44 735 LYS A C 1
ATOM 5798 O O . LYS A 1 735 ? 21.329 -22.337 -6.279 1.00 58.44 735 LYS A O 1
ATOM 5803 N N . CYS A 1 736 ? 19.935 -20.937 -5.202 1.00 43.50 736 CYS A N 1
ATOM 5804 C CA . CYS A 1 736 ? 20.795 -20.690 -4.037 1.00 43.50 736 CYS A CA 1
ATOM 5805 C C . CYS A 1 736 ? 20.806 -21.827 -2.997 1.00 43.50 736 CYS A C 1
ATOM 5807 O O . CYS A 1 736 ? 21.699 -21.867 -2.159 1.00 43.50 736 CYS A O 1
ATOM 5809 N N . GLN A 1 737 ? 19.844 -22.756 -3.028 1.00 41.56 737 GLN A N 1
ATOM 5810 C CA . GLN A 1 737 ? 19.766 -23.857 -2.053 1.00 41.56 737 GLN A CA 1
ATOM 5811 C C . GLN A 1 737 ? 20.737 -25.018 -2.342 1.00 41.56 737 GLN A C 1
ATOM 5813 O O . GLN A 1 737 ? 20.979 -25.829 -1.457 1.00 41.56 737 GLN A O 1
ATOM 5818 N N . ASN A 1 738 ? 21.354 -25.067 -3.529 1.00 33.38 738 ASN A N 1
ATOM 5819 C CA . ASN A 1 738 ? 22.305 -26.121 -3.917 1.00 33.38 738 ASN A CA 1
ATOM 5820 C C . ASN A 1 738 ? 23.788 -25.751 -3.705 1.00 33.38 738 ASN A C 1
ATOM 5822 O O . ASN A 1 738 ? 24.660 -26.446 -4.216 1.00 33.38 738 ASN A O 1
ATOM 5826 N N . SER A 1 739 ? 24.096 -24.673 -2.975 1.00 29.64 739 SER A N 1
ATOM 5827 C CA . SER A 1 739 ? 25.476 -24.202 -2.761 1.00 29.64 739 SER A CA 1
ATOM 5828 C C . SER A 1 739 ? 25.879 -24.051 -1.290 1.00 29.64 739 SER A C 1
ATOM 5830 O O . SER A 1 739 ? 26.795 -23.293 -0.992 1.00 29.64 739 SER A O 1
ATOM 5832 N N . ILE A 1 740 ? 25.218 -24.745 -0.359 1.00 31.78 740 ILE A N 1
ATOM 5833 C CA . ILE A 1 740 ? 25.618 -24.751 1.057 1.00 31.78 740 ILE A CA 1
ATOM 5834 C C . ILE A 1 740 ? 25.850 -26.195 1.501 1.00 31.78 740 ILE A C 1
ATOM 5836 O O . ILE A 1 740 ? 24.997 -26.830 2.109 1.00 31.78 740 ILE A O 1
ATOM 5840 N N . HIS A 1 741 ? 27.032 -26.709 1.181 1.00 26.39 741 HIS A N 1
ATOM 5841 C CA . HIS A 1 741 ? 27.696 -27.719 1.992 1.00 26.39 741 HIS A CA 1
ATOM 5842 C C . HIS A 1 741 ? 29.182 -27.362 2.064 1.00 26.39 741 HIS A C 1
ATOM 5844 O O . HIS A 1 741 ? 29.748 -26.877 1.089 1.00 26.39 741 HIS A O 1
ATOM 5850 N N . THR A 1 742 ? 29.770 -27.616 3.235 1.00 27.78 742 THR A N 1
ATOM 5851 C CA . THR A 1 742 ? 31.167 -27.402 3.665 1.00 27.78 742 THR A CA 1
ATOM 5852 C C . THR A 1 742 ? 31.607 -25.969 3.991 1.00 27.78 742 THR A C 1
ATOM 5854 O O . THR A 1 742 ? 32.136 -25.268 3.143 1.00 27.78 742 THR A O 1
ATOM 5857 N N . SER A 1 743 ? 31.467 -25.590 5.269 1.00 25.05 743 SER A N 1
ATOM 5858 C CA . SER A 1 743 ? 32.597 -25.188 6.134 1.00 25.05 743 SER A CA 1
ATOM 5859 C C . SER A 1 743 ? 32.075 -24.809 7.531 1.00 25.05 743 SER A C 1
ATOM 5861 O O . SER A 1 743 ? 31.447 -23.765 7.694 1.00 25.05 743 SER A O 1
ATOM 5863 N N . GLU A 1 744 ? 32.323 -25.651 8.536 1.00 31.34 744 GLU A N 1
ATOM 5864 C CA . GLU A 1 744 ? 32.172 -25.296 9.953 1.00 31.34 744 GLU A CA 1
ATOM 5865 C C . GLU A 1 744 ? 33.537 -24.976 10.577 1.00 31.34 744 GLU A C 1
ATOM 5867 O O . GLU A 1 744 ? 34.563 -25.498 10.150 1.00 31.34 744 GLU A O 1
ATOM 5872 N N . MET A 1 745 ? 33.467 -24.178 11.649 1.00 30.95 745 MET A N 1
ATOM 5873 C CA . MET A 1 745 ? 34.499 -23.845 12.642 1.00 30.95 745 MET A CA 1
ATOM 5874 C C . MET A 1 745 ? 35.452 -22.680 12.334 1.00 30.95 745 MET A C 1
ATOM 5876 O O . MET A 1 745 ? 36.621 -22.903 12.048 1.00 30.95 745 MET A O 1
ATOM 5880 N N . GLN A 1 746 ? 34.974 -21.438 12.548 1.00 29.94 746 GLN A N 1
ATOM 5881 C CA . GLN A 1 746 ? 35.770 -20.310 13.090 1.00 29.94 746 GLN A CA 1
ATOM 5882 C C . GLN A 1 746 ? 34.933 -19.022 13.346 1.00 29.94 746 GLN A C 1
ATOM 5884 O O . GLN A 1 746 ? 35.274 -17.971 12.829 1.00 29.94 746 GLN A O 1
ATOM 5889 N N . GLU A 1 747 ? 33.821 -19.018 14.111 1.00 44.97 747 GLU A N 1
ATOM 5890 C CA . GLU A 1 747 ? 33.031 -17.756 14.221 1.00 44.97 747 GLU A CA 1
ATOM 5891 C C . GLU A 1 747 ? 32.189 -17.518 15.501 1.00 44.97 747 GLU A C 1
ATOM 5893 O O . GLU A 1 747 ? 31.100 -16.949 15.466 1.00 44.97 747 GLU A O 1
ATOM 5898 N N . HIS A 1 748 ? 32.701 -17.860 16.689 1.00 49.91 748 HIS A N 1
ATOM 5899 C CA . HIS A 1 748 ? 31.972 -17.658 17.961 1.00 49.91 748 HIS A CA 1
ATOM 5900 C C . HIS A 1 748 ? 31.737 -16.183 18.377 1.00 49.91 748 HIS A C 1
ATOM 5902 O O . HIS A 1 748 ? 31.028 -15.936 19.349 1.00 49.91 748 HIS A O 1
ATOM 5908 N N . ASN A 1 749 ? 32.294 -15.185 17.675 1.00 55.75 749 ASN A N 1
ATOM 5909 C CA . ASN A 1 749 ? 32.029 -13.761 17.959 1.00 55.75 749 ASN A CA 1
ATOM 5910 C C . ASN A 1 749 ? 30.752 -13.226 17.288 1.00 55.75 749 ASN A C 1
ATOM 5912 O O . ASN A 1 749 ? 30.323 -12.124 17.617 1.00 55.75 749 ASN A O 1
ATOM 5916 N N . LYS A 1 750 ? 30.134 -13.984 16.371 1.00 69.81 750 LYS A N 1
ATOM 5917 C CA . LYS A 1 750 ? 28.970 -13.529 15.587 1.00 69.81 750 LYS A CA 1
ATOM 5918 C C . LYS A 1 750 ? 27.631 -14.116 16.051 1.00 69.81 750 LYS A C 1
ATOM 5920 O O . LYS A 1 750 ? 26.601 -13.835 15.446 1.00 69.81 750 LYS A O 1
ATOM 5925 N N . VAL A 1 751 ? 27.635 -14.924 17.117 1.00 88.56 751 VAL A N 1
ATOM 5926 C CA . VAL A 1 751 ? 26.444 -15.632 17.613 1.00 88.56 751 VAL A CA 1
ATOM 5927 C C . VAL A 1 751 ? 25.558 -14.712 18.455 1.00 88.56 751 VAL A C 1
ATOM 5929 O O . VAL A 1 751 ? 26.037 -14.030 19.365 1.00 88.56 751 VAL A O 1
ATOM 5932 N N . VAL A 1 752 ? 24.255 -14.729 18.171 1.00 94.62 752 VAL A N 1
ATOM 5933 C CA . VAL A 1 752 ? 23.216 -14.025 18.938 1.00 94.62 752 VAL A CA 1
ATOM 5934 C C . VAL A 1 752 ? 22.537 -14.986 19.919 1.00 94.62 752 VAL A C 1
ATOM 5936 O O . VAL A 1 752 ? 22.036 -16.032 19.510 1.00 94.62 752 VAL A O 1
ATOM 5939 N N . ILE A 1 753 ? 22.461 -14.628 21.202 1.00 95.94 753 ILE A N 1
ATOM 5940 C CA . ILE A 1 753 ? 21.706 -15.390 22.209 1.00 95.94 753 ILE A CA 1
ATOM 5941 C C . ILE A 1 753 ? 20.310 -14.788 22.356 1.00 95.94 753 ILE A C 1
ATOM 5943 O O . ILE A 1 753 ? 20.177 -13.620 22.707 1.00 95.94 753 ILE A O 1
ATOM 5947 N N . ILE A 1 754 ? 19.262 -15.574 22.121 1.00 96.50 754 ILE A N 1
ATOM 5948 C CA . ILE A 1 754 ? 17.863 -15.177 22.322 1.00 96.50 754 ILE A CA 1
ATOM 5949 C C . ILE A 1 754 ? 17.328 -15.883 23.571 1.00 96.50 754 ILE A C 1
ATOM 5951 O O . ILE A 1 754 ? 17.355 -17.110 23.653 1.00 96.50 754 ILE A O 1
ATOM 5955 N N . VAL A 1 755 ? 16.792 -15.126 24.530 1.00 94.50 755 VAL A N 1
ATOM 5956 C CA . VAL A 1 755 ? 16.161 -15.684 25.737 1.00 94.50 755 VAL A CA 1
ATOM 5957 C C . VAL A 1 755 ? 14.642 -15.618 25.604 1.00 94.50 755 VAL A C 1
ATOM 5959 O O . VAL A 1 755 ? 14.055 -14.538 25.670 1.00 94.50 755 VAL A O 1
ATOM 5962 N N . GLY A 1 756 ? 14.014 -16.781 25.430 1.00 92.75 756 GLY A N 1
ATOM 5963 C CA . GLY A 1 756 ? 12.576 -16.972 25.240 1.00 92.75 756 GLY A CA 1
ATOM 5964 C C . GLY A 1 756 ? 12.209 -17.363 23.805 1.00 92.75 756 GLY A C 1
ATOM 5965 O O . GLY A 1 756 ? 12.512 -16.648 22.853 1.00 92.75 756 GLY A O 1
ATOM 5966 N N . ALA A 1 757 ? 11.478 -18.468 23.644 1.00 94.31 757 ALA A N 1
ATOM 5967 C CA . ALA A 1 757 ? 10.909 -18.944 22.379 1.00 94.31 757 ALA A CA 1
ATOM 5968 C C . ALA A 1 757 ? 9.400 -18.643 22.277 1.00 94.31 757 ALA A C 1
ATOM 5970 O O . ALA A 1 757 ? 8.626 -19.378 21.655 1.00 94.31 757 ALA A O 1
ATOM 5971 N N . GLY A 1 758 ? 8.963 -17.537 22.886 1.00 92.06 758 GLY A N 1
ATOM 5972 C CA . GLY A 1 758 ? 7.651 -16.942 22.647 1.00 92.06 758 GLY A CA 1
ATOM 5973 C C . GLY A 1 758 ? 7.539 -16.331 21.244 1.00 92.06 758 GLY A C 1
ATOM 5974 O O . GLY A 1 758 ? 8.469 -16.369 20.441 1.00 92.06 758 GLY A O 1
ATOM 5975 N N . THR A 1 759 ? 6.408 -15.696 20.935 1.00 93.06 759 THR A N 1
ATOM 5976 C CA . THR A 1 759 ? 6.176 -15.096 19.606 1.00 93.06 759 THR A CA 1
ATOM 5977 C C . THR A 1 759 ? 7.229 -14.055 19.217 1.00 93.06 759 THR A C 1
ATOM 5979 O O . THR A 1 759 ? 7.588 -13.966 18.047 1.00 93.06 759 THR A O 1
ATOM 5982 N N . SER A 1 760 ? 7.750 -13.291 20.182 1.00 92.56 760 SER A N 1
ATOM 5983 C CA . SER A 1 760 ? 8.815 -12.305 19.952 1.00 92.56 760 SER A CA 1
ATOM 5984 C C . SER A 1 760 ? 10.167 -12.963 19.650 1.00 92.56 760 SER A C 1
ATOM 5986 O O . SER A 1 760 ? 10.863 -12.525 18.737 1.00 92.56 760 SER A O 1
ATOM 5988 N N . GLY A 1 761 ? 10.510 -14.049 20.350 1.00 94.69 761 GLY A N 1
ATOM 5989 C CA . GLY A 1 761 ? 11.746 -14.800 20.106 1.00 94.69 761 GLY A CA 1
ATOM 5990 C C . GLY A 1 761 ? 11.736 -15.508 18.757 1.00 94.69 761 GLY A C 1
ATOM 5991 O O . GLY A 1 761 ? 12.708 -15.435 18.010 1.00 94.69 761 GLY A O 1
ATOM 5992 N N . LEU A 1 762 ? 10.594 -16.095 18.380 1.00 96.38 762 LEU A N 1
ATOM 5993 C CA . LEU A 1 762 ? 10.401 -16.670 17.046 1.00 96.38 762 LEU A CA 1
ATOM 5994 C C . LEU A 1 762 ? 10.491 -15.604 15.944 1.00 96.38 762 LEU A C 1
ATOM 5996 O O . LEU A 1 762 ? 11.107 -15.847 14.908 1.00 96.38 762 LEU A O 1
ATOM 6000 N N . ALA A 1 763 ? 9.932 -14.407 16.166 1.00 95.75 763 ALA A N 1
ATOM 6001 C CA . ALA A 1 763 ? 10.069 -13.287 15.233 1.00 95.75 763 ALA A CA 1
ATOM 6002 C C . ALA A 1 763 ? 11.544 -12.928 14.996 1.00 95.75 763 ALA A C 1
ATOM 6004 O O . ALA A 1 763 ? 11.967 -12.804 13.846 1.00 95.75 763 ALA A O 1
ATOM 6005 N N . MET A 1 764 ? 12.317 -12.806 16.081 1.00 96.62 764 MET A N 1
ATOM 6006 C CA . MET A 1 764 ? 13.749 -12.510 16.038 1.00 96.62 764 MET A CA 1
ATOM 6007 C C . MET A 1 764 ? 14.524 -13.592 15.283 1.00 96.62 764 MET A C 1
ATOM 6009 O O . MET A 1 764 ? 15.256 -13.287 14.344 1.00 96.62 764 MET A O 1
ATOM 6013 N N . ALA A 1 765 ? 14.304 -14.857 15.636 1.00 96.62 765 ALA A N 1
ATOM 6014 C CA . ALA A 1 765 ? 14.943 -16.001 15.002 1.00 96.62 765 ALA A CA 1
ATOM 6015 C C . ALA A 1 765 ? 14.650 -16.085 13.497 1.00 96.62 765 ALA A C 1
ATOM 6017 O O . ALA A 1 765 ? 15.557 -16.331 12.705 1.00 96.62 765 ALA A O 1
ATOM 6018 N N . GLY A 1 766 ? 13.411 -15.813 13.073 1.00 95.19 766 GLY A N 1
ATOM 6019 C CA . GLY A 1 766 ? 13.061 -15.762 11.650 1.00 95.19 766 GLY A CA 1
ATOM 6020 C C . GLY A 1 766 ? 13.788 -14.641 10.895 1.00 95.19 766 GLY A C 1
ATOM 6021 O O . GLY A 1 766 ? 14.278 -14.867 9.788 1.00 95.19 766 GLY A O 1
ATOM 6022 N N . CYS A 1 767 ? 13.934 -13.455 11.501 1.00 95.31 767 CYS A N 1
ATOM 6023 C CA . CYS A 1 767 ? 14.733 -12.367 10.926 1.00 95.31 767 CYS A CA 1
ATOM 6024 C C . CYS A 1 767 ? 16.223 -12.734 10.812 1.00 95.31 767 CYS A C 1
ATOM 6026 O O . CYS A 1 767 ? 16.819 -12.499 9.763 1.00 95.31 767 CYS A O 1
ATOM 6028 N N . LEU A 1 768 ? 16.825 -13.330 11.848 1.00 93.50 768 LEU A N 1
ATOM 6029 C CA . LEU A 1 768 ? 18.236 -13.746 11.811 1.00 93.50 768 LEU A CA 1
ATOM 6030 C C . LEU A 1 768 ? 18.473 -14.870 10.795 1.00 93.50 768 LEU A C 1
ATOM 6032 O O . LEU A 1 768 ? 19.426 -14.801 10.024 1.00 93.50 768 LEU A O 1
ATOM 6036 N N . SER A 1 769 ? 17.552 -15.838 10.710 1.00 91.94 769 SER A N 1
ATOM 6037 C CA . SER A 1 769 ? 17.601 -16.934 9.727 1.00 91.94 769 SER A CA 1
ATOM 6038 C C . SER A 1 769 ? 17.587 -16.407 8.290 1.00 91.94 769 SER A C 1
ATOM 6040 O O . SER A 1 769 ? 18.356 -16.854 7.446 1.00 91.94 769 SER A O 1
ATOM 6042 N N . ARG A 1 770 ? 16.755 -15.394 8.009 1.00 89.38 770 ARG A N 1
ATOM 6043 C CA . ARG A 1 770 ? 16.684 -14.711 6.704 1.00 89.38 770 ARG A CA 1
ATOM 6044 C C . ARG A 1 770 ? 18.005 -14.034 6.315 1.00 89.38 770 ARG A C 1
ATOM 6046 O O . ARG A 1 770 ? 18.270 -13.884 5.124 1.00 89.38 770 ARG A O 1
ATOM 6053 N N . LEU A 1 771 ? 18.775 -13.583 7.305 1.00 85.56 771 LEU A N 1
ATOM 6054 C CA . LEU A 1 771 ? 20.059 -12.899 7.138 1.00 85.56 771 LEU A CA 1
ATOM 6055 C C . LEU A 1 771 ? 21.269 -13.837 7.247 1.00 85.56 771 LEU A C 1
ATOM 6057 O O . LEU A 1 771 ? 22.388 -13.356 7.108 1.00 85.56 771 LEU A O 1
ATOM 6061 N N . ALA A 1 772 ? 21.053 -15.136 7.483 1.00 87.25 772 ALA A N 1
ATOM 6062 C CA . ALA A 1 772 ? 22.103 -16.121 7.749 1.00 87.25 772 ALA A CA 1
ATOM 6063 C C . ALA A 1 772 ? 23.030 -15.747 8.930 1.00 87.25 772 ALA A C 1
ATOM 6065 O O . ALA A 1 772 ? 24.208 -16.089 8.932 1.00 87.25 772 ALA A O 1
ATOM 6066 N N . ILE A 1 773 ? 22.499 -15.051 9.943 1.00 87.00 773 ILE A N 1
ATOM 6067 C CA . ILE A 1 773 ? 23.236 -14.724 11.174 1.00 87.00 773 ILE A CA 1
ATOM 6068 C C . ILE A 1 773 ? 23.059 -15.882 12.169 1.00 87.00 773 ILE A C 1
ATOM 6070 O O . ILE A 1 773 ? 21.911 -16.259 12.425 1.00 87.00 773 ILE A O 1
ATOM 6074 N N . PRO A 1 774 ? 24.136 -16.446 12.747 1.00 89.44 774 PRO A N 1
ATOM 6075 C CA . PRO A 1 774 ? 24.034 -17.565 13.679 1.00 89.44 774 PRO A CA 1
ATOM 6076 C C . PRO A 1 774 ? 23.415 -17.133 15.014 1.00 89.44 774 PRO A C 1
ATOM 6078 O O . PRO A 1 774 ? 23.734 -16.075 15.562 1.00 89.44 774 PRO A O 1
ATOM 6081 N N . TYR A 1 775 ? 22.533 -17.964 15.566 1.00 94.75 775 TYR A N 1
ATOM 6082 C CA . TYR A 1 775 ? 21.871 -17.689 16.839 1.00 94.75 775 TYR A CA 1
ATOM 6083 C C . TYR A 1 775 ? 21.554 -18.961 17.621 1.00 94.75 775 TYR A C 1
ATOM 6085 O O . TYR A 1 775 ? 21.420 -20.045 17.055 1.00 94.75 775 TYR A O 1
ATOM 6093 N N . ILE A 1 776 ? 21.368 -18.792 18.928 1.00 95.88 776 ILE A N 1
ATOM 6094 C CA . ILE A 1 776 ? 20.825 -19.803 19.835 1.00 95.88 776 ILE A CA 1
ATOM 6095 C C . ILE A 1 776 ? 19.582 -19.244 20.529 1.00 95.88 776 ILE A C 1
ATOM 6097 O O . ILE A 1 776 ? 19.508 -18.047 20.804 1.00 95.88 776 ILE A O 1
ATOM 6101 N N . ILE A 1 777 ? 18.595 -20.096 20.812 1.00 96.88 777 ILE A N 1
ATOM 6102 C CA . ILE A 1 777 ? 17.392 -19.707 21.562 1.00 96.88 777 ILE A CA 1
ATOM 6103 C C . ILE A 1 777 ? 17.285 -20.585 22.798 1.00 96.88 777 ILE A C 1
ATOM 6105 O O . ILE A 1 777 ? 17.207 -21.804 22.664 1.00 96.88 777 ILE A O 1
ATOM 6109 N N . LEU A 1 778 ? 17.222 -19.971 23.975 1.00 95.31 778 LEU A N 1
ATOM 6110 C CA . LEU A 1 778 ? 17.019 -20.653 25.251 1.00 95.31 778 LEU A CA 1
ATOM 6111 C C . LEU A 1 778 ? 15.558 -20.493 25.682 1.00 95.31 778 LEU A C 1
ATOM 6113 O O . LEU A 1 778 ? 15.062 -19.372 25.796 1.00 95.31 778 LEU A O 1
ATOM 6117 N N . GLU A 1 779 ? 14.857 -21.604 25.903 1.00 93.62 779 GLU A N 1
ATOM 6118 C CA . GLU A 1 779 ? 13.460 -21.635 26.345 1.00 93.62 779 GLU A CA 1
ATOM 6119 C C . GLU A 1 779 ? 13.334 -22.445 27.636 1.00 93.62 779 GLU A C 1
ATOM 6121 O O . GLU A 1 779 ? 13.797 -23.584 27.714 1.00 93.62 779 GLU A O 1
ATOM 6126 N N . ARG A 1 780 ? 12.685 -21.863 28.653 1.00 91.38 780 ARG A N 1
ATOM 6127 C CA . ARG A 1 780 ? 12.514 -22.498 29.968 1.00 91.38 780 ARG A CA 1
ATOM 6128 C C . ARG A 1 780 ? 11.528 -23.665 29.920 1.00 91.38 780 ARG A C 1
ATOM 6130 O O . ARG A 1 780 ? 11.651 -24.610 30.691 1.00 91.38 780 ARG A O 1
ATOM 6137 N N . GLU A 1 781 ? 10.560 -23.606 29.013 1.00 92.50 781 GLU A N 1
ATOM 6138 C CA . GLU A 1 781 ? 9.548 -24.639 28.812 1.00 92.50 781 GLU A CA 1
ATOM 6139 C C . GLU A 1 781 ? 10.032 -25.758 27.876 1.00 92.50 781 GLU A C 1
ATOM 6141 O O . GLU A 1 781 ? 11.054 -25.659 27.201 1.00 92.50 781 GLU A O 1
ATOM 6146 N N . ASP A 1 782 ? 9.267 -26.846 27.816 1.00 93.06 782 ASP A N 1
ATOM 6147 C CA . ASP A 1 782 ? 9.476 -27.976 26.895 1.00 93.06 782 ASP A CA 1
ATOM 6148 C C . ASP A 1 782 ? 8.965 -27.722 25.462 1.00 93.06 782 ASP A C 1
ATOM 6150 O O . ASP A 1 782 ? 9.008 -28.613 24.615 1.00 93.06 782 ASP A O 1
ATOM 6154 N N . CYS A 1 783 ? 8.440 -26.526 25.188 1.00 93.06 783 CYS A N 1
ATOM 6155 C CA . CYS A 1 783 ? 7.879 -26.154 23.898 1.00 93.06 783 CYS A CA 1
ATOM 6156 C C . CYS A 1 783 ? 7.999 -24.649 23.641 1.00 93.06 783 CYS A C 1
ATOM 6158 O O . CYS A 1 783 ? 8.019 -23.830 24.559 1.00 93.06 783 CYS A O 1
ATOM 6160 N N . PHE A 1 784 ? 8.022 -24.272 22.362 1.00 94.06 784 PHE A N 1
ATOM 6161 C CA . PHE A 1 784 ? 7.922 -22.871 21.957 1.00 94.06 784 PHE A CA 1
ATOM 6162 C C . PHE A 1 784 ? 6.490 -22.350 22.119 1.00 94.06 784 PHE A C 1
ATOM 6164 O O . PHE A 1 784 ? 5.521 -23.113 22.077 1.00 94.06 784 PHE A O 1
ATOM 6171 N N . ALA A 1 785 ? 6.349 -21.027 22.239 1.00 91.75 785 ALA A N 1
ATOM 6172 C CA . ALA A 1 785 ? 5.064 -20.351 22.413 1.00 91.75 785 ALA A CA 1
ATOM 6173 C C . ALA A 1 785 ? 4.202 -20.966 23.537 1.00 91.75 785 ALA A C 1
ATOM 6175 O O . ALA A 1 785 ? 2.981 -21.094 23.405 1.00 91.75 785 ALA A O 1
ATOM 6176 N N . SER A 1 786 ? 4.839 -21.324 24.654 1.00 90.62 786 SER A N 1
ATOM 6177 C CA . SER A 1 786 ? 4.229 -21.982 25.815 1.00 90.62 786 SER A CA 1
ATOM 6178 C C . SER A 1 786 ? 3.001 -21.251 26.369 1.00 90.62 786 SER A C 1
ATOM 6180 O O . SER A 1 786 ? 2.022 -21.898 26.730 1.00 90.62 786 SER A O 1
ATOM 6182 N N . LEU A 1 787 ? 2.969 -19.913 26.336 1.00 87.94 787 LEU A N 1
ATOM 6183 C CA . LEU A 1 787 ? 1.772 -19.121 26.660 1.00 87.94 787 LEU A CA 1
ATOM 6184 C C . LEU A 1 787 ? 0.540 -19.581 25.863 1.00 87.94 787 LEU A C 1
ATOM 6186 O O . LEU A 1 787 ? -0.542 -19.768 26.417 1.00 87.94 787 LEU A O 1
ATOM 6190 N N . TRP A 1 788 ? 0.712 -19.803 24.561 1.00 90.25 788 TRP A N 1
ATOM 6191 C CA . TRP A 1 788 ? -0.358 -20.233 23.667 1.00 90.25 788 TRP A CA 1
ATOM 6192 C C . TRP A 1 788 ? -0.646 -21.721 23.827 1.00 90.25 788 TRP A C 1
ATOM 6194 O O . TRP A 1 788 ? -1.808 -22.091 23.969 1.00 90.25 788 TRP A O 1
ATOM 6204 N N . LYS A 1 789 ? 0.386 -22.570 23.868 1.00 91.38 789 LYS A N 1
ATOM 6205 C CA . LYS A 1 789 ? 0.213 -24.030 23.946 1.00 91.38 789 LYS A CA 1
ATOM 6206 C C . LYS A 1 789 ? -0.309 -24.504 25.310 1.00 91.38 789 LYS A C 1
ATOM 6208 O O . LYS A 1 789 ? -1.229 -25.314 25.355 1.00 91.38 789 LYS A O 1
ATOM 6213 N N . LYS A 1 790 ? 0.225 -23.970 26.413 1.00 89.62 790 LYS A N 1
ATOM 6214 C CA . LYS A 1 790 ? -0.025 -24.453 27.782 1.00 89.62 790 LYS A CA 1
ATOM 6215 C C . LYS A 1 790 ? -0.936 -23.564 28.617 1.00 89.62 790 LYS A C 1
ATOM 6217 O O . LYS A 1 790 ? -1.768 -24.096 29.342 1.00 89.62 790 LYS A O 1
ATOM 6222 N N . TYR A 1 791 ? -0.824 -22.240 28.523 1.00 89.19 791 TYR A N 1
ATOM 6223 C CA . TYR A 1 791 ? -1.407 -21.336 29.534 1.00 89.19 791 TYR A CA 1
ATOM 6224 C C . TYR A 1 791 ? -2.645 -20.551 29.078 1.00 89.19 791 TYR A C 1
ATOM 6226 O O . TYR A 1 791 ? -3.296 -19.905 29.891 1.00 89.19 791 TYR A O 1
ATOM 6234 N N . SER A 1 792 ? -3.004 -20.598 27.795 1.00 90.12 792 SER A N 1
ATOM 6235 C CA . SER A 1 792 ? -4.199 -19.918 27.278 1.00 90.12 792 SER A CA 1
ATOM 6236 C C . SER A 1 792 ? -5.451 -20.807 27.311 1.00 90.12 792 SER A C 1
ATOM 6238 O O . SER A 1 792 ? -5.354 -22.040 27.227 1.00 90.12 792 SER A O 1
ATOM 6240 N N . TYR A 1 793 ? -6.625 -20.179 27.390 1.00 92.31 793 TYR A N 1
ATOM 6241 C CA . TYR A 1 793 ? -7.944 -20.823 27.362 1.00 92.31 793 TYR A CA 1
ATOM 6242 C C . TYR A 1 793 ? -8.441 -21.092 25.937 1.00 92.31 793 TYR A C 1
ATOM 6244 O O . TYR A 1 793 ? -7.968 -20.487 24.973 1.00 92.31 793 TYR A O 1
ATOM 6252 N N . ASP A 1 794 ? -9.385 -22.019 25.780 1.00 90.62 794 ASP A N 1
ATOM 6253 C CA . ASP A 1 794 ? -9.663 -22.640 24.477 1.00 90.62 794 ASP A CA 1
ATOM 6254 C C . ASP A 1 794 ? -10.483 -21.766 23.530 1.00 90.62 794 ASP A C 1
ATOM 6256 O O . ASP A 1 794 ? -10.266 -21.789 22.317 1.00 90.62 794 ASP A O 1
ATOM 6260 N N . ARG A 1 795 ? -11.364 -20.919 24.075 1.00 89.81 795 ARG A N 1
ATOM 6261 C CA . ARG A 1 795 ? -12.142 -19.947 23.291 1.00 89.81 795 ARG A CA 1
ATOM 6262 C C . ARG A 1 795 ? -11.280 -18.845 22.660 1.00 89.81 795 ARG A C 1
ATOM 6264 O O . ARG A 1 795 ? -11.773 -18.159 21.764 1.00 89.81 795 ARG A O 1
ATOM 6271 N N . LEU A 1 796 ? -10.039 -18.636 23.102 1.00 91.19 796 LEU A N 1
ATOM 6272 C CA . LEU A 1 796 ? -9.251 -17.455 22.748 1.00 91.19 796 LEU A CA 1
ATOM 6273 C C . LEU A 1 796 ? -9.133 -17.253 21.226 1.00 91.19 796 LEU A C 1
ATOM 6275 O O . LEU A 1 796 ? -8.750 -18.152 20.472 1.00 91.19 796 LEU A O 1
ATOM 6279 N N . HIS A 1 797 ? -9.418 -16.029 20.782 1.00 91.81 797 HIS A N 1
ATOM 6280 C CA . HIS A 1 797 ? -9.155 -15.562 19.421 1.00 91.81 797 HIS A CA 1
ATOM 6281 C C . HIS A 1 797 ? -8.244 -14.339 19.458 1.00 91.81 797 HIS A C 1
ATOM 6283 O O . HIS A 1 797 ? -8.301 -13.526 20.377 1.00 91.81 797 HIS A O 1
ATOM 6289 N N . LEU A 1 798 ? -7.458 -14.140 18.402 1.00 90.81 798 LEU A N 1
ATOM 6290 C CA . LEU A 1 798 ? -6.727 -12.890 18.232 1.00 90.81 798 LEU A CA 1
ATOM 6291 C C . LEU A 1 798 ? -7.717 -11.717 18.135 1.00 90.81 798 LEU A C 1
ATOM 6293 O O . LEU A 1 798 ? -8.597 -11.697 17.275 1.00 90.81 798 LEU A O 1
ATOM 6297 N N . HIS A 1 799 ? -7.566 -10.716 19.005 1.00 86.31 799 HIS A N 1
ATOM 6298 C CA . HIS A 1 799 ? -8.424 -9.522 18.998 1.00 86.31 799 HIS A CA 1
ATOM 6299 C C . HIS A 1 799 ? -8.172 -8.607 17.796 1.00 86.31 799 HIS A C 1
ATOM 6301 O O . HIS A 1 799 ? -9.066 -7.878 17.359 1.00 86.31 799 HIS A O 1
ATOM 6307 N N . LEU A 1 800 ? -6.949 -8.633 17.266 1.00 83.44 800 LEU A N 1
ATOM 6308 C CA . LEU A 1 800 ? -6.568 -7.904 16.066 1.00 83.44 800 LEU A CA 1
ATOM 6309 C C . LEU A 1 800 ? -6.719 -8.795 14.837 1.00 83.44 800 LEU A C 1
ATOM 6311 O O . LEU A 1 800 ? -6.721 -10.023 14.919 1.00 83.44 800 LEU A O 1
ATOM 6315 N N . ARG A 1 801 ? -6.865 -8.156 13.674 1.00 81.25 801 ARG A N 1
ATOM 6316 C CA . ARG A 1 801 ? -6.925 -8.894 12.415 1.00 81.25 801 ARG A CA 1
ATOM 6317 C C . ARG A 1 801 ? -5.601 -9.595 12.153 1.00 81.25 801 ARG A C 1
ATOM 6319 O O . ARG A 1 801 ? -4.550 -9.039 12.465 1.00 81.25 801 ARG A O 1
ATOM 6326 N N . LYS A 1 802 ? -5.665 -10.742 11.480 1.00 86.06 802 LYS A N 1
ATOM 6327 C CA . LYS A 1 802 ? -4.509 -11.584 11.171 1.00 86.06 802 LYS A CA 1
ATOM 6328 C C . LYS A 1 802 ? -3.312 -10.807 10.595 1.00 86.06 802 LYS A C 1
ATOM 6330 O O . LYS A 1 802 ? -2.204 -11.017 11.059 1.00 86.06 802 LYS A O 1
ATOM 6335 N N . GLN A 1 803 ? -3.527 -9.804 9.735 1.00 82.00 803 GLN A N 1
ATOM 6336 C CA . GLN A 1 803 ? -2.449 -8.977 9.155 1.00 82.00 803 GLN A CA 1
ATOM 6337 C C . GLN A 1 803 ? -1.605 -8.207 10.190 1.00 82.00 803 GLN A C 1
ATOM 6339 O O . GLN A 1 803 ? -0.435 -7.929 9.948 1.00 82.00 803 GLN A O 1
ATOM 6344 N N . PHE A 1 804 ? -2.186 -7.849 11.339 1.00 81.69 804 PHE A N 1
ATOM 6345 C CA . PHE A 1 804 ? -1.479 -7.167 12.432 1.00 81.69 804 PHE A CA 1
ATOM 6346 C C . PHE A 1 804 ? -0.804 -8.141 13.406 1.00 81.69 804 PHE A C 1
ATOM 6348 O O . PHE A 1 804 ? -0.152 -7.705 14.354 1.00 81.69 804 PHE A O 1
ATOM 6355 N N . CYS A 1 805 ? -0.992 -9.446 13.207 1.00 88.12 805 CYS A N 1
ATOM 6356 C CA . CYS A 1 805 ? -0.472 -10.502 14.069 1.00 88.12 805 CYS A CA 1
ATOM 6357 C C . CYS A 1 805 ? 0.543 -11.410 13.359 1.00 88.12 805 CYS A C 1
ATOM 6359 O O . CYS A 1 805 ? 0.998 -12.378 13.958 1.00 88.12 805 CYS A O 1
ATOM 6361 N N . GLU A 1 806 ? 0.872 -11.125 12.096 1.00 90.94 806 GLU A N 1
ATOM 6362 C CA . GLU A 1 806 ? 1.854 -11.891 11.320 1.00 90.94 806 GLU A CA 1
ATOM 6363 C C . GLU A 1 806 ? 3.257 -11.629 11.857 1.00 90.94 806 GLU A C 1
ATOM 6365 O O . GLU A 1 806 ? 3.643 -10.473 12.053 1.00 90.94 806 GLU A O 1
ATOM 6370 N N . LEU A 1 807 ? 4.040 -12.686 12.031 1.00 93.25 807 LEU A N 1
ATOM 6371 C CA . LEU A 1 807 ? 5.470 -12.586 12.272 1.00 93.25 807 LEU A CA 1
ATOM 6372 C C . LEU A 1 807 ? 6.205 -12.087 11.004 1.00 93.25 807 LEU A C 1
ATOM 6374 O O . LEU A 1 807 ? 5.647 -12.102 9.898 1.00 93.25 807 LEU A O 1
ATOM 6378 N N . PRO A 1 808 ? 7.434 -11.553 11.135 1.00 92.00 808 PRO A N 1
ATOM 6379 C CA . PRO A 1 808 ? 8.242 -11.119 9.999 1.00 92.00 808 PRO A CA 1
ATOM 6380 C C . PRO A 1 808 ? 8.336 -12.184 8.899 1.00 92.00 808 PRO A C 1
ATOM 6382 O O . PRO A 1 808 ? 8.447 -13.365 9.175 1.00 92.00 808 PRO A O 1
ATOM 6385 N N . HIS A 1 809 ? 8.332 -11.764 7.634 1.00 92.00 809 HIS A N 1
ATOM 6386 C CA . HIS A 1 809 ? 8.635 -12.632 6.484 1.00 92.00 809 HIS A CA 1
ATOM 6387 C C . HIS A 1 809 ? 7.657 -13.789 6.182 1.00 92.00 809 HIS A C 1
ATOM 6389 O O . HIS A 1 809 ? 7.848 -14.448 5.164 1.00 92.00 809 HIS A O 1
ATOM 6395 N N . MET A 1 810 ? 6.587 -13.994 6.959 1.00 91.81 810 MET A N 1
ATOM 6396 C CA . MET A 1 810 ? 5.575 -15.019 6.671 1.00 91.81 810 MET A CA 1
ATOM 6397 C C . MET A 1 810 ? 4.162 -14.563 7.060 1.00 91.81 810 MET A C 1
ATOM 6399 O O . MET A 1 810 ? 3.870 -14.327 8.231 1.00 91.81 810 MET A O 1
ATOM 6403 N N . SER A 1 811 ? 3.263 -14.482 6.079 1.00 90.62 811 SER A N 1
ATOM 6404 C CA . SER A 1 811 ? 1.854 -14.123 6.298 1.00 90.62 811 SER A CA 1
ATOM 6405 C C . SER A 1 811 ? 1.000 -15.308 6.756 1.00 90.62 811 SER A C 1
ATOM 6407 O O . SER A 1 811 ? 1.357 -16.464 6.529 1.00 90.62 811 SER A O 1
ATOM 6409 N N . PHE A 1 812 ? -0.159 -15.036 7.368 1.00 86.69 812 PHE A N 1
ATOM 6410 C CA . PHE A 1 812 ? -1.115 -16.105 7.683 1.00 86.69 812 PHE A CA 1
ATOM 6411 C C . PHE A 1 812 ? -1.690 -16.741 6.409 1.00 86.69 812 PHE A C 1
ATOM 6413 O O . PHE A 1 812 ? -1.926 -16.031 5.424 1.00 86.69 812 PHE A O 1
ATOM 6420 N N . PRO A 1 813 ? -2.069 -18.032 6.450 1.00 86.12 813 PRO A N 1
ATOM 6421 C CA . PRO A 1 813 ? -2.868 -18.647 5.397 1.00 86.12 813 PRO A CA 1
ATOM 6422 C C . PRO A 1 813 ? -4.137 -17.840 5.080 1.00 86.12 813 PRO A C 1
ATOM 6424 O O . PRO A 1 813 ? -4.820 -17.309 5.968 1.00 86.12 813 PRO A O 1
ATOM 6427 N N . THR A 1 814 ? -4.505 -17.740 3.800 1.00 75.94 814 THR A N 1
ATOM 6428 C CA . THR A 1 814 ? -5.713 -17.001 3.395 1.00 75.94 814 THR A CA 1
ATOM 6429 C C . THR A 1 814 ? -6.995 -17.638 3.911 1.00 75.94 814 THR A C 1
ATOM 6431 O O . THR A 1 814 ? -7.914 -16.891 4.245 1.00 75.94 814 THR A O 1
ATOM 6434 N N . SER A 1 815 ? -7.012 -18.965 4.066 1.00 81.44 815 SER A N 1
ATOM 6435 C CA . SER A 1 815 ? -8.113 -19.743 4.648 1.00 81.44 815 SER A CA 1
ATOM 6436 C C . SER A 1 815 ? -8.416 -19.391 6.107 1.00 81.44 815 SER A C 1
ATOM 6438 O O . SER A 1 815 ? -9.537 -19.604 6.562 1.00 81.44 815 SER A O 1
ATOM 6440 N N . TYR A 1 816 ? -7.454 -18.830 6.847 1.00 86.81 816 TYR A N 1
ATOM 6441 C CA . TYR A 1 816 ? -7.685 -18.440 8.236 1.00 86.81 816 TYR A CA 1
ATOM 6442 C C . TYR A 1 816 ? -8.668 -17.263 8.303 1.00 86.81 816 TYR A C 1
ATOM 6444 O O . TYR A 1 816 ? -8.580 -16.336 7.485 1.00 86.81 816 TYR A O 1
ATOM 6452 N N . PRO A 1 817 ? -9.583 -17.240 9.283 1.00 87.06 817 PRO A N 1
ATOM 6453 C CA . PRO A 1 817 ? -10.546 -16.162 9.435 1.00 87.06 817 PRO A CA 1
ATOM 6454 C C . PRO A 1 817 ? -9.846 -14.845 9.787 1.00 87.06 817 PRO A C 1
ATOM 6456 O O . PRO A 1 817 ? -8.670 -14.800 10.147 1.00 87.06 817 PRO A O 1
ATOM 6459 N N . THR A 1 818 ? -10.590 -13.739 9.703 1.00 84.25 818 THR A N 1
ATOM 6460 C CA . THR A 1 818 ? -10.056 -12.394 9.990 1.00 84.25 818 THR A CA 1
ATOM 6461 C C . THR A 1 818 ? -9.435 -12.300 11.389 1.00 84.25 818 THR A C 1
ATOM 6463 O O . THR A 1 818 ? -8.386 -11.679 11.538 1.00 84.25 818 THR A O 1
ATOM 6466 N N . TYR A 1 819 ? -10.073 -12.917 12.386 1.00 88.75 819 TYR A N 1
ATOM 6467 C CA . TYR A 1 819 ? -9.617 -13.004 13.774 1.00 88.75 819 TYR A CA 1
ATOM 6468 C C . TYR A 1 819 ? -9.298 -14.470 14.061 1.00 88.75 819 TYR A C 1
ATOM 6470 O O . TYR A 1 819 ? -10.212 -15.290 14.123 1.00 88.75 819 TYR A O 1
ATOM 6478 N N . VAL A 1 820 ? -8.011 -14.804 14.136 1.00 92.12 820 VAL A N 1
ATOM 6479 C CA . VAL A 1 820 ? -7.541 -16.197 14.118 1.00 92.12 820 VAL A CA 1
ATOM 6480 C C . VAL A 1 820 ? -7.813 -16.870 15.474 1.00 92.12 820 VAL A C 1
ATOM 6482 O O . VAL A 1 820 ? -7.452 -16.294 16.501 1.00 92.12 820 VAL A O 1
ATOM 6485 N N . PRO A 1 821 ? -8.434 -18.064 15.516 1.00 94.38 821 PRO A N 1
ATOM 6486 C CA . PRO A 1 821 ? -8.553 -18.864 16.734 1.00 94.38 821 PRO A CA 1
ATOM 6487 C C . PRO A 1 821 ? -7.185 -19.334 17.240 1.00 94.38 821 PRO A C 1
ATOM 6489 O O . PRO A 1 821 ? -6.298 -19.634 16.437 1.00 94.38 821 PRO A O 1
ATOM 6492 N N . LYS A 1 822 ? -7.040 -19.499 18.559 1.00 93.44 822 LYS A N 1
ATOM 6493 C CA . LYS A 1 822 ? -5.830 -20.009 19.234 1.00 93.44 822 LYS A CA 1
ATOM 6494 C C . LYS A 1 822 ? -5.177 -21.192 18.510 1.00 93.44 822 LYS A C 1
ATOM 6496 O O . LYS A 1 822 ? -3.999 -21.125 18.176 1.00 93.44 822 LYS A O 1
ATOM 6501 N N . ASN A 1 823 ? -5.937 -22.246 18.205 1.00 94.19 823 ASN A N 1
ATOM 6502 C CA . ASN A 1 823 ? -5.385 -23.469 17.604 1.00 94.19 823 ASN A CA 1
ATOM 6503 C C . ASN A 1 823 ? -4.818 -23.241 16.196 1.00 94.19 823 ASN A C 1
ATOM 6505 O O . ASN A 1 823 ? -3.807 -23.830 15.826 1.00 94.19 823 ASN A O 1
ATOM 6509 N N . GLN A 1 824 ? -5.434 -22.355 15.411 1.00 96.06 824 GLN A N 1
ATOM 6510 C CA . GLN A 1 824 ? -4.905 -21.974 14.101 1.00 96.06 824 GLN A CA 1
ATOM 6511 C C . GLN A 1 824 ? -3.660 -21.092 14.237 1.00 96.06 824 GLN A C 1
ATOM 6513 O O . GLN A 1 824 ? -2.715 -21.254 13.468 1.00 96.06 824 GLN A O 1
ATOM 6518 N N . PHE A 1 825 ? -3.620 -20.204 15.235 1.00 95.88 825 PHE A N 1
ATOM 6519 C CA . PHE A 1 825 ? -2.425 -19.417 15.532 1.00 95.88 825 PHE A CA 1
ATOM 6520 C C . PHE A 1 825 ? -1.243 -20.308 15.942 1.00 95.88 825 PHE A C 1
ATOM 6522 O O . PHE A 1 825 ? -0.144 -20.108 15.442 1.00 95.88 825 PHE A O 1
ATOM 6529 N N . ILE A 1 826 ? -1.475 -21.342 16.760 1.00 95.56 826 ILE A N 1
ATOM 6530 C CA . ILE A 1 826 ? -0.449 -22.333 17.124 1.00 95.56 826 ILE A CA 1
ATOM 6531 C C . ILE A 1 826 ? 0.096 -23.049 15.881 1.00 95.56 826 ILE A C 1
ATOM 6533 O O . ILE A 1 826 ? 1.310 -23.084 15.703 1.00 95.56 826 ILE A O 1
ATOM 6537 N N . ARG A 1 827 ? -0.781 -23.530 14.987 1.00 95.62 827 ARG A N 1
ATOM 6538 C CA . ARG A 1 827 ? -0.362 -24.146 13.713 1.00 95.62 827 ARG A CA 1
ATOM 6539 C C . ARG A 1 827 ? 0.461 -23.194 12.848 1.00 95.62 827 ARG A C 1
ATOM 6541 O O . ARG A 1 827 ? 1.474 -23.585 12.293 1.00 95.62 827 ARG A O 1
ATOM 6548 N N . TYR A 1 828 ? 0.072 -21.921 12.785 1.00 96.44 828 TYR A N 1
ATOM 6549 C CA . TYR A 1 828 ? 0.862 -20.910 12.079 1.00 96.44 828 TYR A CA 1
ATOM 6550 C C . TYR A 1 828 ? 2.272 -20.752 12.671 1.00 96.44 828 TYR A C 1
ATOM 6552 O O . TYR A 1 828 ? 3.228 -20.601 11.918 1.00 96.44 828 TYR A O 1
ATOM 6560 N N . LEU A 1 829 ? 2.424 -20.810 13.999 1.00 96.00 829 LEU A N 1
ATOM 6561 C CA . LEU A 1 829 ? 3.742 -20.768 14.639 1.00 96.00 829 LEU A CA 1
ATOM 6562 C C . LEU A 1 829 ? 4.556 -22.047 14.374 1.00 96.00 829 LEU A C 1
ATOM 6564 O O . LEU A 1 829 ? 5.770 -21.961 14.227 1.00 96.00 829 LEU A O 1
ATOM 6568 N N . GLU A 1 830 ? 3.909 -23.211 14.276 1.00 95.44 830 GLU A N 1
ATOM 6569 C CA . GLU A 1 830 ? 4.541 -24.481 13.870 1.00 95.44 830 GLU A CA 1
ATOM 6570 C C . GLU A 1 830 ? 5.059 -24.425 12.430 1.00 95.44 830 GLU A C 1
ATOM 6572 O O . GLU A 1 830 ? 6.218 -24.763 12.172 1.00 95.44 830 GLU A O 1
ATOM 6577 N N . ASP A 1 831 ? 4.240 -23.912 11.514 1.00 94.75 831 ASP A N 1
ATOM 6578 C CA . ASP A 1 831 ? 4.630 -23.679 10.126 1.00 94.75 831 ASP A CA 1
ATOM 6579 C C . ASP A 1 831 ? 5.780 -22.664 10.043 1.00 94.75 831 ASP A C 1
ATOM 6581 O O . ASP A 1 831 ? 6.712 -22.848 9.265 1.00 94.75 831 ASP A O 1
ATOM 6585 N N . TYR A 1 832 ? 5.754 -21.616 10.873 1.00 95.88 832 TYR A N 1
ATOM 6586 C CA . TYR A 1 832 ? 6.803 -20.596 10.932 1.00 95.88 832 TYR A CA 1
ATOM 6587 C C . TYR A 1 832 ? 8.144 -21.165 11.407 1.00 95.88 832 TYR A C 1
ATOM 6589 O O . TYR A 1 832 ? 9.179 -20.931 10.781 1.00 95.88 832 TYR A O 1
ATOM 6597 N N . VAL A 1 833 ? 8.128 -21.941 12.495 1.00 94.94 833 VAL A N 1
ATOM 6598 C CA . VAL A 1 833 ? 9.309 -22.646 13.018 1.00 94.94 833 VAL A CA 1
ATOM 6599 C C . VAL A 1 833 ? 9.884 -23.585 11.959 1.00 94.94 833 VAL A C 1
ATOM 6601 O O . VAL A 1 833 ? 11.094 -23.577 11.737 1.00 94.94 833 VAL A O 1
ATOM 6604 N N . SER A 1 834 ? 9.022 -24.322 11.254 1.00 91.50 834 SER A N 1
ATOM 6605 C CA . SER A 1 834 ? 9.426 -25.236 10.181 1.00 91.50 834 SER A CA 1
ATOM 6606 C C . SER A 1 834 ? 10.006 -24.488 8.975 1.00 91.50 834 SER A C 1
ATOM 6608 O O . SER A 1 834 ? 11.053 -24.867 8.457 1.00 91.50 834 SER A O 1
ATOM 6610 N N . HIS A 1 835 ? 9.372 -23.389 8.556 1.00 91.81 835 HIS A N 1
ATOM 6611 C CA . HIS A 1 835 ? 9.791 -22.583 7.407 1.00 91.81 835 HIS A CA 1
ATOM 6612 C C . HIS A 1 835 ? 11.197 -21.995 7.578 1.00 91.81 835 HIS A C 1
ATOM 6614 O O . HIS A 1 835 ? 11.980 -21.993 6.632 1.00 91.81 835 HIS A O 1
ATOM 6620 N N . PHE A 1 836 ? 11.525 -21.523 8.784 1.00 91.50 836 PHE A N 1
ATOM 6621 C CA . PHE A 1 836 ? 12.836 -20.949 9.103 1.00 91.50 836 PHE A CA 1
ATOM 6622 C C . PHE A 1 836 ? 13.805 -21.946 9.753 1.00 91.50 836 PHE A C 1
ATOM 6624 O O . PHE A 1 836 ? 14.908 -21.553 10.119 1.00 91.50 836 PHE A O 1
ATOM 6631 N N . SER A 1 837 ? 13.421 -23.222 9.894 1.00 90.81 837 SER A N 1
ATOM 6632 C CA . SER A 1 837 ? 14.221 -24.259 10.569 1.00 90.81 837 SER A CA 1
ATOM 6633 C C . SER A 1 837 ? 14.702 -23.848 11.971 1.00 90.81 837 SER A C 1
ATOM 6635 O O . SER A 1 837 ? 15.832 -24.137 12.363 1.00 90.81 837 SER A O 1
ATOM 6637 N N . ILE A 1 838 ? 13.844 -23.167 12.737 1.00 93.94 838 ILE A N 1
ATOM 6638 C CA . ILE A 1 838 ? 14.174 -22.652 14.073 1.00 93.94 838 ILE A CA 1
ATOM 6639 C C . ILE A 1 838 ? 14.250 -23.822 15.061 1.00 93.94 838 ILE A C 1
ATOM 6641 O O . ILE A 1 838 ? 13.326 -24.629 15.148 1.00 93.94 838 ILE A O 1
ATOM 6645 N N . ARG A 1 839 ? 15.329 -23.898 15.848 1.00 93.19 839 ARG A N 1
ATOM 6646 C CA . ARG A 1 839 ? 15.550 -24.973 16.830 1.00 93.19 839 ARG A CA 1
ATOM 6647 C C . ARG A 1 839 ? 15.795 -24.408 18.232 1.00 93.19 839 ARG A C 1
ATOM 6649 O O . ARG A 1 839 ? 16.946 -24.164 18.588 1.00 93.19 839 ARG A O 1
ATOM 6656 N N . PRO A 1 840 ? 14.741 -24.161 19.030 1.00 94.88 840 PRO A N 1
ATOM 6657 C CA . PRO A 1 840 ? 14.917 -23.716 20.405 1.00 94.88 840 PRO A CA 1
ATOM 6658 C C . PRO A 1 840 ? 15.477 -24.821 21.304 1.00 94.88 840 PRO A C 1
ATOM 6660 O O . PRO A 1 840 ? 15.084 -25.981 21.193 1.00 94.88 840 PRO A O 1
ATOM 6663 N N . MET A 1 841 ? 16.354 -24.442 22.229 1.00 93.88 841 MET A N 1
ATOM 6664 C CA . MET A 1 841 ? 16.847 -25.307 23.295 1.00 93.88 841 MET A CA 1
ATOM 6665 C C . MET A 1 841 ? 15.876 -25.246 24.469 1.00 93.88 841 MET A C 1
ATOM 6667 O O . MET A 1 841 ? 15.812 -24.256 25.199 1.00 93.88 841 MET A O 1
ATOM 6671 N N . TYR A 1 842 ? 15.091 -26.307 24.614 1.00 93.88 842 TYR A N 1
ATOM 6672 C CA . TYR A 1 842 ? 14.052 -26.407 25.630 1.00 93.88 842 TYR A CA 1
ATOM 6673 C C . TYR A 1 842 ? 14.601 -26.738 27.017 1.00 93.88 842 TYR A C 1
ATOM 6675 O O . TYR A 1 842 ? 15.695 -27.289 27.168 1.00 93.88 842 TYR A O 1
ATOM 6683 N N . LYS A 1 843 ? 13.787 -26.457 28.040 1.00 92.62 843 LYS A N 1
ATOM 6684 C CA . LYS A 1 843 ? 14.105 -26.718 29.450 1.00 92.62 843 LYS A CA 1
ATOM 6685 C C . LYS A 1 843 ? 15.440 -26.093 29.883 1.00 92.62 843 LYS A C 1
ATOM 6687 O O . LYS A 1 843 ? 16.181 -26.676 30.675 1.00 92.62 843 LYS A O 1
ATOM 6692 N N . ARG A 1 844 ? 15.755 -24.913 29.343 1.00 93.06 844 ARG A N 1
ATOM 6693 C CA . ARG A 1 844 ? 16.907 -24.079 29.708 1.00 93.06 844 ARG A CA 1
ATOM 6694 C C . ARG A 1 844 ? 16.409 -22.857 30.461 1.00 93.06 844 ARG A C 1
ATOM 6696 O O . ARG A 1 844 ? 15.971 -21.878 29.862 1.00 93.06 844 ARG A O 1
ATOM 6703 N N . ASN A 1 845 ? 16.442 -22.934 31.789 1.00 91.56 845 ASN A N 1
ATOM 6704 C CA . ASN A 1 845 ? 16.045 -21.821 32.641 1.00 91.56 845 ASN A CA 1
ATOM 6705 C C . ASN A 1 845 ? 17.238 -20.883 32.844 1.00 91.56 845 ASN A C 1
ATOM 6707 O O . ASN A 1 845 ? 18.191 -21.251 33.524 1.00 91.56 845 ASN A O 1
ATOM 6711 N N . VAL A 1 846 ? 17.209 -19.697 32.236 1.00 92.00 846 VAL A N 1
ATOM 6712 C CA . VAL A 1 846 ? 18.281 -18.702 32.390 1.00 92.00 846 VAL A CA 1
ATOM 6713 C C . VAL A 1 846 ? 18.256 -18.137 33.811 1.00 92.00 846 VAL A C 1
ATOM 6715 O O . VAL A 1 846 ? 17.239 -17.601 34.241 1.00 92.00 846 VAL A O 1
ATOM 6718 N N . GLU A 1 847 ? 19.374 -18.253 34.527 1.00 89.88 847 GLU A N 1
ATOM 6719 C CA . GLU A 1 847 ? 19.513 -17.789 35.919 1.00 89.88 847 GLU A CA 1
ATOM 6720 C C . GLU A 1 847 ? 20.418 -16.563 36.042 1.00 89.88 847 GLU A C 1
ATOM 6722 O O . GLU A 1 847 ? 20.275 -15.776 36.977 1.00 89.88 847 GLU A O 1
ATOM 6727 N N . SER A 1 848 ? 21.343 -16.369 35.096 1.00 89.88 848 SER A N 1
ATOM 6728 C CA . SER A 1 848 ? 22.152 -15.154 35.050 1.00 89.88 848 SER A CA 1
ATOM 6729 C C . SER A 1 848 ? 22.619 -14.811 33.640 1.00 89.88 848 SER A C 1
ATOM 6731 O O . SER A 1 848 ? 23.003 -15.708 32.891 1.00 89.88 848 SER A O 1
ATOM 6733 N N . ALA A 1 849 ? 22.668 -13.524 33.309 1.00 90.62 849 ALA A N 1
ATOM 6734 C CA . ALA A 1 849 ? 23.337 -13.008 32.118 1.00 90.62 849 ALA A CA 1
ATOM 6735 C C . ALA A 1 849 ? 24.242 -11.827 32.489 1.00 90.62 849 ALA A C 1
ATOM 6737 O O . ALA A 1 849 ? 23.794 -10.884 33.148 1.00 90.62 849 ALA A O 1
ATOM 6738 N N . GLN A 1 850 ? 25.505 -11.879 32.063 1.00 89.62 850 GLN A N 1
ATOM 6739 C CA . GLN A 1 850 ? 26.496 -10.832 32.310 1.00 89.62 850 GLN A CA 1
ATOM 6740 C C . GLN A 1 850 ? 27.333 -10.585 31.056 1.00 89.62 850 GLN A C 1
ATOM 6742 O O . GLN A 1 850 ? 27.723 -11.526 30.367 1.00 89.62 850 GLN A O 1
ATOM 6747 N N . TYR A 1 851 ? 27.626 -9.318 30.771 1.00 87.50 851 TYR A N 1
ATOM 6748 C CA . TYR A 1 851 ? 28.569 -8.956 29.721 1.00 87.50 851 TYR A CA 1
ATOM 6749 C C . TYR A 1 851 ? 29.990 -8.923 30.281 1.00 87.50 851 TYR A C 1
ATOM 6751 O O . TYR A 1 851 ? 30.278 -8.167 31.212 1.00 87.50 851 TYR A O 1
ATOM 6759 N N . ASP A 1 852 ? 30.875 -9.723 29.701 1.00 86.00 852 AS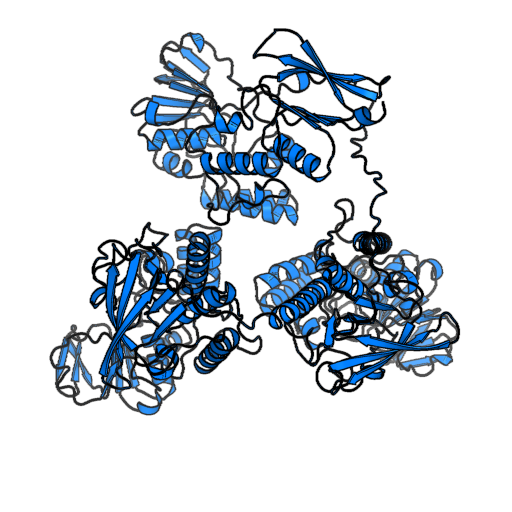P A N 1
ATOM 6760 C CA . ASP A 1 852 ? 32.298 -9.678 29.995 1.00 86.00 852 ASP A CA 1
ATOM 6761 C C . ASP A 1 852 ? 32.987 -8.629 29.111 1.00 86.00 852 ASP A C 1
ATOM 6763 O O . ASP A 1 852 ? 33.023 -8.733 27.881 1.00 86.00 852 ASP A O 1
ATOM 6767 N N . GLN A 1 853 ? 33.553 -7.609 29.758 1.00 83.06 853 GLN A N 1
ATOM 6768 C CA . GLN A 1 853 ? 34.249 -6.510 29.089 1.00 83.06 853 GLN A CA 1
ATOM 6769 C C . GLN A 1 853 ? 35.547 -6.963 28.413 1.00 83.06 853 GLN A C 1
ATOM 6771 O O . GLN A 1 853 ? 35.952 -6.355 27.422 1.00 83.06 853 GLN A O 1
ATOM 6776 N N . VAL A 1 854 ? 36.189 -8.022 28.922 1.00 79.06 854 VAL A N 1
ATOM 6777 C CA . VAL A 1 854 ? 37.471 -8.510 28.397 1.00 79.06 854 VAL A CA 1
ATOM 6778 C C . VAL A 1 854 ? 37.249 -9.292 27.106 1.00 79.06 854 VAL A C 1
ATOM 6780 O O . VAL A 1 854 ? 37.818 -8.947 26.071 1.00 79.06 854 VAL A O 1
ATOM 6783 N N . SER A 1 855 ? 36.381 -10.308 27.131 1.00 76.75 855 SER A N 1
ATOM 6784 C CA . SER A 1 855 ? 36.067 -11.105 25.938 1.00 76.75 855 SER A CA 1
ATOM 6785 C C . SER A 1 855 ? 35.098 -10.424 24.968 1.00 76.75 855 SER A C 1
ATOM 6787 O O . SER A 1 855 ? 34.930 -10.914 23.849 1.00 76.75 855 SER A O 1
ATOM 6789 N N . LYS A 1 856 ? 34.485 -9.297 25.367 1.00 84.25 856 LYS A N 1
ATOM 6790 C CA . LYS A 1 856 ? 33.431 -8.580 24.628 1.00 84.25 856 LYS A CA 1
ATOM 6791 C C . LYS A 1 856 ? 32.256 -9.493 24.255 1.00 84.25 856 LYS A C 1
ATOM 6793 O O . LYS A 1 856 ? 31.761 -9.460 23.128 1.00 84.25 856 LYS A O 1
ATOM 6798 N N . LYS A 1 857 ? 31.839 -10.344 25.197 1.00 88.06 857 LYS A N 1
ATOM 6799 C CA . LYS A 1 857 ? 30.774 -11.339 25.013 1.00 88.06 857 LYS A CA 1
ATOM 6800 C C . LYS A 1 857 ? 29.800 -11.333 26.174 1.00 88.06 857 LYS A C 1
ATOM 6802 O O . LYS A 1 857 ? 30.162 -11.093 27.322 1.00 88.06 857 LYS A O 1
ATOM 6807 N N . TRP A 1 858 ? 28.564 -11.688 25.868 1.00 90.88 858 TRP A N 1
ATOM 6808 C CA . TRP A 1 858 ? 27.593 -12.109 26.861 1.00 90.88 858 TRP A CA 1
ATOM 6809 C C . TRP A 1 858 ? 27.887 -13.536 27.305 1.00 90.88 858 TRP A C 1
ATOM 6811 O O . TRP A 1 858 ? 28.019 -14.427 26.467 1.00 90.88 858 TRP A O 1
ATOM 6821 N N . ILE A 1 859 ? 27.953 -13.728 28.621 1.00 90.75 859 ILE A N 1
ATOM 6822 C CA . ILE A 1 859 ? 27.985 -15.020 29.298 1.00 90.75 859 ILE A CA 1
ATOM 6823 C C . ILE A 1 859 ? 26.599 -15.228 29.903 1.00 90.75 859 ILE A C 1
ATOM 6825 O O . ILE A 1 859 ? 26.195 -14.521 30.832 1.00 90.75 859 ILE A O 1
ATOM 6829 N N . VAL A 1 860 ? 25.848 -16.176 29.349 1.00 92.50 860 VAL A N 1
ATOM 6830 C CA . VAL A 1 860 ? 24.495 -16.516 29.795 1.00 92.50 860 VAL A CA 1
ATOM 6831 C C . VAL A 1 860 ? 24.532 -17.892 30.440 1.00 92.50 860 VAL A C 1
ATOM 6833 O O . VAL A 1 860 ? 24.853 -18.873 29.777 1.00 92.50 860 VAL A O 1
ATOM 6836 N N . LYS A 1 861 ? 24.196 -17.965 31.729 1.00 92.19 861 LYS A N 1
ATOM 6837 C CA . LYS A 1 861 ? 24.110 -19.223 32.473 1.00 92.19 861 LYS A CA 1
ATOM 6838 C C . LYS A 1 861 ? 22.666 -19.691 32.535 1.00 92.19 861 LYS A C 1
ATOM 6840 O O . LYS A 1 861 ? 21.795 -18.953 33.010 1.00 92.19 861 LYS A O 1
ATOM 6845 N N . ALA A 1 862 ? 22.418 -20.912 32.078 1.00 92.25 862 ALA A N 1
ATOM 6846 C CA . ALA A 1 862 ? 21.103 -21.529 32.124 1.00 92.25 862 ALA A CA 1
ATOM 6847 C C . ALA A 1 862 ? 21.161 -22.914 32.765 1.00 92.25 862 ALA A C 1
ATOM 6849 O O . ALA A 1 862 ? 22.018 -23.731 32.441 1.00 92.25 862 ALA A O 1
ATOM 6850 N N . LYS A 1 863 ? 20.207 -23.187 33.651 1.00 91.62 863 LYS A N 1
ATOM 6851 C CA . LYS A 1 863 ? 20.032 -24.490 34.278 1.00 91.62 863 LYS A CA 1
ATOM 6852 C C . LYS A 1 863 ? 19.243 -25.417 33.361 1.00 91.62 863 LYS A C 1
ATOM 6854 O O . LYS A 1 863 ? 18.141 -25.070 32.919 1.00 91.62 863 LYS A O 1
ATOM 6859 N N . ASN A 1 864 ? 19.775 -26.608 33.101 1.00 88.81 864 ASN A N 1
ATOM 6860 C CA . ASN A 1 864 ? 19.066 -27.650 32.366 1.00 88.81 864 ASN A CA 1
ATOM 6861 C C . ASN A 1 864 ? 18.083 -28.384 33.291 1.00 88.81 864 ASN A C 1
ATOM 6863 O O . ASN A 1 864 ? 18.410 -29.402 33.898 1.00 88.81 864 ASN A O 1
ATOM 6867 N N . VAL A 1 865 ? 16.848 -27.888 33.367 1.00 86.06 865 VAL A N 1
ATOM 6868 C CA . VAL A 1 865 ? 15.781 -28.482 34.199 1.00 86.06 865 VAL A CA 1
ATOM 6869 C C . VAL A 1 865 ? 15.151 -29.736 33.575 1.00 86.06 865 VAL A C 1
ATOM 6871 O O . VAL A 1 865 ? 14.253 -30.339 34.154 1.00 86.06 865 VAL A O 1
ATOM 6874 N N . GLY A 1 866 ? 15.590 -30.125 32.375 1.00 71.12 866 GLY A N 1
ATOM 6875 C CA . GLY A 1 866 ? 15.100 -31.294 31.648 1.00 71.12 866 GLY A CA 1
ATOM 6876 C C . GLY A 1 866 ? 15.993 -32.524 31.675 1.00 71.12 866 GLY A C 1
ATOM 6877 O O . GLY A 1 866 ? 15.546 -33.567 31.204 1.00 71.12 866 GLY A O 1
ATOM 6878 N N . GLY A 1 867 ? 17.225 -32.381 32.165 1.00 69.94 867 GLY A N 1
ATOM 6879 C CA . GLY A 1 867 ? 18.266 -33.407 32.179 1.00 69.94 867 GLY A CA 1
ATOM 6880 C C . GLY A 1 867 ? 18.992 -33.456 33.524 1.00 69.94 867 GLY A C 1
ATOM 6881 O O . GLY A 1 867 ? 18.344 -33.559 34.559 1.00 69.94 867 GLY A O 1
ATOM 6882 N N . SER A 1 868 ? 20.326 -33.366 33.508 1.00 66.62 868 SER A N 1
ATOM 6883 C CA . SER A 1 868 ? 21.221 -33.524 34.671 1.00 66.62 868 SER A CA 1
ATOM 6884 C C . SER A 1 868 ? 21.030 -32.497 35.798 1.00 66.62 868 SER A C 1
ATOM 6886 O O . SER A 1 868 ? 21.565 -32.684 36.887 1.00 66.62 868 SER A O 1
ATOM 6888 N N . GLY A 1 869 ? 20.289 -31.406 35.566 1.00 77.31 869 GLY A N 1
ATOM 6889 C CA . GLY A 1 869 ? 20.197 -30.283 36.505 1.00 77.31 869 GLY A CA 1
ATOM 6890 C C . GLY A 1 869 ? 21.440 -29.388 36.517 1.00 77.31 869 GLY A C 1
ATOM 6891 O O . GLY A 1 869 ? 21.500 -28.460 37.326 1.00 77.31 869 GLY A O 1
ATOM 6892 N N . GLU A 1 870 ? 22.404 -29.651 35.631 1.00 83.12 870 GLU A N 1
ATOM 6893 C CA . GLU A 1 870 ? 23.659 -28.913 35.515 1.00 83.12 870 GLU A CA 1
ATOM 6894 C C . GLU A 1 870 ? 23.453 -27.491 34.983 1.00 83.12 870 GLU A C 1
ATOM 6896 O O . GLU A 1 870 ? 22.488 -27.178 34.271 1.00 83.12 870 GLU A O 1
ATOM 6901 N N . MET A 1 871 ? 24.399 -26.630 35.353 1.00 88.75 871 MET A N 1
ATOM 6902 C CA . MET A 1 871 ? 24.509 -25.271 34.844 1.00 88.75 871 MET A CA 1
ATOM 6903 C C . MET A 1 871 ? 25.304 -25.273 33.544 1.00 88.75 871 MET A C 1
ATOM 6905 O O . MET A 1 871 ? 26.450 -25.710 33.513 1.00 88.75 871 MET A O 1
ATOM 6909 N N . GLU A 1 872 ? 24.703 -24.740 32.487 1.00 89.31 872 GLU A N 1
ATOM 6910 C CA . GLU A 1 872 ? 25.321 -24.592 31.175 1.00 89.31 872 GLU A CA 1
ATOM 6911 C C . GLU A 1 872 ? 25.640 -23.118 30.911 1.00 89.31 872 GLU A C 1
ATOM 6913 O O . GLU A 1 872 ? 24.843 -22.233 31.239 1.00 89.31 872 GLU A O 1
ATOM 6918 N N . GLU A 1 873 ? 26.795 -22.850 30.302 1.00 90.06 873 GLU A N 1
ATOM 6919 C CA . GLU A 1 873 ? 27.227 -21.502 29.930 1.00 90.06 873 GLU A CA 1
ATOM 6920 C C . GLU A 1 873 ? 27.199 -21.317 28.413 1.00 90.06 873 GLU A C 1
ATOM 6922 O O . GLU A 1 873 ? 27.720 -22.132 27.652 1.00 90.06 873 GLU A O 1
ATOM 6927 N N . TYR A 1 874 ? 26.599 -20.213 27.981 1.00 90.38 874 TYR A N 1
ATOM 6928 C CA . TYR A 1 874 ? 26.453 -19.840 26.583 1.00 90.38 874 TYR A CA 1
ATOM 6929 C C . TYR A 1 874 ? 27.139 -18.506 26.317 1.00 90.38 874 TYR A C 1
ATOM 6931 O O . TYR A 1 874 ? 26.983 -17.556 27.087 1.00 90.38 874 TYR A O 1
ATOM 6939 N N . PHE A 1 875 ? 27.853 -18.428 25.195 1.00 88.75 875 PHE A N 1
ATOM 6940 C CA . PHE A 1 875 ? 28.654 -17.268 24.815 1.00 88.75 875 PHE A CA 1
ATOM 6941 C C . PHE A 1 875 ? 28.172 -16.682 23.488 1.00 88.75 875 PHE A C 1
ATOM 6943 O O . PHE A 1 875 ? 27.967 -17.415 22.521 1.00 88.75 875 PHE A O 1
ATOM 6950 N N . GLY A 1 876 ? 28.018 -15.359 23.422 1.00 88.62 876 GLY A N 1
ATOM 6951 C CA . GLY A 1 876 ? 27.600 -14.673 22.199 1.00 88.62 876 GLY A CA 1
ATOM 6952 C C . GLY A 1 876 ? 27.970 -13.195 22.193 1.00 88.62 876 GLY A C 1
ATOM 6953 O O . GLY A 1 876 ? 28.147 -12.587 23.246 1.00 88.62 876 GLY A O 1
ATOM 6954 N N . GLY A 1 877 ? 28.097 -12.610 21.002 1.00 87.81 877 GLY A N 1
ATOM 6955 C CA . GLY A 1 877 ? 28.390 -11.179 20.844 1.00 87.81 877 GLY A CA 1
ATOM 6956 C C . GLY A 1 877 ? 27.186 -10.285 21.157 1.00 87.81 877 GLY A C 1
ATOM 6957 O O . GLY A 1 877 ? 27.349 -9.120 21.508 1.00 87.81 877 GLY A O 1
ATOM 6958 N N . PHE A 1 878 ? 25.975 -10.842 21.078 1.00 92.88 878 PHE A N 1
ATOM 6959 C CA . PHE A 1 878 ? 24.720 -10.118 21.269 1.00 92.88 878 PHE A CA 1
ATOM 6960 C C . PHE A 1 878 ? 23.757 -10.918 22.149 1.00 92.88 878 PHE A C 1
ATOM 6962 O O . PHE A 1 878 ? 23.708 -12.148 22.061 1.00 92.88 878 PHE A O 1
ATOM 6969 N N . LEU A 1 879 ? 22.949 -10.214 22.945 1.00 93.50 879 LEU A N 1
ATOM 6970 C CA . LEU A 1 879 ? 21.902 -10.792 23.789 1.00 93.50 879 LEU A CA 1
ATOM 6971 C C . LEU A 1 879 ? 20.557 -10.143 23.465 1.00 93.50 879 LEU A C 1
ATOM 6973 O O . LEU A 1 879 ? 20.420 -8.924 23.508 1.00 93.50 879 LEU A O 1
ATOM 6977 N N . VAL A 1 880 ? 19.549 -10.956 23.164 1.00 93.75 880 VAL A N 1
ATOM 6978 C CA . VAL A 1 880 ? 18.186 -10.512 22.869 1.00 93.75 880 VAL A CA 1
ATOM 6979 C C . VAL A 1 880 ? 17.221 -11.062 23.916 1.00 93.75 880 VAL A C 1
ATOM 6981 O O . VAL A 1 880 ? 17.009 -12.271 24.024 1.00 93.75 880 VAL A O 1
ATOM 6984 N N . LEU A 1 881 ? 16.583 -10.159 24.656 1.00 91.31 881 LEU A N 1
ATOM 6985 C CA . LEU A 1 881 ? 15.549 -10.462 25.639 1.00 91.31 881 LEU A CA 1
ATOM 6986 C C . LEU A 1 881 ? 14.188 -10.585 24.943 1.00 91.31 881 LEU A C 1
ATOM 6988 O O . LEU A 1 881 ? 13.634 -9.597 24.452 1.00 91.31 881 LEU A O 1
ATOM 6992 N N . ALA A 1 882 ? 13.653 -11.805 24.900 1.00 91.62 882 ALA A N 1
ATOM 6993 C CA . ALA A 1 882 ? 12.406 -12.164 24.225 1.00 91.62 882 ALA A CA 1
ATOM 6994 C C . ALA A 1 882 ? 11.411 -12.899 25.152 1.00 91.62 882 ALA A C 1
ATOM 6996 O O . ALA A 1 882 ? 10.562 -13.666 24.687 1.00 91.62 882 ALA A O 1
ATOM 6997 N N . THR A 1 883 ? 11.501 -12.647 26.462 1.00 84.31 883 THR A N 1
ATOM 6998 C CA . THR A 1 883 ? 10.717 -13.301 27.527 1.00 84.31 883 THR A CA 1
ATOM 6999 C C . THR A 1 883 ? 9.223 -12.956 27.509 1.00 84.31 883 THR A C 1
ATOM 7001 O O . THR A 1 883 ? 8.403 -13.752 27.964 1.00 84.31 883 THR A O 1
ATOM 7004 N N . GLY A 1 884 ? 8.849 -11.819 26.913 1.00 75.06 884 GLY A N 1
ATOM 7005 C CA . GLY A 1 884 ? 7.465 -11.344 26.818 1.00 75.06 884 GLY A CA 1
ATOM 7006 C C . GLY A 1 884 ? 6.954 -10.643 28.086 1.00 75.06 884 GLY A C 1
ATOM 7007 O O . GLY A 1 884 ? 7.571 -10.688 29.141 1.00 75.06 884 GLY A O 1
ATOM 7008 N N . GLU A 1 885 ? 5.807 -9.965 27.973 1.00 67.81 885 GLU A N 1
ATOM 7009 C CA . GLU A 1 885 ? 5.229 -9.119 29.041 1.00 67.81 885 GLU A CA 1
ATOM 7010 C C . GLU A 1 885 ? 4.377 -9.893 30.068 1.00 67.81 885 GLU A C 1
ATOM 7012 O O . GLU A 1 885 ? 3.969 -9.340 31.086 1.00 67.81 885 GLU A O 1
ATOM 7017 N N . THR A 1 886 ? 4.054 -11.160 29.793 1.00 68.62 886 THR A N 1
ATOM 7018 C CA . THR A 1 886 ? 3.089 -11.960 30.567 1.00 68.62 886 THR A CA 1
ATOM 7019 C C . THR A 1 886 ? 3.716 -13.262 31.057 1.00 68.62 886 THR A C 1
ATOM 7021 O O . THR A 1 886 ? 3.331 -14.344 30.607 1.00 68.62 886 THR A O 1
ATOM 7024 N N . THR A 1 887 ? 4.725 -13.163 31.924 1.00 67.38 887 THR A N 1
ATOM 7025 C CA . THR A 1 887 ? 5.501 -14.328 32.375 1.00 67.38 887 THR A CA 1
ATOM 7026 C C . THR A 1 887 ? 4.930 -14.971 33.630 1.00 67.38 887 THR A C 1
ATOM 7028 O O . THR A 1 887 ? 4.755 -16.189 33.634 1.00 67.38 887 THR A O 1
ATOM 7031 N N . ASP A 1 888 ? 4.605 -14.178 34.658 1.00 76.31 888 ASP A N 1
ATOM 7032 C CA . ASP A 1 888 ? 4.285 -14.704 35.990 1.00 76.31 888 ASP A CA 1
ATOM 7033 C C . ASP A 1 888 ? 2.900 -14.220 36.459 1.00 76.31 888 ASP A C 1
ATOM 7035 O O . ASP A 1 888 ? 2.658 -13.011 36.501 1.00 76.31 888 ASP A O 1
ATOM 7039 N N . PRO A 1 889 ? 1.943 -15.121 36.760 1.00 86.06 889 PRO A N 1
ATOM 7040 C CA . PRO A 1 889 ? 0.575 -14.742 37.113 1.00 86.06 889 PRO A CA 1
ATOM 7041 C C . PRO A 1 889 ? 0.534 -13.956 38.427 1.00 86.06 889 PRO A C 1
ATOM 7043 O O . PRO A 1 889 ? 1.179 -14.333 39.403 1.00 86.06 889 PRO A O 1
ATOM 7046 N N . TYR A 1 890 ? -0.256 -12.881 38.476 1.00 85.81 890 TYR A N 1
ATOM 7047 C CA . TYR A 1 890 ? -0.403 -12.071 39.685 1.00 85.81 890 TYR A CA 1
ATOM 7048 C C . TYR A 1 890 ? -1.730 -12.364 40.382 1.00 85.81 890 TYR A C 1
ATOM 7050 O O . TYR A 1 890 ? -2.782 -11.973 39.882 1.00 85.81 890 TYR A O 1
ATOM 7058 N N . ILE A 1 891 ? -1.684 -13.001 41.553 1.00 87.81 891 ILE A N 1
ATOM 7059 C CA . ILE A 1 891 ? -2.826 -13.128 42.468 1.00 87.81 891 ILE A CA 1
ATOM 7060 C C . ILE A 1 891 ? -2.597 -12.137 43.623 1.00 87.81 891 ILE A C 1
ATOM 7062 O O . ILE A 1 891 ? -1.529 -12.186 44.234 1.00 87.81 891 ILE A O 1
ATOM 7066 N N . PRO A 1 892 ? -3.526 -11.200 43.891 1.00 86.00 892 PRO A N 1
ATOM 7067 C CA . PRO A 1 892 ? -3.388 -10.254 44.994 1.00 86.00 892 PRO A CA 1
ATOM 7068 C C . PRO A 1 892 ? -3.506 -10.961 46.349 1.00 86.00 892 PRO A C 1
ATOM 7070 O O . PRO A 1 892 ? -4.260 -11.924 46.490 1.00 86.00 892 PRO A O 1
ATOM 7073 N N . GLU A 1 893 ? -2.798 -10.449 47.352 1.00 86.50 893 GLU A N 1
ATOM 7074 C CA . GLU A 1 893 ? -2.958 -10.887 48.739 1.00 86.50 893 GLU A CA 1
ATOM 7075 C C . GLU A 1 893 ? -4.319 -10.410 49.258 1.00 86.50 893 GLU A C 1
ATOM 7077 O O . GLU A 1 893 ? -4.609 -9.213 49.266 1.00 86.50 893 GLU A O 1
ATOM 7082 N N . ILE A 1 894 ? -5.180 -11.359 49.626 1.00 88.25 894 ILE A N 1
ATOM 7083 C CA . ILE A 1 894 ? -6.530 -11.108 50.136 1.00 88.25 894 ILE A CA 1
ATOM 7084 C C . ILE A 1 894 ? -6.683 -11.872 51.447 1.00 88.25 894 ILE A C 1
ATOM 7086 O O . ILE A 1 894 ? -6.384 -13.068 51.520 1.00 88.25 894 ILE A O 1
ATOM 7090 N N . GLU A 1 895 ? -7.174 -11.182 52.472 1.00 89.19 895 GLU A N 1
ATOM 7091 C CA . GLU A 1 895 ? -7.433 -11.766 53.783 1.00 89.19 895 GLU A CA 1
ATOM 7092 C C . GLU A 1 895 ? -8.435 -12.928 53.676 1.00 89.19 895 GLU A C 1
ATOM 7094 O O . GLU A 1 895 ? -9.531 -12.777 53.131 1.00 89.19 895 GLU A O 1
ATOM 7099 N N . GLY A 1 896 ? -8.039 -14.102 54.176 1.00 87.44 896 GLY A N 1
ATOM 7100 C CA . GLY A 1 896 ? -8.862 -15.315 54.153 1.00 87.44 896 GLY A CA 1
ATOM 7101 C C . GLY A 1 896 ? -8.949 -16.034 52.800 1.00 87.44 896 GLY A C 1
ATOM 7102 O O . GLY A 1 896 ? -9.711 -16.984 52.662 1.00 87.44 896 GLY A O 1
ATOM 7103 N N . LEU A 1 897 ? -8.159 -15.649 51.787 1.00 90.44 897 LEU A N 1
ATOM 7104 C CA . LEU A 1 897 ? -8.160 -16.350 50.492 1.00 90.44 897 LEU A CA 1
ATOM 7105 C C . LEU A 1 897 ? -7.711 -17.817 50.604 1.00 90.44 897 LEU A C 1
ATOM 7107 O O . LEU A 1 897 ? -8.226 -18.670 49.885 1.00 90.44 897 LEU A O 1
ATOM 7111 N N . SER A 1 898 ? -6.775 -18.123 51.509 1.00 86.25 898 SER A N 1
ATOM 7112 C CA . SER A 1 898 ? -6.298 -19.491 51.760 1.00 86.25 898 SER A CA 1
ATOM 7113 C C . SER A 1 898 ? -7.334 -20.390 52.444 1.00 86.25 898 SER A C 1
ATOM 7115 O O . SER A 1 898 ? -7.192 -21.607 52.388 1.00 86.25 898 SER A O 1
ATOM 7117 N N . SER A 1 899 ? -8.366 -19.812 53.069 1.00 86.31 899 SER A N 1
ATOM 7118 C CA . SER A 1 899 ? -9.470 -20.532 53.713 1.00 86.31 899 SER A CA 1
ATOM 7119 C C . SER A 1 899 ? -10.740 -20.579 52.852 1.00 86.31 899 SER A C 1
ATOM 7121 O O . SER A 1 899 ? -11.811 -20.921 53.358 1.00 86.31 899 SER A O 1
ATOM 7123 N N . PHE A 1 900 ? -10.644 -20.238 51.560 1.00 92.12 900 PHE A N 1
ATOM 7124 C CA . PHE A 1 900 ? -11.761 -20.355 50.627 1.00 92.12 900 PHE A CA 1
ATOM 7125 C C . PHE A 1 900 ? -12.067 -21.826 50.321 1.00 92.12 900 PHE A C 1
ATOM 7127 O O . PHE A 1 900 ? -11.185 -22.572 49.905 1.00 92.12 900 PHE A O 1
ATOM 7134 N N . ASN A 1 901 ? -13.326 -22.238 50.490 1.00 89.19 901 ASN A N 1
ATOM 7135 C CA . ASN A 1 901 ? -13.726 -23.645 50.328 1.00 89.19 901 ASN A CA 1
ATOM 7136 C C . ASN A 1 901 ? -13.850 -24.096 48.857 1.00 89.19 901 ASN A C 1
ATOM 7138 O O . ASN A 1 901 ? -13.989 -25.290 48.602 1.00 89.19 901 ASN A O 1
ATOM 7142 N N . GLY A 1 902 ? -13.875 -23.156 47.909 1.00 89.88 902 GLY A N 1
ATOM 7143 C CA . GLY A 1 902 ? -14.073 -23.419 46.482 1.00 89.88 902 GLY A CA 1
ATOM 7144 C C . GLY A 1 902 ? -12.795 -23.336 45.641 1.00 89.88 902 GLY A C 1
ATOM 7145 O O . GLY A 1 902 ? -11.687 -23.174 46.149 1.00 89.88 902 GLY A O 1
ATOM 7146 N N . ASP A 1 903 ? -12.956 -23.394 44.319 1.00 92.50 903 ASP A N 1
ATOM 7147 C CA . ASP A 1 903 ? -11.826 -23.378 43.384 1.00 92.50 903 ASP A CA 1
ATOM 7148 C C . ASP A 1 903 ? -11.208 -21.970 43.279 1.00 92.50 903 ASP A C 1
ATOM 7150 O O . ASP A 1 903 ? -11.894 -21.012 42.918 1.00 92.50 903 ASP A O 1
ATOM 7154 N N . VAL A 1 904 ? -9.898 -21.826 43.522 1.00 93.81 904 VAL A N 1
ATOM 7155 C CA . VAL A 1 904 ? -9.158 -20.569 43.293 1.00 93.81 904 VAL A CA 1
ATOM 7156 C C . VAL A 1 904 ? -8.193 -20.723 42.123 1.00 93.81 904 VAL A C 1
ATOM 7158 O O . VAL A 1 904 ? -7.222 -21.481 42.176 1.00 93.81 904 VAL A O 1
ATOM 7161 N N . LEU A 1 905 ? -8.434 -19.968 41.053 1.00 94.06 905 LEU A N 1
ATOM 7162 C CA . LEU A 1 905 ? -7.686 -20.070 39.803 1.00 94.06 905 LEU A CA 1
ATOM 7163 C C . LEU A 1 905 ? -7.201 -18.699 39.342 1.00 94.06 905 LEU A C 1
ATOM 7165 O O . LEU A 1 905 ? -7.866 -17.686 39.525 1.00 94.06 905 LEU A O 1
ATOM 7169 N N . HIS A 1 906 ? -6.061 -18.670 38.658 1.00 94.00 906 HIS A N 1
ATOM 7170 C CA . HIS A 1 906 ? -5.703 -17.549 37.792 1.00 94.00 906 HIS A CA 1
ATOM 7171 C C . HIS A 1 906 ? -6.114 -17.870 36.350 1.00 94.00 906 HIS A C 1
ATOM 7173 O O . HIS A 1 906 ? -6.197 -19.039 35.969 1.00 94.00 906 HIS A O 1
ATOM 7179 N N . SER A 1 907 ? -6.300 -16.846 35.517 1.00 93.31 907 SER A N 1
ATOM 7180 C CA . SER A 1 907 ? -6.640 -16.988 34.091 1.00 93.31 907 SER A CA 1
ATOM 7181 C C . SER A 1 907 ? -5.716 -17.925 33.291 1.00 93.31 907 SER A C 1
ATOM 7183 O O . SER A 1 907 ? -6.143 -18.471 32.281 1.00 93.31 907 SER A O 1
ATOM 7185 N N . THR A 1 908 ? -4.484 -18.165 33.757 1.00 91.00 908 THR A N 1
ATOM 7186 C CA . THR A 1 908 ? -3.523 -19.119 33.165 1.00 91.00 908 THR A CA 1
ATOM 7187 C C . THR A 1 908 ? -3.868 -20.591 33.396 1.00 91.00 908 THR A C 1
ATOM 7189 O O . THR A 1 908 ? -3.384 -21.453 32.665 1.00 91.00 908 THR A O 1
ATOM 7192 N N . LYS A 1 909 ? -4.672 -20.890 34.424 1.00 92.75 909 LYS A N 1
ATOM 7193 C CA . LYS A 1 909 ? -5.163 -22.239 34.741 1.00 92.75 909 LYS A CA 1
ATOM 7194 C C . LYS A 1 909 ? -6.559 -22.508 34.167 1.00 92.75 909 LYS A C 1
ATOM 7196 O O . LYS A 1 909 ? -6.952 -23.661 34.072 1.00 92.75 909 LYS A O 1
ATOM 7201 N N . TYR A 1 910 ? -7.290 -21.469 33.760 1.00 94.56 910 TYR A N 1
ATOM 7202 C CA . TYR A 1 910 ? -8.617 -21.606 33.158 1.00 94.56 910 TYR A CA 1
ATOM 7203 C C . TYR A 1 910 ? -8.538 -22.165 31.726 1.00 94.56 910 TYR A C 1
ATOM 7205 O O . TYR A 1 910 ? -7.714 -21.715 30.924 1.00 94.56 910 TYR A O 1
ATOM 7213 N N . LYS A 1 911 ? -9.418 -23.119 31.385 1.00 93.44 911 LYS A N 1
ATOM 7214 C CA . LYS A 1 911 ? -9.498 -23.721 30.039 1.00 93.44 911 LYS A CA 1
ATOM 7215 C C . LYS A 1 911 ? -10.823 -23.479 29.339 1.00 93.44 911 LYS A C 1
ATOM 7217 O O . LYS A 1 911 ? -10.821 -22.975 28.213 1.00 93.44 911 LYS A O 1
ATOM 7222 N N . SER A 1 912 ? -11.926 -23.799 30.006 1.00 94.88 912 SER A N 1
ATOM 7223 C CA . SER A 1 912 ? -13.271 -23.697 29.451 1.00 94.88 912 SER A CA 1
ATOM 7224 C C . SER A 1 912 ? -14.304 -23.467 30.548 1.00 94.88 912 SER A C 1
ATOM 7226 O O . SER A 1 912 ? -14.163 -23.967 31.662 1.00 94.88 912 SER A O 1
ATOM 7228 N N . GLY A 1 913 ? -15.382 -22.762 30.203 1.00 94.38 913 GLY A N 1
ATOM 7229 C CA . GLY A 1 913 ? -16.502 -22.518 31.108 1.00 94.38 913 GLY A CA 1
ATOM 7230 C C . GLY A 1 913 ? -17.309 -23.775 31.424 1.00 94.38 913 GLY A C 1
ATOM 7231 O O . GLY A 1 913 ? -18.053 -23.784 32.397 1.00 94.38 913 GLY A O 1
ATOM 7232 N N . LYS A 1 914 ? -17.129 -24.848 30.641 1.00 93.94 914 LYS A N 1
ATOM 7233 C CA . LYS A 1 914 ? -17.829 -26.127 30.809 1.00 93.94 914 LYS A CA 1
ATOM 7234 C C . LYS A 1 914 ? -17.617 -26.756 32.193 1.00 93.94 914 LYS A C 1
ATOM 7236 O O . LYS A 1 914 ? -18.533 -27.364 32.726 1.00 93.94 914 LYS A O 1
ATOM 7241 N N . GLU A 1 915 ? -16.445 -26.574 32.799 1.00 94.25 915 GLU A N 1
ATOM 7242 C CA . GLU A 1 915 ? -16.124 -27.089 34.146 1.00 94.25 915 GLU A CA 1
ATOM 7243 C C . GLU A 1 915 ? -16.874 -26.353 35.276 1.00 94.25 915 GLU A C 1
ATOM 7245 O O . GLU A 1 915 ? -16.857 -26.779 36.433 1.00 94.25 915 GLU A O 1
ATOM 7250 N N . PHE A 1 916 ? -17.542 -25.248 34.939 1.00 96.19 916 PHE A N 1
ATOM 7251 C CA . PHE A 1 916 ? -18.246 -24.372 35.871 1.00 96.19 916 PHE A CA 1
ATOM 7252 C C . PHE A 1 916 ? -19.748 -24.285 35.589 1.00 96.19 916 PHE A C 1
ATOM 7254 O O . PHE A 1 916 ? -20.419 -23.385 36.095 1.00 96.19 916 PHE A O 1
ATOM 7261 N N . GLU A 1 917 ? -20.286 -25.204 34.788 1.00 95.12 917 GLU A N 1
ATOM 7262 C CA . GLU A 1 917 ? -21.718 -25.278 34.517 1.00 95.12 917 GLU A CA 1
ATOM 7263 C C . GLU A 1 917 ? -22.512 -25.309 35.836 1.00 95.12 917 GLU A C 1
ATOM 7265 O O . GLU A 1 917 ? -22.189 -26.053 36.762 1.00 95.12 917 GLU A O 1
ATOM 7270 N N . ASN A 1 918 ? -23.523 -24.443 35.948 1.00 94.38 918 ASN A N 1
ATOM 7271 C CA . ASN A 1 918 ? -24.351 -24.234 37.143 1.00 94.38 918 ASN A CA 1
ATOM 7272 C C . ASN A 1 918 ? -23.634 -23.738 38.420 1.00 94.38 918 ASN A C 1
ATOM 7274 O O . ASN A 1 918 ? -24.320 -23.447 39.406 1.00 94.38 918 ASN A O 1
ATOM 7278 N N . LYS A 1 919 ? -22.306 -23.558 38.414 1.00 96.50 919 LYS A N 1
ATOM 7279 C CA . LYS A 1 919 ? -21.549 -22.973 39.535 1.00 96.50 919 LYS A CA 1
ATOM 7280 C C . LYS A 1 919 ? -21.692 -21.448 39.579 1.00 96.50 919 LYS A C 1
ATOM 7282 O O . LYS A 1 919 ? -21.852 -20.787 38.550 1.00 96.50 919 LYS A O 1
ATOM 7287 N N . LYS A 1 920 ? -21.599 -20.866 40.776 1.00 96.81 920 LYS A N 1
ATOM 7288 C CA . LYS A 1 920 ? -21.439 -19.425 41.008 1.00 96.81 920 LYS A CA 1
ATOM 7289 C C . LYS A 1 920 ? -19.962 -19.066 40.928 1.00 96.81 920 LYS A C 1
ATOM 7291 O O . LYS A 1 920 ? -19.184 -19.446 41.800 1.00 96.81 920 LYS A O 1
ATOM 7296 N N . VAL A 1 921 ? -19.580 -18.313 39.902 1.00 97.69 921 VAL A N 1
ATOM 7297 C CA . VAL A 1 921 ? -18.174 -17.994 39.631 1.00 97.69 921 VAL A CA 1
ATOM 7298 C C . VAL A 1 921 ? -17.938 -16.496 39.718 1.00 97.69 921 VAL A C 1
ATOM 7300 O O . VAL A 1 921 ? -18.598 -15.713 39.032 1.00 97.69 921 VAL A O 1
ATOM 7303 N N . LEU A 1 922 ? -16.958 -16.108 40.532 1.00 96.50 922 LEU A N 1
ATOM 7304 C CA . LEU A 1 922 ? -16.482 -14.736 40.640 1.00 96.50 922 LEU A CA 1
ATOM 7305 C C . LEU A 1 922 ? -15.243 -14.527 39.767 1.00 96.50 922 LEU A C 1
ATOM 7307 O O . LEU A 1 922 ? -14.187 -15.098 40.024 1.00 96.50 922 LEU A O 1
ATOM 7311 N N . VAL A 1 923 ? -15.335 -13.652 38.771 1.00 96.69 923 VAL A N 1
ATOM 7312 C CA . VAL A 1 923 ? -14.196 -13.209 37.962 1.00 96.69 923 VAL A CA 1
ATOM 7313 C C . VAL A 1 923 ? -13.655 -11.891 38.512 1.00 96.69 923 VAL A C 1
ATOM 7315 O O . VAL A 1 923 ? -14.349 -10.873 38.560 1.00 96.69 923 VAL A O 1
ATOM 7318 N N . VAL A 1 924 ? -12.385 -11.879 38.910 1.00 93.75 924 VAL A N 1
ATOM 7319 C CA . VAL A 1 924 ? -11.730 -10.701 39.492 1.00 93.75 924 VAL A CA 1
ATOM 7320 C C . VAL A 1 924 ? -10.847 -10.036 38.440 1.00 93.75 924 VAL A C 1
ATOM 7322 O O . VAL A 1 924 ? -9.759 -10.521 38.135 1.00 93.75 924 VAL A O 1
ATOM 7325 N N . GLY A 1 925 ? -11.299 -8.905 37.891 1.00 89.50 925 GLY A N 1
ATOM 7326 C CA . GLY A 1 925 ? -10.550 -8.106 36.917 1.00 89.50 925 GLY A CA 1
ATOM 7327 C C . GLY A 1 925 ? -11.247 -7.974 35.561 1.00 89.50 925 GLY A C 1
ATOM 7328 O O . GLY A 1 925 ? -11.647 -8.951 34.939 1.00 89.50 925 GLY A O 1
ATOM 7329 N N . ALA A 1 926 ? -11.331 -6.737 35.069 1.00 87.88 926 ALA A N 1
ATOM 7330 C CA . ALA A 1 926 ? -12.067 -6.355 33.861 1.00 87.88 926 ALA A CA 1
ATOM 7331 C C . ALA A 1 926 ? -11.166 -6.112 32.633 1.00 87.88 926 ALA A C 1
ATOM 7333 O O . ALA A 1 926 ? -11.421 -5.218 31.832 1.00 87.88 926 ALA A O 1
ATOM 7334 N N . GLY A 1 927 ? -10.066 -6.860 32.501 1.00 88.62 927 GLY A N 1
ATOM 7335 C CA . GLY A 1 927 ? -9.246 -6.854 31.283 1.00 88.62 927 GLY A CA 1
ATOM 7336 C C . GLY A 1 927 ? -9.880 -7.673 30.151 1.00 88.62 927 GLY A C 1
ATOM 7337 O O . GLY A 1 927 ? -10.921 -8.299 30.345 1.00 88.62 927 GLY A O 1
ATOM 7338 N N . ASN A 1 928 ? -9.222 -7.739 28.986 1.00 90.06 928 ASN A N 1
ATOM 7339 C CA . ASN A 1 928 ? -9.691 -8.578 27.870 1.00 90.06 928 ASN A CA 1
ATOM 7340 C C . ASN A 1 928 ? -9.899 -10.043 28.301 1.00 90.06 928 ASN A C 1
ATOM 7342 O O . ASN A 1 928 ? -10.953 -10.602 28.018 1.00 90.06 928 ASN A O 1
ATOM 7346 N N . SER A 1 929 ? -8.969 -10.626 29.072 1.00 90.88 929 SER A N 1
ATOM 7347 C CA . SER A 1 929 ? -9.119 -11.992 29.597 1.00 90.88 929 SER A CA 1
ATOM 7348 C C . SER A 1 929 ? -10.327 -12.150 30.517 1.00 90.88 929 SER A C 1
ATOM 7350 O O . SER A 1 929 ? -11.095 -13.084 30.336 1.00 90.88 929 SER A O 1
ATOM 7352 N N . GLY A 1 930 ? -10.541 -11.235 31.468 1.00 93.38 930 GLY A N 1
ATOM 7353 C CA . GLY A 1 930 ? -11.680 -11.327 32.388 1.00 93.38 930 GLY A CA 1
ATOM 7354 C C . GLY A 1 930 ? -13.025 -11.195 31.678 1.00 93.38 930 GLY A C 1
ATOM 7355 O O . GLY A 1 930 ? -13.964 -11.923 31.992 1.00 93.38 930 GLY A O 1
ATOM 7356 N N . MET A 1 931 ? -13.103 -10.331 30.664 1.00 93.50 931 MET A N 1
ATOM 7357 C CA . MET A 1 931 ? -14.308 -10.153 29.851 1.00 93.50 931 MET A CA 1
ATOM 7358 C C . MET A 1 931 ? -14.583 -11.351 28.930 1.00 93.50 931 MET A C 1
ATOM 7360 O O . MET A 1 931 ? -15.744 -11.736 28.783 1.00 93.50 931 MET A O 1
ATOM 7364 N N . GLU A 1 932 ? -13.553 -11.963 28.332 1.00 93.88 932 GLU A N 1
ATOM 7365 C CA . GLU A 1 932 ? -13.719 -13.183 27.528 1.00 93.88 932 GLU A CA 1
ATOM 7366 C C . GLU A 1 932 ? -14.052 -14.406 28.390 1.00 93.88 932 GLU A C 1
ATOM 7368 O O . GLU A 1 932 ? -14.955 -15.157 28.029 1.00 93.88 932 GLU A O 1
ATOM 7373 N N . ILE A 1 933 ? -13.392 -14.580 29.540 1.00 95.62 933 ILE A N 1
ATOM 7374 C CA . ILE A 1 933 ? -13.676 -15.675 30.480 1.00 95.62 933 ILE A CA 1
ATOM 7375 C C . ILE A 1 933 ? -15.094 -15.540 31.039 1.00 95.62 933 ILE A C 1
ATOM 7377 O O . ILE A 1 933 ? -15.836 -16.515 31.035 1.00 95.62 933 ILE A O 1
ATOM 7381 N N . SER A 1 934 ? -15.524 -14.335 31.429 1.00 96.56 934 SER A N 1
ATOM 7382 C CA . SER A 1 934 ? -16.900 -14.119 31.911 1.00 96.56 934 SER A CA 1
ATOM 7383 C C . SER A 1 934 ? -17.946 -14.442 30.841 1.00 96.56 934 SER A C 1
ATOM 7385 O O . SER A 1 934 ? -18.992 -15.013 31.135 1.00 96.56 934 SER A O 1
ATOM 7387 N N . LEU A 1 935 ? -17.662 -14.101 29.579 1.00 96.00 935 LEU A N 1
ATOM 7388 C CA . LEU A 1 935 ? -18.522 -14.465 28.455 1.00 96.00 935 LEU A CA 1
ATOM 7389 C C . LEU A 1 935 ? -18.543 -15.979 28.218 1.00 96.00 935 LEU A C 1
ATOM 7391 O O . LEU A 1 935 ? -19.593 -16.531 27.902 1.00 96.00 935 LEU A O 1
ATOM 7395 N N . ASP A 1 936 ? -17.395 -16.645 28.327 1.00 96.38 936 ASP A N 1
ATOM 7396 C CA . ASP A 1 936 ? -17.296 -18.090 28.152 1.00 96.38 936 ASP A CA 1
ATOM 7397 C C . ASP A 1 936 ? -18.047 -18.854 29.247 1.00 96.38 936 ASP A C 1
ATOM 7399 O O . ASP A 1 936 ? -18.823 -19.749 28.924 1.00 96.38 936 ASP A O 1
ATOM 7403 N N . LEU A 1 937 ? -17.890 -18.445 30.507 1.00 97.25 937 LEU A N 1
ATOM 7404 C CA . LEU A 1 937 ? -18.629 -18.957 31.661 1.00 97.25 937 LEU A CA 1
ATOM 7405 C C . LEU A 1 937 ? -20.144 -18.813 31.474 1.00 97.25 937 LEU A C 1
ATOM 7407 O O . LEU A 1 937 ? -20.873 -19.802 31.544 1.00 97.25 937 LEU A O 1
ATOM 7411 N N . ALA A 1 938 ? -20.618 -17.605 31.152 1.00 96.38 938 ALA A N 1
ATOM 7412 C CA . ALA A 1 938 ? -22.043 -17.350 30.942 1.00 96.38 938 ALA A CA 1
ATOM 7413 C C . ALA A 1 938 ? -22.622 -18.169 29.773 1.00 96.38 938 ALA A C 1
ATOM 7415 O O . ALA A 1 938 ? -23.743 -18.663 29.854 1.00 96.38 938 ALA A O 1
ATOM 7416 N N . ASN A 1 939 ? -21.859 -18.364 28.691 1.00 95.94 939 ASN A N 1
ATOM 7417 C CA . ASN A 1 939 ? -22.293 -19.196 27.563 1.00 95.94 939 ASN A CA 1
ATOM 7418 C C . ASN A 1 939 ? -22.381 -20.696 27.902 1.00 95.94 939 ASN A C 1
ATOM 7420 O O . ASN A 1 939 ? -23.058 -21.418 27.177 1.00 95.94 939 ASN A O 1
ATOM 7424 N N . HIS A 1 940 ? -21.716 -21.153 28.967 1.00 96.62 940 HIS A N 1
ATOM 7425 C CA . HIS A 1 940 ? -21.771 -22.533 29.464 1.00 96.62 940 HIS A CA 1
ATOM 7426 C C . HIS A 1 940 ? -22.643 -22.673 30.727 1.00 96.62 940 HIS A C 1
ATOM 7428 O O . HIS A 1 940 ? -22.515 -23.646 31.461 1.00 96.62 940 HIS A O 1
ATOM 7434 N N . GLY A 1 941 ? -23.525 -21.705 31.005 1.00 94.75 941 GLY A N 1
ATOM 7435 C CA . GLY A 1 941 ? -24.510 -21.814 32.086 1.00 94.75 941 GLY A CA 1
ATOM 7436 C C . GLY A 1 941 ? -23.975 -21.548 33.499 1.00 94.75 941 GLY A C 1
ATOM 7437 O O . GLY A 1 941 ? -24.680 -21.806 34.473 1.00 94.75 941 GLY A O 1
ATOM 7438 N N . ALA A 1 942 ? -22.757 -21.021 33.649 1.00 97.19 942 ALA A N 1
ATOM 7439 C CA . ALA A 1 942 ? -22.248 -20.592 34.951 1.00 97.19 942 ALA A CA 1
ATOM 7440 C C . ALA A 1 942 ? -22.913 -19.277 35.402 1.00 97.19 942 ALA A C 1
ATOM 7442 O O . ALA A 1 942 ? -23.043 -18.322 34.626 1.00 97.19 942 ALA A O 1
ATOM 7443 N N . LYS A 1 943 ? -23.272 -19.181 36.688 1.00 97.25 943 LYS A N 1
ATOM 7444 C CA . LYS A 1 943 ? -23.786 -17.947 37.306 1.00 97.25 943 LYS A CA 1
ATOM 7445 C C . LYS A 1 943 ? -22.614 -17.001 37.546 1.00 97.25 943 LYS A C 1
ATOM 7447 O O . LYS A 1 943 ? -21.901 -17.119 38.541 1.00 97.25 943 LYS A O 1
ATOM 7452 N N . THR A 1 944 ? -22.392 -16.104 36.594 1.00 97.62 944 THR A N 1
ATOM 7453 C CA . THR A 1 944 ? -21.140 -15.349 36.493 1.00 97.62 944 THR A CA 1
ATOM 7454 C C . THR A 1 944 ? -21.270 -13.959 37.107 1.00 97.62 944 THR A C 1
ATOM 7456 O O . THR A 1 944 ? -22.115 -13.163 36.694 1.00 97.62 944 THR A O 1
ATOM 7459 N N . SER A 1 945 ? -20.372 -13.635 38.034 1.00 96.69 945 SER A N 1
ATOM 7460 C CA . SER A 1 945 ? -20.193 -12.284 38.567 1.00 96.69 945 SER A CA 1
ATOM 7461 C C . SER A 1 945 ? -18.795 -11.767 38.230 1.00 96.69 945 SER A C 1
ATOM 7463 O O . SER A 1 945 ? -17.832 -12.525 38.273 1.00 96.69 945 SER A O 1
ATOM 7465 N N . ILE A 1 946 ? -18.652 -10.478 37.916 1.00 95.81 946 ILE A N 1
ATOM 7466 C CA . ILE A 1 946 ? -17.359 -9.848 37.608 1.00 95.81 946 ILE A CA 1
ATOM 7467 C C . ILE A 1 946 ? -17.126 -8.594 38.456 1.00 95.81 946 ILE A C 1
ATOM 7469 O O . ILE A 1 946 ? -18.013 -7.752 38.591 1.00 95.81 946 ILE A O 1
ATOM 7473 N N . ILE A 1 947 ? -15.909 -8.436 38.988 1.00 92.81 947 ILE A N 1
ATOM 7474 C CA . ILE A 1 947 ? -15.468 -7.213 39.680 1.00 92.81 947 ILE A CA 1
ATOM 7475 C C . ILE A 1 947 ? -14.742 -6.281 38.705 1.00 92.81 947 ILE A C 1
ATOM 7477 O O . ILE A 1 947 ? -13.711 -6.631 38.117 1.00 92.81 947 ILE A O 1
ATOM 7481 N N . VAL A 1 948 ? -15.251 -5.050 38.586 1.00 88.75 948 VAL A N 1
ATOM 7482 C CA . VAL A 1 948 ? -14.670 -3.970 37.774 1.00 88.75 948 VAL A CA 1
ATOM 7483 C C . VAL A 1 948 ? -14.086 -2.904 38.708 1.00 88.75 948 VAL A C 1
ATOM 7485 O O . VAL A 1 948 ? -14.789 -2.023 39.182 1.00 88.75 948 VAL A O 1
ATOM 7488 N N . ARG A 1 949 ? -12.776 -2.978 38.976 1.00 80.12 949 ARG A N 1
ATOM 7489 C CA . ARG A 1 949 ? -12.089 -2.104 39.956 1.00 80.12 949 ARG A CA 1
ATOM 7490 C C . ARG A 1 949 ? -11.832 -0.663 39.502 1.00 80.12 949 ARG A C 1
ATOM 7492 O O . ARG A 1 949 ? -11.505 0.194 40.312 1.00 80.12 949 ARG A O 1
ATOM 7499 N N . SER A 1 950 ? -11.862 -0.395 38.197 1.00 82.06 950 SER A N 1
ATOM 7500 C CA . SER A 1 950 ? -11.548 0.934 37.663 1.00 82.06 950 SER A CA 1
ATOM 7501 C C . SER A 1 950 ? -12.269 1.195 36.345 1.00 82.06 950 SER A C 1
ATOM 7503 O O . SER A 1 950 ? -12.514 0.226 35.622 1.00 82.06 950 SER A O 1
ATOM 7505 N N . PRO A 1 951 ? -12.511 2.466 35.974 1.00 87.56 951 PRO A N 1
ATOM 7506 C CA . PRO A 1 951 ? -13.141 2.811 34.705 1.00 87.56 951 PRO A CA 1
ATOM 7507 C C . PRO A 1 951 ? -12.415 2.210 33.493 1.00 87.56 951 PRO A C 1
ATOM 7509 O O . PRO A 1 951 ? -11.181 2.218 33.428 1.00 87.56 951 PRO A O 1
ATOM 7512 N N . VAL A 1 952 ? -13.178 1.730 32.509 1.00 89.12 952 VAL A N 1
ATOM 7513 C CA . VAL A 1 952 ? -12.670 1.048 31.304 1.00 89.12 952 VAL A CA 1
ATOM 7514 C C . VAL A 1 952 ? -13.374 1.527 30.031 1.00 89.12 952 VAL A C 1
ATOM 7516 O O . VAL A 1 952 ? -14.560 1.849 30.026 1.00 89.12 952 VAL A O 1
ATOM 7519 N N . HIS A 1 953 ? -12.636 1.584 28.918 1.00 91.38 953 HIS A N 1
ATOM 7520 C CA . HIS A 1 953 ? -13.216 1.859 27.597 1.00 91.38 953 HIS A CA 1
ATOM 7521 C C . HIS A 1 953 ? -13.603 0.560 26.902 1.00 91.38 953 HIS A C 1
ATOM 7523 O O . HIS A 1 953 ? -12.790 -0.354 26.840 1.00 91.38 953 HIS A O 1
ATOM 7529 N N . PHE A 1 954 ? -14.796 0.517 26.311 1.00 91.25 954 PHE A N 1
ATOM 7530 C CA . PHE A 1 954 ? -15.248 -0.573 25.443 1.00 91.25 954 PHE A CA 1
ATOM 7531 C C . PHE A 1 954 ? -15.112 -0.161 23.979 1.00 91.25 954 PHE A C 1
ATOM 7533 O O . PHE A 1 954 ? -15.618 0.891 23.584 1.00 91.25 954 PHE A O 1
ATOM 7540 N N . LEU A 1 955 ? -14.464 -0.986 23.162 1.00 91.56 955 LEU A N 1
ATOM 7541 C CA . LEU A 1 955 ? -14.362 -0.806 21.715 1.00 91.56 955 LEU A CA 1
ATOM 7542 C C . LEU A 1 955 ? -14.819 -2.078 21.002 1.00 91.56 955 LEU A C 1
ATOM 7544 O O . LEU A 1 955 ? -14.537 -3.188 21.443 1.00 91.56 955 LEU A O 1
ATOM 7548 N N . SER A 1 956 ? -15.492 -1.922 19.862 1.00 87.69 956 SER A N 1
ATOM 7549 C CA . SER A 1 956 ? -15.742 -3.059 18.973 1.00 87.69 956 SER A CA 1
ATOM 7550 C C . SER A 1 956 ? -14.505 -3.340 18.118 1.00 87.69 956 SER A C 1
ATOM 7552 O O . SER A 1 956 ? -13.728 -2.432 17.806 1.00 87.69 956 SER A O 1
ATOM 7554 N N . ARG A 1 957 ? -14.345 -4.585 17.653 1.00 82.31 957 ARG A N 1
ATOM 7555 C CA . ARG A 1 957 ? -13.228 -4.970 16.770 1.00 82.31 957 ARG A CA 1
ATOM 7556 C C . ARG A 1 957 ? -13.119 -4.103 15.502 1.00 82.31 957 ARG A C 1
ATOM 7558 O O . ARG A 1 957 ? -12.017 -3.899 14.999 1.00 82.31 957 ARG A O 1
ATOM 7565 N N . GLY A 1 958 ? -14.239 -3.582 14.988 1.00 76.44 958 GLY A N 1
ATOM 7566 C CA . GLY A 1 958 ? -14.260 -2.685 13.825 1.00 76.44 958 GLY A CA 1
ATOM 7567 C C . GLY A 1 958 ? -13.678 -1.299 14.114 1.00 76.44 958 GLY A C 1
ATOM 7568 O O . GLY A 1 958 ? -13.011 -0.721 13.258 1.00 76.44 958 GLY A O 1
ATOM 7569 N N . MET A 1 959 ? -13.854 -0.792 15.338 1.00 83.12 959 MET A N 1
ATOM 7570 C CA . MET A 1 959 ? -13.361 0.532 15.729 1.00 83.12 959 MET A CA 1
ATOM 7571 C C . MET A 1 959 ? -11.834 0.607 15.790 1.00 83.12 959 MET A C 1
ATOM 7573 O O . MET A 1 959 ? -11.268 1.675 15.583 1.00 83.12 959 MET A O 1
ATOM 7577 N N . LEU A 1 960 ? -11.155 -0.523 16.007 1.00 76.56 960 LEU A N 1
ATOM 7578 C CA . LEU A 1 960 ? -9.690 -0.575 16.066 1.00 76.56 960 LEU A CA 1
ATOM 7579 C C . LEU A 1 960 ? -9.030 -0.145 14.746 1.00 76.56 960 LEU A C 1
ATOM 7581 O O . LEU A 1 960 ? -7.878 0.275 14.744 1.00 76.56 960 LEU A O 1
ATOM 7585 N N . TYR A 1 961 ? -9.752 -0.178 13.621 1.00 66.88 961 TYR A N 1
ATOM 7586 C CA . TYR A 1 961 ? -9.226 0.317 12.349 1.00 66.88 961 TYR A CA 1
ATOM 7587 C C . TYR A 1 961 ? -9.030 1.842 12.340 1.00 66.88 961 TYR A C 1
ATOM 7589 O O . TYR A 1 961 ? -8.131 2.343 11.666 1.00 66.88 961 TYR A O 1
ATOM 7597 N N . PHE A 1 962 ? -9.797 2.594 13.137 1.00 73.69 962 PHE A N 1
ATOM 7598 C CA . PHE A 1 962 ? -9.631 4.047 13.232 1.00 73.69 962 PHE A CA 1
ATOM 7599 C C . PHE A 1 962 ? -8.307 4.456 13.885 1.00 73.69 962 PHE A C 1
ATOM 7601 O O . PHE A 1 962 ? -7.900 5.599 13.719 1.00 73.69 962 PHE A O 1
ATOM 7608 N N . PHE A 1 963 ? -7.560 3.542 14.519 1.00 68.12 963 PHE A N 1
ATOM 7609 C CA . PHE A 1 963 ? -6.181 3.835 14.925 1.00 68.12 963 PHE A CA 1
ATOM 7610 C C . PHE A 1 963 ? -5.266 4.158 13.733 1.00 68.12 963 PHE A C 1
ATOM 7612 O O . PHE A 1 963 ? -4.282 4.868 13.909 1.00 68.12 963 PHE A O 1
ATOM 7619 N N . VAL A 1 964 ? -5.595 3.731 12.504 1.00 63.09 964 VAL A N 1
ATOM 7620 C CA . VAL A 1 964 ? -4.858 4.139 11.289 1.00 63.09 964 VAL A CA 1
ATOM 7621 C C . VAL A 1 964 ? -4.913 5.657 11.080 1.00 63.09 964 VAL A C 1
ATOM 7623 O O . VAL A 1 964 ? -3.961 6.236 10.555 1.00 63.09 964 VAL A O 1
ATOM 7626 N N . LEU A 1 965 ? -5.977 6.319 11.550 1.00 66.44 965 LEU A N 1
ATOM 7627 C CA . LEU A 1 965 ? -6.116 7.773 11.486 1.00 66.44 965 LEU A CA 1
ATOM 7628 C C . LEU A 1 965 ? -5.050 8.513 12.298 1.00 66.44 965 LEU A C 1
ATOM 7630 O O . LEU A 1 965 ? -4.817 9.682 12.015 1.00 66.44 965 LEU A O 1
ATOM 7634 N N . LEU A 1 966 ? -4.341 7.850 13.219 1.00 62.91 966 LEU A N 1
ATOM 7635 C CA . LEU A 1 966 ? -3.195 8.434 13.928 1.00 62.91 966 LEU A CA 1
ATOM 7636 C C . LEU A 1 966 ? -2.049 8.836 12.990 1.00 62.91 966 LEU A C 1
ATOM 7638 O O . LEU A 1 966 ? -1.237 9.683 13.343 1.00 62.91 966 LEU A O 1
ATOM 7642 N N . LYS A 1 967 ? -1.991 8.274 11.774 1.00 56.94 967 LYS A N 1
ATOM 7643 C CA . LYS A 1 967 ? -1.040 8.716 10.739 1.00 56.94 967 LYS A CA 1
ATOM 7644 C C . LYS A 1 967 ? -1.390 10.085 10.148 1.00 56.94 967 LYS A C 1
ATOM 7646 O O . LYS A 1 967 ? -0.542 10.707 9.517 1.00 56.94 967 LYS A O 1
ATOM 7651 N N . LEU A 1 968 ? -2.644 10.510 10.286 1.00 53.06 968 LEU A N 1
ATOM 7652 C CA . LEU A 1 968 ? -3.214 11.671 9.599 1.00 53.06 968 LEU A CA 1
ATOM 7653 C C . LEU A 1 968 ? -3.679 12.761 10.572 1.00 53.06 968 LEU A C 1
ATOM 7655 O O . LEU A 1 968 ? -3.651 13.939 10.223 1.00 53.06 968 LEU A O 1
ATOM 7659 N N . PHE A 1 969 ? -4.097 12.382 11.779 1.00 68.62 969 PHE A N 1
ATOM 7660 C CA . PHE A 1 969 ? -4.740 13.256 12.752 1.00 68.62 969 PHE A CA 1
ATOM 7661 C C . PHE A 1 969 ? -4.122 13.109 14.152 1.00 68.62 969 PHE A C 1
ATOM 7663 O O . PHE A 1 969 ? -3.650 12.024 14.499 1.00 68.62 969 PHE A O 1
ATOM 7670 N N . PRO A 1 970 ? -4.163 14.167 14.990 1.00 71.44 970 PRO A N 1
ATOM 7671 C CA . PRO A 1 970 ? -3.718 14.096 16.381 1.00 71.44 970 PRO A CA 1
ATOM 7672 C C . PRO A 1 970 ? -4.475 13.038 17.196 1.00 71.44 970 PRO A C 1
ATOM 7674 O O . PRO A 1 970 ? -5.679 12.838 17.006 1.00 71.44 970 PRO A O 1
ATOM 7677 N N . SER A 1 971 ? -3.790 12.424 18.166 1.00 78.75 971 SER A N 1
ATOM 7678 C CA . SER A 1 971 ? -4.349 11.369 19.026 1.00 78.75 971 SER A CA 1
ATOM 7679 C C . SER A 1 971 ? -5.616 11.796 19.766 1.00 78.75 971 SER A C 1
ATOM 7681 O O . SER A 1 971 ? -6.555 11.012 19.839 1.00 78.75 971 SER A O 1
ATOM 7683 N N . SER A 1 972 ? -5.700 13.050 20.220 1.00 78.38 972 SER A N 1
ATOM 7684 C CA . SER A 1 972 ? -6.886 13.603 20.891 1.00 78.38 972 SER A CA 1
ATOM 7685 C C . SER A 1 972 ? -8.146 13.583 20.020 1.00 78.38 972 SER A C 1
ATOM 7687 O O . SER A 1 972 ? -9.250 13.375 20.522 1.00 78.38 972 SER A O 1
ATOM 7689 N N . MET A 1 973 ? -7.997 13.782 18.710 1.00 75.75 973 MET A N 1
ATOM 7690 C CA . MET A 1 973 ? -9.117 13.804 17.772 1.00 75.75 973 MET A CA 1
ATOM 7691 C C . MET A 1 973 ? -9.610 12.385 17.482 1.00 75.75 973 MET A C 1
ATOM 7693 O O . MET A 1 973 ? -10.814 12.128 17.486 1.00 75.75 973 MET A O 1
ATOM 7697 N N . VAL A 1 974 ? -8.669 11.454 17.293 1.00 81.25 974 VAL A N 1
ATOM 7698 C CA . VAL A 1 974 ? -8.976 10.027 17.134 1.00 81.25 974 VAL A CA 1
ATOM 7699 C C . VAL A 1 974 ? -9.621 9.479 18.410 1.00 81.25 974 VAL A C 1
ATOM 7701 O O . VAL A 1 974 ? -10.610 8.757 18.325 1.00 81.25 974 VAL A O 1
ATOM 7704 N N . ASP A 1 975 ? -9.138 9.881 19.587 1.00 88.88 975 ASP A N 1
ATOM 7705 C CA . ASP A 1 975 ? -9.736 9.528 20.877 1.00 88.88 975 ASP A CA 1
ATOM 7706 C C . ASP A 1 975 ? -11.176 10.028 21.006 1.00 88.88 975 ASP A C 1
ATOM 7708 O O . ASP A 1 975 ? -12.059 9.248 21.362 1.00 88.88 975 ASP A O 1
ATOM 7712 N N . SER A 1 976 ? -11.442 11.292 20.668 1.00 85.06 976 SER A N 1
ATOM 7713 C CA . SER A 1 976 ? -12.802 11.847 20.679 1.00 85.06 976 SER A CA 1
ATOM 7714 C C . SER A 1 976 ? -13.747 11.069 19.758 1.00 85.06 976 SER A C 1
ATOM 7716 O O . SER A 1 976 ? -14.863 10.733 20.161 1.00 85.06 976 SER A O 1
ATOM 7718 N N . LEU A 1 977 ? -13.288 10.715 18.551 1.00 85.00 977 LEU A N 1
ATOM 7719 C CA . LEU A 1 977 ? -14.045 9.882 17.615 1.00 85.00 977 LEU A CA 1
ATOM 7720 C C . LEU A 1 977 ? -14.319 8.487 18.194 1.00 85.00 977 LEU A C 1
ATOM 7722 O O . LEU A 1 977 ? -15.455 8.021 18.161 1.00 85.00 977 LEU A O 1
ATOM 7726 N N . LEU A 1 978 ? -13.302 7.820 18.746 1.00 88.06 978 LEU A N 1
ATOM 7727 C CA . LEU A 1 978 ? -13.444 6.487 19.335 1.00 88.06 978 LEU A CA 1
ATOM 7728 C C . LEU A 1 978 ? -14.402 6.490 20.529 1.00 88.06 978 LEU A C 1
ATOM 7730 O O . LEU A 1 978 ? -15.228 5.586 20.652 1.00 88.06 978 LEU A O 1
ATOM 7734 N N . VAL A 1 979 ? -14.341 7.514 21.383 1.00 90.00 979 VAL A N 1
ATOM 7735 C CA . VAL A 1 979 ? -15.266 7.676 22.511 1.00 90.00 979 VAL A CA 1
ATOM 7736 C C . VAL A 1 979 ? -16.694 7.879 22.009 1.00 90.00 979 VAL A C 1
ATOM 7738 O O . VAL A 1 979 ? -17.600 7.218 22.520 1.00 90.00 979 VAL A O 1
ATOM 7741 N N . LEU A 1 980 ? -16.902 8.731 21.001 1.00 86.06 980 LEU A N 1
ATOM 7742 C CA . LEU A 1 980 ? -18.213 8.951 20.384 1.00 86.06 980 LEU A CA 1
ATOM 7743 C C . LEU A 1 980 ? -18.780 7.654 19.792 1.00 86.06 980 LEU A C 1
ATOM 7745 O O . LEU A 1 980 ? -19.884 7.250 20.148 1.00 86.06 980 LEU A O 1
ATOM 7749 N N . LEU A 1 981 ? -18.007 6.960 18.953 1.00 83.56 981 LEU A N 1
ATOM 7750 C CA . LEU A 1 981 ? -18.408 5.689 18.346 1.00 83.56 981 LEU A CA 1
ATOM 7751 C C . LEU A 1 981 ? -18.723 4.633 19.409 1.00 83.56 981 LEU A C 1
ATOM 7753 O O . LEU A 1 981 ? -19.723 3.925 19.314 1.00 83.56 981 LEU A O 1
ATOM 7757 N N . SER A 1 982 ? -17.908 4.559 20.459 1.00 88.50 982 SER A N 1
ATOM 7758 C CA . SER A 1 982 ? -18.146 3.669 21.590 1.00 88.50 982 SER A CA 1
ATOM 7759 C C . SER A 1 982 ? -19.435 4.019 22.347 1.00 88.50 982 SER A C 1
ATOM 7761 O O . SER A 1 982 ? -20.134 3.113 22.794 1.00 88.50 982 SER A O 1
ATOM 7763 N N . LYS A 1 983 ? -19.794 5.305 22.496 1.00 85.62 983 LYS A N 1
ATOM 7764 C CA . LYS A 1 983 ? -21.090 5.704 23.087 1.00 85.62 983 LYS A CA 1
ATOM 7765 C C . LYS A 1 983 ? -22.258 5.275 22.200 1.00 85.62 983 LYS A C 1
ATOM 7767 O O . LYS A 1 983 ? -23.245 4.776 22.722 1.00 85.62 983 LYS A O 1
ATOM 7772 N N . LEU A 1 984 ? -22.131 5.420 20.882 1.00 84.69 984 LEU A N 1
ATOM 7773 C CA . LEU A 1 984 ? -23.176 5.026 19.933 1.00 84.69 984 LEU A CA 1
ATOM 7774 C C . LEU A 1 984 ? -23.409 3.510 19.915 1.00 84.69 984 LEU A C 1
ATOM 7776 O O . LEU A 1 984 ? -24.550 3.068 19.874 1.00 84.69 984 LEU A O 1
ATOM 7780 N N . VAL A 1 985 ? -22.341 2.709 19.967 1.00 84.69 985 VAL A N 1
ATOM 7781 C CA . VAL A 1 985 ? -22.455 1.243 19.883 1.00 84.69 985 VAL A CA 1
ATOM 7782 C C . VAL A 1 985 ? -22.830 0.605 21.218 1.00 84.69 985 VAL A C 1
ATOM 7784 O O . VAL A 1 985 ? -23.654 -0.306 21.248 1.00 84.69 985 VAL A O 1
ATOM 7787 N N . PHE A 1 986 ? -22.239 1.056 22.326 1.00 86.19 986 PHE A N 1
ATOM 7788 C CA . PHE A 1 986 ? -22.436 0.413 23.630 1.00 86.19 986 PHE A CA 1
ATOM 7789 C C . PHE A 1 986 ? -23.404 1.165 24.547 1.00 86.19 986 PHE A C 1
ATOM 7791 O O . PHE A 1 986 ? -23.869 0.584 25.527 1.00 86.19 986 PHE A O 1
ATOM 7798 N N . GLY A 1 987 ? -23.775 2.406 24.233 1.00 85.94 987 GLY A N 1
ATOM 7799 C CA . GLY A 1 987 ? -24.623 3.232 25.090 1.00 85.94 987 GLY A CA 1
ATOM 7800 C C . GLY A 1 987 ? -23.935 3.642 26.396 1.00 85.94 987 GLY A C 1
ATOM 7801 O O . GLY A 1 987 ? -22.702 3.645 26.507 1.00 85.94 987 GLY A O 1
ATOM 7802 N N . ASN A 1 988 ? -24.746 4.004 27.392 1.00 86.81 988 ASN A N 1
ATOM 7803 C CA . ASN A 1 988 ? -24.279 4.284 28.746 1.00 86.81 988 ASN A CA 1
ATOM 7804 C C . ASN A 1 988 ? -24.177 2.976 29.549 1.00 86.81 988 ASN A C 1
ATOM 7806 O O . ASN A 1 988 ? -25.187 2.320 29.781 1.00 86.81 988 ASN A O 1
ATOM 7810 N N . LEU A 1 989 ? -22.961 2.600 29.959 1.00 88.50 989 LEU A N 1
ATOM 7811 C CA . LEU A 1 989 ? -22.713 1.396 30.762 1.00 88.50 989 LEU A CA 1
ATOM 7812 C C . LEU A 1 989 ? -22.663 1.673 32.274 1.00 88.50 989 LEU A C 1
ATOM 7814 O O . LEU A 1 989 ? -22.600 0.727 33.057 1.00 88.50 989 LEU A O 1
ATOM 7818 N N . ALA A 1 990 ? -22.746 2.942 32.694 1.00 87.75 990 ALA A N 1
ATOM 7819 C CA . ALA A 1 990 ? -22.689 3.311 34.108 1.00 87.75 990 ALA A CA 1
ATOM 7820 C C . ALA A 1 990 ? -23.854 2.705 34.908 1.00 87.75 990 ALA A C 1
ATOM 7822 O O . ALA A 1 990 ? -23.657 2.261 36.034 1.00 87.75 990 ALA A O 1
ATOM 7823 N N . SER A 1 991 ? -25.040 2.579 34.296 1.00 85.69 991 SER A N 1
ATOM 7824 C CA . SER A 1 991 ? -26.205 1.911 34.901 1.00 85.69 991 SER A CA 1
ATOM 7825 C C . SER A 1 991 ? -25.986 0.421 35.186 1.00 85.69 991 SER A C 1
ATOM 7827 O O . SER A 1 991 ? -26.756 -0.173 35.928 1.00 85.69 991 SER A O 1
ATOM 7829 N N . TYR A 1 992 ? -24.946 -0.179 34.605 1.00 88.44 992 TYR A N 1
ATOM 7830 C CA . TYR A 1 992 ? -24.554 -1.573 34.807 1.00 88.44 992 TYR A CA 1
ATOM 7831 C C . TYR A 1 992 ? -23.263 -1.688 35.637 1.00 88.44 992 TYR A C 1
ATOM 7833 O O . TYR A 1 992 ? -22.604 -2.720 35.594 1.00 88.44 992 TYR A O 1
ATOM 7841 N N . GLY A 1 993 ? -22.854 -0.629 36.348 1.00 85.25 993 GLY A N 1
ATOM 7842 C CA . GLY A 1 993 ? -21.661 -0.634 37.205 1.00 85.25 993 GLY A CA 1
ATOM 7843 C C . GLY A 1 993 ? -20.328 -0.490 36.463 1.00 85.25 993 GLY A C 1
ATOM 7844 O O . GLY A 1 993 ? -19.278 -0.764 37.039 1.00 85.25 993 GLY A O 1
ATOM 7845 N N . ILE A 1 994 ? -20.341 -0.076 35.188 1.00 89.12 994 ILE A N 1
ATOM 7846 C CA . ILE A 1 994 ? -19.126 0.113 34.382 1.00 89.12 994 ILE A CA 1
ATOM 7847 C C . ILE A 1 994 ? -18.968 1.583 34.010 1.00 89.12 994 ILE A C 1
ATOM 7849 O O . ILE A 1 994 ? -19.604 2.099 33.087 1.00 89.12 994 ILE A O 1
ATOM 7853 N N . GLU A 1 995 ? -18.053 2.251 34.703 1.00 88.94 995 GLU A N 1
ATOM 7854 C CA . GLU A 1 995 ? -17.704 3.637 34.419 1.00 88.94 995 GLU A CA 1
ATOM 7855 C C . GLU A 1 995 ? -16.724 3.767 33.250 1.00 88.94 995 GLU A C 1
ATOM 7857 O O . GLU A 1 995 ? -15.843 2.928 33.030 1.00 88.94 995 GLU A O 1
ATOM 7862 N N . ARG A 1 996 ? -16.850 4.870 32.504 1.00 88.56 996 ARG A N 1
ATOM 7863 C CA . ARG A 1 996 ? -15.957 5.193 31.390 1.00 88.56 996 ARG A CA 1
ATOM 7864 C C . ARG A 1 996 ? -14.901 6.219 31.829 1.00 88.56 996 ARG A C 1
ATOM 7866 O O . ARG A 1 996 ? -15.265 7.218 32.444 1.00 88.56 996 ARG A O 1
ATOM 7873 N N . PRO A 1 997 ? -13.615 6.046 31.470 1.00 89.25 997 PRO A N 1
ATOM 7874 C CA . PRO A 1 997 ? -12.586 7.031 31.784 1.00 89.25 997 PRO A CA 1
ATOM 7875 C C . PRO A 1 997 ? -12.852 8.400 31.137 1.00 89.25 997 PRO A C 1
ATOM 7877 O O . PRO A 1 997 ? -13.321 8.477 30.000 1.00 89.25 997 PRO A O 1
ATOM 7880 N N . GLN A 1 998 ? -12.454 9.474 31.830 1.00 85.06 998 GLN A N 1
ATOM 7881 C CA . GLN A 1 998 ? -12.522 10.866 31.348 1.00 85.06 998 GLN A CA 1
ATOM 7882 C C . GLN A 1 998 ? -11.629 11.124 30.119 1.00 85.06 998 GLN A C 1
ATOM 7884 O O . GLN A 1 998 ? -11.954 11.934 29.254 1.00 85.06 998 GLN A O 1
ATOM 7889 N N . LYS A 1 999 ? -10.478 10.447 30.039 1.00 88.62 999 LYS A N 1
ATOM 7890 C CA . LYS A 1 999 ? -9.529 10.556 28.919 1.00 88.62 999 LYS A CA 1
ATOM 7891 C C . LYS A 1 999 ? -9.735 9.416 27.928 1.00 88.62 999 LYS A C 1
ATOM 7893 O O . LYS A 1 999 ? -10.163 8.337 28.326 1.00 88.62 999 LYS A O 1
ATOM 7898 N N . GLY A 1 1000 ? -9.436 9.647 26.651 1.00 87.94 1000 GLY A N 1
ATOM 7899 C CA . GLY A 1 1000 ? -9.679 8.680 25.579 1.00 87.94 1000 GLY A CA 1
ATOM 7900 C C . GLY A 1 1000 ? -8.788 7.427 25.625 1.00 87.94 1000 GLY A C 1
ATOM 7901 O O . GLY A 1 1000 ? -7.794 7.389 26.356 1.00 87.94 1000 GLY A O 1
ATOM 7902 N N . PRO A 1 1001 ? -9.159 6.366 24.887 1.00 88.12 1001 PRO A N 1
ATOM 7903 C CA . PRO A 1 1001 ? -8.503 5.059 24.959 1.00 88.12 1001 PRO A CA 1
ATOM 7904 C C . PRO A 1 1001 ? -7.021 5.062 24.545 1.00 88.12 1001 PRO A C 1
ATOM 7906 O O . PRO A 1 1001 ? -6.232 4.332 25.144 1.00 88.12 1001 PRO A O 1
ATOM 7909 N N . ILE A 1 1002 ? -6.619 5.870 23.561 1.00 85.25 1002 ILE A N 1
ATOM 7910 C CA . ILE A 1 1002 ? -5.224 5.991 23.106 1.00 85.25 1002 ILE A CA 1
ATOM 7911 C C . ILE A 1 1002 ? -4.385 6.632 24.204 1.00 85.25 1002 ILE A C 1
ATOM 7913 O O . ILE A 1 1002 ? -3.340 6.096 24.570 1.00 85.25 1002 ILE A O 1
ATOM 7917 N N . TYR A 1 1003 ? -4.869 7.739 24.772 1.00 83.31 1003 TYR A N 1
ATOM 7918 C CA . TYR A 1 1003 ? -4.205 8.409 25.886 1.00 83.31 1003 TYR A CA 1
ATOM 7919 C C . TYR A 1 1003 ? -4.064 7.490 27.108 1.00 83.31 1003 TYR A C 1
ATOM 7921 O O . TYR A 1 1003 ? -2.992 7.413 27.708 1.00 83.31 1003 TYR A O 1
ATOM 7929 N N . MET A 1 1004 ? -5.130 6.763 27.467 1.00 83.44 1004 MET A N 1
ATOM 7930 C CA . MET A 1 1004 ? -5.113 5.829 28.600 1.00 83.44 1004 MET A CA 1
ATOM 7931 C C . MET A 1 1004 ? -4.074 4.718 28.417 1.00 83.44 1004 MET A C 1
ATOM 7933 O O . MET A 1 1004 ? -3.359 4.391 29.368 1.00 83.44 1004 MET A O 1
ATOM 7937 N N . LYS A 1 1005 ? -3.942 4.190 27.193 1.00 79.69 1005 LYS A N 1
ATOM 7938 C CA . LYS A 1 1005 ? -2.905 3.215 26.855 1.00 79.69 1005 LYS A CA 1
ATOM 7939 C C . LYS A 1 1005 ? -1.505 3.821 26.983 1.00 79.69 1005 LYS A C 1
ATOM 7941 O O . LYS A 1 1005 ? -0.667 3.233 27.655 1.00 79.69 1005 LYS A O 1
ATOM 7946 N N . ALA A 1 1006 ? -1.258 4.972 26.358 1.00 68.62 1006 ALA A N 1
ATOM 7947 C CA . ALA A 1 1006 ? 0.074 5.577 26.301 1.00 68.62 1006 ALA A CA 1
ATOM 7948 C C . ALA A 1 1006 ? 0.600 5.997 27.684 1.00 68.62 1006 ALA A C 1
ATOM 7950 O O . ALA A 1 1006 ? 1.761 5.759 27.997 1.00 68.62 1006 ALA A O 1
ATOM 7951 N N . LYS A 1 1007 ? -0.253 6.592 28.530 1.00 73.88 1007 LYS A N 1
ATOM 7952 C CA . LYS A 1 1007 ? 0.174 7.136 29.828 1.00 73.88 1007 LYS A CA 1
ATOM 7953 C C . LYS A 1 1007 ? 0.147 6.123 30.971 1.00 73.88 1007 LYS A C 1
ATOM 7955 O O . LYS A 1 1007 ? 0.990 6.192 31.857 1.00 73.88 1007 LYS A O 1
ATOM 7960 N N . TYR A 1 1008 ? -0.839 5.226 30.983 1.00 73.44 1008 TYR A N 1
ATOM 7961 C CA . TYR A 1 1008 ? -1.105 4.352 32.134 1.00 73.44 1008 TYR A CA 1
ATOM 7962 C C . TYR A 1 1008 ? -1.023 2.859 31.802 1.00 73.44 1008 TYR A C 1
ATOM 7964 O O . TYR A 1 1008 ? -1.342 2.040 32.659 1.00 73.44 1008 TYR A O 1
ATOM 7972 N N . GLY A 1 1009 ? -0.698 2.486 30.558 1.00 70.88 1009 GLY A N 1
ATOM 7973 C CA . GLY A 1 1009 ? -0.705 1.086 30.119 1.00 70.88 1009 GLY A CA 1
ATOM 7974 C C . GLY A 1 1009 ? -2.095 0.434 30.146 1.00 70.88 1009 GLY A C 1
ATOM 7975 O O . GLY A 1 1009 ? -2.209 -0.787 30.073 1.00 70.88 1009 GLY A O 1
ATOM 7976 N N . LYS A 1 1010 ? -3.175 1.223 30.263 1.00 78.31 1010 LYS A N 1
ATOM 7977 C CA . LYS A 1 1010 ? -4.547 0.708 30.378 1.00 78.31 1010 LYS A CA 1
ATOM 7978 C C . LYS A 1 1010 ? -5.166 0.524 28.996 1.00 78.31 1010 LYS A C 1
ATOM 7980 O O . LYS A 1 1010 ? -5.502 1.495 28.320 1.00 78.31 1010 LYS A O 1
ATOM 7985 N N . TYR A 1 1011 ? -5.333 -0.730 28.590 1.00 82.75 1011 TYR A N 1
ATOM 7986 C CA . TYR A 1 1011 ? -5.920 -1.088 27.300 1.00 82.75 1011 TYR A CA 1
ATOM 7987 C C . TYR A 1 1011 ? -7.451 -0.975 27.312 1.00 82.75 1011 TYR A C 1
ATOM 7989 O O . TYR A 1 1011 ? -8.077 -1.317 28.318 1.00 82.75 1011 TYR A O 1
ATOM 7997 N N . PRO A 1 1012 ? -8.077 -0.540 26.200 1.00 89.69 1012 PRO A N 1
ATOM 7998 C CA . PRO A 1 1012 ? -9.517 -0.683 26.036 1.00 89.69 1012 PRO A CA 1
ATOM 7999 C C . PRO A 1 1012 ? -9.900 -2.165 25.920 1.00 89.69 1012 PRO A C 1
ATOM 8001 O O . PRO A 1 1012 ? -9.161 -2.969 25.345 1.00 89.69 1012 PRO A O 1
ATOM 8004 N N . ILE A 1 1013 ? -11.082 -2.499 26.428 1.00 91.25 1013 ILE A N 1
ATOM 8005 C CA . ILE A 1 1013 ? -11.701 -3.814 26.290 1.00 91.25 1013 ILE A CA 1
ATOM 8006 C C . ILE A 1 1013 ? -12.218 -3.956 24.864 1.00 91.25 1013 ILE A C 1
ATOM 8008 O O . ILE A 1 1013 ? -12.974 -3.109 24.377 1.00 91.25 1013 ILE A O 1
ATOM 8012 N N . ILE A 1 1014 ? -11.823 -5.039 24.203 1.00 91.56 1014 ILE A N 1
ATOM 8013 C CA . ILE A 1 1014 ? -12.318 -5.388 22.877 1.00 91.56 1014 ILE A CA 1
ATOM 8014 C C . ILE A 1 1014 ? -13.525 -6.297 23.043 1.00 91.56 1014 ILE A C 1
ATOM 8016 O O . ILE A 1 1014 ? -13.385 -7.507 23.207 1.00 91.56 1014 ILE A O 1
ATOM 8020 N N . ASP A 1 1015 ? -14.714 -5.705 23.000 1.00 90.94 1015 ASP A N 1
ATOM 8021 C CA . ASP A 1 1015 ? -15.946 -6.454 23.214 1.00 90.94 1015 ASP A CA 1
ATOM 8022 C C . ASP A 1 1015 ? -16.253 -7.379 22.033 1.00 90.94 1015 ASP A C 1
ATOM 8024 O O . ASP A 1 1015 ? -16.208 -6.986 20.860 1.00 90.94 1015 ASP A O 1
ATOM 8028 N N . VAL A 1 1016 ? -16.577 -8.623 22.376 1.00 89.75 1016 VAL A N 1
ATOM 8029 C CA . VAL A 1 1016 ? -16.959 -9.693 21.444 1.00 89.75 1016 VAL A CA 1
ATOM 8030 C C . VAL A 1 1016 ? -18.320 -10.303 21.795 1.00 89.75 1016 VAL A C 1
ATOM 8032 O O . VAL A 1 1016 ? -18.700 -11.323 21.226 1.00 89.75 1016 VAL A O 1
ATOM 8035 N N . GLY A 1 1017 ? -19.067 -9.676 22.712 1.00 90.12 1017 GLY A N 1
ATOM 8036 C CA . GLY A 1 1017 ? -20.382 -10.139 23.162 1.00 90.12 1017 GLY A CA 1
ATOM 8037 C C . GLY A 1 1017 ? -20.621 -10.029 24.669 1.00 90.12 1017 GLY A C 1
ATOM 8038 O O . GLY A 1 1017 ? -21.772 -10.137 25.091 1.00 90.12 1017 GLY A O 1
ATOM 8039 N N . THR A 1 1018 ? -19.588 -9.777 25.476 1.00 92.62 1018 THR A N 1
ATOM 8040 C CA . THR A 1 1018 ? -19.686 -9.685 26.943 1.00 92.62 1018 THR A CA 1
ATOM 8041 C C . THR A 1 1018 ? -20.632 -8.566 27.373 1.00 92.62 1018 THR A C 1
ATOM 8043 O O . THR A 1 1018 ? -21.489 -8.771 28.227 1.00 92.62 1018 THR A O 1
ATOM 8046 N N . CYS A 1 1019 ? -20.563 -7.404 26.717 1.00 92.31 1019 CYS A N 1
ATOM 8047 C CA . CYS A 1 1019 ? -21.444 -6.272 26.996 1.00 92.31 1019 CYS A CA 1
ATOM 8048 C C . CYS A 1 1019 ? -22.931 -6.629 26.825 1.00 92.31 1019 CYS A C 1
ATOM 8050 O O . CYS A 1 1019 ? -23.770 -6.166 27.595 1.00 92.31 1019 CYS A O 1
ATOM 8052 N N . ARG A 1 1020 ? -23.273 -7.493 25.858 1.00 92.81 1020 ARG A N 1
ATOM 8053 C CA . ARG A 1 1020 ? -24.654 -7.959 25.662 1.00 92.81 1020 ARG A CA 1
ATOM 8054 C C . ARG A 1 1020 ? -25.135 -8.802 26.847 1.00 92.81 1020 ARG A C 1
ATOM 8056 O O . ARG A 1 1020 ? -26.251 -8.587 27.299 1.00 92.81 1020 ARG A O 1
ATOM 8063 N N . LYS A 1 1021 ? -24.286 -9.701 27.354 1.00 94.69 1021 LYS A N 1
ATOM 8064 C CA . LYS A 1 1021 ? -24.575 -10.571 28.509 1.00 94.69 1021 LYS A CA 1
ATOM 8065 C C . LYS A 1 1021 ? -24.657 -9.803 29.832 1.00 94.69 1021 LYS A C 1
ATOM 8067 O O . LYS A 1 1021 ? -25.457 -10.140 30.694 1.00 94.69 1021 LYS A O 1
ATOM 8072 N N . ILE A 1 1022 ? -23.879 -8.730 29.970 1.00 94.44 1022 ILE A N 1
ATOM 8073 C CA . ILE A 1 1022 ? -24.010 -7.798 31.099 1.00 94.44 1022 ILE A CA 1
ATOM 8074 C C . ILE A 1 1022 ? -25.370 -7.090 31.046 1.00 94.44 1022 ILE A C 1
ATOM 8076 O O . ILE A 1 1022 ? -26.075 -7.020 32.047 1.00 94.44 1022 ILE A O 1
ATOM 8080 N N . LYS A 1 1023 ? -25.777 -6.604 29.866 1.00 92.31 1023 LYS A N 1
ATOM 8081 C CA . LYS A 1 1023 ? -27.063 -5.912 29.697 1.00 92.31 1023 LYS A CA 1
ATOM 8082 C C . LYS A 1 1023 ? -28.280 -6.813 29.902 1.00 92.31 1023 LYS A C 1
ATOM 8084 O O . LYS A 1 1023 ? -29.299 -6.320 30.369 1.00 92.31 1023 LYS A O 1
ATOM 8089 N N . SER A 1 1024 ? -28.187 -8.099 29.560 1.00 93.06 1024 SER A N 1
ATOM 8090 C CA . SER A 1 1024 ? -29.255 -9.075 29.820 1.00 93.06 1024 SER A CA 1
ATOM 8091 C C . SER A 1 1024 ? -29.309 -9.549 31.276 1.00 93.06 1024 SER A C 1
ATOM 8093 O O . SER A 1 1024 ? -30.262 -10.226 31.644 1.00 93.06 1024 SER A O 1
ATOM 8095 N N . GLY A 1 1025 ? -28.317 -9.203 32.105 1.00 92.31 1025 GLY A N 1
ATOM 8096 C CA . GLY A 1 1025 ? -28.219 -9.654 33.496 1.00 92.31 1025 GLY A CA 1
ATOM 8097 C C . GLY A 1 1025 ? -27.627 -11.057 33.670 1.00 92.31 1025 GLY A C 1
ATOM 8098 O O . GLY A 1 1025 ? -27.511 -11.526 34.797 1.00 92.31 1025 GLY A O 1
ATOM 8099 N N . GLU A 1 1026 ? -27.208 -11.716 32.586 1.00 94.81 1026 GLU A N 1
ATOM 8100 C CA . GLU A 1 1026 ? -26.551 -13.031 32.636 1.00 94.81 1026 GLU A CA 1
ATOM 8101 C C . GLU A 1 1026 ? -25.137 -12.961 33.239 1.00 94.81 1026 GLU A C 1
ATOM 8103 O O . GLU A 1 1026 ? -24.644 -13.944 33.787 1.00 94.81 1026 GLU A O 1
ATOM 8108 N N . ILE A 1 1027 ? -24.485 -11.796 33.146 1.00 97.06 1027 ILE A N 1
ATOM 8109 C CA . ILE A 1 1027 ? -23.241 -11.489 33.860 1.00 97.06 1027 ILE A CA 1
ATOM 8110 C C . ILE A 1 1027 ? -23.509 -10.329 34.815 1.00 97.06 1027 ILE A C 1
ATOM 8112 O O . ILE A 1 1027 ? -23.798 -9.212 34.379 1.00 97.06 1027 ILE A O 1
ATOM 8116 N N . GLN A 1 1028 ? -23.364 -10.574 36.115 1.00 95.31 1028 GLN A N 1
ATOM 8117 C CA . GLN A 1 1028 ? -23.562 -9.557 37.142 1.00 95.31 1028 GLN A CA 1
ATOM 8118 C C . GLN A 1 1028 ? -22.269 -8.774 37.397 1.00 95.31 1028 GLN A C 1
ATOM 8120 O O . GLN A 1 1028 ? -21.240 -9.350 37.738 1.00 95.31 1028 GLN A O 1
ATOM 8125 N N . VAL A 1 1029 ? -22.316 -7.446 37.294 1.00 94.19 1029 VAL A N 1
ATOM 8126 C CA . VAL A 1 1029 ? -21.186 -6.580 37.666 1.00 94.19 1029 VAL A CA 1
ATOM 8127 C C . VAL A 1 1029 ? -21.285 -6.224 39.149 1.00 94.19 1029 VAL A C 1
ATOM 8129 O O . VAL A 1 1029 ? -22.305 -5.701 39.597 1.00 94.19 1029 VAL A O 1
ATOM 8132 N N . LEU A 1 1030 ? -20.227 -6.498 39.914 1.00 90.88 1030 LEU A N 1
ATOM 8133 C CA . LEU A 1 1030 ? -20.160 -6.196 41.343 1.00 90.88 1030 LEU A CA 1
ATOM 8134 C C . LEU A 1 1030 ? -19.410 -4.873 41.594 1.00 90.88 1030 LEU A C 1
ATOM 8136 O O . LEU A 1 1030 ? -18.295 -4.706 41.094 1.00 90.88 1030 LEU A O 1
ATOM 8140 N N . PRO A 1 1031 ? -19.987 -3.935 42.373 1.00 71.31 1031 PRO A N 1
ATOM 8141 C CA . PRO A 1 1031 ? -19.528 -2.544 42.431 1.00 71.31 1031 PRO A CA 1
ATOM 8142 C C . PRO A 1 1031 ? -18.409 -2.258 43.456 1.00 71.31 1031 PRO A C 1
ATOM 8144 O O . PRO A 1 1031 ? -18.291 -1.128 43.920 1.00 71.31 1031 PRO A O 1
ATOM 8147 N N . ALA A 1 1032 ? -17.604 -3.244 43.861 1.00 71.56 1032 ALA A N 1
ATOM 8148 C CA . ALA A 1 1032 ? -16.529 -3.037 44.838 1.00 71.56 1032 ALA A CA 1
ATOM 8149 C C . ALA A 1 1032 ? -15.454 -4.135 44.772 1.00 71.56 1032 ALA A C 1
ATOM 8151 O O . ALA A 1 1032 ? -15.702 -5.232 44.274 1.00 71.56 1032 ALA A O 1
ATOM 8152 N N . GLU A 1 1033 ? -14.259 -3.829 45.285 1.00 82.00 1033 GLU A N 1
ATOM 8153 C CA . GLU A 1 1033 ? -13.189 -4.814 45.488 1.00 82.00 1033 GLU A CA 1
ATOM 8154 C C . GLU A 1 1033 ? -13.533 -5.798 46.614 1.00 82.00 1033 GLU A C 1
ATOM 8156 O O . GLU A 1 1033 ? -14.367 -5.509 47.477 1.00 82.00 1033 GLU A O 1
ATOM 8161 N N . ILE A 1 1034 ? -12.850 -6.943 46.619 1.00 87.38 1034 ILE A N 1
ATOM 8162 C CA . ILE A 1 1034 ? -12.915 -7.914 47.714 1.00 87.38 1034 ILE A CA 1
ATOM 8163 C C . ILE A 1 1034 ? -12.304 -7.275 48.970 1.00 87.38 1034 ILE A C 1
ATOM 8165 O O . ILE A 1 1034 ? -11.225 -6.686 48.903 1.00 87.38 1034 ILE A O 1
ATOM 8169 N N . GLY A 1 1035 ? -13.029 -7.351 50.085 1.00 86.00 1035 GLY A N 1
ATOM 8170 C CA . GLY A 1 1035 ? -12.571 -6.963 51.416 1.00 86.00 1035 GLY A CA 1
ATOM 8171 C C . GLY A 1 1035 ? -11.960 -8.155 52.144 1.00 86.00 1035 GLY A C 1
ATOM 8172 O O . GLY A 1 1035 ? -10.756 -8.169 52.376 1.00 86.00 1035 GLY A O 1
ATOM 8173 N N . SER A 1 1036 ? -12.777 -9.171 52.440 1.00 89.56 1036 SER A N 1
ATOM 8174 C CA . SER A 1 1036 ? -12.347 -10.397 53.122 1.00 89.56 1036 SER A CA 1
ATOM 8175 C C . SER A 1 1036 ? -13.039 -11.639 52.545 1.00 89.56 1036 SER A C 1
ATOM 8177 O O . SER A 1 1036 ? -14.067 -11.541 51.866 1.00 89.56 1036 SER A O 1
ATOM 8179 N N . ILE A 1 1037 ? -12.462 -12.816 52.788 1.00 91.62 1037 ILE A N 1
ATOM 8180 C CA . ILE A 1 1037 ? -13.043 -14.110 52.416 1.00 91.62 1037 ILE A CA 1
ATOM 8181 C C . ILE A 1 1037 ? -13.167 -14.979 53.671 1.00 91.62 1037 ILE A C 1
ATOM 8183 O O . ILE A 1 1037 ? -12.226 -15.097 54.452 1.00 91.62 1037 ILE A O 1
ATOM 8187 N N . ARG A 1 1038 ? -14.339 -15.591 53.885 1.00 86.94 1038 ARG A N 1
ATOM 8188 C CA . ARG A 1 1038 ? -14.597 -16.510 55.007 1.00 86.94 1038 ARG A CA 1
ATOM 8189 C C . ARG A 1 1038 ? -15.369 -17.737 54.518 1.00 86.94 1038 ARG A C 1
ATOM 8191 O O . ARG A 1 1038 ? -16.560 -17.649 54.212 1.00 86.94 1038 ARG A O 1
ATOM 8198 N N . GLY A 1 1039 ? -14.706 -18.893 54.439 1.00 85.88 1039 GLY A N 1
ATOM 8199 C CA . GLY A 1 1039 ? -15.308 -20.125 53.913 1.00 85.88 1039 GLY A CA 1
ATOM 8200 C C . GLY A 1 1039 ? -15.699 -19.975 52.437 1.00 85.88 1039 GLY A C 1
ATOM 8201 O O . GLY A 1 1039 ? -14.849 -19.695 51.606 1.00 85.88 1039 GLY A O 1
ATOM 8202 N N . GLY A 1 1040 ? -16.979 -20.140 52.085 1.00 83.25 1040 GLY A N 1
ATOM 8203 C CA . GLY A 1 1040 ? -17.487 -19.881 50.720 1.00 83.25 1040 GLY A CA 1
ATOM 8204 C C . GLY A 1 1040 ? -17.923 -18.429 50.456 1.00 83.25 1040 GLY A C 1
ATOM 8205 O O . GLY A 1 1040 ? -18.315 -18.079 49.339 1.00 83.25 1040 GLY A O 1
ATOM 8206 N N . GLN A 1 1041 ? -17.886 -17.573 51.482 1.00 90.69 1041 GLN A N 1
ATOM 8207 C CA . GLN A 1 1041 ? -18.412 -16.215 51.417 1.00 90.69 1041 GLN A CA 1
ATOM 8208 C C . GLN A 1 1041 ? -17.316 -15.205 51.064 1.00 90.69 1041 GLN A C 1
ATOM 8210 O O . GLN A 1 1041 ? -16.290 -15.125 51.737 1.00 90.69 1041 GLN A O 1
ATOM 8215 N N . VAL A 1 1042 ? -17.567 -14.395 50.037 1.00 92.12 1042 VAL A N 1
ATOM 8216 C CA . VAL A 1 1042 ? -16.738 -13.251 49.646 1.00 92.12 1042 VAL A CA 1
ATOM 8217 C C . VAL A 1 1042 ? -17.448 -11.971 50.071 1.00 92.12 1042 VAL A C 1
ATOM 8219 O O . VAL A 1 1042 ? -18.534 -11.662 49.572 1.00 92.12 1042 VAL A O 1
ATOM 8222 N N . GLU A 1 1043 ? -16.833 -11.226 50.984 1.00 91.81 1043 GLU A N 1
ATOM 8223 C CA . GLU A 1 1043 ? -17.297 -9.919 51.440 1.00 91.81 1043 GLU A CA 1
ATOM 8224 C C . GLU A 1 1043 ? -16.600 -8.818 50.637 1.00 91.81 1043 GLU A C 1
ATOM 8226 O O . GLU A 1 1043 ? -15.373 -8.766 50.542 1.00 91.81 1043 GLU A O 1
ATOM 8231 N N . LEU A 1 1044 ? -17.380 -7.931 50.024 1.00 90.88 1044 LEU A N 1
ATOM 8232 C CA . LEU A 1 1044 ? -16.860 -6.776 49.299 1.00 90.88 1044 LEU A CA 1
ATOM 8233 C C . LEU A 1 1044 ? -16.614 -5.599 50.251 1.00 90.88 1044 LEU A C 1
ATOM 8235 O O . LEU A 1 1044 ? -17.301 -5.451 51.257 1.00 90.88 1044 LEU A O 1
ATOM 8239 N N . LYS A 1 1045 ? -15.722 -4.670 49.885 1.00 86.06 1045 LYS A N 1
ATOM 8240 C CA . LYS A 1 1045 ? -15.414 -3.465 50.694 1.00 86.06 1045 LYS A CA 1
ATOM 8241 C C . LYS A 1 1045 ? -16.615 -2.555 50.998 1.00 86.06 1045 LYS A C 1
ATOM 8243 O O . LYS A 1 1045 ? -16.514 -1.676 51.843 1.00 86.06 1045 LYS A O 1
ATOM 8248 N N . ASN A 1 1046 ? -17.738 -2.733 50.307 1.00 83.88 1046 ASN A N 1
ATOM 8249 C CA . ASN A 1 1046 ? -18.985 -2.013 50.574 1.00 83.88 1046 ASN A CA 1
ATOM 8250 C C . ASN A 1 1046 ? -19.909 -2.729 51.585 1.00 83.88 1046 ASN A C 1
ATOM 8252 O O . ASN A 1 1046 ? -21.071 -2.344 51.705 1.00 83.88 1046 ASN A O 1
ATOM 8256 N N . GLY A 1 1047 ? -19.425 -3.780 52.257 1.00 83.75 1047 GLY A N 1
ATOM 8257 C CA . GLY A 1 1047 ? -20.151 -4.550 53.273 1.00 83.75 1047 GLY A CA 1
ATOM 8258 C C . GLY A 1 1047 ? -21.142 -5.582 52.721 1.00 83.75 1047 GLY A C 1
ATOM 8259 O O . GLY A 1 1047 ? -21.853 -6.220 53.492 1.00 83.75 1047 GLY A O 1
ATOM 8260 N N . LYS A 1 1048 ? -21.239 -5.758 51.393 1.00 87.94 1048 LYS A N 1
ATOM 8261 C CA . LYS A 1 1048 ? -22.090 -6.801 50.794 1.00 87.94 1048 LYS A CA 1
ATOM 8262 C C . LYS A 1 1048 ? -21.334 -8.116 50.657 1.00 87.94 1048 LYS A C 1
ATOM 8264 O O . LYS A 1 1048 ? -20.239 -8.140 50.098 1.00 87.94 1048 LYS A O 1
ATOM 8269 N N . SER A 1 1049 ? -21.992 -9.207 51.035 1.00 90.88 1049 SER A N 1
ATOM 8270 C CA . SER A 1 1049 ? -21.417 -10.552 50.994 1.00 90.88 1049 SER A CA 1
ATOM 8271 C C . SER A 1 1049 ? -22.143 -11.465 50.010 1.00 90.88 1049 SER A C 1
ATOM 8273 O O . SER A 1 1049 ? -23.372 -11.482 49.946 1.00 90.88 1049 SER A O 1
ATOM 8275 N N . TYR A 1 1050 ? -21.374 -12.254 49.263 1.00 93.25 1050 TYR A N 1
ATOM 8276 C CA . TYR A 1 1050 ? -21.865 -13.165 48.228 1.00 93.25 1050 TYR A CA 1
ATOM 8277 C C . TYR A 1 1050 ? -21.243 -14.552 48.403 1.00 93.25 1050 TYR A C 1
ATOM 8279 O O . TYR A 1 1050 ? -20.126 -14.677 48.893 1.00 93.25 1050 TYR A O 1
ATOM 8287 N N . GLN A 1 1051 ? -21.966 -15.597 48.004 1.00 94.31 1051 GLN A N 1
ATOM 8288 C CA . GLN A 1 1051 ? -21.480 -16.982 48.022 1.00 94.31 1051 GLN A CA 1
ATOM 8289 C C . GLN A 1 1051 ? -21.011 -17.384 46.626 1.00 94.31 1051 GLN A C 1
ATOM 8291 O O . GLN A 1 1051 ? -21.777 -17.227 45.668 1.00 94.31 1051 GLN A O 1
ATOM 8296 N N . PHE A 1 1052 ? -19.799 -17.928 46.528 1.00 96.06 1052 PHE A N 1
ATOM 8297 C CA . PHE A 1 1052 ? -19.213 -18.403 45.275 1.00 96.06 1052 PHE A CA 1
ATOM 8298 C C . PHE A 1 1052 ? -18.635 -19.805 45.432 1.00 96.06 1052 PHE A C 1
ATOM 8300 O O . PHE A 1 1052 ? -18.100 -20.149 46.480 1.00 96.06 1052 PHE A O 1
ATOM 8307 N N . ASP A 1 1053 ? -18.703 -20.581 44.354 1.00 96.06 1053 ASP A N 1
ATOM 8308 C CA . ASP A 1 1053 ? -18.109 -21.916 44.261 1.00 96.06 1053 ASP A CA 1
ATOM 8309 C C . ASP A 1 1053 ? -16.687 -21.853 43.675 1.00 96.06 1053 ASP A C 1
ATOM 8311 O O . ASP A 1 1053 ? -15.887 -22.766 43.867 1.00 96.06 1053 ASP A O 1
ATOM 8315 N N . ALA A 1 1054 ? -16.364 -20.777 42.944 1.00 96.56 1054 ALA A N 1
ATOM 8316 C CA . ALA A 1 1054 ? -15.046 -20.555 42.359 1.00 96.56 1054 ALA A CA 1
ATOM 8317 C C . ALA A 1 1054 ? -14.701 -19.063 42.218 1.00 96.56 1054 ALA A C 1
ATOM 8319 O O . ALA A 1 1054 ? -15.571 -18.230 41.946 1.00 96.56 1054 ALA A O 1
ATOM 8320 N N . ILE A 1 1055 ? -13.410 -18.740 42.325 1.00 96.00 1055 ILE A N 1
ATOM 8321 C CA . ILE A 1 1055 ? -12.836 -17.413 42.085 1.00 96.00 1055 ILE A CA 1
ATOM 8322 C C . ILE A 1 1055 ? -11.766 -17.518 40.993 1.00 96.00 1055 ILE A C 1
ATOM 8324 O O . ILE A 1 1055 ? -10.786 -18.252 41.126 1.00 96.00 1055 ILE A O 1
ATOM 8328 N N . ILE A 1 1056 ? -11.930 -16.744 39.918 1.00 96.25 1056 ILE A N 1
ATOM 8329 C CA . ILE A 1 1056 ? -10.991 -16.677 38.796 1.00 96.25 1056 ILE A CA 1
ATOM 8330 C C . ILE A 1 1056 ? -10.346 -15.293 38.733 1.00 96.25 1056 ILE A C 1
ATOM 8332 O O . ILE A 1 1056 ? -10.958 -14.299 38.337 1.00 96.25 1056 ILE A O 1
ATOM 8336 N N . PHE A 1 1057 ? -9.062 -15.237 39.063 1.00 94.69 1057 PHE A N 1
ATOM 8337 C CA . PHE A 1 1057 ? -8.242 -14.038 39.003 1.00 94.69 1057 PHE A CA 1
ATOM 8338 C C . PHE A 1 1057 ? -7.785 -13.737 37.570 1.00 94.69 1057 PHE A C 1
ATOM 8340 O O . PHE A 1 1057 ? -7.018 -14.478 36.952 1.00 94.69 1057 PHE A O 1
ATOM 8347 N N . CYS A 1 1058 ? -8.246 -12.602 37.050 1.00 92.31 1058 CYS A N 1
ATOM 8348 C CA . CYS A 1 1058 ? -7.853 -11.991 35.779 1.00 92.31 1058 CYS A CA 1
ATOM 8349 C C . CYS A 1 1058 ? -7.087 -10.682 36.035 1.00 92.31 1058 CYS A C 1
ATOM 8351 O O . CYS A 1 1058 ? -7.342 -9.643 35.419 1.00 92.31 1058 CYS A O 1
ATOM 8353 N N . THR A 1 1059 ? -6.169 -10.734 36.998 1.00 88.25 1059 THR A N 1
ATOM 8354 C CA . THR A 1 1059 ? -5.508 -9.586 37.633 1.00 88.25 1059 THR A CA 1
ATOM 8355 C C . THR A 1 1059 ? -4.175 -9.187 36.997 1.00 88.25 1059 THR A C 1
ATOM 8357 O O . THR A 1 1059 ? -3.586 -8.191 37.416 1.00 88.25 1059 THR A O 1
ATOM 8360 N N . GLY A 1 1060 ? -3.751 -9.875 35.933 1.00 84.25 1060 GLY A N 1
ATOM 8361 C CA . GLY A 1 1060 ? -2.562 -9.540 35.145 1.00 84.25 1060 GLY A CA 1
ATOM 8362 C C . GLY A 1 1060 ? -1.338 -10.381 35.508 1.00 84.25 1060 GLY A C 1
ATOM 8363 O O . GLY A 1 1060 ? -1.461 -11.449 36.101 1.00 84.25 1060 GLY A O 1
ATOM 8364 N N . PHE A 1 1061 ? -0.159 -9.904 35.111 1.00 80.50 1061 PHE A N 1
ATOM 8365 C CA . PHE A 1 1061 ? 1.112 -10.615 35.250 1.00 80.50 1061 PHE A CA 1
ATOM 8366 C C . PHE A 1 1061 ? 2.202 -9.687 35.804 1.00 80.50 1061 PHE A C 1
ATOM 8368 O O . PHE A 1 1061 ? 2.100 -8.467 35.659 1.00 80.50 1061 PHE A O 1
ATOM 8375 N N . LYS A 1 1062 ? 3.240 -10.268 36.407 1.00 73.38 1062 LYS A N 1
ATOM 8376 C CA . LYS A 1 1062 ? 4.510 -9.614 36.755 1.00 73.38 1062 LYS A CA 1
ATOM 8377 C C . LYS A 1 1062 ? 5.613 -10.109 35.806 1.00 73.38 1062 LYS A C 1
ATOM 8379 O O . LYS A 1 1062 ? 5.535 -11.243 35.337 1.00 73.38 1062 LYS A O 1
ATOM 8384 N N . SER A 1 1063 ? 6.609 -9.264 35.523 1.00 67.69 1063 SER A N 1
ATOM 8385 C CA . SER A 1 1063 ? 7.836 -9.654 34.807 1.00 67.69 1063 SER A CA 1
ATOM 8386 C C . SER A 1 1063 ? 8.925 -10.004 35.820 1.00 67.69 1063 SER A C 1
ATOM 8388 O O . SER A 1 1063 ? 9.080 -9.311 36.821 1.00 67.69 1063 SER A O 1
ATOM 8390 N N . SER A 1 1064 ? 9.680 -11.065 35.547 1.00 65.94 1064 SER A N 1
ATOM 8391 C CA . SER A 1 1064 ? 10.842 -11.519 36.330 1.00 65.94 1064 SER A CA 1
ATOM 8392 C C . SER A 1 1064 ? 12.177 -11.246 35.622 1.00 65.94 1064 SER A C 1
ATOM 8394 O O . SER A 1 1064 ? 13.228 -11.716 36.052 1.00 65.94 1064 SER A O 1
ATOM 8396 N N . THR A 1 1065 ? 12.154 -10.489 34.517 1.00 68.25 1065 THR A N 1
ATOM 8397 C CA . THR A 1 1065 ? 13.322 -10.279 33.635 1.00 68.25 1065 THR A CA 1
ATOM 8398 C C . THR A 1 1065 ? 14.477 -9.547 34.336 1.00 68.25 1065 THR A C 1
ATOM 8400 O O . THR A 1 1065 ? 15.641 -9.814 34.059 1.00 68.25 1065 THR A O 1
ATOM 8403 N N . ASN A 1 1066 ? 14.170 -8.668 35.289 1.00 63.66 1066 ASN A N 1
ATOM 8404 C CA . ASN A 1 1066 ? 15.144 -7.934 36.101 1.00 63.66 1066 ASN A CA 1
ATOM 8405 C C . ASN A 1 1066 ? 15.878 -8.801 37.145 1.00 63.66 1066 ASN A C 1
ATOM 8407 O O . ASN A 1 1066 ? 16.870 -8.348 37.703 1.00 63.66 1066 ASN A O 1
ATOM 8411 N N . LEU A 1 1067 ? 15.412 -10.025 37.430 1.00 66.00 1067 LEU A N 1
ATOM 8412 C CA . LEU A 1 1067 ? 15.973 -10.859 38.502 1.00 66.00 1067 LEU A CA 1
ATOM 8413 C C . LEU A 1 1067 ? 17.286 -11.561 38.116 1.00 66.00 1067 LEU A C 1
ATOM 8415 O O . LEU A 1 1067 ? 18.033 -11.969 39.003 1.00 66.00 1067 LEU A O 1
ATOM 8419 N N . TRP A 1 1068 ? 17.580 -11.710 36.820 1.00 75.19 1068 TRP A N 1
ATOM 8420 C CA . TRP A 1 1068 ? 18.719 -12.503 36.331 1.00 75.19 1068 TRP A CA 1
ATOM 8421 C C . TRP A 1 1068 ? 19.688 -11.742 35.412 1.00 75.19 1068 TRP A C 1
ATOM 8423 O O . TRP A 1 1068 ? 20.797 -12.217 35.167 1.00 75.19 1068 TRP A O 1
ATOM 8433 N N . ILE A 1 1069 ? 19.346 -10.549 34.922 1.00 77.88 1069 ILE A N 1
ATOM 8434 C CA . ILE A 1 1069 ? 20.301 -9.702 34.192 1.00 77.88 1069 ILE A CA 1
ATOM 8435 C C . ILE A 1 1069 ? 21.075 -8.813 35.177 1.00 77.88 1069 ILE A C 1
ATOM 8437 O O . ILE A 1 1069 ? 20.482 -8.019 35.902 1.00 77.88 1069 ILE A O 1
ATOM 8441 N N . LYS A 1 1070 ? 22.406 -8.956 35.240 1.00 65.50 1070 LYS A N 1
ATOM 8442 C CA . LYS A 1 1070 ? 23.266 -8.167 36.144 1.00 65.50 1070 LYS A CA 1
ATOM 8443 C C . LYS A 1 1070 ? 24.023 -7.092 35.357 1.00 65.50 1070 LYS A C 1
ATOM 8445 O O . LYS A 1 1070 ? 24.729 -7.418 34.407 1.00 65.50 1070 LYS A O 1
ATOM 8450 N N . GLY A 1 1071 ? 23.916 -5.827 35.782 1.00 55.62 1071 GLY A N 1
ATOM 8451 C CA . GLY A 1 1071 ? 24.679 -4.699 35.219 1.00 55.62 1071 GLY A CA 1
ATOM 8452 C C . GLY A 1 1071 ? 23.947 -3.818 34.195 1.00 55.62 1071 GLY A C 1
ATOM 8453 O O . GLY A 1 1071 ? 24.610 -3.109 33.439 1.00 55.62 1071 GLY A O 1
ATOM 8454 N N . ASP A 1 1072 ? 22.610 -3.845 34.156 1.00 55.94 1072 ASP A N 1
ATOM 8455 C CA . ASP A 1 1072 ? 21.798 -3.001 33.266 1.00 55.94 1072 ASP A CA 1
ATOM 8456 C C . ASP A 1 1072 ? 20.918 -2.009 34.042 1.00 55.94 1072 ASP A C 1
ATOM 8458 O O . ASP A 1 1072 ? 19.715 -2.199 34.205 1.00 55.94 1072 ASP A O 1
ATOM 8462 N N . ASP A 1 1073 ? 21.519 -0.906 34.491 1.00 53.31 1073 ASP A N 1
ATOM 8463 C CA . ASP A 1 1073 ? 20.776 0.202 35.110 1.00 53.31 1073 ASP A CA 1
ATOM 8464 C C . ASP A 1 1073 ? 20.049 1.084 34.071 1.00 53.31 1073 ASP A C 1
ATOM 8466 O O . ASP A 1 1073 ? 19.382 2.060 34.435 1.00 53.31 1073 ASP A O 1
ATOM 8470 N N . TYR A 1 1074 ? 20.176 0.803 32.765 1.00 58.41 1074 TYR A N 1
ATOM 8471 C CA . TYR A 1 1074 ? 19.814 1.752 31.705 1.00 58.41 1074 TYR A CA 1
ATOM 8472 C C . TYR A 1 1074 ? 18.582 1.343 30.890 1.00 58.41 1074 TYR A C 1
ATOM 8474 O O . TYR A 1 1074 ? 17.743 2.205 30.641 1.00 58.41 1074 TYR A O 1
ATOM 8482 N N . LEU A 1 1075 ? 18.426 0.071 30.504 1.00 65.88 1075 LEU A N 1
ATOM 8483 C CA . LEU A 1 1075 ? 17.372 -0.333 29.564 1.00 65.88 1075 LEU A CA 1
ATOM 8484 C C . LEU A 1 1075 ? 16.050 -0.711 30.243 1.00 65.88 1075 LEU A C 1
ATOM 8486 O O . LEU A 1 1075 ? 14.994 -0.415 29.690 1.00 65.88 1075 LEU A O 1
ATOM 8490 N N . LEU A 1 1076 ? 16.074 -1.340 31.423 1.00 68.19 1076 LEU A N 1
ATOM 8491 C CA . LEU A 1 1076 ? 14.884 -1.851 32.121 1.00 68.19 1076 LEU A CA 1
ATOM 8492 C C . LEU A 1 1076 ? 14.537 -1.023 33.373 1.00 68.19 1076 LEU A C 1
ATOM 8494 O O . LEU A 1 1076 ? 15.399 -0.449 34.034 1.00 68.19 1076 LEU A O 1
ATOM 8498 N N . LYS A 1 1077 ? 13.246 -0.935 33.700 1.00 66.69 1077 LYS A N 1
ATOM 8499 C CA . LYS A 1 1077 ? 12.722 -0.435 34.981 1.00 66.69 1077 LYS A CA 1
ATOM 8500 C C . LYS A 1 1077 ? 12.812 -1.520 36.064 1.00 66.69 1077 LYS A C 1
ATOM 8502 O O . LYS A 1 1077 ? 12.994 -2.695 35.753 1.00 66.69 1077 LYS A O 1
ATOM 8507 N N . GLU A 1 1078 ? 12.573 -1.142 37.322 1.00 60.56 1078 GLU A N 1
ATOM 8508 C CA . GLU A 1 1078 ? 12.466 -2.083 38.454 1.00 60.56 1078 GLU A CA 1
ATOM 8509 C C . GLU A 1 1078 ? 11.388 -3.161 38.261 1.00 60.56 1078 GLU A C 1
ATOM 8511 O O . GLU A 1 1078 ? 11.494 -4.235 38.836 1.00 60.56 1078 GLU A O 1
ATOM 8516 N N . ASP A 1 1079 ? 10.369 -2.911 37.437 1.00 59.22 1079 ASP A N 1
ATOM 8517 C CA . ASP A 1 1079 ? 9.324 -3.883 37.098 1.00 59.22 1079 ASP A CA 1
ATOM 8518 C C . ASP A 1 1079 ? 9.685 -4.780 35.894 1.00 59.22 1079 ASP A C 1
ATOM 8520 O O . ASP A 1 1079 ? 8.845 -5.546 35.425 1.00 59.22 1079 ASP A O 1
ATOM 8524 N N . GLY A 1 1080 ? 10.919 -4.692 35.377 1.00 60.78 1080 GLY A N 1
ATOM 8525 C CA . GLY A 1 1080 ? 11.411 -5.497 34.256 1.00 60.78 1080 GLY A CA 1
ATOM 8526 C C . GLY A 1 1080 ? 10.887 -5.072 32.879 1.00 60.78 1080 GLY A C 1
ATOM 8527 O O . GLY A 1 1080 ? 11.021 -5.842 31.927 1.00 60.78 1080 GLY A O 1
ATOM 8528 N N . ILE A 1 1081 ? 10.285 -3.881 32.757 1.00 65.31 1081 ILE A N 1
ATOM 8529 C CA . ILE A 1 1081 ? 9.793 -3.302 31.493 1.00 65.31 1081 ILE A CA 1
ATOM 8530 C C . ILE A 1 1081 ? 10.809 -2.278 30.946 1.00 65.31 1081 ILE A C 1
ATOM 8532 O O . ILE A 1 1081 ? 11.361 -1.508 31.733 1.00 65.31 1081 ILE A O 1
ATOM 8536 N N . PRO A 1 1082 ? 11.044 -2.184 29.621 1.00 65.81 1082 PRO A N 1
ATOM 8537 C CA . PRO A 1 1082 ? 11.956 -1.194 29.050 1.00 65.81 1082 PRO A CA 1
ATOM 8538 C C . PRO A 1 1082 ? 11.614 0.264 29.406 1.00 65.81 1082 PRO A C 1
ATOM 8540 O O . PRO A 1 1082 ? 10.439 0.660 29.436 1.00 65.81 1082 PRO A O 1
ATOM 8543 N N . LYS A 1 1083 ? 12.636 1.097 29.640 1.00 63.78 1083 LYS A N 1
ATOM 8544 C CA . LYS A 1 1083 ? 12.474 2.541 29.855 1.00 63.78 1083 LYS A CA 1
ATOM 8545 C C . LYS A 1 1083 ? 12.045 3.224 28.538 1.00 63.78 1083 LYS A C 1
ATOM 8547 O O . LYS A 1 1083 ? 12.598 2.942 27.473 1.00 63.78 1083 LYS A O 1
ATOM 8552 N N . PRO A 1 1084 ? 11.029 4.107 28.558 1.00 55.84 1084 PRO A N 1
ATOM 8553 C CA . PRO A 1 1084 ? 10.668 4.891 27.381 1.00 55.84 1084 PRO A CA 1
ATOM 8554 C C . PRO A 1 1084 ? 11.724 5.977 27.123 1.00 55.84 1084 PRO A C 1
ATOM 8556 O O . PRO A 1 1084 ? 12.069 6.719 28.039 1.00 55.84 1084 PRO A O 1
ATOM 8559 N N . SER A 1 1085 ? 12.196 6.108 25.881 1.00 48.47 1085 SER A N 1
ATOM 8560 C CA . SER A 1 1085 ? 13.131 7.166 25.467 1.00 48.47 1085 SER A CA 1
ATOM 8561 C C . SER A 1 1085 ? 12.418 8.493 25.158 1.00 48.47 1085 SER A C 1
ATOM 8563 O O . SER A 1 1085 ? 13.030 9.557 25.193 1.00 48.47 1085 SER A O 1
ATOM 8565 N N . SER A 1 1086 ? 11.105 8.457 24.892 1.00 47.16 1086 SER A N 1
ATOM 8566 C CA . SER A 1 1086 ? 10.190 9.610 24.823 1.00 47.16 1086 SER A CA 1
ATOM 8567 C C . SER A 1 1086 ? 8.726 9.145 25.001 1.00 47.16 1086 SER A C 1
ATOM 8569 O O . SER A 1 1086 ? 8.477 7.939 24.999 1.00 47.16 1086 SER A O 1
ATOM 8571 N N . PRO A 1 1087 ? 7.722 10.043 25.108 1.00 41.62 1087 PRO A N 1
ATOM 8572 C CA . PRO A 1 1087 ? 6.309 9.655 25.233 1.00 41.62 1087 PRO A CA 1
ATOM 8573 C C . PRO A 1 1087 ? 5.783 8.742 24.106 1.00 41.62 1087 PRO A C 1
ATOM 8575 O O . PRO A 1 1087 ? 4.789 8.050 24.313 1.00 41.62 1087 PRO A O 1
ATOM 8578 N N . ASP A 1 1088 ? 6.459 8.719 22.948 1.00 40.19 1088 ASP A N 1
ATOM 8579 C CA . ASP A 1 1088 ? 6.032 8.002 21.738 1.00 40.19 1088 ASP A CA 1
ATOM 8580 C C . ASP A 1 1088 ? 7.077 6.995 21.191 1.00 40.19 1088 ASP A C 1
ATOM 8582 O O . ASP A 1 1088 ? 6.798 6.270 20.231 1.00 40.19 1088 ASP A O 1
ATOM 8586 N N . LEU A 1 1089 ? 8.275 6.912 21.789 1.00 48.69 1089 LEU A N 1
ATOM 8587 C CA . LEU A 1 1089 ? 9.364 6.004 21.392 1.00 48.69 1089 LEU A CA 1
ATOM 8588 C C . LEU A 1 1089 ? 9.939 5.319 22.637 1.00 48.69 1089 LEU A C 1
ATOM 8590 O O . LEU A 1 1089 ? 10.202 5.974 23.640 1.00 48.69 1089 LEU A O 1
ATOM 8594 N N . TRP A 1 1090 ? 10.136 4.004 22.575 1.00 61.28 1090 TRP A N 1
ATOM 8595 C CA . TRP A 1 1090 ? 10.818 3.241 23.622 1.00 61.28 1090 TRP A CA 1
ATOM 8596 C C . TRP A 1 1090 ? 12.131 2.683 23.082 1.00 61.28 1090 TRP A C 1
ATOM 8598 O O . TRP A 1 1090 ? 12.300 2.519 21.868 1.00 61.28 1090 TRP A O 1
ATOM 8608 N N . GLU A 1 1091 ? 13.063 2.430 23.990 1.00 65.81 1091 GLU A N 1
ATOM 8609 C CA . GLU A 1 1091 ? 14.420 2.027 23.659 1.00 65.81 1091 GLU A CA 1
ATOM 8610 C C . GLU A 1 1091 ? 14.505 0.497 23.563 1.00 65.81 1091 GLU A C 1
ATOM 8612 O O . GLU A 1 1091 ? 14.314 -0.218 24.542 1.00 65.81 1091 GLU A O 1
ATOM 8617 N N . TRP A 1 1092 ? 14.723 -0.018 22.350 1.00 74.44 1092 TRP A N 1
ATOM 8618 C CA . TRP A 1 1092 ? 14.846 -1.457 22.071 1.00 74.44 1092 TRP A CA 1
ATOM 8619 C C . TRP A 1 1092 ? 16.303 -1.945 22.073 1.00 74.44 1092 TRP A C 1
ATOM 8621 O O . TRP A 1 1092 ? 16.548 -3.144 21.949 1.00 74.44 1092 TRP A O 1
ATOM 8631 N N . LYS A 1 1093 ? 17.259 -1.019 22.216 1.00 81.94 1093 LYS A N 1
ATOM 8632 C CA . LYS A 1 1093 ? 18.707 -1.237 22.151 1.00 81.94 1093 LYS A CA 1
ATOM 8633 C C . LYS A 1 1093 ? 19.365 -0.718 23.426 1.00 81.94 1093 LYS A C 1
ATOM 8635 O O . LYS A 1 1093 ? 19.269 0.465 23.723 1.00 81.94 1093 LYS A O 1
ATOM 8640 N N . GLY A 1 1094 ? 20.035 -1.602 24.152 1.00 76.81 1094 GLY A N 1
ATOM 8641 C CA . GLY A 1 1094 ? 20.881 -1.278 25.294 1.00 76.81 1094 GLY A CA 1
ATOM 8642 C C . GLY A 1 1094 ? 22.359 -1.168 24.915 1.00 76.81 1094 GLY A C 1
ATOM 8643 O O . GLY A 1 1094 ? 22.742 -1.185 23.742 1.00 76.81 1094 GLY A O 1
ATOM 8644 N N . LYS A 1 1095 ? 23.215 -1.065 25.935 1.00 79.19 1095 LYS A N 1
ATOM 8645 C CA . LYS A 1 1095 ? 24.675 -1.101 25.762 1.00 79.19 1095 LYS A CA 1
ATOM 8646 C C . LYS A 1 1095 ? 25.148 -2.512 25.397 1.00 79.19 1095 LYS A C 1
ATOM 8648 O O . LYS A 1 1095 ? 24.462 -3.495 25.662 1.00 79.19 1095 LYS A O 1
ATOM 8653 N N . ASN A 1 1096 ? 26.350 -2.603 24.828 1.00 84.56 1096 ASN A N 1
ATOM 8654 C CA . ASN A 1 1096 ? 27.078 -3.864 24.636 1.00 84.56 1096 ASN A CA 1
ATOM 8655 C C . ASN A 1 1096 ? 26.299 -4.942 23.852 1.00 84.56 1096 ASN A C 1
ATOM 8657 O O . ASN A 1 1096 ? 26.380 -6.124 24.169 1.00 84.56 1096 ASN A O 1
ATOM 8661 N N . GLY A 1 1097 ? 25.499 -4.545 22.855 1.00 84.94 1097 GLY A N 1
ATOM 8662 C CA . GLY A 1 1097 ? 24.745 -5.497 22.028 1.00 84.94 1097 GLY A CA 1
ATOM 8663 C C . GLY A 1 1097 ? 23.563 -6.174 22.738 1.00 84.94 1097 GLY A C 1
ATOM 8664 O O . GLY A 1 1097 ? 23.139 -7.247 22.309 1.00 84.94 1097 GLY A O 1
ATOM 8665 N N . LEU A 1 1098 ? 23.049 -5.578 23.822 1.00 88.81 1098 LEU A N 1
ATOM 8666 C CA . LEU A 1 1098 ? 21.799 -5.982 24.467 1.00 88.81 1098 LEU A CA 1
ATOM 8667 C C . LEU A 1 1098 ? 20.591 -5.417 23.715 1.00 88.81 1098 LEU A C 1
ATOM 8669 O O . LEU A 1 1098 ? 20.547 -4.223 23.420 1.00 88.81 1098 LEU A O 1
ATOM 8673 N N . TYR A 1 1099 ? 19.575 -6.238 23.471 1.00 90.38 1099 TYR A N 1
ATOM 8674 C CA . TYR A 1 1099 ? 18.336 -5.821 22.817 1.00 90.38 1099 TYR A CA 1
ATOM 8675 C C . TYR A 1 1099 ? 17.099 -6.382 23.516 1.00 90.38 1099 TYR A C 1
ATOM 8677 O O . TYR A 1 1099 ? 17.124 -7.478 24.069 1.00 90.38 1099 TYR A O 1
ATOM 8685 N N . CYS A 1 1100 ? 15.982 -5.665 23.408 1.00 88.19 1100 CYS A N 1
ATOM 8686 C CA . CYS A 1 1100 ? 14.669 -6.093 23.890 1.00 88.19 1100 CYS A CA 1
ATOM 8687 C C . CYS A 1 1100 ? 13.699 -6.220 22.713 1.00 88.19 1100 CYS A C 1
ATOM 8689 O O . CYS A 1 1100 ? 13.497 -5.257 21.974 1.00 88.19 1100 CYS A O 1
ATOM 8691 N N . VAL A 1 1101 ? 13.043 -7.374 22.560 1.00 87.94 1101 VAL A N 1
ATOM 8692 C CA . VAL A 1 1101 ? 12.063 -7.611 21.487 1.00 87.94 1101 VAL A CA 1
ATOM 8693 C C . VAL A 1 1101 ? 10.680 -7.917 22.064 1.00 87.94 1101 VAL A C 1
ATOM 8695 O O . VAL A 1 1101 ? 10.478 -8.894 22.783 1.00 87.94 1101 VAL A O 1
ATOM 8698 N N . GLY A 1 1102 ? 9.686 -7.086 21.726 1.00 77.75 1102 GLY A N 1
ATOM 8699 C CA . GLY A 1 1102 ? 8.292 -7.314 22.119 1.00 77.75 1102 GLY A CA 1
ATOM 8700 C C . GLY A 1 1102 ? 7.994 -7.193 23.619 1.00 77.75 1102 GLY A C 1
ATOM 8701 O O . GLY A 1 1102 ? 7.099 -7.882 24.099 1.00 77.75 1102 GLY A O 1
ATOM 8702 N N . LEU A 1 1103 ? 8.728 -6.329 24.330 1.00 74.31 1103 LEU A N 1
ATOM 8703 C CA . LEU A 1 1103 ? 8.497 -5.964 25.740 1.00 74.31 1103 LEU A CA 1
ATOM 8704 C C . LEU A 1 1103 ? 7.817 -4.585 25.903 1.00 74.31 1103 LEU A C 1
ATOM 8706 O O . LEU A 1 1103 ? 7.821 -3.995 26.978 1.00 74.31 1103 LEU A O 1
ATOM 8710 N N . SER A 1 1104 ? 7.283 -4.019 24.817 1.00 66.50 1104 SER A N 1
ATOM 8711 C CA . SER A 1 1104 ? 6.958 -2.591 24.718 1.00 66.50 1104 SER A CA 1
ATOM 8712 C C . SER A 1 1104 ? 5.470 -2.221 24.758 1.00 66.50 1104 SER A C 1
ATOM 8714 O O . SER A 1 1104 ? 5.098 -1.108 24.381 1.00 66.50 1104 SER A O 1
ATOM 8716 N N . GLY A 1 1105 ? 4.575 -3.164 25.024 1.00 66.38 1105 GLY A N 1
ATOM 8717 C CA . GLY A 1 1105 ? 3.120 -2.990 24.976 1.00 66.38 1105 GLY A CA 1
ATOM 8718 C C . GLY A 1 1105 ? 2.551 -2.742 23.568 1.00 66.38 1105 GLY A C 1
ATOM 8719 O O . GLY A 1 1105 ? 1.424 -2.255 23.382 1.00 66.38 1105 GLY A O 1
ATOM 8720 N N . ARG A 1 1106 ? 3.330 -3.023 22.515 1.00 69.56 1106 ARG A N 1
ATOM 8721 C CA . ARG A 1 1106 ? 2.909 -2.818 21.112 1.00 69.56 1106 ARG A CA 1
ATOM 8722 C C . ARG A 1 1106 ? 2.325 -4.073 20.459 1.00 69.56 1106 ARG A C 1
ATOM 8724 O O . ARG A 1 1106 ? 1.854 -3.993 19.323 1.00 69.56 1106 ARG A O 1
ATOM 8731 N N . GLY A 1 1107 ? 2.281 -5.191 21.185 1.00 76.44 1107 GLY A N 1
ATOM 8732 C CA . GLY A 1 1107 ? 1.781 -6.474 20.692 1.00 76.44 1107 GLY A CA 1
ATOM 8733 C C . GLY A 1 1107 ? 2.593 -7.003 19.504 1.00 76.44 1107 GLY A C 1
ATOM 8734 O O . GLY A 1 1107 ? 3.702 -6.545 19.241 1.00 76.44 1107 GLY A O 1
ATOM 8735 N N . PHE A 1 1108 ? 2.017 -7.936 18.745 1.00 82.06 1108 PHE A N 1
ATOM 8736 C CA . PHE A 1 1108 ? 2.720 -8.649 17.669 1.00 82.06 1108 PHE A CA 1
ATOM 8737 C C . PHE A 1 1108 ? 3.318 -7.753 16.581 1.00 82.06 1108 PHE A C 1
ATOM 8739 O O . PHE A 1 1108 ? 4.436 -7.994 16.134 1.00 82.06 1108 PHE A O 1
ATOM 8746 N N . ASN A 1 1109 ? 2.609 -6.699 16.168 1.00 76.69 1109 ASN A N 1
ATOM 8747 C CA . ASN A 1 1109 ? 3.134 -5.761 15.175 1.00 76.69 1109 ASN A CA 1
ATOM 8748 C C . ASN A 1 1109 ? 4.343 -4.969 15.708 1.00 76.69 1109 ASN A C 1
ATOM 8750 O O . ASN A 1 1109 ? 5.226 -4.609 14.936 1.00 76.69 1109 ASN A O 1
ATOM 8754 N N . GLY A 1 1110 ? 4.386 -4.721 17.023 1.00 78.06 1110 GLY A N 1
ATOM 8755 C CA . GLY A 1 1110 ? 5.568 -4.207 17.710 1.00 78.06 1110 GLY A CA 1
ATOM 8756 C C . GLY A 1 1110 ? 6.727 -5.187 17.605 1.00 78.06 1110 GLY A C 1
ATOM 8757 O O . GLY A 1 1110 ? 7.722 -4.851 16.974 1.00 78.06 1110 GLY A O 1
ATOM 8758 N N . SER A 1 1111 ? 6.538 -6.421 18.090 1.00 84.00 1111 SER A N 1
ATOM 8759 C CA . SER A 1 1111 ? 7.561 -7.477 18.043 1.00 84.00 1111 SER A CA 1
ATOM 8760 C C . SER A 1 1111 ? 8.125 -7.694 16.636 1.00 84.00 1111 SER A C 1
ATOM 8762 O O . SER A 1 1111 ? 9.328 -7.872 16.476 1.00 84.00 1111 SER A O 1
ATOM 8764 N N . LYS A 1 1112 ? 7.273 -7.642 15.602 1.00 86.12 1112 LYS A N 1
ATOM 8765 C CA . LYS A 1 1112 ? 7.683 -7.729 14.193 1.00 86.12 1112 LYS A CA 1
ATOM 8766 C C . LYS A 1 1112 ? 8.649 -6.609 13.805 1.00 86.12 1112 LYS A C 1
ATOM 8768 O O . LYS A 1 1112 ? 9.674 -6.876 13.185 1.00 86.12 1112 LYS A O 1
ATOM 8773 N N . MET A 1 1113 ? 8.301 -5.367 14.134 1.00 82.88 1113 MET A N 1
ATOM 8774 C CA . MET A 1 1113 ? 9.107 -4.197 13.793 1.00 82.88 1113 MET A CA 1
ATOM 8775 C C . MET A 1 1113 ? 10.415 -4.173 14.590 1.00 82.88 1113 MET A C 1
ATOM 8777 O O . MET A 1 1113 ? 11.465 -3.887 14.025 1.00 82.88 1113 MET A O 1
ATOM 8781 N N . ASP A 1 1114 ? 10.359 -4.537 15.871 1.00 86.56 1114 ASP A N 1
ATOM 8782 C CA . ASP A 1 1114 ? 11.526 -4.625 16.752 1.00 86.56 1114 ASP A CA 1
ATOM 8783 C C . ASP A 1 1114 ? 12.515 -5.665 16.235 1.00 86.56 1114 ASP A C 1
ATOM 8785 O O . ASP A 1 1114 ? 13.677 -5.344 16.019 1.00 86.56 1114 ASP A O 1
ATOM 8789 N N . ALA A 1 1115 ? 12.043 -6.880 15.940 1.00 91.25 1115 ALA A N 1
ATOM 8790 C CA . ALA A 1 1115 ? 12.874 -7.956 15.411 1.00 91.25 1115 ALA A CA 1
ATOM 8791 C C . ALA A 1 1115 ? 13.570 -7.562 14.098 1.00 91.25 1115 ALA A C 1
ATOM 8793 O O . ALA A 1 1115 ? 14.736 -7.884 13.894 1.00 91.25 1115 ALA A O 1
ATOM 8794 N N . GLN A 1 1116 ? 12.873 -6.857 13.200 1.00 89.88 1116 GLN A N 1
ATOM 8795 C CA . GLN A 1 1116 ? 13.459 -6.369 11.946 1.00 89.88 1116 GLN A CA 1
ATOM 8796 C C . GLN A 1 1116 ? 14.516 -5.287 12.184 1.00 89.88 1116 GLN A C 1
ATOM 8798 O O . GLN A 1 1116 ? 15.572 -5.319 11.555 1.00 89.88 1116 GLN A O 1
ATOM 8803 N N . ASN A 1 1117 ? 14.252 -4.346 13.092 1.00 87.94 1117 ASN A N 1
ATOM 8804 C CA . ASN A 1 1117 ? 15.205 -3.293 13.439 1.00 87.94 1117 ASN A CA 1
ATOM 8805 C C . ASN A 1 1117 ? 16.457 -3.869 14.110 1.00 87.94 1117 ASN A C 1
ATOM 8807 O O . ASN A 1 1117 ? 17.562 -3.542 13.689 1.00 87.94 1117 ASN A O 1
ATOM 8811 N N . ILE A 1 1118 ? 16.282 -4.771 15.081 1.00 90.38 1118 ILE A N 1
ATOM 8812 C CA . ILE A 1 1118 ? 17.377 -5.457 15.779 1.00 90.38 1118 ILE A CA 1
ATOM 8813 C C . ILE A 1 1118 ? 18.218 -6.258 14.787 1.00 90.38 1118 ILE A C 1
ATOM 8815 O O . ILE A 1 1118 ? 19.435 -6.125 14.774 1.00 90.38 1118 ILE A O 1
ATOM 8819 N N . ALA A 1 1119 ? 17.590 -7.042 13.908 1.00 90.69 1119 ALA A N 1
ATOM 8820 C CA . ALA A 1 1119 ? 18.316 -7.851 12.932 1.00 90.69 1119 ALA A CA 1
ATOM 8821 C C . ALA A 1 1119 ? 19.139 -6.994 11.954 1.00 90.69 1119 ALA A C 1
ATOM 8823 O O . ALA A 1 1119 ? 20.268 -7.349 11.626 1.00 90.69 1119 ALA A O 1
ATOM 8824 N N . ASN A 1 1120 ? 18.600 -5.852 11.514 1.00 85.81 1120 ASN A N 1
ATOM 8825 C CA . ASN A 1 1120 ? 19.328 -4.916 10.657 1.00 85.81 1120 ASN A CA 1
ATOM 8826 C C . ASN A 1 1120 ? 20.474 -4.209 11.397 1.00 85.81 1120 ASN A C 1
ATOM 8828 O O . ASN A 1 1120 ? 21.522 -3.991 10.798 1.00 85.81 1120 ASN A O 1
ATOM 8832 N N . ASP A 1 1121 ? 20.293 -3.864 12.674 1.00 86.81 1121 ASP A N 1
ATOM 8833 C CA . ASP A 1 1121 ? 21.341 -3.254 13.502 1.00 86.81 1121 ASP A CA 1
ATOM 8834 C C . ASP A 1 1121 ? 22.484 -4.245 13.748 1.00 86.81 1121 ASP A C 1
ATOM 8836 O O . ASP A 1 1121 ? 23.632 -3.917 13.462 1.00 86.81 1121 ASP A O 1
ATOM 8840 N N . ILE A 1 1122 ? 22.177 -5.488 14.140 1.00 86.69 1122 ILE A N 1
ATOM 8841 C CA . ILE A 1 1122 ? 23.174 -6.564 14.271 1.00 86.69 1122 ILE A CA 1
ATOM 8842 C C . ILE A 1 1122 ? 23.905 -6.772 12.940 1.00 86.69 1122 ILE A C 1
ATOM 8844 O O . ILE A 1 1122 ? 25.128 -6.819 12.920 1.00 86.69 1122 ILE A O 1
ATOM 8848 N N . LYS A 1 1123 ? 23.182 -6.813 11.812 1.00 84.56 1123 LYS A N 1
ATOM 8849 C CA . LYS A 1 1123 ? 23.796 -6.909 10.479 1.00 84.56 1123 LYS A CA 1
ATOM 8850 C C . LYS A 1 1123 ? 24.725 -5.736 10.162 1.00 84.56 1123 LYS A C 1
ATOM 8852 O O . LYS A 1 1123 ? 25.678 -5.928 9.433 1.00 84.56 1123 LYS A O 1
ATOM 8857 N N . SER A 1 1124 ? 24.432 -4.528 10.637 1.00 79.31 1124 SER A N 1
ATOM 8858 C CA . SER A 1 1124 ? 25.321 -3.380 10.414 1.00 79.31 1124 SER A CA 1
ATOM 8859 C C . SER A 1 1124 ? 26.590 -3.424 11.270 1.00 79.31 1124 SER A C 1
ATOM 8861 O O . SER A 1 1124 ? 27.573 -2.782 10.914 1.00 79.31 1124 SER A O 1
ATOM 8863 N N . PHE A 1 1125 ? 26.562 -4.162 12.386 1.00 75.88 1125 PHE A N 1
ATOM 8864 C CA . PHE A 1 1125 ? 27.731 -4.408 13.232 1.00 75.88 1125 PHE A CA 1
ATOM 8865 C C . PHE A 1 1125 ? 28.615 -5.558 12.730 1.00 75.88 1125 PHE A C 1
ATOM 8867 O O . PHE A 1 1125 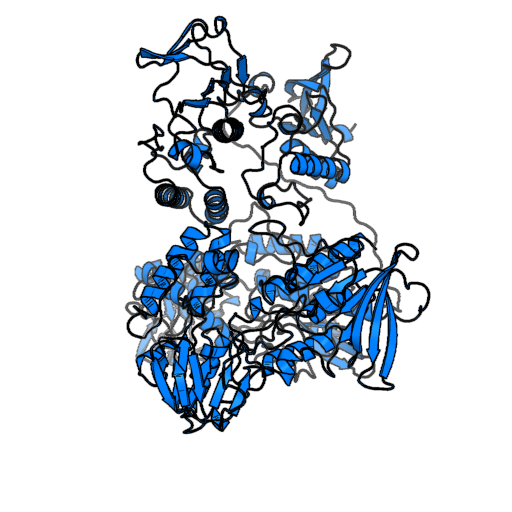? 29.814 -5.538 13.006 1.00 75.88 1125 PHE A O 1
ATOM 8874 N N . LEU A 1 1126 ? 28.022 -6.562 12.073 1.00 74.50 1126 LEU A N 1
ATOM 8875 C CA . LEU A 1 1126 ? 28.704 -7.724 11.488 1.00 74.50 1126 LEU A CA 1
ATOM 8876 C C . LEU A 1 1126 ? 29.261 -7.418 10.098 1.00 74.50 1126 LEU A C 1
ATOM 8878 O O . LEU A 1 1126 ? 30.372 -7.924 9.819 1.00 74.50 1126 LEU A O 1
#

Radius of gyration: 36.48 Å; chains: 1; bounding box: 83×96×99 Å

Foldseek 3Di:
DPLQLQEEEEEAQALQSLLVLLVCLVVVGHYAYEHQAPDGNCCLVQQAAQADWALAFQVVSDRPPDGQDPPADRIHGSVSVVVVSVVSCVVSVHDHDYNWAWQAWDQDPVVCWIWTWTARNPDPRDIDTDIHNYYHYPCDFFNAFDDDDFACPVQAQAAEAENRPDYALLVQAQFAEEEEEQAQSSLVRQVRVLVRNHQAEYEHPDAAQEAESLLVNVLVVCVVFDDPQVSQVVRNVVSCVPLNDCVVQLHHHDPDGQVVCCVPPVDHHHHDPPSSVCSVVVSYHYDNFDFHHDHYQWTAGPVRDIDGGNYYYYHPGGDDCCPSHYDDDDDDPDDPDPDDDDDDDDDDDDDDDDDPPLAFEEEEEAQALLSLLLLLLCLVVVGHYAYEHQAPDGNCCLVQQAAQADWALAFQVLQDRPPDGQDPPADRTHGSVSVVVNSVVSCVVSVPDHDYNWAWQAWDQDPVSLWIWIWTQRRPPDRDIDIGIHQAYEYECADFNAFDDDDAACPVQAPAAEAENRPHYALLVQAQFAEEEEDDAQSSLVRQVRVLVNRHQAEYEDADAAQEAESSLVNVLVVVVVPHDPVVSQVVRVVVSCVPLNDCVVQLHHHDPDGQVVCCQPPVHHHHHDPCSSVCSVVVSYRYDNFDFHHDHYQWTAGPVRDIDGGNYYYYHPTHADCPVSHYPPPPQAADPRGAGPDAPPCNQDDPSNYGYANRHSSHNSRSNVSSNVSSVVSVVVVVVPPDDDDDDDDQAQEEEEEALALLSLLLLLLCLVVVGHYAYEHQAPDGNCCLVQFAAQADWALAFQVLQDRPPDGQDPPADRIHGSVSVVVVSVVSCVVSVPDYDYNWAWQAWDQDPVVLWIWTWTQNNPPDRDIDIDIYQAYEYPCAQFNAFDDDDFACPVQAQAAEAENRPHYALLVQAQFAEEEEEDAQSSLVRQVRVLVRRHQAEYEYADAAAEAESVLVSLVVCVSSDPPQVSQVVRNVVSCVPLNDCVVQLHHHDPGGQVVCCLPPVGHHHHDPCSSVCSVVVSYHYDNFDFHHDDYQWTAGPVRDIDGGNYYYYPPGHFDPQVSHYPDPPAQADPRRAGDQPDSVGTDQDDPSNYGYANRHSSHNSRSNVRSNVSSVVSVVVD

pLDDT: mean 85.24, std 14.47, range [21.75, 98.0]

Sequence (1126 aa):
MQEHNKLVIIVGAGPSGLATAGCLSRLAIPYIVLEREDCFASLWKKYSYDRLHLHLQKQFCELPHMSFPTSYPTYVPKNQFIQYLEDYVSHFSISPMYKRNVESAEYDQVSKKWIVKAKNIGGSSEMEEYFGGFLVVATGEATDPYTPEIEGLSSFNGDVLHSTKFKSGKEFENKKVLVVGAGNSGMEISLDLANHSAKTSIIVRSPVHFLSRGMVYLALVLLKHFPLSMVDSLLVLLSKLVYGNLASYGIERPQEGPFYMKGKYGKYPAIDVGAYRKIKSGEIQVLPAEIGSIRGGQVELKNGKSYPFDAIIFCTGFKRSTNLWLKMEFHDQASLIIGRERMDYIAHFCNVPKEEEHNKVVIIVGAGPSGLATAGCLSRLAIPYIILEREDCFASLWKKYSYDRLHLHLQKQFCELPHMSFPTSCPTYVPKHQFIQYLEDYVSHFSISPMYKRNVESAEYDQVSKKWTVKAKNIGGSGEMEEYFGGFLVVATGEATNPYTPEIEGLSSFNGDVLHSTKYKSGKEFENKKVLVVGAGNSGMEISLDLANHGAKTSIIVRSPVHFLSRGMVYLALVLLKHFPLSMVDSLLVLLSKLVYGNLASYGIERPQEGPFYMKVKYGKYPAIDVGTYRKIKSGEIQVLPAEIGSIRGGQVELKNGKSYQFDAILLCTGFKRLTNLWLKGDDYLLKEDGIPKPSFPNHWKGKNGLYCVGLSRRGLYGSKEDAQNIANDINSRKCQNSIHTSEMQEHNKVVIIVGAGTSGLAMAGCLSRLAIPYIILEREDCFASLWKKYSYDRLHLHLRKQFCELPHMSFPTSYPTYVPKNQFIRYLEDYVSHFSIRPMYKRNVESAQYDQVSKKWIVKAKNVGGSGEMEEYFGGFLVLATGETTDPYIPEIEGLSSFNGDVLHSTKYKSGKEFENKKVLVVGAGNSGMEISLDLANHGAKTSIIVRSPVHFLSRGMLYFFVLLKLFPSSMVDSLLVLLSKLVFGNLASYGIERPQKGPIYMKAKYGKYPIIDVGTCRKIKSGEIQVLPAEIGSIRGGQVELKNGKSYQFDAIIFCTGFKSSTNLWIKGDDYLLKEDGIPKPSSPDLWEWKGKNGLYCVGLSGRGFNGSKMDAQNIANDIKSFL

Secondary structure (DSSP, 8-state):
--GGGGPEEEE--SHHHHHHHHHHHHTT--EEEE-SSSSTTHHHHTSS-TT-B-SS-GGGSPBTTBPPPTTS-SS-BHHHHHHHHHHHHHHTT---BTTEEEEEEEEETTTTEEEEEEEETTS--PEEEEEESEEEE---S--EE-PPP-TTGGG--SEEEETTT---GGGGTT-EEEEE--SHHHHHHHHHHHHTT-EEEEE--S---EEEHHHHHHHHHHTTTS-HHHHHHHHHHHHHHHH--SGGGT-PPPSS-HHHHHHHH-PPPEEESSHHHHHHHTSEEEESS-EEEEETTEEEETTS-EEE-SEEEE---EE--HHHHB------S------------------PPPGGGTTSPEEEE--SHHHHHHHHHHHHTT--EEEE-SSSSTTHIIIIIS-TT-B-SS-GGGTPBTTBPPPTTS-SS-BHHHHHHHHHHHHHHTT---BTTEEEEEEEEETTTTEEEEEEEETTTT-PEEEEEESEEEE---S--EE-----TTGGG--SEEEETTT---GGGGTT-EEEEE--SHHHHHHHHHHHHTT-EEEEE--S---EEEHHHHHHHHHHTTTS-HHHHHHHHHHHHHHHH---GGGT-PPPSS-HHHHHHHH--PPEEESSHHHHHHHTSEEEE-S-EEEEETTEEEETTS-EEE-SEEEE---EE--GGGTB-S-TTTB-TTS-BSSPTTSTTB-STTEEE-S-SS-HHHHHHHHHHHHHHHHHHHHHTTS------S-TTSPEEEE--SHHHHHHHHHHHHTT--EEEE-SSSSTTHIIIIIS-TT-B-SS-GGGSPPTT-PPPTTS-SS-BHHHHHHHHHHHHHHTT---B-SEEEEEEEEETTTTEEEEEEEETTTT--EEEEEESEEEE---S--EE-PPP-TTGGG-SSEEEETTT---GGGGTT-EEEEE--SHHHHHHHHHHHHTT-EEEEE--S---EEETTGGGGGGGGGTS-HHHHHHHHHHHHHHHH---GGGT-PPPSS-HHHHHHHH--PPEEESSHHHHHHTTSEEEESS-EEEEETTEEEETTS-EEE-SEEEE---EE--GGGTB-S-SSSB-TTSPBPEEETTEE--B-STTEEE-S-SS-HHHHHHHHHHHHHHHHHHH-

=== Feature glossary ===
A reading guide for the features in this record.

Start from the sequence.

  · Sequence gives the chain of amino acids in standard one-letter code (A=alanine, C=cysteine, …, Y=tyrosine), read N→C. It is the only feature that is directly encoded by the gene; all structural features are derived from the folded form of this sequence.

Fold it, and you get atomic coordinates and the backbone conformation that goes with them.

  · The mmCIF table is the protein's shape written out atom by atom. For each backbone N, Cα, C, and carbonyl O, it records an (x, y, z) coordinate triple in Å plus the residue type, chain letter, and residue number.

  · Backbone dihedral angles. Every residue except chain termini has a φ (preceding-C → N → Cα → C) and a ψ (N → Cα → C → next-N). They are reported in degrees following the IUPAC sign convention. Secondary structure is essentially a statement about which (φ, ψ) basin each residue occupies.

  · DSSP 8-state secondary structure assigns each residue one of H (α-helix), G (3₁₀-helix), I (π-helix), E (extended β-strand), B (isolated β-bridge), T (hydrogen-bonded turn), S (bend), or '-' (coil). The assignment is computed from backbone hydrogen-bond geometry via the Kabsch–Sander algorithm.

  · P-SEA three-state annotation labels each residue as helix, strand, or coil based purely on the geometry of the Cα trace. It serves as a fallback when the full backbone (and thus DSSP) is unavailable.

Summarize the fold with a handful of shape descriptors and a per-residue structural alphabet.

  · Radius of gyration (Rg) is the root-mean-square distance of Cα atoms from their centroid — a single number for overall size and compactness. A globular domain of N residues has Rg ≈ 2.2·N^0.38 Å; an extended or disordered chain has a much larger Rg. The Cα contact count is the number of residue pairs whose Cα atoms are within 8 Å and are more than four positions apart in sequence — a standard proxy for tertiary packing density. The bounding box is the smallest axis-aligned box enclosing all Cα atoms.

  · Foldseek's 3Di representation compresses backbone geometry into a per-residue letter drawn from a learned twenty-state alphabet. It captures the tertiary interaction pattern around each residue — which residues are packed against it in space, regardless of where they are in sequence.

  · Accessible surface area quantifies burial. A residue with SASA near zero is packed into the hydrophobic core; one with SASA >100 Å² sits on the surface. Computed here via the Shrake–Rupley numerical algorithm with a 1.4 Å probe.

Ask how reliable the model is.

  · For AlphaFold models, the B-factor field carries pLDDT — the model's own estimate of local accuracy on a 0–100 scale. Regions with pLDDT<50 should be treated as essentially unmodeled; they often correspond to intrinsically disordered segments.

  · For experimental (PDB) structures, the B-factor (temperature factor) quantifies the positional spread of each atom in the crystal — a combination of thermal vibration and static disorder — in units of Å². High B-factors mark flexible loops or poorly resolved regions; low B-factors mark the rigid, well-ordered core.

  · PAE(i, j) answers: if I align the predicted and true structures on residue i, how far off (in Å) do I expect residue j to be? A block-diagonal PAE matrix with low values on the blocks and high values off-diagonal is the signature of a multi-domain protein with confidently predicted domains but uncertain inter-domain orientation.

Place it in context: what it resembles, what it is annotated as, and how it looks.

  · Structural nearest neighbors (via Foldseek easy-search vs the PDB). Reported per hit: target PDB id, E-value, and alignment TM-score. A TM-score above ~0.5 is the conventional threshold for 'same fold'.

  · Functional annotations link the protein to curated databases. InterPro entries identify conserved domains and families by matching the sequence against member-database signatures (Pfam, PROSITE, CDD, …). Gene Ontology (GO) terms describe molecular function, biological process, and cellular component in a controlled vocabulary. CATH places the structure in a hierarchical fold classification (Class/Architecture/Topology/Homologous-superfamily). The organism is the source species.

  · Plot images: a contact map (which residues are close in 3D, as an N×N binary image), a Ramachandran scatter (backbone torsion angles, revealing secondary-structure composition at a glance), and — for AlphaFold structures — a PAE heatmap (pairwise prediction confidence).

  · Structure images are PyMOL renders from six orthogonal camera directions. Cartoon representation draws helices as coils and strands as arrows; sticks shows the backbone as bonds; surface shows the solvent-excluded envelope. Rainbow coloring maps sequence position to hue (blue→red, N→C); chain coloring assigns a distinct color per polypeptide.